Protein AF-A0A7C8MUD5-F1 (afdb_monomer)

Solvent-accessible surface area (backbone atoms only — not comparable to full-atom values): 43392 Å² total; per-residue (Å²): 142,85,82,93,74,92,76,96,71,93,76,78,95,82,76,70,86,67,84,78,60,83,85,83,72,80,82,79,76,90,62,60,80,72,64,61,52,63,46,51,52,50,44,48,52,70,57,72,40,70,80,82,44,85,13,45,77,11,42,64,42,61,82,47,73,51,76,46,82,53,99,92,43,78,41,85,43,76,40,61,77,89,67,45,47,24,46,43,65,54,26,52,49,76,97,84,44,48,39,45,49,58,67,73,56,45,51,51,46,53,53,28,46,40,32,18,48,42,41,34,47,73,73,38,37,30,52,53,61,60,44,46,71,30,32,30,35,10,40,58,85,62,83,89,55,54,74,73,57,60,29,72,80,32,43,79,67,51,74,42,74,52,64,40,98,86,71,47,84,56,60,94,86,48,66,71,51,47,73,50,83,30,69,64,85,65,73,57,78,84,59,49,70,28,66,33,23,41,39,77,63,78,66,40,44,39,48,91,61,48,59,65,56,58,89,44,66,46,62,46,56,52,81,49,37,66,33,42,95,65,46,40,63,43,50,45,37,33,17,48,23,41,40,52,47,21,40,48,35,28,42,59,80,60,74,40,88,85,48,60,70,69,58,48,54,34,38,48,21,36,32,73,14,66,70,60,69,68,54,49,53,44,49,36,69,71,66,76,48,65,88,76,61,64,78,40,99,52,41,82,49,48,50,67,65,55,50,51,54,46,38,50,64,58,42,66,94,50,96,74,46,73,66,58,50,52,39,51,45,55,56,34,53,48,24,67,45,80,54,51,90,72,26,57,53,55,73,51,54,61,39,31,61,80,53,53,24,22,60,56,44,66,36,82,54,30,66,61,51,42,55,52,43,49,52,33,43,76,71,71,51,70,62,51,96,41,46,64,40,46,25,33,34,27,24,38,44,27,50,66,65,95,53,74,46,35,30,24,37,67,88,34,62,73,35,37,58,85,43,48,9,50,38,53,48,38,26,51,67,30,32,30,32,57,48,29,26,12,15,22,10,28,56,65,52,58,37,32,96,42,43,14,51,5,24,15,63,63,28,40,56,25,44,14,49,28,23,42,81,47,71,15,30,27,21,21,14,6,22,24,25,26,36,56,67,64,75,30,65,30,18,32,22,49,26,52,58,31,7,31,44,43,4,10,17,30,35,52,18,22,8,40,40,55,24,45,18,42,25,37,54,40,49,42,72,61,55,28,94,72,25,42,25,52,18,30,31,11,80,37,57,57,56,26,26,49,52,44,52,37,33,51,44,74,36,91,84,26,72,55,11,60,74,38,69,95,61,66,64,94,75,45,45,43,74,35,54,40,47,39,77,67,29,54,76,35,77,47,60,41,31,41,83,73,33,57,68,74,47,54,71,73,55,46,56,54,49,51,52,51,54,48,53,43,41,77,47,39,26,45,80,39,75,81,42,55,47,59,64,37,88,77,69,48,61,92,88,52,95,58,66,44,57,41,33,77,72,72,34,45,44,57,7,60,39,49,36,34,32,25,34,26,39,48,48,38,25,56,58,33,65,59,43,39,76,62,89,61,48,40,55,62,46,53,52,49,51,18,60,75,33,45,93,62,64,16,40,45,60,70,64,24,79,42,27,42,46,22,32,55,42,43,55,56,10,52,70,43,72,42,59,81,44,74,47,34,54,39,8,46,48,40,36,41,51,52,30,57,74,22,57,63,59,40,74,60,25,32,49,39,26,18,47,41,19,20,19,37,36,28,38,58,64,52,61,40,74,88,80,69,40,36,30,38,50,48,60,47,48,43,50,69,72,35,57,51,59,49,41,23,49,51,22,13,50,50,44,43,50,38,71,76,68,45,74,78,88,70,66,64,48,34,62,45,91,49,87,69,64,59,38,65,87,128

Mean predicted aligned error: 14.79 Å

Organism: NCBI:txid323545

Structure (mmCIF, N/CA/C/O backbone):
data_AF-A0A7C8MUD5-F1
#
_entry.id   AF-A0A7C8MUD5-F1
#
loop_
_atom_site.group_PDB
_atom_site.id
_atom_site.type_symbol
_atom_site.label_atom_id
_atom_site.label_alt_id
_atom_site.label_comp_id
_atom_site.label_asym_id
_atom_site.label_entity_id
_atom_site.label_seq_id
_atom_site.pdbx_PDB_ins_code
_atom_site.Cartn_x
_atom_site.Cartn_y
_atom_site.Cartn_z
_atom_site.occupancy
_atom_site.B_iso_or_equiv
_atom_site.auth_seq_id
_atom_site.auth_comp_id
_atom_site.auth_asym_id
_atom_site.auth_atom_id
_atom_site.pdbx_PDB_model_num
ATOM 1 N N . MET A 1 1 ? 11.642 -11.563 -51.244 1.00 20.88 1 MET A N 1
ATOM 2 C CA . MET A 1 1 ? 12.786 -11.761 -52.160 1.00 20.88 1 MET A CA 1
ATOM 3 C C . MET A 1 1 ? 12.360 -11.336 -53.554 1.00 20.88 1 MET A C 1
ATOM 5 O O . MET A 1 1 ? 11.537 -12.038 -54.120 1.00 20.88 1 MET A O 1
ATOM 9 N N . LEU A 1 2 ? 12.843 -10.186 -54.038 1.00 20.56 2 LEU A N 1
ATOM 10 C CA . LEU A 1 2 ? 13.275 -9.896 -55.418 1.00 20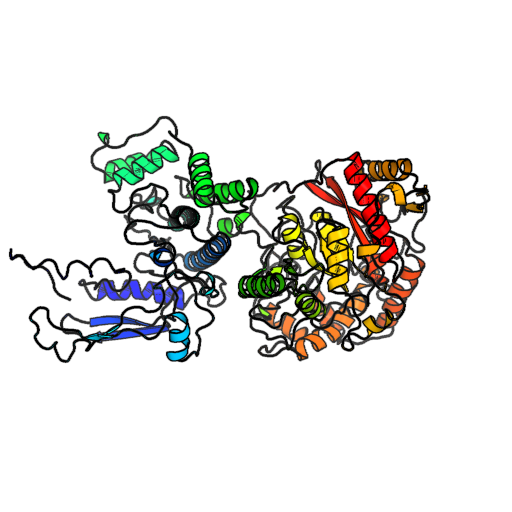.56 2 LEU A CA 1
ATOM 11 C C . LEU A 1 2 ? 13.654 -8.405 -55.508 1.00 20.56 2 LEU A C 1
ATOM 13 O O . LEU A 1 2 ? 12.940 -7.538 -55.017 1.00 20.56 2 LEU A O 1
ATOM 17 N N . SER A 1 3 ? 14.827 -8.156 -56.083 1.00 22.17 3 SER A N 1
ATOM 18 C CA . SER A 1 3 ? 15.474 -6.866 -56.317 1.00 22.17 3 SER A CA 1
ATOM 19 C C . SER A 1 3 ? 14.877 -6.132 -57.521 1.00 22.17 3 SER A C 1
ATOM 21 O O . SER A 1 3 ? 14.619 -6.754 -58.550 1.00 22.17 3 SER A O 1
ATOM 23 N N . ASN A 1 4 ? 14.762 -4.806 -57.428 1.00 22.94 4 ASN A N 1
ATOM 24 C CA . ASN A 1 4 ? 14.448 -3.924 -58.551 1.00 22.94 4 ASN A CA 1
ATOM 25 C C . ASN A 1 4 ? 15.648 -3.829 -59.512 1.00 22.94 4 ASN A C 1
ATOM 27 O O . ASN A 1 4 ? 16.696 -3.299 -59.148 1.00 22.94 4 ASN A O 1
ATOM 31 N N . SER A 1 5 ? 15.474 -4.270 -60.757 1.00 25.70 5 SER A N 1
ATOM 32 C CA . SER A 1 5 ? 16.235 -3.769 -61.906 1.00 25.70 5 SER A CA 1
ATOM 33 C C . SER A 1 5 ? 15.251 -3.092 -62.856 1.00 25.70 5 SER A C 1
ATOM 35 O O . SER A 1 5 ? 14.240 -3.691 -63.214 1.00 25.70 5 SER A O 1
ATOM 37 N N . GLY A 1 6 ? 15.531 -1.835 -63.198 1.00 32.69 6 GLY A N 1
ATOM 38 C CA . GLY A 1 6 ? 14.592 -0.904 -63.818 1.00 32.69 6 GLY A CA 1
ATOM 39 C C . GLY A 1 6 ? 13.929 -1.359 -65.121 1.00 32.69 6 GLY A C 1
ATOM 40 O O . GLY A 1 6 ? 14.519 -2.040 -65.956 1.00 32.69 6 GLY A O 1
ATOM 41 N N . GLY A 1 7 ? 12.698 -0.882 -65.300 1.00 23.03 7 GLY A N 1
ATOM 42 C CA . GLY A 1 7 ? 11.931 -0.958 -66.537 1.00 23.03 7 GLY A CA 1
ATOM 43 C C . GLY A 1 7 ? 10.563 -0.300 -66.361 1.00 23.03 7 GLY A C 1
ATOM 44 O O . GLY A 1 7 ? 9.720 -0.810 -65.632 1.00 23.03 7 GLY A O 1
ATOM 45 N N . ASN A 1 8 ? 10.350 0.841 -67.022 1.00 36.81 8 ASN A N 1
ATOM 46 C CA . ASN A 1 8 ? 9.052 1.509 -67.132 1.00 36.81 8 ASN A CA 1
ATOM 47 C C . ASN A 1 8 ? 7.989 0.543 -67.681 1.00 36.81 8 ASN A C 1
ATOM 49 O O . ASN A 1 8 ? 8.033 0.194 -68.859 1.00 36.81 8 ASN A O 1
ATOM 53 N N . SER A 1 9 ? 6.994 0.181 -66.870 1.00 26.20 9 SER A N 1
ATOM 54 C CA . SER A 1 9 ? 5.684 -0.254 -67.366 1.00 26.20 9 SER A CA 1
ATOM 55 C C . SER A 1 9 ? 4.604 0.028 -66.318 1.00 26.20 9 SER A C 1
ATOM 57 O O . SER A 1 9 ? 4.779 -0.258 -65.138 1.00 26.20 9 SER A O 1
ATOM 59 N N . GLN A 1 10 ? 3.523 0.672 -66.759 1.00 38.22 10 GLN A N 1
ATOM 60 C CA . GLN A 1 10 ? 2.354 1.023 -65.953 1.00 38.22 10 GLN A CA 1
ATOM 61 C C . GLN A 1 10 ? 1.653 -0.246 -65.437 1.00 38.22 10 GLN A C 1
ATOM 63 O O . GLN A 1 10 ? 1.322 -1.121 -66.236 1.00 38.22 10 GLN A O 1
ATOM 68 N N . ILE A 1 11 ? 1.390 -0.321 -64.128 1.00 25.45 11 ILE A N 1
ATOM 69 C CA . ILE A 1 11 ? 0.612 -1.390 -63.473 1.00 25.45 11 ILE A CA 1
ATOM 70 C C . ILE A 1 11 ? -0.725 -0.794 -62.966 1.00 25.45 11 ILE A C 1
ATOM 72 O O . ILE A 1 11 ? -0.733 0.362 -62.541 1.00 25.45 11 ILE A O 1
ATOM 76 N N . PRO A 1 12 ? -1.869 -1.511 -63.032 1.00 25.48 12 PRO A N 1
ATOM 77 C CA . PRO A 1 12 ? -3.192 -0.973 -62.690 1.00 25.48 12 PRO A CA 1
ATOM 78 C C . PRO A 1 12 ? -3.391 -0.737 -61.180 1.00 25.48 12 PRO A C 1
ATOM 80 O O . PRO A 1 12 ? -3.013 -1.574 -60.364 1.00 25.48 12 PRO A O 1
ATOM 83 N N . GLN A 1 13 ? -4.093 0.351 -60.836 1.00 28.02 13 GLN A N 1
ATOM 84 C CA . GLN A 1 13 ? -4.387 0.920 -59.499 1.00 28.02 13 GLN A CA 1
ATOM 85 C C . GLN A 1 13 ? -5.171 0.036 -58.490 1.00 28.02 13 GLN A C 1
ATOM 87 O O . GLN A 1 13 ? -5.934 0.549 -57.679 1.00 28.02 13 GLN A O 1
ATOM 92 N N . THR A 1 14 ? -5.053 -1.293 -58.508 1.00 27.33 14 THR A N 1
ATOM 93 C CA . THR A 1 14 ? -5.816 -2.173 -57.586 1.00 27.33 14 THR A CA 1
ATOM 94 C C . THR A 1 14 ? -4.960 -2.985 -56.611 1.00 27.33 14 THR A C 1
ATOM 96 O O . THR A 1 14 ? -5.513 -3.714 -55.793 1.00 27.33 14 THR A O 1
ATOM 99 N N . ILE A 1 15 ? -3.632 -2.804 -56.620 1.00 26.84 15 ILE A N 1
ATOM 100 C CA . ILE A 1 15 ? -2.684 -3.452 -55.689 1.00 26.84 15 ILE A CA 1
ATOM 101 C C . ILE A 1 15 ? -1.718 -2.413 -55.071 1.00 26.84 15 ILE A C 1
ATOM 103 O O . ILE A 1 15 ? -0.552 -2.699 -54.854 1.00 26.84 15 ILE A O 1
ATOM 107 N N . GLU A 1 16 ? -2.174 -1.186 -54.796 1.00 25.55 16 GLU A N 1
ATOM 108 C CA . GLU A 1 16 ? -1.405 -0.216 -53.977 1.00 25.55 16 GLU A CA 1
ATOM 109 C C . GLU A 1 16 ? -1.779 -0.286 -52.480 1.00 25.55 16 GLU A C 1
ATOM 111 O O . GLU A 1 16 ? -1.033 0.171 -51.623 1.00 25.55 16 GLU A O 1
ATOM 116 N N . ASN A 1 17 ? -2.882 -0.952 -52.118 1.00 25.80 17 ASN A N 1
ATOM 117 C CA . ASN A 1 17 ? -3.415 -0.933 -50.744 1.00 25.80 17 ASN A CA 1
ATOM 118 C C . ASN A 1 17 ? -2.876 -2.037 -49.808 1.00 25.80 17 ASN A C 1
ATOM 120 O O . ASN A 1 17 ? -3.477 -2.304 -48.768 1.00 25.80 17 ASN A O 1
ATOM 124 N N . LEU A 1 18 ? -1.763 -2.694 -50.151 1.00 27.45 18 LEU A N 1
ATOM 125 C CA . LEU A 1 18 ? -1.088 -3.657 -49.261 1.00 27.45 18 LEU A CA 1
ATOM 126 C C . LEU A 1 18 ? 0.299 -3.195 -48.785 1.00 27.45 18 LEU A C 1
ATOM 128 O O . LEU A 1 18 ? 0.830 -3.802 -47.860 1.00 27.45 18 LEU A O 1
ATOM 132 N N . ASP A 1 19 ? 0.825 -2.078 -49.298 1.00 25.03 19 ASP A N 1
ATOM 133 C CA . ASP A 1 19 ? 2.089 -1.475 -48.833 1.00 25.03 19 ASP A CA 1
ATOM 134 C C . ASP A 1 19 ? 1.935 -0.644 -47.536 1.00 25.03 19 ASP A C 1
ATOM 136 O O . ASP A 1 19 ? 2.887 -0.026 -47.055 1.00 25.03 19 ASP A O 1
ATOM 140 N N . HIS A 1 20 ? 0.741 -0.628 -46.929 1.00 25.81 20 HIS A N 1
ATOM 141 C CA . HIS A 1 20 ? 0.421 0.161 -45.727 1.00 25.81 20 HIS A CA 1
ATOM 142 C C . HIS A 1 20 ? 0.039 -0.657 -44.482 1.00 25.81 20 HIS A C 1
ATOM 144 O O . HIS A 1 20 ? -0.336 -0.084 -43.452 1.00 25.81 20 HIS A O 1
ATOM 150 N N . TYR A 1 21 ? 0.196 -1.982 -44.527 1.00 26.25 21 TYR A N 1
ATOM 151 C CA . TYR A 1 21 ? 0.181 -2.814 -43.323 1.00 26.25 21 TYR A CA 1
ATOM 152 C C . TYR A 1 21 ? 1.607 -2.969 -42.783 1.00 26.25 21 TYR A C 1
ATOM 154 O O . TYR A 1 21 ? 2.501 -3.367 -43.520 1.00 26.25 21 TYR A O 1
ATOM 162 N N . ASP A 1 22 ? 1.789 -2.610 -41.507 1.00 29.16 22 ASP A N 1
ATOM 163 C CA . ASP A 1 22 ? 3.021 -2.672 -40.709 1.00 29.16 22 ASP A CA 1
ATOM 164 C C . ASP A 1 22 ? 4.038 -3.721 -41.194 1.00 29.16 22 ASP A C 1
ATOM 166 O O . ASP A 1 22 ? 3.991 -4.892 -40.817 1.00 29.16 22 ASP A O 1
ATOM 170 N N . ASN A 1 23 ? 5.029 -3.271 -41.966 1.00 25.30 23 ASN A N 1
ATOM 171 C CA . ASN A 1 23 ? 6.267 -4.005 -42.237 1.00 25.30 23 ASN A CA 1
ATOM 172 C C . ASN A 1 23 ? 7.222 -3.912 -41.030 1.00 25.30 23 ASN A C 1
ATOM 174 O O . ASN A 1 23 ? 8.397 -3.572 -41.160 1.00 25.30 23 ASN A O 1
ATOM 178 N N . GLY A 1 24 ? 6.700 -4.215 -39.843 1.00 27.41 24 GLY A N 1
ATOM 179 C CA . GLY A 1 24 ? 7.441 -4.356 -38.594 1.00 27.41 24 GLY A CA 1
ATOM 180 C C . GLY A 1 24 ? 7.727 -5.820 -38.272 1.00 27.41 24 GLY A C 1
ATOM 181 O O . GLY A 1 24 ? 7.440 -6.261 -37.170 1.00 27.41 24 GLY A O 1
ATOM 182 N N . ALA A 1 25 ? 8.189 -6.606 -39.247 1.00 29.12 25 ALA A N 1
ATOM 183 C CA . ALA A 1 25 ? 8.899 -7.867 -39.028 1.00 29.12 25 ALA A CA 1
ATOM 184 C C . ALA A 1 25 ? 9.435 -8.388 -40.369 1.00 29.12 25 ALA A C 1
ATOM 186 O O . ALA A 1 25 ? 8.689 -8.567 -41.326 1.00 29.12 25 ALA A O 1
ATOM 187 N N . ILE A 1 26 ? 10.727 -8.724 -40.389 1.00 28.02 26 ILE A N 1
ATOM 188 C CA . ILE A 1 26 ? 11.474 -9.339 -41.499 1.00 28.02 26 ILE A CA 1
ATOM 189 C C . ILE A 1 26 ? 11.900 -8.351 -42.603 1.00 28.02 26 ILE A C 1
ATOM 191 O O . ILE A 1 26 ? 11.494 -8.439 -43.763 1.00 28.02 26 ILE A O 1
ATOM 195 N N . ARG A 1 27 ? 12.872 -7.482 -42.284 1.00 27.58 27 ARG A N 1
ATOM 196 C CA . ARG A 1 27 ? 13.824 -7.028 -43.310 1.00 27.58 27 ARG A CA 1
ATOM 197 C C . ARG A 1 27 ? 14.641 -8.244 -43.749 1.00 27.58 27 ARG A C 1
ATOM 199 O O . ARG A 1 27 ? 15.377 -8.821 -42.951 1.00 27.58 27 ARG A O 1
ATOM 206 N N . SER A 1 28 ? 14.531 -8.656 -45.012 1.00 30.03 28 SER A N 1
ATOM 207 C CA . SER A 1 28 ? 15.497 -9.605 -45.564 1.00 30.03 28 SER A CA 1
ATOM 208 C C . SER A 1 28 ? 16.847 -8.896 -45.668 1.00 30.03 28 SER A C 1
ATOM 210 O O . SER A 1 28 ? 17.067 -8.142 -46.613 1.00 30.03 28 SER A O 1
ATOM 212 N N . ALA A 1 29 ? 17.733 -9.119 -44.697 1.00 32.34 29 ALA A N 1
ATOM 213 C CA . ALA A 1 29 ? 19.137 -8.748 -44.802 1.00 32.34 29 ALA A CA 1
ATOM 214 C C . ALA A 1 29 ? 19.746 -9.521 -45.983 1.00 32.34 29 ALA A C 1
ATOM 216 O O . ALA A 1 29 ? 19.993 -10.730 -45.900 1.00 32.34 29 ALA A O 1
ATOM 217 N N . SER A 1 30 ? 19.897 -8.837 -47.116 1.00 31.97 30 SER A N 1
ATOM 218 C CA . SER A 1 30 ? 20.526 -9.366 -48.327 1.00 31.97 30 SER A CA 1
ATOM 219 C C . SER A 1 30 ? 22.053 -9.349 -48.270 1.00 31.97 30 SER A C 1
ATOM 221 O O . SER A 1 30 ? 22.675 -9.774 -49.237 1.00 31.97 30 SER A O 1
ATOM 223 N N . ASP A 1 31 ? 22.655 -8.956 -47.148 1.00 32.25 31 ASP A N 1
ATOM 224 C CA . ASP A 1 31 ? 24.107 -8.888 -47.004 1.00 32.25 31 ASP A CA 1
ATOM 225 C C . ASP A 1 31 ? 24.656 -9.976 -46.066 1.00 32.25 31 ASP A C 1
ATOM 227 O O . ASP A 1 31 ? 23.933 -10.553 -45.254 1.00 32.25 31 ASP A O 1
ATOM 231 N N . SER A 1 32 ? 25.922 -10.318 -46.320 1.00 36.44 32 SER A N 1
ATOM 232 C CA . SER A 1 32 ? 26.731 -11.482 -45.912 1.00 36.44 32 SER A CA 1
ATOM 233 C C . SER A 1 32 ? 26.357 -12.255 -44.628 1.00 36.44 32 SER A C 1
ATOM 235 O O . SER A 1 32 ? 25.856 -11.734 -43.636 1.00 36.44 32 SER A O 1
ATOM 237 N N . ALA A 1 33 ? 26.696 -13.551 -44.613 1.00 39.12 33 ALA A N 1
ATOM 238 C CA . ALA A 1 33 ? 26.525 -14.444 -43.460 1.00 39.12 33 ALA A CA 1
ATOM 239 C C . ALA A 1 33 ? 27.161 -13.923 -42.147 1.00 39.12 33 ALA A C 1
ATOM 241 O O . ALA A 1 33 ? 26.714 -14.309 -41.072 1.00 39.12 33 ALA A O 1
ATOM 242 N N . GLU A 1 34 ? 28.145 -13.020 -42.220 1.00 37.84 34 GLU A N 1
ATOM 243 C CA . GLU A 1 34 ? 28.785 -12.385 -41.056 1.00 37.84 34 GLU A CA 1
ATOM 244 C C . GLU A 1 34 ? 27.875 -11.366 -40.343 1.00 37.84 34 GLU A C 1
ATOM 246 O O . GLU A 1 34 ? 27.871 -11.318 -39.115 1.00 37.84 34 GLU A O 1
ATOM 251 N N . VAL A 1 35 ? 27.032 -10.617 -41.068 1.00 47.69 35 VAL A N 1
ATOM 252 C CA . VAL A 1 35 ? 26.067 -9.666 -40.469 1.00 47.69 35 VAL A CA 1
ATOM 253 C C . VAL A 1 35 ? 24.913 -10.410 -39.776 1.00 47.69 35 VAL A C 1
ATOM 255 O O . VAL A 1 35 ? 24.379 -9.949 -38.770 1.00 47.69 35 VAL A O 1
ATOM 258 N N . LYS A 1 36 ? 24.562 -11.607 -40.268 1.00 50.28 36 LYS A N 1
ATOM 259 C CA . LYS A 1 36 ? 23.452 -12.430 -39.748 1.00 50.28 36 LYS A CA 1
ATOM 260 C C . LYS A 1 36 ? 23.711 -13.017 -38.355 1.00 50.28 36 LYS A C 1
ATOM 262 O O . LYS A 1 36 ? 22.757 -13.185 -37.599 1.00 50.28 36 LYS A O 1
ATOM 267 N N . HIS A 1 37 ? 24.966 -13.304 -38.002 1.00 52.09 37 HIS A N 1
ATOM 268 C CA . HIS A 1 37 ? 25.311 -13.854 -36.684 1.00 52.09 37 HIS A CA 1
ATOM 269 C C . HIS A 1 37 ? 25.461 -12.775 -35.599 1.00 52.09 37 HIS A C 1
ATOM 271 O O . HIS A 1 37 ? 25.063 -13.014 -34.463 1.00 52.09 37 HIS A O 1
ATOM 277 N N . GLY A 1 38 ? 25.907 -11.561 -35.948 1.00 63.38 38 GLY A N 1
ATOM 278 C CA . GLY A 1 38 ? 26.098 -10.481 -34.969 1.00 63.38 38 GLY A CA 1
ATOM 279 C C . GLY A 1 38 ? 24.807 -9.969 -34.312 1.00 63.38 38 GLY A C 1
ATOM 280 O O . GLY A 1 38 ? 24.834 -9.555 -33.156 1.00 63.38 38 GLY A O 1
ATOM 281 N N . VAL A 1 39 ? 23.664 -10.029 -35.009 1.00 69.81 39 VAL A N 1
ATOM 282 C CA . VAL A 1 39 ? 22.357 -9.631 -34.444 1.00 69.81 39 VAL A CA 1
ATOM 283 C C . VAL A 1 39 ? 21.778 -10.724 -33.537 1.00 69.81 39 VAL A C 1
ATOM 285 O O . VAL A 1 39 ? 21.231 -10.428 -32.476 1.00 69.81 39 VAL A O 1
ATOM 288 N N . LEU A 1 40 ? 21.942 -12.000 -33.913 1.00 80.06 40 LEU A N 1
ATOM 289 C CA . LEU A 1 40 ? 21.550 -13.135 -33.071 1.00 80.06 40 LEU A CA 1
ATOM 290 C C . LEU A 1 40 ? 22.280 -13.101 -31.722 1.00 80.06 40 LEU A C 1
ATOM 292 O O . LEU A 1 40 ? 21.658 -13.349 -30.691 1.00 80.06 40 LEU A O 1
ATOM 296 N N . ASP A 1 41 ? 23.560 -12.724 -31.715 1.00 84.69 41 ASP A N 1
ATOM 297 C CA . ASP A 1 41 ? 24.362 -12.621 -30.494 1.00 84.69 41 ASP A CA 1
ATOM 298 C C . ASP A 1 41 ? 23.756 -11.669 -29.454 1.00 84.69 41 ASP A C 1
ATOM 300 O O . ASP A 1 41 ? 23.876 -11.917 -28.254 1.00 84.69 41 ASP A O 1
ATOM 304 N N . TRP A 1 42 ? 23.085 -10.592 -29.877 1.00 88.00 42 TRP A N 1
ATOM 305 C CA . TRP A 1 42 ? 22.399 -9.689 -28.952 1.00 88.00 42 TRP A CA 1
ATOM 306 C C . TRP A 1 42 ? 21.201 -10.349 -28.285 1.00 88.00 42 TRP A C 1
ATOM 308 O O . TRP A 1 42 ? 21.088 -10.320 -27.059 1.00 88.00 42 TRP A O 1
ATOM 318 N N . TRP A 1 43 ? 20.348 -11.009 -29.069 1.00 88.56 43 TRP A N 1
ATOM 319 C CA . TRP A 1 43 ? 19.220 -11.765 -28.530 1.00 88.56 43 TRP A CA 1
ATOM 320 C C . TRP A 1 43 ? 19.667 -12.893 -27.604 1.00 88.56 43 TRP A C 1
ATOM 322 O O . TRP A 1 43 ? 19.044 -13.096 -26.566 1.00 88.56 43 TRP A O 1
ATOM 332 N N . LEU A 1 44 ? 20.748 -13.601 -27.940 1.00 88.69 44 LEU A N 1
ATOM 333 C CA . LEU A 1 44 ? 21.297 -14.650 -27.082 1.00 88.69 44 LEU A CA 1
ATOM 334 C C . LEU A 1 44 ? 21.860 -14.070 -25.779 1.00 88.69 44 LEU A C 1
ATOM 336 O O . LEU A 1 44 ? 21.554 -14.595 -24.717 1.00 88.69 44 LEU A O 1
ATOM 340 N N . LYS A 1 45 ? 22.578 -12.939 -25.816 1.00 91.25 45 LYS A N 1
ATOM 341 C CA . LYS A 1 45 ? 23.037 -12.249 -24.594 1.00 91.25 45 LYS A CA 1
ATOM 342 C C . LYS A 1 45 ? 21.883 -11.807 -23.696 1.00 91.25 45 LYS A C 1
ATOM 344 O O . LYS A 1 45 ? 21.974 -11.960 -22.485 1.00 91.25 45 LYS A O 1
ATOM 349 N N . LEU A 1 46 ? 20.808 -11.270 -24.275 1.00 91.69 46 LEU A N 1
ATOM 350 C CA . LEU A 1 46 ? 19.600 -10.899 -23.530 1.00 91.69 46 LEU A CA 1
ATOM 351 C C . LEU A 1 46 ? 18.848 -12.130 -23.010 1.00 91.69 46 LEU A C 1
ATOM 353 O O . LEU A 1 46 ? 18.182 -12.062 -21.985 1.00 91.69 46 LEU A O 1
ATOM 357 N N . ARG A 1 47 ? 18.911 -13.263 -23.711 1.00 89.06 47 ARG A N 1
ATOM 358 C CA . ARG A 1 47 ? 18.262 -14.502 -23.273 1.00 89.06 47 ARG A CA 1
ATOM 359 C C . ARG A 1 47 ? 19.015 -15.150 -22.116 1.00 89.06 47 ARG A C 1
ATOM 361 O O . ARG A 1 47 ? 18.363 -15.581 -21.166 1.00 89.06 47 ARG A O 1
ATOM 368 N N . ASP A 1 48 ? 20.340 -15.199 -22.242 1.00 91.06 48 ASP A N 1
ATOM 369 C CA . ASP A 1 48 ? 21.281 -15.933 -21.390 1.00 91.06 48 ASP A CA 1
ATOM 370 C C . ASP A 1 48 ? 21.855 -15.066 -20.248 1.00 91.06 48 ASP A C 1
ATOM 372 O O . ASP A 1 48 ? 22.653 -15.550 -19.444 1.00 91.06 48 ASP A O 1
ATOM 376 N N . GLY A 1 49 ? 21.486 -13.781 -20.174 1.00 85.19 49 GLY A N 1
ATOM 377 C CA . GLY A 1 49 ? 21.786 -12.928 -19.025 1.00 85.19 49 GLY A CA 1
ATOM 378 C C . GLY A 1 49 ? 21.020 -13.365 -17.773 1.00 85.19 49 GLY A C 1
ATOM 379 O O . GLY A 1 49 ? 20.301 -14.359 -17.791 1.00 85.19 49 GLY A O 1
ATOM 380 N N . ASP A 1 50 ? 21.138 -12.598 -16.688 1.00 77.50 50 ASP A N 1
ATOM 381 C CA . ASP A 1 50 ? 20.555 -12.958 -15.387 1.00 77.50 50 ASP A CA 1
ATOM 382 C C . ASP A 1 50 ? 19.037 -13.240 -15.486 1.00 77.50 50 ASP A C 1
ATOM 384 O O . ASP A 1 50 ? 18.270 -12.308 -15.763 1.00 77.50 50 ASP A O 1
ATOM 388 N N . PRO A 1 51 ? 18.591 -14.501 -15.306 1.00 68.00 51 PRO A N 1
ATOM 389 C CA . PRO A 1 51 ? 17.180 -14.855 -15.403 1.00 68.00 51 PRO A CA 1
ATOM 390 C C . PRO A 1 51 ? 16.356 -14.294 -14.237 1.00 68.00 51 PRO A C 1
ATOM 392 O O . PRO A 1 51 ? 15.150 -14.114 -14.396 1.00 68.00 51 PRO A O 1
ATOM 395 N N . GLU A 1 52 ? 17.002 -13.967 -13.113 1.00 56.19 52 GLU A N 1
ATOM 396 C CA . GLU A 1 52 ? 16.361 -13.460 -11.895 1.00 56.19 52 GLU A CA 1
ATOM 397 C C . GLU A 1 52 ? 16.223 -11.932 -11.892 1.00 56.19 52 GLU A C 1
ATOM 399 O O . GLU A 1 52 ? 15.550 -11.354 -11.034 1.00 56.19 52 GLU A O 1
ATOM 404 N N . HIS A 1 53 ? 16.828 -11.239 -12.861 1.00 68.44 53 HIS A N 1
ATOM 405 C CA . HIS A 1 53 ? 16.685 -9.795 -12.964 1.00 68.44 53 HIS A CA 1
ATOM 406 C C . HIS A 1 53 ? 15.222 -9.439 -13.313 1.00 68.44 53 HIS A C 1
ATOM 408 O O . HIS A 1 53 ? 14.717 -9.874 -14.350 1.00 68.44 53 HIS A O 1
ATOM 414 N N . PRO A 1 54 ? 14.534 -8.562 -12.552 1.00 53.03 54 PRO A N 1
ATOM 415 C CA . PRO A 1 54 ? 13.087 -8.325 -12.695 1.00 53.03 54 PRO A CA 1
ATOM 416 C C . PRO A 1 54 ? 12.684 -7.771 -14.072 1.00 53.03 54 PRO A C 1
ATOM 418 O O . PRO A 1 54 ? 11.572 -7.973 -14.548 1.00 53.03 54 PRO A O 1
ATOM 421 N N . GLY A 1 55 ? 13.609 -7.095 -14.753 1.00 62.88 55 GLY A N 1
ATOM 422 C CA . GLY A 1 55 ? 13.441 -6.636 -16.132 1.00 62.88 55 GLY A CA 1
ATOM 423 C C . GLY A 1 55 ? 13.490 -7.706 -17.223 1.00 62.88 55 GLY A C 1
ATOM 424 O O . GLY A 1 55 ? 13.089 -7.429 -18.351 1.00 62.88 55 GLY A O 1
ATOM 425 N N . ARG A 1 56 ? 13.944 -8.928 -16.921 1.00 80.75 56 ARG A N 1
ATOM 426 C CA . ARG A 1 56 ? 14.142 -9.998 -17.909 1.00 80.75 56 ARG A CA 1
ATOM 427 C C . ARG A 1 56 ? 12.857 -10.382 -18.638 1.00 80.75 56 ARG A C 1
ATOM 429 O O . ARG A 1 56 ? 12.887 -10.662 -19.837 1.00 80.75 56 ARG A O 1
ATOM 436 N N . ILE A 1 57 ? 11.735 -10.393 -17.921 1.00 75.62 57 ILE A N 1
ATOM 437 C CA . ILE A 1 57 ? 10.412 -10.729 -18.472 1.00 75.62 57 ILE A CA 1
ATOM 438 C C . ILE A 1 57 ? 9.871 -9.645 -19.414 1.00 75.62 57 ILE A C 1
ATOM 440 O O . ILE A 1 57 ? 8.937 -9.894 -20.172 1.00 75.62 57 ILE A O 1
ATOM 444 N N . HIS A 1 58 ? 10.459 -8.448 -19.364 1.00 85.38 58 HIS A N 1
ATOM 445 C CA . HIS A 1 58 ? 10.078 -7.286 -20.159 1.00 85.38 58 HIS A CA 1
ATOM 446 C C . HIS A 1 58 ? 10.971 -7.091 -21.386 1.00 85.38 58 HIS A C 1
ATOM 448 O O . HIS A 1 58 ? 10.858 -6.078 -22.070 1.00 85.38 58 HIS A O 1
ATOM 454 N N . VAL A 1 59 ? 11.835 -8.058 -21.692 1.00 90.19 59 VAL A N 1
ATOM 455 C CA . VAL A 1 59 ? 12.643 -8.090 -22.910 1.00 90.19 59 VAL A CA 1
ATOM 456 C C . VAL A 1 59 ? 12.245 -9.303 -23.742 1.0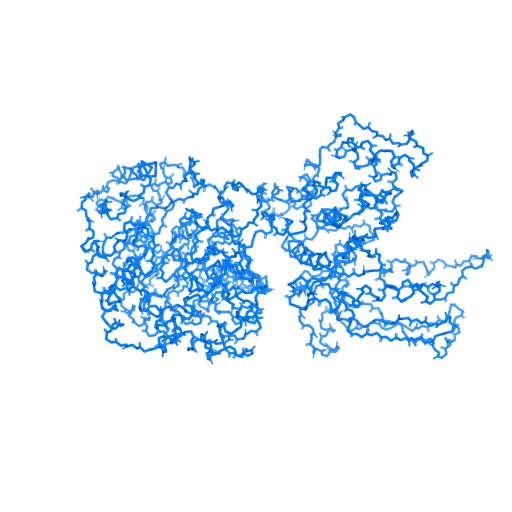0 90.19 59 VAL A C 1
ATOM 458 O O . VAL A 1 59 ? 12.310 -10.443 -23.279 1.00 90.19 59 VAL A O 1
ATOM 461 N N . LEU A 1 60 ? 11.824 -9.060 -24.985 1.00 90.44 60 LEU A N 1
ATOM 462 C CA . LEU A 1 60 ? 11.460 -10.121 -25.912 1.00 90.44 60 LEU A CA 1
ATOM 463 C C . LEU A 1 60 ? 12.719 -10.813 -26.441 1.00 90.44 60 LEU A C 1
ATOM 465 O O . LEU A 1 60 ? 13.520 -10.220 -27.165 1.00 90.44 60 LEU A O 1
ATOM 469 N N . VAL A 1 61 ? 12.851 -12.098 -26.127 1.00 88.62 61 VAL A N 1
ATOM 470 C CA . VAL A 1 61 ? 13.953 -12.947 -26.587 1.00 88.62 61 VAL A CA 1
ATOM 471 C C . VAL A 1 61 ? 13.418 -14.210 -27.261 1.00 88.62 61 VAL A C 1
ATOM 473 O O . VAL A 1 61 ? 12.323 -14.661 -26.911 1.00 88.62 61 VAL A O 1
ATOM 476 N N . PRO A 1 62 ? 14.157 -14.787 -28.223 1.00 85.81 62 PRO A N 1
ATOM 477 C CA . PRO A 1 62 ? 13.725 -15.998 -28.899 1.00 85.81 62 PRO A CA 1
ATOM 478 C C . PRO A 1 62 ? 13.833 -17.220 -27.975 1.00 85.81 62 PRO A C 1
ATOM 480 O O . PRO A 1 62 ? 14.844 -17.416 -27.298 1.00 85.81 62 PRO A O 1
ATOM 483 N N . GLU A 1 63 ? 12.803 -18.064 -27.985 1.00 81.75 63 GLU A N 1
ATOM 484 C CA . GLU A 1 63 ? 12.798 -19.385 -27.345 1.00 81.75 63 GLU A CA 1
ATOM 485 C C . GLU A 1 63 ? 13.647 -20.371 -28.157 1.00 81.75 63 GLU A C 1
ATOM 487 O O . GLU A 1 63 ? 14.468 -21.103 -27.606 1.00 81.75 63 GLU A O 1
ATOM 492 N N . GLU A 1 64 ? 13.515 -20.323 -29.485 1.00 80.06 64 GLU A N 1
ATOM 493 C CA . GLU A 1 64 ? 14.250 -21.166 -30.426 1.00 80.06 64 GLU A CA 1
ATOM 494 C C . GLU A 1 64 ? 14.721 -20.357 -31.641 1.00 80.06 64 GLU A C 1
ATOM 496 O O . GLU A 1 64 ? 14.189 -19.290 -31.960 1.00 80.06 64 GLU A O 1
ATOM 501 N N . HIS A 1 65 ? 15.722 -20.875 -32.348 1.00 83.38 65 HIS A N 1
ATOM 502 C CA . HIS A 1 65 ? 16.133 -20.357 -33.647 1.00 83.38 65 HIS A CA 1
ATOM 503 C C . HIS A 1 65 ? 16.596 -21.493 -34.558 1.00 83.38 65 HIS A C 1
ATOM 505 O O . HIS A 1 65 ? 17.111 -22.508 -34.090 1.00 83.38 65 HIS A O 1
ATOM 511 N N . PHE A 1 66 ? 16.416 -21.325 -35.865 1.00 81.19 66 PHE A N 1
ATOM 512 C CA . PHE A 1 66 ? 16.866 -22.281 -36.874 1.00 81.19 66 PHE A CA 1
ATOM 513 C C . PHE A 1 66 ? 17.033 -21.609 -38.237 1.00 81.19 66 PHE A C 1
ATOM 515 O O . PHE A 1 66 ? 16.474 -20.547 -38.496 1.00 81.19 66 PHE A O 1
ATOM 522 N N . ASP A 1 67 ? 17.776 -22.251 -39.133 1.00 79.38 67 ASP A N 1
ATOM 523 C CA . ASP A 1 67 ? 18.003 -21.751 -40.486 1.00 79.38 67 ASP A CA 1
ATOM 524 C C . ASP A 1 67 ? 17.083 -22.426 -41.506 1.00 79.38 67 ASP A C 1
ATOM 526 O O . ASP A 1 67 ? 16.995 -23.655 -41.578 1.00 79.38 67 ASP A O 1
ATOM 530 N N . ILE A 1 68 ? 16.467 -21.626 -42.378 1.00 72.69 68 ILE A N 1
ATOM 531 C CA . ILE A 1 68 ? 15.769 -22.115 -43.572 1.00 72.69 68 ILE A CA 1
ATOM 532 C C . ILE A 1 68 ? 16.609 -21.808 -44.810 1.00 72.69 68 ILE A C 1
ATOM 534 O O . ILE A 1 68 ? 16.989 -20.664 -45.064 1.00 72.69 68 ILE A O 1
ATOM 538 N N . LYS A 1 69 ? 16.856 -22.831 -45.634 1.00 71.56 69 LYS A N 1
ATOM 539 C CA . LYS A 1 69 ? 17.489 -22.671 -46.950 1.00 71.56 69 LYS A CA 1
ATOM 540 C C . LYS A 1 69 ? 16.432 -22.465 -48.027 1.00 71.56 69 LYS A C 1
ATOM 542 O O . LYS A 1 69 ? 15.639 -23.361 -48.312 1.00 71.56 69 LYS A O 1
ATOM 547 N N . GLY A 1 70 ? 16.456 -21.287 -48.640 1.00 66.75 70 GLY A N 1
ATOM 548 C CA . GLY A 1 70 ? 15.572 -20.894 -49.727 1.00 66.75 70 GLY A CA 1
ATOM 549 C C . GLY A 1 70 ? 16.323 -20.583 -51.025 1.00 66.75 70 GLY A C 1
ATOM 550 O O . GLY A 1 70 ? 17.555 -20.589 -51.068 1.00 66.75 70 GLY A O 1
ATOM 551 N N . PRO A 1 71 ? 15.587 -20.284 -52.108 1.00 59.59 71 PRO A N 1
ATOM 552 C CA . PRO A 1 71 ? 16.171 -19.959 -53.407 1.00 59.59 71 PRO A CA 1
ATOM 553 C C . PRO A 1 71 ? 17.024 -18.679 -53.425 1.00 59.59 71 PRO A C 1
ATOM 555 O O . PRO A 1 71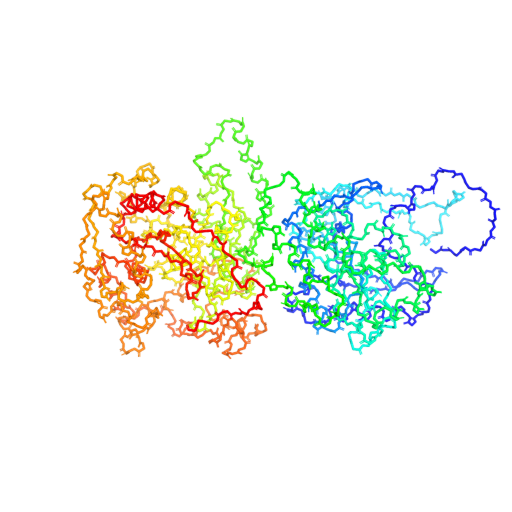 ? 17.815 -18.538 -54.348 1.00 59.59 71 PRO A O 1
ATOM 558 N N . ASN A 1 72 ? 16.929 -17.788 -52.423 1.00 61.22 72 ASN A N 1
ATOM 559 C CA . ASN A 1 72 ? 17.848 -16.644 -52.295 1.00 61.22 72 ASN A CA 1
ATOM 560 C C . ASN A 1 72 ? 18.705 -16.690 -51.016 1.00 61.22 72 ASN A C 1
ATOM 562 O O . ASN A 1 72 ? 19.066 -15.659 -50.454 1.00 61.22 72 ASN A O 1
ATOM 566 N N . GLY A 1 73 ? 19.067 -17.902 -50.582 1.00 71.62 73 GLY A N 1
ATOM 567 C CA . GLY A 1 73 ? 20.080 -18.133 -49.553 1.00 71.62 73 GLY A CA 1
ATOM 568 C C . GLY A 1 73 ? 19.536 -18.717 -48.251 1.00 71.62 73 GLY A C 1
ATOM 569 O O . GLY A 1 73 ? 18.441 -19.277 -48.196 1.00 71.62 73 GLY A O 1
ATOM 570 N N . THR A 1 74 ? 20.353 -18.630 -47.203 1.00 72.31 74 THR A N 1
ATOM 571 C CA . THR A 1 74 ? 19.998 -19.066 -45.847 1.00 72.31 74 THR A CA 1
ATOM 572 C C . THR A 1 74 ? 19.368 -17.910 -45.074 1.00 72.31 74 THR A C 1
ATOM 574 O O . THR A 1 74 ? 19.918 -16.801 -45.051 1.00 72.31 74 THR A O 1
ATOM 577 N N . HIS A 1 75 ? 18.233 -18.174 -44.435 1.00 73.75 75 HIS A N 1
ATOM 578 C CA . HIS A 1 75 ? 17.480 -17.219 -43.628 1.00 73.75 75 HIS A CA 1
ATOM 579 C C . HIS A 1 75 ? 17.391 -17.707 -42.181 1.00 73.75 75 HIS A C 1
ATOM 581 O O . HIS A 1 75 ? 16.852 -18.787 -41.936 1.00 73.75 75 HIS A O 1
ATOM 587 N N . LEU A 1 76 ? 17.880 -16.888 -41.249 1.00 76.44 76 LEU A N 1
ATOM 588 C CA . LEU A 1 76 ? 17.709 -17.104 -39.816 1.00 76.44 76 LEU A CA 1
ATOM 589 C C . LEU A 1 76 ? 16.234 -16.911 -39.451 1.00 76.44 76 LEU A C 1
ATOM 591 O O . LEU A 1 76 ? 15.645 -15.874 -39.759 1.00 76.44 76 LEU A O 1
ATOM 595 N N . CYS A 1 77 ? 15.652 -17.908 -38.799 1.00 78.12 77 CYS A N 1
ATOM 596 C CA . CYS A 1 77 ? 14.291 -17.890 -38.284 1.00 78.12 77 CYS A CA 1
ATOM 597 C C . CYS A 1 77 ? 14.337 -17.911 -36.757 1.00 78.12 77 CYS A C 1
ATOM 599 O O . CYS A 1 77 ? 15.024 -18.743 -36.168 1.00 78.12 77 CYS A O 1
ATOM 601 N N . LEU A 1 78 ? 13.597 -16.997 -36.131 1.00 79.25 78 LEU A N 1
ATOM 602 C CA . LEU A 1 78 ? 13.505 -16.851 -34.681 1.00 79.25 78 LEU A CA 1
ATOM 603 C C . LEU A 1 78 ? 12.086 -17.189 -34.227 1.00 79.25 78 LEU A C 1
ATOM 605 O O . LEU A 1 78 ? 11.114 -16.763 -34.854 1.00 79.25 78 LEU A O 1
ATOM 609 N N . VAL A 1 79 ? 11.976 -17.939 -33.137 1.00 80.56 79 VAL A N 1
ATOM 610 C CA . VAL A 1 79 ? 10.703 -18.309 -32.515 1.00 80.56 79 VAL A CA 1
ATOM 611 C C . VAL A 1 79 ? 10.572 -17.530 -31.218 1.00 80.56 79 VAL A C 1
ATOM 613 O O . VAL A 1 79 ? 11.419 -17.653 -30.341 1.00 80.56 79 VAL A O 1
ATOM 616 N N . PHE A 1 80 ? 9.520 -16.727 -31.101 1.00 81.50 80 PHE A N 1
ATOM 617 C CA . PHE A 1 80 ? 9.254 -15.882 -29.938 1.00 81.50 80 PHE A CA 1
ATOM 618 C C . PHE A 1 80 ? 7.975 -16.323 -29.220 1.00 81.50 80 PHE A C 1
ATOM 620 O O . PHE A 1 80 ? 7.069 -16.858 -29.871 1.00 81.50 80 PHE A O 1
ATOM 627 N N . PRO A 1 81 ? 7.851 -16.037 -27.910 1.00 73.44 81 PRO A N 1
ATOM 628 C CA . PRO A 1 81 ? 6.584 -16.203 -27.215 1.00 73.44 81 PRO A CA 1
ATOM 629 C C . PRO A 1 81 ? 5.515 -15.306 -27.848 1.00 73.44 81 PRO A C 1
ATOM 631 O O . PRO A 1 81 ? 5.803 -14.204 -28.322 1.00 73.44 81 PRO A O 1
ATOM 634 N N . VAL A 1 82 ? 4.262 -15.765 -27.838 1.00 73.81 82 VAL A N 1
ATOM 635 C CA . VAL A 1 82 ? 3.134 -14.999 -28.389 1.00 73.81 82 VAL A CA 1
ATOM 636 C C . VAL A 1 82 ? 2.968 -13.691 -27.612 1.00 73.81 82 VAL A C 1
ATOM 638 O O . VAL A 1 82 ? 2.772 -13.708 -26.398 1.00 73.81 82 VAL A O 1
ATOM 641 N N . GLN A 1 83 ? 2.997 -12.570 -28.332 1.00 74.12 83 GLN A N 1
ATOM 642 C CA . GLN A 1 83 ? 2.750 -11.229 -27.801 1.00 74.12 83 GLN A CA 1
ATOM 643 C C . GLN A 1 83 ? 1.486 -10.616 -28.412 1.00 74.12 83 GLN A C 1
ATOM 645 O O . GLN A 1 83 ? 0.962 -11.102 -29.417 1.00 74.12 83 GLN A O 1
ATOM 650 N N . GLY A 1 84 ? 0.974 -9.565 -27.774 1.00 74.06 84 GLY A N 1
ATOM 651 C CA . GLY A 1 84 ? -0.135 -8.773 -28.294 1.00 74.06 84 GLY A CA 1
ATOM 652 C C . GLY A 1 84 ? 0.317 -7.712 -29.298 1.00 74.06 84 GLY A C 1
ATOM 653 O O . GLY A 1 84 ? 1.379 -7.813 -29.910 1.00 74.06 84 GLY A O 1
ATOM 654 N N . GLN A 1 85 ? -0.519 -6.690 -29.490 1.00 79.62 85 GLN A N 1
ATOM 655 C CA . GLN A 1 85 ? -0.236 -5.588 -30.411 1.00 79.62 85 GLN A CA 1
ATOM 656 C C . GLN A 1 85 ? 0.939 -4.731 -29.935 1.00 79.62 85 GLN A C 1
ATOM 658 O O . GLN A 1 85 ? 1.161 -4.591 -28.733 1.00 79.62 85 GLN A O 1
ATOM 663 N N . SER A 1 86 ? 1.627 -4.080 -30.873 1.00 86.75 86 SER A N 1
ATOM 664 C CA . SER A 1 86 ? 2.533 -2.990 -30.523 1.00 86.75 86 SER A CA 1
ATOM 665 C C . SER A 1 86 ? 1.763 -1.769 -30.006 1.00 86.75 86 SER A C 1
ATOM 667 O O . SER A 1 86 ? 0.586 -1.580 -30.330 1.00 86.75 86 SER A O 1
ATOM 669 N N . VAL A 1 87 ? 2.424 -0.903 -29.238 1.00 86.75 87 VAL A N 1
ATOM 670 C CA . VAL A 1 87 ? 1.851 0.383 -28.812 1.00 86.75 87 VAL A CA 1
ATOM 671 C C . VAL A 1 87 ? 1.470 1.237 -30.026 1.00 86.75 87 VAL A C 1
ATOM 673 O O . VAL A 1 87 ? 0.405 1.845 -30.015 1.00 86.75 87 VAL A O 1
ATOM 676 N N . SER A 1 88 ? 2.265 1.210 -31.101 1.00 85.56 88 SER A N 1
ATOM 677 C CA . SER A 1 88 ? 1.943 1.879 -32.376 1.00 85.56 88 SER A CA 1
ATOM 678 C C . SER A 1 88 ? 0.601 1.410 -32.951 1.00 85.56 88 SER A C 1
ATOM 680 O O . SER A 1 88 ? -0.251 2.215 -33.326 1.00 85.56 88 SER A O 1
ATOM 682 N N . ALA A 1 89 ? 0.369 0.094 -32.979 1.00 80.19 89 ALA A N 1
ATOM 683 C CA . ALA A 1 89 ? -0.891 -0.465 -33.457 1.00 80.19 89 ALA A CA 1
ATOM 684 C C . ALA A 1 89 ? -2.063 -0.154 -32.506 1.00 80.19 89 ALA A C 1
ATOM 686 O O . ALA A 1 89 ? -3.189 0.045 -32.958 1.00 80.19 89 ALA A O 1
ATOM 687 N N . ALA A 1 90 ? -1.802 -0.075 -31.198 1.00 77.44 90 ALA A N 1
ATOM 688 C CA . ALA A 1 90 ? -2.797 0.250 -30.178 1.00 77.44 90 ALA A CA 1
ATOM 689 C C . ALA A 1 90 ? -3.301 1.704 -30.251 1.00 77.44 90 ALA A C 1
ATOM 691 O O . ALA A 1 90 ? -4.487 1.979 -30.024 1.00 77.44 90 ALA A O 1
ATOM 692 N N . THR A 1 91 ? -2.410 2.638 -30.579 1.00 76.50 91 THR A N 1
ATOM 693 C CA . THR A 1 91 ? -2.721 4.069 -30.672 1.00 76.50 91 THR A CA 1
ATOM 694 C C . THR A 1 91 ? -3.254 4.478 -32.044 1.00 76.50 91 THR A C 1
ATOM 696 O O . THR A 1 91 ? -3.811 5.563 -32.164 1.00 76.50 91 THR A O 1
ATOM 699 N N . LYS A 1 92 ? -3.178 3.628 -33.074 1.00 75.38 92 LYS A N 1
ATOM 700 C CA . LYS A 1 92 ? -3.641 3.952 -34.434 1.00 75.38 92 LYS A CA 1
ATOM 701 C C . LYS A 1 92 ? -5.172 4.105 -34.526 1.00 75.38 92 LYS A C 1
ATOM 703 O O . LYS A 1 92 ? -5.930 3.247 -34.072 1.00 75.38 92 LYS A O 1
ATOM 708 N N . ARG A 1 93 ? -5.642 5.180 -35.170 1.00 61.22 93 ARG A N 1
ATOM 709 C CA . ARG A 1 93 ? -7.053 5.476 -35.483 1.00 61.22 93 ARG A CA 1
ATOM 710 C C . ARG A 1 93 ? -7.191 5.805 -36.980 1.00 61.22 93 ARG A C 1
ATOM 712 O O . ARG A 1 93 ? -7.165 6.955 -37.396 1.00 61.22 93 ARG A O 1
ATOM 719 N N . GLY A 1 94 ? -7.351 4.780 -37.815 1.00 57.22 94 GLY A N 1
ATOM 720 C CA . GLY A 1 94 ? -7.377 4.951 -39.277 1.00 57.22 94 GLY A CA 1
ATOM 721 C C . GLY A 1 94 ? -5.983 5.178 -39.880 1.00 57.22 94 GLY A C 1
ATOM 722 O O . GLY A 1 94 ? -4.976 4.803 -39.281 1.00 57.22 94 GLY A O 1
ATOM 723 N N . GLU A 1 95 ? -5.911 5.736 -41.092 1.00 50.66 95 GLU A N 1
ATOM 724 C CA . GLU A 1 95 ? -4.639 5.902 -41.823 1.00 50.66 95 GLU A CA 1
ATOM 725 C C . GLU A 1 95 ? -3.800 7.104 -41.350 1.00 50.66 95 GLU A C 1
ATOM 727 O O . GLU A 1 95 ? -2.580 7.073 -41.490 1.00 50.66 95 GLU A O 1
ATOM 732 N N . LEU A 1 96 ? -4.427 8.135 -40.763 1.00 50.97 96 LEU A N 1
ATOM 733 C CA . LEU A 1 96 ? -3.790 9.435 -40.490 1.00 50.97 96 LEU A CA 1
ATOM 734 C C . LEU A 1 96 ? -3.929 9.952 -39.045 1.00 50.97 96 LEU A C 1
ATOM 736 O O . LEU A 1 96 ? -3.255 10.920 -38.703 1.00 50.97 96 LEU A O 1
ATOM 740 N N . GLU A 1 97 ? -4.759 9.344 -38.190 1.00 58.31 97 GLU A N 1
ATOM 741 C CA . GLU A 1 97 ? -4.948 9.796 -36.802 1.00 58.31 97 GLU A CA 1
ATOM 742 C C . GLU A 1 97 ? -4.408 8.770 -35.798 1.00 58.31 97 GLU A C 1
ATOM 744 O O . GLU A 1 97 ? -4.541 7.561 -35.983 1.00 58.31 97 GLU A O 1
ATOM 749 N N . SER A 1 98 ? -3.828 9.258 -34.703 1.00 71.44 98 SER A N 1
ATOM 750 C CA . SER A 1 98 ? -3.437 8.466 -33.535 1.00 71.44 98 SER A CA 1
ATOM 751 C C . SER A 1 98 ? -4.180 8.987 -32.300 1.00 71.44 98 SER A C 1
ATOM 753 O O . SER A 1 98 ? -4.520 10.168 -32.215 1.00 71.44 98 SER A O 1
ATOM 755 N N . ARG A 1 99 ? -4.470 8.102 -31.345 1.00 81.31 99 ARG A N 1
ATOM 756 C CA . ARG A 1 99 ? -5.122 8.408 -30.066 1.00 81.31 99 ARG A CA 1
ATOM 757 C C . ARG A 1 99 ? -4.172 8.169 -28.892 1.00 81.31 99 ARG A C 1
ATOM 759 O O . ARG A 1 99 ? -3.323 7.282 -28.986 1.00 81.31 99 ARG A O 1
ATOM 766 N N . PRO A 1 100 ? -4.342 8.886 -27.773 1.00 85.81 100 PRO A N 1
ATOM 767 C CA . PRO A 1 100 ? -3.586 8.599 -26.566 1.00 85.81 100 PRO A CA 1
ATOM 768 C C . PRO A 1 100 ? -3.986 7.245 -25.963 1.00 85.81 100 PRO A C 1
ATOM 770 O O . PRO A 1 100 ? -5.141 6.811 -26.056 1.00 85.81 100 PRO A O 1
ATOM 773 N N . LEU A 1 101 ? -3.029 6.587 -25.313 1.00 81.19 101 LEU A N 1
ATOM 774 C CA . LEU A 1 101 ? -3.289 5.449 -24.444 1.00 81.19 101 LEU A CA 1
ATOM 775 C C . LEU A 1 101 ? -3.949 5.912 -23.134 1.00 81.19 101 LEU A C 1
ATOM 777 O O . LEU A 1 101 ? -3.662 7.006 -22.640 1.00 81.19 101 LEU A O 1
ATOM 781 N N . PRO A 1 102 ? -4.796 5.071 -22.513 1.00 74.50 102 PRO A N 1
ATOM 782 C CA . PRO A 1 102 ? -5.277 5.326 -21.161 1.00 74.50 102 PRO A CA 1
ATOM 783 C C . PRO A 1 102 ? -4.117 5.474 -20.166 1.00 74.50 102 PRO A C 1
ATOM 785 O O . PRO A 1 102 ? -3.206 4.646 -20.156 1.00 74.50 102 PRO A O 1
ATOM 788 N N . LEU A 1 103 ? -4.188 6.462 -19.265 1.00 70.50 103 LEU A N 1
ATOM 789 C CA . LEU A 1 103 ? -3.104 6.787 -18.325 1.00 70.50 103 LEU A CA 1
ATOM 790 C C . LEU A 1 103 ? -2.601 5.581 -17.511 1.00 70.50 103 LEU A C 1
ATOM 792 O O . LEU A 1 103 ? -1.399 5.442 -17.288 1.00 70.50 103 LEU A O 1
ATOM 796 N N . HIS A 1 104 ? -3.503 4.698 -17.071 1.00 63.25 104 HIS A N 1
ATOM 797 C CA . HIS A 1 104 ? -3.129 3.495 -16.320 1.00 63.25 104 HIS A CA 1
ATOM 798 C C . HIS A 1 104 ? -2.262 2.538 -17.158 1.00 63.25 104 HIS A C 1
ATOM 800 O O . HIS A 1 104 ? -1.293 1.974 -16.649 1.00 63.25 104 HIS A O 1
ATOM 806 N N . LEU A 1 105 ? -2.571 2.392 -18.450 1.00 68.06 105 LEU A N 1
ATOM 807 C CA . LEU A 1 105 ? -1.806 1.560 -19.371 1.00 68.06 105 LEU A CA 1
ATOM 808 C C . LEU A 1 105 ? -0.480 2.235 -19.723 1.00 68.06 105 LEU A C 1
ATOM 810 O O . LEU A 1 105 ? 0.545 1.565 -19.750 1.00 68.06 105 LEU A O 1
ATOM 814 N N . THR A 1 106 ? -0.474 3.558 -19.885 1.00 78.62 106 THR A N 1
ATOM 815 C CA . THR A 1 106 ? 0.751 4.340 -20.076 1.00 78.62 106 THR A CA 1
ATOM 816 C C . THR A 1 106 ? 1.723 4.176 -18.909 1.00 78.62 106 THR A C 1
ATOM 818 O O . THR A 1 106 ? 2.896 3.897 -19.134 1.00 78.62 106 THR A O 1
ATOM 821 N N . LYS A 1 107 ? 1.245 4.257 -17.657 1.00 71.12 107 LYS A N 1
ATOM 822 C CA . LYS A 1 107 ? 2.061 3.990 -16.457 1.00 71.12 107 LYS A CA 1
ATOM 823 C C . LYS A 1 107 ? 2.628 2.570 -16.453 1.00 71.12 107 LYS A C 1
ATOM 825 O O . LYS A 1 107 ? 3.810 2.382 -16.180 1.00 71.12 107 LYS A O 1
ATOM 830 N N . LYS A 1 108 ? 1.805 1.574 -16.796 1.00 69.75 108 LYS A N 1
ATOM 831 C CA . LYS A 1 108 ? 2.234 0.171 -16.898 1.00 69.75 108 LYS A CA 1
ATOM 832 C C . LYS A 1 108 ? 3.319 -0.016 -17.961 1.00 69.75 108 LYS A C 1
ATOM 834 O O . LYS A 1 108 ? 4.334 -0.649 -17.683 1.00 69.75 108 LYS A O 1
ATOM 839 N N . VAL A 1 109 ? 3.119 0.537 -19.160 1.00 81.88 109 VAL A N 1
ATOM 840 C CA . VAL A 1 109 ? 4.107 0.486 -20.245 1.00 81.88 109 VAL A CA 1
ATOM 841 C C . VAL A 1 109 ? 5.396 1.178 -19.811 1.00 81.88 109 VAL A C 1
ATOM 843 O O . VAL A 1 109 ? 6.452 0.569 -19.917 1.00 81.88 109 VAL A O 1
ATOM 846 N N . ALA A 1 110 ? 5.318 2.381 -19.237 1.00 82.81 110 ALA A N 1
ATOM 847 C CA . ALA A 1 110 ? 6.477 3.109 -18.722 1.00 82.81 110 ALA A CA 1
ATOM 848 C C . ALA A 1 110 ? 7.287 2.271 -17.721 1.00 82.81 110 ALA A C 1
ATOM 850 O O . ALA A 1 110 ? 8.502 2.146 -17.852 1.00 82.81 110 ALA A O 1
ATOM 851 N N . HIS A 1 111 ? 6.604 1.654 -16.753 1.00 71.19 111 HIS A N 1
ATOM 852 C CA . HIS A 1 111 ? 7.223 0.814 -15.730 1.00 71.19 111 HIS A CA 1
ATOM 853 C C . HIS A 1 111 ? 7.904 -0.423 -16.318 1.00 71.19 111 HIS A C 1
ATOM 855 O O . HIS A 1 111 ? 9.071 -0.688 -16.035 1.00 71.19 111 HIS A O 1
ATOM 861 N N . HIS A 1 112 ? 7.205 -1.158 -17.180 1.00 81.75 112 HIS A N 1
ATOM 862 C CA . HIS A 1 112 ? 7.731 -2.372 -17.798 1.00 81.75 112 HIS A CA 1
ATOM 863 C C . HIS A 1 112 ? 8.871 -2.091 -18.783 1.00 81.75 112 HIS A C 1
ATOM 865 O O . HIS A 1 112 ? 9.865 -2.811 -18.782 1.00 81.75 112 HIS A O 1
ATOM 871 N N . VAL A 1 113 ? 8.773 -1.026 -19.583 1.00 90.62 113 VAL A N 1
ATOM 872 C CA . VAL A 1 113 ? 9.860 -0.599 -20.474 1.00 90.62 113 VAL A CA 1
ATOM 873 C C . VAL A 1 113 ? 11.074 -0.177 -19.654 1.00 90.62 113 VAL A C 1
ATOM 875 O O . VAL A 1 113 ? 12.181 -0.610 -19.957 1.00 90.62 113 VAL A O 1
ATOM 878 N N . ALA A 1 114 ? 10.884 0.584 -18.571 1.00 83.44 114 ALA A N 1
ATOM 879 C CA . ALA A 1 114 ? 11.987 0.969 -17.697 1.00 83.44 114 ALA A CA 1
ATOM 880 C C . ALA A 1 114 ? 12.669 -0.245 -17.041 1.00 83.44 114 ALA A C 1
ATOM 882 O O . ALA A 1 114 ? 13.897 -0.305 -16.986 1.00 83.44 114 ALA A O 1
ATOM 883 N N . LEU A 1 115 ? 11.893 -1.246 -16.615 1.00 74.62 115 LEU A N 1
ATOM 884 C CA . LEU A 1 115 ? 12.417 -2.524 -16.132 1.00 74.62 115 LEU A CA 1
ATOM 885 C C . LEU A 1 115 ? 13.213 -3.266 -17.220 1.00 74.62 115 LEU A C 1
ATOM 887 O O . LEU A 1 115 ? 14.333 -3.705 -16.957 1.00 74.62 115 LEU A O 1
ATOM 891 N N . GLY A 1 116 ? 12.675 -3.373 -18.438 1.00 80.31 116 GLY A N 1
ATOM 892 C CA . GLY A 1 116 ? 13.347 -4.016 -19.572 1.00 80.31 116 GLY A CA 1
ATOM 893 C C . GLY A 1 116 ? 14.665 -3.333 -19.950 1.00 80.31 116 GLY A C 1
ATOM 894 O O . GLY A 1 116 ? 15.684 -4.002 -20.116 1.00 80.31 116 GLY A O 1
ATOM 895 N N . LEU A 1 117 ? 14.679 -1.999 -19.986 1.00 91.94 117 LEU A N 1
ATOM 896 C CA . LEU A 1 117 ? 15.893 -1.209 -20.201 1.00 91.94 117 LEU A CA 1
ATOM 897 C C . LEU A 1 117 ? 16.884 -1.353 -19.040 1.00 91.94 117 LEU A C 1
ATOM 899 O O . LEU A 1 117 ? 18.082 -1.466 -19.272 1.00 91.94 117 LEU A O 1
ATOM 903 N N . SER A 1 118 ? 16.416 -1.426 -17.789 1.00 84.56 118 SER A N 1
ATOM 904 C CA . SER A 1 118 ? 17.290 -1.714 -16.643 1.00 84.56 118 SER A CA 1
ATOM 905 C C . SER A 1 118 ? 18.012 -3.047 -16.814 1.00 84.56 118 SER A C 1
ATOM 907 O O . SER A 1 118 ? 19.207 -3.140 -16.530 1.00 84.56 118 SER A O 1
ATOM 909 N N . TYR A 1 119 ? 17.311 -4.063 -17.320 1.00 84.00 119 TYR A N 1
ATOM 910 C CA . TYR A 1 119 ? 17.914 -5.355 -17.619 1.00 84.00 119 TYR A CA 1
ATOM 911 C C . TYR A 1 119 ? 18.950 -5.261 -18.740 1.00 84.00 119 TYR A C 1
ATOM 913 O O . TYR A 1 119 ? 20.097 -5.667 -18.543 1.00 84.00 119 TYR A O 1
ATOM 921 N N . SER A 1 120 ? 18.600 -4.680 -19.890 1.00 93.69 120 SER A N 1
ATOM 922 C CA . SER A 1 120 ? 19.538 -4.575 -21.013 1.00 93.69 120 SER A CA 1
ATOM 923 C C . SER A 1 120 ? 20.761 -3.719 -20.659 1.00 93.69 120 SER A C 1
ATOM 925 O O . SER A 1 120 ? 21.894 -4.104 -20.954 1.00 93.69 120 SER A O 1
ATOM 927 N N . HIS A 1 121 ? 20.575 -2.614 -19.928 1.00 92.94 121 HIS A N 1
ATOM 928 C CA . HIS A 1 121 ? 21.662 -1.749 -19.454 1.00 92.94 121 HIS A CA 1
ATOM 929 C C . HIS A 1 121 ? 22.577 -2.468 -18.457 1.00 92.94 121 HIS A C 1
ATOM 931 O O . HIS A 1 121 ? 23.790 -2.249 -18.491 1.00 92.94 121 HIS A O 1
ATOM 937 N N . SER A 1 122 ? 22.050 -3.377 -17.624 1.00 85.81 122 SER A N 1
ATOM 938 C CA . SER A 1 122 ? 22.875 -4.223 -16.741 1.00 85.81 122 SER A CA 1
ATOM 939 C C . SER A 1 122 ? 23.855 -5.101 -17.536 1.00 85.81 122 SER A C 1
ATOM 941 O O . SER A 1 122 ? 25.001 -5.300 -17.124 1.00 85.81 122 SER A O 1
ATOM 943 N N . LEU A 1 123 ? 23.445 -5.517 -18.738 1.00 92.50 123 LEU A N 1
ATOM 944 C CA . LEU A 1 123 ? 24.250 -6.262 -19.708 1.00 92.50 123 LEU A CA 1
ATOM 945 C C . LEU A 1 123 ? 25.080 -5.353 -20.630 1.00 92.50 123 LEU A C 1
ATOM 947 O O . LEU A 1 123 ? 25.788 -5.847 -21.508 1.00 92.50 123 LEU A O 1
ATOM 951 N N . ARG A 1 124 ? 25.034 -4.029 -20.418 1.00 92.69 124 ARG A N 1
ATOM 952 C CA . ARG A 1 124 ? 25.670 -2.994 -21.255 1.00 92.69 124 ARG A CA 1
ATOM 953 C C . ARG A 1 124 ? 25.135 -2.939 -22.686 1.00 92.69 124 ARG A C 1
ATOM 955 O O . ARG A 1 124 ? 25.869 -2.547 -23.592 1.00 92.69 124 ARG A O 1
ATOM 962 N N . ILE A 1 125 ? 23.874 -3.317 -22.874 1.00 94.50 125 ILE A N 1
ATOM 963 C CA . ILE A 1 125 ? 23.162 -3.294 -24.152 1.00 94.50 125 ILE A CA 1
ATOM 964 C C . ILE A 1 125 ? 22.220 -2.090 -24.162 1.00 94.50 125 ILE A C 1
ATOM 966 O O . ILE A 1 125 ? 21.291 -2.020 -23.356 1.00 94.50 125 ILE A O 1
ATOM 970 N N . VAL A 1 126 ? 22.464 -1.160 -25.081 1.00 94.19 126 VAL A N 1
ATOM 971 C CA . VAL A 1 126 ? 21.603 -0.002 -25.364 1.00 94.19 126 VAL A CA 1
ATOM 972 C C . VAL A 1 126 ? 20.676 -0.378 -26.510 1.00 94.19 126 VAL A C 1
ATOM 974 O O . VAL A 1 126 ? 21.157 -0.896 -27.518 1.00 94.19 126 VAL A O 1
ATOM 977 N N . HIS A 1 127 ? 19.373 -0.144 -26.370 1.00 93.94 127 HIS A N 1
ATOM 978 C CA . HIS A 1 127 ? 18.402 -0.499 -27.404 1.00 93.94 127 HIS A CA 1
ATOM 979 C C . HIS A 1 127 ? 18.584 0.350 -28.666 1.00 93.94 127 HIS A C 1
ATOM 981 O O . HIS A 1 127 ? 18.590 -0.191 -29.769 1.00 93.94 127 HIS A O 1
ATOM 987 N N . GLY A 1 128 ? 18.728 1.670 -28.516 1.00 89.44 128 GLY A N 1
ATOM 988 C CA . GLY A 1 128 ? 19.089 2.598 -29.593 1.00 89.44 128 GLY A CA 1
ATOM 989 C C . GLY A 1 128 ? 18.010 2.874 -30.645 1.00 89.44 128 GLY A C 1
ATOM 990 O O . GLY A 1 128 ? 18.268 3.616 -31.591 1.00 89.44 128 GLY A O 1
ATOM 991 N N . ASP A 1 129 ? 16.820 2.290 -30.491 1.00 89.31 129 ASP A N 1
ATOM 992 C CA . ASP A 1 129 ? 15.700 2.387 -31.439 1.00 89.31 129 ASP A CA 1
ATOM 993 C C . ASP A 1 129 ? 14.356 2.167 -30.724 1.00 89.31 129 ASP A C 1
ATOM 995 O O . ASP A 1 129 ? 13.519 1.351 -31.105 1.00 89.31 129 ASP A O 1
ATOM 999 N N . LEU A 1 130 ? 14.186 2.821 -29.577 1.00 90.56 130 LEU A N 1
ATOM 1000 C CA . LEU A 1 130 ? 13.008 2.652 -28.737 1.00 90.56 130 LEU A CA 1
ATOM 1001 C C . LEU A 1 130 ? 11.873 3.556 -29.238 1.00 90.56 130 LEU A C 1
ATOM 1003 O O . LEU A 1 130 ? 11.934 4.777 -29.120 1.00 90.56 130 LEU A O 1
ATOM 1007 N N . HIS A 1 131 ? 10.813 2.954 -29.771 1.00 89.88 131 HIS A N 1
ATOM 1008 C CA . HIS A 1 131 ? 9.628 3.666 -30.254 1.00 89.88 131 HIS A CA 1
ATOM 1009 C C . HIS A 1 131 ? 8.376 2.766 -30.166 1.00 89.88 131 HIS A C 1
ATOM 1011 O O . HIS A 1 131 ? 8.503 1.556 -29.963 1.00 89.88 131 HIS A O 1
ATOM 1017 N N . PRO A 1 132 ? 7.148 3.296 -30.332 1.00 89.19 132 PRO A N 1
ATOM 1018 C CA . PRO A 1 132 ? 5.898 2.569 -30.096 1.00 89.19 132 PRO A CA 1
ATOM 1019 C C . PRO A 1 132 ? 5.735 1.234 -30.830 1.00 89.19 132 PRO A C 1
ATOM 1021 O O . PRO A 1 132 ? 4.995 0.370 -30.361 1.00 89.19 132 PRO A O 1
ATOM 1024 N N . ALA A 1 133 ? 6.376 1.037 -31.985 1.00 87.00 133 ALA A N 1
ATOM 1025 C CA . ALA A 1 133 ? 6.265 -0.226 -32.720 1.00 87.00 133 ALA A CA 1
ATOM 1026 C C . ALA A 1 133 ? 7.083 -1.355 -32.067 1.00 87.00 133 ALA A C 1
ATOM 1028 O O . ALA A 1 133 ? 6.713 -2.519 -32.195 1.00 87.00 133 ALA A O 1
ATOM 1029 N N . ASN A 1 134 ? 8.117 -0.994 -31.304 1.00 91.75 134 ASN A N 1
ATOM 1030 C CA . ASN A 1 134 ? 9.026 -1.914 -30.621 1.00 91.75 134 ASN A CA 1
ATOM 1031 C C . ASN A 1 134 ? 8.562 -2.250 -29.195 1.00 91.75 134 ASN A C 1
ATOM 1033 O O . ASN A 1 134 ? 9.224 -2.991 -28.475 1.00 91.75 134 ASN A O 1
ATOM 1037 N N . ILE A 1 135 ? 7.403 -1.737 -28.772 1.00 93.69 135 ILE A N 1
ATOM 1038 C CA . ILE A 1 135 ? 6.811 -2.026 -27.464 1.00 93.69 135 ILE A CA 1
ATOM 1039 C C . ILE A 1 135 ? 5.578 -2.897 -27.657 1.00 93.69 135 ILE A C 1
ATOM 1041 O O . ILE A 1 135 ? 4.562 -2.419 -28.157 1.00 93.69 135 ILE A O 1
ATOM 1045 N N . LEU A 1 136 ? 5.646 -4.162 -27.248 1.00 89.00 136 LEU A N 1
ATOM 1046 C CA . LEU A 1 136 ? 4.562 -5.127 -27.419 1.00 89.00 136 LEU A CA 1
ATOM 1047 C C . LEU A 1 136 ? 3.739 -5.268 -26.138 1.00 89.00 136 LEU A C 1
ATOM 1049 O O . LEU A 1 136 ? 4.265 -5.546 -25.058 1.00 89.00 136 LEU A O 1
ATOM 1053 N N . LEU A 1 137 ? 2.426 -5.092 -26.259 1.00 82.12 137 LEU A N 1
ATOM 1054 C CA . LEU A 1 137 ? 1.479 -5.231 -25.161 1.00 82.12 137 LEU A CA 1
ATOM 1055 C C . LEU A 1 137 ? 1.238 -6.712 -24.844 1.00 82.12 137 LEU A C 1
ATOM 1057 O O . LEU A 1 137 ? 0.854 -7.494 -25.713 1.00 82.12 137 LEU A O 1
ATOM 1061 N N . GLY A 1 138 ? 1.432 -7.102 -23.584 1.00 72.38 138 GLY A N 1
ATOM 1062 C CA . GLY A 1 138 ? 1.299 -8.494 -23.158 1.00 72.38 138 GLY A CA 1
ATOM 1063 C C . GLY A 1 138 ? -0.135 -9.002 -23.153 1.00 72.38 138 GLY A C 1
ATOM 1064 O O . GLY A 1 138 ? -1.028 -8.370 -22.586 1.00 72.38 138 GLY A O 1
ATOM 1065 N N . LEU A 1 139 ? -0.342 -10.197 -23.700 1.00 67.44 139 LEU A N 1
ATOM 1066 C CA . LEU A 1 139 ? -1.591 -10.945 -23.550 1.00 67.44 139 LEU A CA 1
ATOM 1067 C C . LEU A 1 139 ? -1.640 -11.651 -22.180 1.00 67.44 139 LEU A C 1
ATOM 1069 O O . LEU A 1 139 ? -0.589 -11.927 -21.595 1.00 67.44 139 LEU A O 1
ATOM 1073 N N . PRO A 1 140 ? -2.832 -11.981 -21.649 1.00 57.88 140 PRO A N 1
ATOM 1074 C CA . PRO A 1 140 ? -2.947 -12.759 -20.420 1.00 57.88 140 PRO A CA 1
ATOM 1075 C C . PRO A 1 140 ? -2.250 -14.107 -20.633 1.00 57.88 140 PRO A C 1
ATOM 1077 O O . PRO A 1 140 ? -2.536 -14.758 -21.637 1.00 57.88 140 PRO A O 1
ATOM 1080 N N . MET A 1 141 ? -1.340 -14.489 -19.724 1.00 52.69 141 MET A N 1
ATOM 1081 C CA . MET A 1 141 ? -0.570 -15.751 -19.693 1.00 52.69 141 MET A CA 1
ATOM 1082 C C . MET A 1 141 ? -1.014 -16.786 -20.750 1.00 52.69 141 MET A C 1
ATOM 1084 O O . MET A 1 141 ? -1.961 -17.551 -20.545 1.00 52.69 141 MET A O 1
ATOM 1088 N N . CYS A 1 142 ? -0.343 -16.783 -21.907 1.00 46.34 142 CYS A N 1
ATOM 1089 C CA . CYS A 1 142 ? -0.618 -17.701 -23.022 1.00 46.34 142 CYS A CA 1
ATOM 1090 C C . CYS A 1 142 ? 0.224 -18.987 -22.965 1.00 46.34 142 CYS A C 1
ATOM 1092 O O . CYS A 1 142 ? 0.096 -19.847 -23.838 1.00 46.34 142 CYS A O 1
ATOM 1094 N N . THR A 1 143 ? 1.067 -19.153 -21.944 1.00 41.78 143 THR A N 1
ATOM 1095 C CA . THR A 1 143 ? 1.899 -20.345 -21.756 1.00 41.78 143 THR A CA 1
ATOM 1096 C C . THR A 1 143 ? 1.021 -21.593 -21.615 1.00 41.78 143 THR A C 1
ATOM 1098 O O . THR A 1 143 ? 0.209 -21.715 -20.701 1.00 41.78 143 THR A O 1
ATOM 1101 N N . GLY A 1 144 ? 1.141 -22.518 -22.575 1.00 44.00 144 GLY A N 1
ATOM 1102 C CA . GLY A 1 144 ? 0.385 -23.777 -22.607 1.00 44.00 144 GLY A CA 1
ATOM 1103 C C . GLY A 1 144 ? -1.035 -23.701 -23.189 1.00 44.00 144 GLY A C 1
ATOM 1104 O O . GLY A 1 144 ? -1.741 -24.712 -23.189 1.00 44.00 144 GLY A O 1
ATOM 1105 N N . GLN A 1 145 ? -1.484 -22.553 -23.713 1.00 46.84 145 GLN A N 1
ATOM 1106 C CA . GLN A 1 145 ? -2.781 -22.477 -24.394 1.00 46.84 145 GLN A CA 1
ATOM 1107 C C . GLN A 1 145 ? -2.714 -23.059 -25.814 1.00 46.84 145 GLN A C 1
ATOM 1109 O O . GLN A 1 145 ? -1.791 -22.799 -26.580 1.00 46.84 145 GLN A O 1
ATOM 1114 N N . SER A 1 146 ? -3.739 -23.822 -26.208 1.00 55.72 146 SER A N 1
ATOM 1115 C CA . SER A 1 146 ? -3.893 -24.251 -27.608 1.00 55.72 146 SER A CA 1
ATOM 1116 C C . SER A 1 146 ? -4.062 -23.044 -28.546 1.00 55.72 146 SER A C 1
ATOM 1118 O O . SER A 1 146 ? -4.624 -22.029 -28.137 1.00 55.72 146 SER A O 1
ATOM 1120 N N . LEU A 1 147 ? -3.707 -23.176 -29.832 1.00 57.66 147 LEU A N 1
ATOM 1121 C CA . LEU A 1 147 ? -3.982 -22.166 -30.877 1.00 57.66 147 LEU A CA 1
ATOM 1122 C C . LEU A 1 147 ? -5.446 -21.676 -30.873 1.00 57.66 147 LEU A C 1
ATOM 1124 O O . LEU A 1 147 ? -5.717 -20.498 -31.080 1.00 57.66 147 LEU A O 1
ATOM 1128 N N . ARG A 1 148 ? -6.404 -22.560 -30.549 1.00 60.03 148 ARG A N 1
ATOM 1129 C CA . ARG A 1 148 ? -7.825 -22.199 -30.379 1.00 60.03 148 ARG A CA 1
ATOM 1130 C C . ARG A 1 148 ? -8.086 -21.255 -29.199 1.00 60.03 148 ARG A C 1
ATOM 1132 O O . ARG A 1 148 ? -9.058 -20.513 -29.244 1.00 60.03 148 ARG A O 1
ATOM 1139 N N . GLY A 1 149 ? -7.270 -21.311 -28.149 1.00 59.66 149 GLY A N 1
ATOM 1140 C CA . GLY A 1 149 ? -7.310 -20.396 -27.005 1.00 59.66 149 GLY A CA 1
ATOM 1141 C C . GLY A 1 149 ? -6.877 -18.986 -27.395 1.00 59.66 149 GLY A C 1
ATOM 1142 O O . GLY A 1 149 ? -7.598 -18.039 -27.105 1.00 59.66 149 GLY A O 1
ATOM 1143 N N . VAL A 1 150 ? -5.795 -18.867 -28.170 1.00 58.59 150 VAL A N 1
ATOM 1144 C CA . VAL A 1 150 ? -5.308 -17.586 -28.714 1.00 58.59 150 VAL A CA 1
ATOM 1145 C C . VAL A 1 150 ? -6.347 -16.946 -29.649 1.00 58.59 150 VAL A C 1
ATOM 1147 O O . VAL A 1 150 ? -6.623 -15.750 -29.559 1.00 58.59 150 VAL A O 1
ATOM 1150 N N . PHE A 1 151 ? -7.025 -17.748 -30.480 1.00 63.78 151 PHE A N 1
ATOM 1151 C CA . PHE A 1 151 ? -8.097 -17.266 -31.365 1.00 63.78 151 PHE A CA 1
ATOM 1152 C C . PHE A 1 151 ? -9.356 -16.771 -30.637 1.00 63.78 151 PHE A C 1
ATOM 1154 O O . PHE A 1 151 ? -10.194 -16.135 -31.271 1.00 63.78 151 PHE A O 1
ATOM 1161 N N . LYS A 1 152 ? -9.512 -16.995 -29.323 1.00 61.19 152 LYS A N 1
ATOM 1162 C CA . LYS A 1 152 ? -10.612 -16.374 -28.562 1.00 61.19 152 LYS A CA 1
ATOM 1163 C C . LYS A 1 152 ? -10.453 -14.858 -28.426 1.00 61.19 152 LYS A C 1
ATOM 1165 O O . LYS A 1 152 ? -11.459 -14.185 -28.235 1.00 61.19 152 LYS A O 1
ATOM 1170 N N . PHE A 1 153 ? -9.227 -14.339 -28.521 1.00 57.75 153 PHE A N 1
ATOM 1171 C CA . PHE A 1 153 ? -8.931 -12.913 -28.345 1.00 57.75 153 PHE A CA 1
ATOM 1172 C C . PHE A 1 153 ? -8.939 -12.131 -29.665 1.00 57.75 153 PHE A C 1
ATOM 1174 O O . PHE A 1 153 ? -9.278 -10.954 -29.664 1.00 57.75 153 PHE A O 1
ATOM 1181 N N . GLY A 1 154 ? -8.588 -12.780 -30.782 1.00 56.84 154 GLY A N 1
ATOM 1182 C CA . GLY A 1 154 ? -8.509 -12.142 -32.104 1.00 56.84 154 GLY A CA 1
ATOM 1183 C C . GLY A 1 154 ? -9.491 -12.667 -33.157 1.00 56.84 154 GLY A C 1
ATOM 1184 O O . GLY A 1 154 ? -9.643 -12.048 -34.198 1.00 56.84 154 GLY A O 1
ATOM 1185 N N . GLY A 1 155 ? -10.169 -13.796 -32.926 1.00 61.03 155 GLY A N 1
ATOM 1186 C CA . GLY A 1 155 ? -10.919 -14.522 -33.959 1.00 61.03 155 GLY A CA 1
ATOM 1187 C C . GLY A 1 155 ? -10.061 -15.544 -34.720 1.00 61.03 155 GLY A C 1
ATOM 1188 O O . GLY A 1 155 ? -8.868 -15.707 -34.460 1.00 61.03 155 GLY A O 1
ATOM 1189 N N . ALA A 1 156 ? -10.674 -16.279 -35.656 1.00 61.25 156 ALA A N 1
ATOM 1190 C CA . ALA A 1 156 ? -9.960 -17.248 -36.489 1.00 61.25 156 ALA A CA 1
ATOM 1191 C C . ALA A 1 156 ? -9.155 -16.541 -37.598 1.00 61.25 156 ALA A C 1
ATOM 1193 O O . ALA A 1 156 ? -9.680 -15.621 -38.229 1.00 61.25 156 ALA A O 1
ATOM 1194 N N . PRO A 1 157 ? -7.915 -16.976 -37.883 1.00 66.81 157 PRO A N 1
ATOM 1195 C CA . PRO A 1 157 ? -7.082 -16.355 -38.900 1.00 66.81 157 PRO A CA 1
ATOM 1196 C C . PRO A 1 157 ? -7.710 -16.466 -40.281 1.00 66.81 157 PRO A C 1
ATOM 1198 O O . PRO A 1 157 ? -8.146 -17.540 -40.703 1.00 66.81 157 PRO A O 1
ATOM 1201 N N . ARG A 1 158 ? -7.711 -15.351 -41.013 1.00 69.31 158 ARG A N 1
ATOM 1202 C CA . ARG A 1 158 ? -8.076 -15.349 -42.426 1.00 69.31 158 ARG A CA 1
ATOM 1203 C C . ARG A 1 158 ? -6.857 -15.752 -43.242 1.00 69.31 158 ARG A C 1
ATOM 1205 O O . ARG A 1 158 ? -5.825 -15.086 -43.198 1.00 69.31 158 ARG A O 1
ATOM 1212 N N . MET A 1 159 ? -7.003 -16.832 -43.994 1.00 74.31 159 MET A N 1
ATOM 1213 C CA . MET A 1 159 ? -5.971 -17.325 -44.900 1.00 74.31 159 MET A CA 1
ATOM 1214 C C . MET A 1 159 ? -6.223 -16.740 -46.288 1.00 74.31 159 MET A C 1
ATOM 1216 O O . MET A 1 159 ? -7.366 -16.708 -46.749 1.00 74.31 159 MET A O 1
ATOM 1220 N N . VAL A 1 160 ? -5.171 -16.248 -46.929 1.00 77.44 160 VAL A N 1
ATOM 1221 C CA . VAL A 1 160 ? -5.202 -15.713 -48.293 1.00 77.44 160 VAL A CA 1
ATOM 1222 C C . VAL A 1 160 ? -4.221 -16.527 -49.118 1.00 77.44 160 VAL A C 1
ATOM 1224 O O . VAL A 1 160 ? -3.062 -16.651 -48.731 1.00 77.44 160 VAL A O 1
ATOM 1227 N N . ASP A 1 161 ? -4.677 -17.105 -50.225 1.00 78.19 161 ASP A N 1
ATOM 1228 C CA . ASP A 1 161 ? -3.806 -17.897 -51.091 1.00 78.19 161 ASP A CA 1
ATOM 1229 C C . ASP A 1 161 ? -2.699 -17.021 -51.684 1.00 78.19 161 ASP A C 1
ATOM 1231 O O . ASP A 1 161 ? -2.941 -15.900 -52.139 1.00 78.19 161 ASP A O 1
ATOM 1235 N N . VAL A 1 162 ? -1.473 -17.543 -51.681 1.00 72.25 162 VAL A N 1
ATOM 1236 C CA . VAL A 1 162 ? -0.363 -16.903 -52.390 1.00 72.25 162 VAL A CA 1
ATOM 1237 C C . VAL A 1 162 ? -0.504 -17.249 -53.865 1.00 72.25 162 VAL A C 1
ATOM 1239 O O . VAL A 1 162 ? -0.562 -18.423 -54.229 1.00 72.25 162 VAL A O 1
ATOM 1242 N N . ILE A 1 163 ? -0.543 -16.228 -54.713 1.00 76.62 163 ILE A N 1
ATOM 1243 C CA . ILE A 1 163 ? -0.545 -16.359 -56.171 1.00 76.62 163 ILE A CA 1
ATOM 1244 C C . ILE A 1 163 ? 0.597 -15.524 -56.741 1.00 76.62 163 ILE A C 1
ATOM 1246 O O . ILE A 1 163 ? 0.946 -14.482 -56.181 1.00 76.62 163 ILE A O 1
ATOM 1250 N N . ASN A 1 164 ? 1.192 -15.967 -57.847 1.00 68.69 164 ASN A N 1
ATOM 1251 C CA . ASN A 1 164 ? 2.108 -15.103 -58.581 1.00 68.69 164 ASN A CA 1
ATOM 1252 C C . ASN A 1 164 ? 1.312 -13.938 -59.196 1.00 68.69 164 ASN A C 1
ATOM 1254 O O . ASN A 1 164 ? 0.132 -14.087 -59.517 1.00 68.69 164 ASN A O 1
ATOM 1258 N N . VAL A 1 165 ? 1.953 -12.780 -59.381 1.00 71.44 165 VAL A N 1
ATOM 1259 C CA . VAL A 1 165 ? 1.312 -11.567 -59.937 1.00 71.44 165 VAL A CA 1
ATOM 1260 C C . VAL A 1 165 ? 0.722 -11.815 -61.336 1.00 71.44 165 VAL A C 1
ATOM 1262 O O . VAL A 1 165 ? -0.261 -11.189 -61.719 1.00 71.44 165 VAL A O 1
ATOM 1265 N N . ASP A 1 166 ? 1.279 -12.772 -62.079 1.00 75.31 166 ASP A N 1
ATOM 1266 C CA . ASP A 1 166 ? 0.809 -13.210 -63.398 1.00 75.31 166 ASP A CA 1
ATOM 1267 C C . ASP A 1 166 ? -0.313 -14.273 -63.353 1.00 75.31 166 ASP A C 1
ATOM 1269 O O . ASP A 1 166 ? -0.748 -14.761 -64.396 1.00 75.31 166 ASP A O 1
ATOM 1273 N N . GLY A 1 167 ? -0.782 -14.652 -62.158 1.00 71.44 167 GLY A N 1
ATOM 1274 C CA . GLY A 1 167 ? -1.823 -15.660 -61.939 1.00 71.44 167 GLY A CA 1
ATOM 1275 C C . GLY A 1 167 ? -1.348 -17.114 -62.037 1.00 71.44 167 GLY A C 1
ATOM 1276 O O . GLY A 1 167 ? -2.164 -18.029 -61.910 1.00 71.44 167 GLY A O 1
ATOM 1277 N N . SER A 1 168 ? -0.052 -17.360 -62.253 1.00 76.62 168 SER A N 1
ATOM 1278 C CA . SER A 1 168 ? 0.507 -18.713 -62.264 1.00 76.62 168 SER A CA 1
ATOM 1279 C C . SER A 1 168 ? 0.641 -19.300 -60.850 1.00 76.62 168 SER A C 1
ATOM 1281 O O . SER A 1 168 ? 0.654 -18.589 -59.840 1.00 76.62 168 SER A O 1
ATOM 1283 N N . ALA A 1 169 ? 0.725 -20.633 -60.766 1.00 65.25 169 ALA A N 1
ATOM 1284 C CA . ALA A 1 169 ? 0.911 -21.320 -59.491 1.00 65.25 169 ALA A CA 1
ATOM 1285 C C . ALA A 1 169 ? 2.296 -20.988 -58.889 1.00 65.25 169 ALA A C 1
ATOM 1287 O O . ALA A 1 169 ? 3.295 -21.068 -59.613 1.00 65.25 169 ALA A O 1
ATOM 1288 N N . PRO A 1 170 ? 2.389 -20.669 -57.582 1.00 69.50 170 PRO A N 1
ATOM 1289 C CA . PRO A 1 170 ? 3.670 -20.436 -56.918 1.00 69.50 170 PRO A CA 1
ATOM 1290 C C . PRO A 1 170 ? 4.607 -21.652 -57.006 1.00 69.50 170 PRO A C 1
ATOM 1292 O O . PRO A 1 170 ? 4.150 -22.794 -57.120 1.00 69.50 170 PRO A O 1
ATOM 1295 N N . ASP A 1 171 ? 5.925 -21.428 -56.897 1.00 71.56 171 ASP A N 1
ATOM 1296 C CA . ASP A 1 171 ? 6.908 -22.513 -56.704 1.00 71.56 171 ASP A CA 1
ATOM 1297 C C . ASP A 1 171 ? 6.447 -23.417 -55.541 1.00 71.56 171 ASP A C 1
ATOM 1299 O O . ASP A 1 171 ? 5.910 -22.935 -54.546 1.00 71.56 171 ASP A O 1
ATOM 1303 N N . LYS A 1 172 ? 6.684 -24.734 -55.625 1.00 68.25 172 LYS A N 1
ATOM 1304 C CA . LYS A 1 172 ? 6.345 -25.701 -54.560 1.00 68.25 172 LYS A CA 1
ATOM 1305 C C . LYS A 1 172 ? 6.936 -25.349 -53.186 1.00 68.25 172 LYS A C 1
ATOM 1307 O O . LYS A 1 172 ? 6.483 -25.893 -52.184 1.00 68.25 172 LYS A O 1
ATOM 1312 N N . ARG A 1 173 ? 7.969 -24.504 -53.144 1.00 58.62 173 ARG A N 1
ATOM 1313 C CA . ARG A 1 173 ? 8.623 -24.000 -51.927 1.00 58.62 173 ARG A CA 1
ATOM 1314 C C . ARG A 1 173 ? 8.027 -22.690 -51.406 1.00 58.62 173 ARG A C 1
ATOM 1316 O O . ARG A 1 173 ? 8.402 -22.268 -50.316 1.00 58.62 173 ARG A O 1
ATOM 1323 N N . ALA A 1 174 ? 7.149 -22.035 -52.162 1.00 58.41 174 ALA A N 1
ATOM 1324 C CA . ALA A 1 174 ? 6.444 -20.850 -51.697 1.00 58.41 174 ALA A CA 1
ATOM 1325 C C . ALA A 1 174 ? 5.342 -21.245 -50.692 1.00 58.41 174 ALA A C 1
ATOM 1327 O O . ALA A 1 174 ? 4.731 -22.311 -50.838 1.00 58.41 174 ALA A O 1
ATOM 1328 N N . PRO A 1 175 ? 5.065 -20.412 -49.670 1.00 61.94 175 PRO A N 1
ATOM 1329 C CA . PRO A 1 175 ? 3.936 -20.629 -48.774 1.00 61.94 175 PRO A CA 1
ATOM 1330 C C . PRO A 1 175 ? 2.641 -20.734 -49.578 1.00 61.94 175 PRO A C 1
ATOM 1332 O O . PRO A 1 175 ? 2.406 -19.937 -50.479 1.00 61.94 175 PRO A O 1
ATOM 1335 N N . ARG A 1 176 ? 1.789 -21.710 -49.256 1.00 67.19 176 ARG A N 1
ATOM 1336 C CA . ARG A 1 176 ? 0.517 -21.913 -49.969 1.00 67.19 176 ARG A CA 1
ATOM 1337 C C . ARG A 1 176 ? -0.493 -20.798 -49.682 1.00 67.19 176 ARG A C 1
ATOM 1339 O O . ARG A 1 176 ? -1.330 -20.493 -50.521 1.00 67.19 176 ARG A O 1
ATOM 1346 N N . TYR A 1 177 ? -0.398 -20.206 -48.500 1.00 69.94 177 TYR A N 1
ATOM 1347 C CA . TYR A 1 177 ? -1.257 -19.137 -48.018 1.00 69.94 177 TYR A CA 1
ATOM 1348 C C . TYR A 1 177 ? -0.459 -18.211 -47.098 1.00 69.94 177 TYR A C 1
ATOM 1350 O O . TYR A 1 177 ? 0.485 -18.644 -46.432 1.00 69.94 177 TYR A O 1
ATOM 1358 N N . VAL A 1 178 ? -0.868 -16.949 -47.035 1.00 67.12 178 VAL A N 1
ATOM 1359 C CA . VAL A 1 178 ? -0.506 -16.015 -45.968 1.00 67.12 178 VAL A CA 1
ATOM 1360 C C . VAL A 1 178 ? -1.659 -15.907 -44.980 1.00 67.12 178 VAL A C 1
ATOM 1362 O O . VAL A 1 178 ? -2.825 -16.092 -45.330 1.00 67.12 178 VAL A O 1
ATOM 1365 N N . VAL A 1 179 ? -1.329 -15.628 -43.725 1.00 60.66 179 VAL A N 1
ATOM 1366 C CA . VAL A 1 179 ? -2.306 -15.443 -42.655 1.00 60.66 179 VAL A CA 1
ATOM 1367 C C . VAL A 1 179 ? -2.373 -13.961 -42.320 1.00 60.66 179 VAL A C 1
ATOM 1369 O O . VAL A 1 179 ? -1.361 -13.371 -41.954 1.00 60.66 179 VAL A O 1
ATOM 1372 N N . ALA A 1 180 ? -3.559 -13.363 -42.429 1.00 61.25 180 ALA A N 1
ATOM 1373 C CA . ALA A 1 180 ? -3.785 -12.013 -41.927 1.00 61.25 180 ALA A CA 1
ATOM 1374 C C . ALA A 1 180 ? -3.839 -12.033 -40.392 1.00 61.25 180 ALA A C 1
ATOM 1376 O O . ALA A 1 180 ? -4.481 -12.915 -39.809 1.00 61.25 180 ALA A O 1
ATOM 1377 N N . SER A 1 181 ? -3.190 -11.060 -39.740 1.00 58.94 181 SER A N 1
ATOM 1378 C CA . SER A 1 181 ? -3.235 -10.944 -38.280 1.00 58.94 181 SER A CA 1
ATOM 1379 C C . SER A 1 181 ? -4.677 -10.758 -37.797 1.00 58.94 181 SER A C 1
ATOM 1381 O O . SER A 1 181 ? -5.430 -9.929 -38.313 1.00 58.94 181 SER A O 1
ATOM 1383 N N . VAL A 1 182 ? -5.055 -11.558 -36.802 1.00 58.12 182 VAL A N 1
ATOM 1384 C CA . VAL A 1 182 ? -6.360 -11.497 -36.122 1.00 58.12 182 VAL A CA 1
ATOM 1385 C C . VAL A 1 182 ? -6.254 -10.801 -34.769 1.00 58.12 182 VAL A C 1
ATOM 1387 O O . VAL A 1 182 ? -7.224 -10.235 -34.277 1.00 58.12 182 VAL A O 1
ATOM 1390 N N . LEU A 1 183 ? -5.062 -10.799 -34.170 1.00 55.38 183 LEU A N 1
ATOM 1391 C CA . LEU A 1 183 ? -4.791 -10.046 -32.954 1.00 55.38 183 LEU A CA 1
ATOM 1392 C C . LEU A 1 183 ? -4.656 -8.571 -33.338 1.00 55.38 183 LEU A C 1
ATOM 1394 O O . LEU A 1 183 ? -3.666 -8.182 -33.956 1.00 55.38 183 LEU A O 1
ATOM 1398 N N . GLY A 1 184 ? -5.660 -7.763 -32.980 1.00 53.59 184 GLY A N 1
ATOM 1399 C CA . GLY A 1 184 ? -5.539 -6.313 -33.071 1.00 53.59 184 GLY A CA 1
ATOM 1400 C C . GLY A 1 184 ? -6.181 -5.606 -34.264 1.00 53.59 184 GLY A C 1
ATOM 1401 O O . GLY A 1 184 ? -5.616 -4.640 -34.770 1.00 53.59 184 GLY A O 1
ATOM 1402 N N . GLN A 1 185 ? -7.351 -6.055 -34.722 1.00 56.03 185 GLN A N 1
ATOM 1403 C CA . GLN A 1 185 ? -8.135 -5.275 -35.695 1.00 56.03 185 GLN A CA 1
ATOM 1404 C C . GLN A 1 185 ? -8.839 -4.066 -35.050 1.00 56.03 185 GLN A C 1
ATOM 1406 O O . GLN A 1 185 ? -9.001 -3.039 -35.702 1.00 56.03 185 GLN A O 1
ATOM 1411 N N . GLU A 1 186 ? -9.168 -4.152 -33.757 1.00 60.59 186 GLU A N 1
ATOM 1412 C CA . GLU A 1 186 ? -9.577 -3.022 -32.917 1.00 60.59 186 GLU A CA 1
ATOM 1413 C C . GLU A 1 186 ? -8.805 -3.074 -31.593 1.00 60.59 186 GLU A C 1
ATOM 1415 O O . GLU A 1 186 ? -8.719 -4.130 -30.960 1.00 60.59 186 GLU A O 1
ATOM 1420 N N . PHE A 1 187 ? -8.229 -1.946 -31.166 1.00 66.75 187 PHE A N 1
ATOM 1421 C CA . PHE A 1 187 ? -7.558 -1.887 -29.866 1.00 66.75 187 PHE A CA 1
ATOM 1422 C C . PHE A 1 187 ? -8.583 -1.922 -28.735 1.00 66.75 187 PHE A C 1
ATOM 1424 O O . PHE A 1 187 ? -9.408 -1.011 -28.599 1.00 66.75 187 PHE A O 1
ATOM 1431 N N . ASN A 1 188 ? -8.460 -2.963 -27.914 1.00 66.56 188 ASN A N 1
ATOM 1432 C CA . ASN A 1 188 ? -9.187 -3.146 -26.673 1.00 66.56 188 ASN A CA 1
ATOM 1433 C C . ASN A 1 188 ? -8.182 -3.191 -25.502 1.00 66.56 188 ASN A C 1
ATOM 1435 O O . ASN A 1 188 ? -7.477 -4.194 -25.357 1.00 66.56 188 ASN A O 1
ATOM 1439 N N . PRO A 1 189 ? -8.097 -2.136 -24.669 1.00 62.00 189 PRO A N 1
ATOM 1440 C CA . PRO A 1 189 ? -7.146 -2.080 -23.559 1.00 62.00 189 PRO A CA 1
ATOM 1441 C C . PRO A 1 189 ? -7.364 -3.197 -22.526 1.00 62.00 189 PRO A C 1
ATOM 1443 O O . PRO A 1 189 ? -6.396 -3.644 -21.913 1.00 62.00 189 PRO A O 1
ATOM 1446 N N . ASP A 1 190 ? -8.591 -3.713 -22.395 1.00 59.12 190 ASP A N 1
ATOM 1447 C CA . ASP A 1 190 ? -8.957 -4.737 -21.405 1.00 59.12 190 ASP A CA 1
ATOM 1448 C C . ASP A 1 190 ? -8.368 -6.123 -21.728 1.00 59.12 190 ASP A C 1
ATOM 1450 O O . ASP A 1 190 ? -8.371 -7.028 -20.894 1.00 59.12 190 ASP A O 1
ATOM 1454 N N . VAL A 1 191 ? -7.847 -6.311 -22.946 1.00 62.38 191 VAL A N 1
ATOM 1455 C CA . VAL A 1 191 ? -7.229 -7.571 -23.387 1.00 62.38 191 VAL A CA 1
ATOM 1456 C C . VAL A 1 191 ? -5.750 -7.643 -22.993 1.00 62.38 191 VAL A C 1
ATOM 1458 O O . VAL A 1 191 ? -5.209 -8.736 -22.836 1.00 62.38 191 VAL A O 1
ATOM 1461 N N . PHE A 1 192 ? -5.081 -6.508 -22.784 1.00 64.50 192 PHE A N 1
ATOM 1462 C CA . PHE A 1 192 ? -3.626 -6.445 -22.605 1.00 64.50 192 PHE A CA 1
ATOM 1463 C C . PHE A 1 192 ? -3.199 -6.440 -21.129 1.00 64.50 192 PHE A C 1
ATOM 1465 O O . PHE A 1 192 ? -2.541 -5.524 -20.618 1.00 64.50 192 PHE A O 1
ATOM 1472 N N . THR A 1 193 ? -3.582 -7.494 -20.409 1.00 60.31 193 THR A N 1
ATOM 1473 C CA . THR A 1 193 ? -3.321 -7.610 -18.966 1.00 60.31 193 THR A CA 1
ATOM 1474 C C . THR A 1 193 ? -1.949 -8.208 -18.639 1.00 60.31 193 THR A C 1
ATOM 1476 O O . THR A 1 193 ? -1.501 -8.071 -17.505 1.00 60.31 193 THR A O 1
ATOM 1479 N N . GLY A 1 194 ? -1.238 -8.798 -19.606 1.00 58.84 194 GLY A N 1
ATOM 1480 C CA . GLY A 1 194 ? 0.068 -9.437 -19.396 1.00 58.84 194 GLY A CA 1
ATOM 1481 C C . GLY A 1 194 ? 1.264 -8.472 -19.294 1.00 58.84 194 GLY A C 1
ATOM 1482 O O . GLY A 1 194 ? 1.085 -7.249 -19.376 1.00 58.84 194 GLY A O 1
ATOM 1483 N N . PRO A 1 195 ? 2.490 -9.002 -19.108 1.00 64.69 195 PRO A N 1
ATOM 1484 C CA . PRO A 1 195 ? 3.732 -8.223 -19.112 1.00 64.69 195 PRO A CA 1
ATOM 1485 C C . PRO A 1 195 ? 3.983 -7.554 -20.469 1.00 64.69 195 PRO A C 1
ATOM 1487 O O . PRO A 1 195 ? 3.810 -8.176 -21.508 1.00 64.69 195 PRO A O 1
ATOM 1490 N N . VAL A 1 196 ? 4.407 -6.290 -20.466 1.00 83.06 196 VAL A N 1
ATOM 1491 C CA . VAL A 1 196 ? 4.789 -5.569 -21.697 1.00 83.06 196 VAL A CA 1
ATOM 1492 C C . VAL A 1 196 ? 6.231 -5.937 -22.024 1.00 83.06 196 VAL A C 1
ATOM 1494 O O . VAL A 1 196 ? 7.044 -6.011 -21.101 1.00 83.06 196 VAL A O 1
ATOM 1497 N N . ALA A 1 197 ? 6.535 -6.164 -23.300 1.00 86.19 197 ALA A N 1
ATOM 1498 C CA . ALA A 1 197 ? 7.862 -6.563 -23.751 1.00 86.19 197 ALA A CA 1
ATOM 1499 C C . ALA A 1 197 ? 8.470 -5.525 -24.701 1.00 86.19 197 ALA A C 1
ATOM 1501 O O . ALA A 1 197 ? 7.823 -5.075 -25.646 1.00 86.19 197 ALA A O 1
ATOM 1502 N N . VAL A 1 198 ? 9.734 -5.189 -24.462 1.00 93.56 198 VAL A N 1
ATOM 1503 C CA . VAL A 1 198 ? 10.592 -4.435 -25.376 1.00 93.56 198 VAL A CA 1
ATOM 1504 C C . VAL A 1 198 ? 11.139 -5.405 -26.426 1.00 93.56 198 VAL A C 1
ATOM 1506 O O . VAL A 1 198 ? 11.749 -6.427 -26.090 1.00 93.56 198 VAL A O 1
ATOM 1509 N N . ALA A 1 199 ? 10.872 -5.115 -27.692 1.00 90.56 199 ALA A N 1
ATOM 1510 C CA . ALA A 1 199 ? 11.135 -5.966 -28.843 1.00 90.56 199 ALA A CA 1
ATOM 1511 C C . ALA A 1 199 ? 12.018 -5.255 -29.878 1.00 90.56 199 ALA A C 1
ATOM 1513 O O . ALA A 1 199 ? 12.317 -4.084 -29.734 1.00 90.56 199 ALA A O 1
ATOM 1514 N N . ASP A 1 200 ? 12.409 -5.988 -30.921 1.00 87.25 200 ASP A N 1
ATOM 1515 C CA . ASP A 1 200 ? 13.309 -5.530 -31.988 1.00 87.25 200 ASP A CA 1
ATOM 1516 C C . ASP A 1 200 ? 14.659 -4.974 -31.498 1.00 87.25 200 ASP A C 1
ATOM 1518 O O . ASP A 1 200 ? 14.931 -3.779 -31.455 1.00 87.25 200 ASP A O 1
ATOM 1522 N N . TRP A 1 201 ? 15.560 -5.902 -31.187 1.00 87.56 201 TRP A N 1
ATOM 1523 C CA . TRP A 1 201 ? 16.926 -5.598 -30.766 1.00 87.56 201 TRP A CA 1
ATOM 1524 C C . TRP A 1 201 ? 17.899 -5.514 -31.956 1.00 87.56 201 TRP A C 1
ATOM 1526 O O . TRP A 1 201 ? 19.112 -5.610 -31.773 1.00 87.56 201 TRP A O 1
ATOM 1536 N N . GLY A 1 202 ? 17.393 -5.352 -33.186 1.00 80.44 202 GLY A N 1
ATOM 1537 C CA . GLY A 1 202 ? 18.203 -5.346 -34.408 1.00 80.44 202 GLY A CA 1
ATOM 1538 C C . GLY A 1 202 ? 19.204 -4.190 -34.496 1.00 80.44 202 GLY A C 1
ATOM 1539 O O . GLY A 1 202 ? 20.288 -4.357 -35.055 1.00 80.44 202 GLY A O 1
ATOM 1540 N N . SER A 1 203 ? 18.852 -3.046 -33.906 1.00 82.94 203 SER A N 1
ATOM 1541 C CA . SER A 1 203 ? 19.642 -1.805 -33.916 1.00 82.94 203 SER A CA 1
ATOM 1542 C C . SER A 1 203 ? 20.426 -1.569 -32.617 1.00 82.94 203 SER A C 1
ATOM 1544 O O . SER A 1 203 ? 21.041 -0.515 -32.449 1.00 82.94 203 SER A O 1
ATOM 1546 N N . CYS A 1 204 ? 20.406 -2.530 -31.687 1.00 89.81 204 CYS A N 1
ATOM 1547 C CA . CYS A 1 204 ? 21.036 -2.362 -30.383 1.00 89.81 204 CYS A CA 1
ATOM 1548 C C . CYS A 1 204 ? 22.571 -2.393 -30.465 1.00 89.81 204 CYS A C 1
ATOM 1550 O O . CYS A 1 204 ? 23.172 -2.932 -31.400 1.00 89.81 204 CYS A O 1
ATOM 1552 N N . PHE A 1 205 ? 23.227 -1.806 -29.466 1.00 91.19 205 PHE A N 1
ATOM 1553 C CA . PHE A 1 205 ? 24.684 -1.701 -29.430 1.00 91.19 205 PHE A CA 1
ATOM 1554 C C . PHE A 1 205 ? 25.250 -1.780 -28.010 1.00 91.19 205 PHE A C 1
ATOM 1556 O O . PHE A 1 205 ? 24.549 -1.633 -27.009 1.00 91.19 205 PHE A O 1
ATOM 1563 N N . SER A 1 206 ? 26.563 -2.013 -27.918 1.00 91.06 206 SER A N 1
ATOM 1564 C CA . SER A 1 206 ? 27.277 -2.006 -26.639 1.00 91.06 206 SER A CA 1
ATOM 1565 C C . SER A 1 206 ? 27.521 -0.579 -26.172 1.00 91.06 206 SER A C 1
ATOM 1567 O O . SER A 1 206 ? 28.169 0.189 -26.882 1.00 91.06 206 SER A O 1
ATOM 1569 N N . ALA A 1 207 ? 27.171 -0.267 -24.926 1.00 87.56 207 ALA A N 1
ATOM 1570 C CA . ALA A 1 207 ? 27.547 1.005 -24.305 1.00 87.56 207 ALA A CA 1
ATOM 1571 C C . ALA A 1 207 ? 29.078 1.218 -24.238 1.00 87.56 207 ALA A C 1
ATOM 1573 O O . ALA A 1 207 ? 29.546 2.345 -24.123 1.00 87.56 207 ALA A O 1
ATOM 1574 N N . ARG A 1 208 ? 29.886 0.145 -24.315 1.00 87.62 208 ARG A N 1
ATOM 1575 C CA . ARG A 1 208 ? 31.362 0.236 -24.326 1.00 87.62 208 ARG A CA 1
ATOM 1576 C C . ARG A 1 208 ? 31.953 0.547 -25.699 1.00 87.62 208 ARG A C 1
ATOM 1578 O O . ARG A 1 208 ? 33.122 0.908 -25.775 1.00 87.62 208 ARG A O 1
ATOM 1585 N N . ASN A 1 209 ? 31.192 0.313 -26.762 1.00 88.31 209 ASN A N 1
ATOM 1586 C CA . ASN A 1 209 ? 31.639 0.508 -28.134 1.00 88.31 209 ASN A CA 1
ATOM 1587 C C . ASN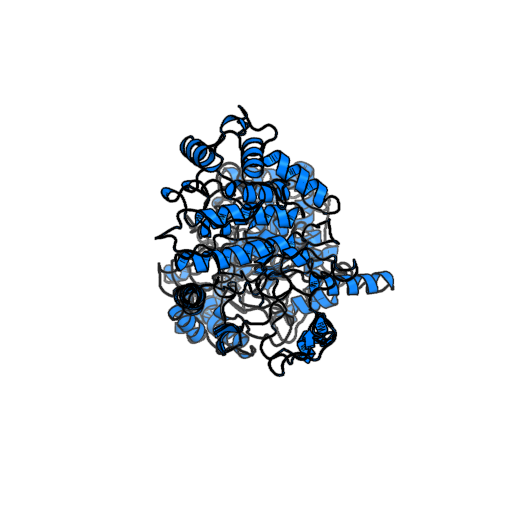 A 1 209 ? 30.463 1.038 -28.965 1.00 88.31 209 ASN A C 1
ATOM 1589 O O . ASN A 1 209 ? 29.870 0.270 -29.731 1.00 88.31 209 ASN A O 1
ATOM 1593 N N . PRO A 1 210 ? 30.073 2.308 -28.747 1.00 89.12 210 PRO A N 1
ATOM 1594 C CA . PRO A 1 210 ? 28.937 2.897 -29.435 1.00 89.12 210 PRO A CA 1
ATOM 1595 C C . PRO A 1 210 ? 29.216 3.057 -30.939 1.00 89.12 210 PRO A C 1
ATOM 1597 O O . PRO A 1 210 ? 30.376 3.224 -31.341 1.00 89.12 210 PRO A O 1
ATOM 1600 N N . PRO A 1 211 ? 28.173 3.014 -31.787 1.00 87.81 211 PRO A N 1
ATOM 1601 C CA . PRO A 1 211 ? 28.314 3.246 -33.220 1.00 87.81 211 PRO A CA 1
ATOM 1602 C C . PRO A 1 211 ? 28.725 4.697 -33.506 1.00 87.81 211 PRO A C 1
ATOM 1604 O O . PRO A 1 211 ? 28.545 5.581 -32.673 1.00 87.81 211 PRO A O 1
ATOM 1607 N N . GLN A 1 212 ? 29.258 4.955 -34.704 1.00 83.75 212 GLN A N 1
ATOM 1608 C CA . GLN A 1 212 ? 29.572 6.326 -35.134 1.00 83.75 212 GLN A CA 1
ATOM 1609 C C . GLN A 1 212 ? 28.316 7.187 -35.300 1.00 83.75 212 GLN A C 1
ATOM 1611 O O . GLN A 1 212 ? 28.347 8.376 -35.004 1.00 83.75 212 GLN A O 1
ATOM 1616 N N . GLN A 1 213 ? 27.226 6.571 -35.759 1.00 82.31 213 GLN A N 1
ATOM 1617 C CA . GLN A 1 213 ? 25.920 7.195 -35.929 1.00 82.31 213 GLN A CA 1
ATOM 1618 C C . GLN A 1 213 ? 24.835 6.234 -35.458 1.00 82.31 213 GLN A C 1
ATOM 1620 O O . GLN A 1 213 ? 24.940 5.023 -35.674 1.00 82.31 213 GLN A O 1
ATOM 1625 N N . ILE A 1 214 ? 23.787 6.768 -34.836 1.00 80.94 214 ILE A N 1
ATOM 1626 C CA . ILE A 1 214 ? 22.616 5.974 -34.457 1.00 80.94 214 ILE A CA 1
ATOM 1627 C C . ILE A 1 214 ? 21.613 5.983 -35.609 1.00 80.94 214 ILE A C 1
ATOM 1629 O O . ILE A 1 214 ? 21.263 7.037 -36.135 1.00 80.94 214 ILE A O 1
ATOM 1633 N N . ALA A 1 215 ? 21.116 4.805 -35.979 1.00 67.44 215 ALA A N 1
ATOM 1634 C CA . ALA A 1 215 ? 20.116 4.622 -37.028 1.00 67.44 215 ALA A CA 1
ATOM 1635 C C . ALA A 1 215 ? 18.684 4.967 -36.556 1.00 67.44 215 ALA A C 1
ATOM 1637 O O . ALA A 1 215 ? 17.743 4.239 -36.854 1.00 67.44 215 ALA A O 1
ATOM 1638 N N . THR A 1 216 ? 18.509 6.042 -35.784 1.00 64.44 216 THR A N 1
ATOM 1639 C CA . THR A 1 216 ? 17.206 6.410 -35.216 1.00 64.44 216 THR A CA 1
ATOM 1640 C C . THR A 1 216 ? 16.322 7.109 -36.246 1.00 64.44 216 THR A C 1
ATOM 1642 O O . THR A 1 216 ? 16.758 8.024 -36.946 1.00 64.44 216 THR A O 1
ATOM 1645 N N . LEU A 1 217 ? 15.055 6.701 -36.317 1.00 63.28 217 LEU A N 1
ATOM 1646 C CA . LEU A 1 217 ? 14.090 7.191 -37.298 1.00 63.28 217 LEU A CA 1
ATOM 1647 C C . LEU A 1 217 ? 13.217 8.336 -36.747 1.00 63.28 217 LEU A C 1
ATOM 1649 O O . LEU A 1 217 ? 12.607 8.231 -35.684 1.00 63.28 217 LEU A O 1
ATOM 1653 N N . GLY A 1 218 ? 13.082 9.406 -37.535 1.00 73.62 218 GLY A N 1
ATOM 1654 C CA . GLY A 1 218 ? 12.007 10.397 -37.407 1.00 73.62 218 GLY A CA 1
ATOM 1655 C C . GLY A 1 218 ? 11.963 11.140 -36.059 1.00 73.62 218 GLY A C 1
ATOM 1656 O O . GLY A 1 218 ? 12.972 11.711 -35.651 1.00 73.62 218 GLY A O 1
ATOM 1657 N N . PRO A 1 219 ? 10.817 11.186 -35.355 1.00 80.31 219 PRO A N 1
ATOM 1658 C CA . PRO A 1 219 ? 10.647 12.046 -34.180 1.00 80.31 219 PRO A CA 1
ATOM 1659 C C . PRO A 1 219 ? 11.356 11.542 -32.910 1.00 80.31 219 PRO A C 1
ATOM 1661 O O . PRO A 1 219 ? 11.293 12.196 -31.875 1.00 80.31 219 PRO A O 1
ATOM 1664 N N . TYR A 1 220 ? 12.034 10.395 -32.972 1.00 88.00 220 TYR A N 1
ATOM 1665 C CA . TYR A 1 220 ? 12.767 9.808 -31.846 1.00 88.00 220 TYR A CA 1
ATOM 1666 C C . TYR A 1 220 ? 14.266 10.106 -31.881 1.00 88.00 220 TYR A C 1
ATOM 1668 O O . TYR A 1 220 ? 14.987 9.660 -30.988 1.00 88.00 220 TYR A O 1
ATOM 1676 N N . ILE A 1 221 ? 14.738 10.841 -32.901 1.00 87.81 221 ILE A N 1
ATOM 1677 C CA . ILE A 1 221 ? 16.143 11.246 -33.032 1.00 87.81 221 ILE A CA 1
ATOM 1678 C C . ILE A 1 221 ? 16.629 11.823 -31.700 1.00 87.81 221 ILE A C 1
ATOM 1680 O O . ILE A 1 221 ? 15.961 12.656 -31.087 1.00 87.81 221 ILE A O 1
ATOM 1684 N N . VAL A 1 222 ? 17.791 11.349 -31.251 1.00 91.62 222 VAL A N 1
ATOM 1685 C CA . VAL A 1 222 ? 18.462 11.846 -30.045 1.00 91.62 222 VAL A CA 1
ATOM 1686 C C . VAL A 1 222 ? 19.413 12.989 -30.405 1.00 91.62 222 VAL A C 1
ATOM 1688 O O . VAL A 1 222 ? 19.956 12.976 -31.508 1.00 91.62 222 VAL A O 1
ATOM 1691 N N . PRO A 1 223 ? 19.675 13.957 -29.513 1.00 92.75 223 PRO A N 1
ATOM 1692 C CA . PRO A 1 223 ? 20.578 15.073 -29.796 1.00 92.75 223 PRO A CA 1
ATOM 1693 C C . PRO A 1 223 ? 21.973 14.637 -30.257 1.00 92.75 223 PRO A C 1
ATOM 1695 O O . PRO A 1 223 ? 22.524 15.190 -31.203 1.00 92.75 223 PRO A O 1
ATOM 1698 N N . GLU A 1 224 ? 22.522 13.601 -29.630 1.00 92.12 224 GLU A N 1
ATOM 1699 C CA . GLU A 1 224 ? 23.868 13.078 -29.859 1.00 92.12 224 GLU A CA 1
ATOM 1700 C C . GLU A 1 224 ? 23.975 12.073 -31.028 1.00 92.12 224 GLU A C 1
ATOM 1702 O O . GLU A 1 224 ? 24.952 11.330 -31.109 1.00 92.12 224 GLU A O 1
ATOM 1707 N N . PHE A 1 225 ? 22.999 12.027 -31.949 1.00 88.38 225 PHE A N 1
ATOM 1708 C CA . PHE A 1 225 ? 22.895 10.989 -32.994 1.00 88.38 225 PHE A CA 1
ATOM 1709 C C . PHE A 1 225 ? 24.128 10.853 -33.909 1.00 88.38 225 PHE A C 1
ATOM 1711 O O . PHE A 1 225 ? 24.345 9.778 -34.469 1.00 88.38 225 PHE A O 1
ATOM 1718 N N . ASN A 1 226 ? 24.923 11.920 -34.054 1.00 86.00 226 ASN A N 1
ATOM 1719 C CA . ASN A 1 226 ? 26.145 11.980 -34.868 1.00 86.00 226 ASN A CA 1
ATOM 1720 C C . ASN A 1 226 ? 27.417 12.214 -34.025 1.00 86.00 226 ASN A C 1
ATOM 1722 O O . ASN A 1 226 ? 28.440 12.645 -34.548 1.00 86.00 226 ASN A O 1
ATOM 1726 N N . SER A 1 227 ? 27.359 11.961 -32.713 1.00 85.44 227 SER A N 1
ATOM 1727 C CA . SER A 1 227 ? 28.435 12.285 -31.771 1.00 85.44 227 SER A CA 1
ATOM 1728 C C . SER A 1 227 ? 28.903 11.042 -31.012 1.00 85.44 227 SER A C 1
ATOM 1730 O O . SER A 1 227 ? 28.514 10.805 -29.868 1.00 85.44 227 SER A O 1
ATOM 1732 N N . GLN A 1 228 ? 29.755 10.220 -31.645 1.00 83.06 228 GLN A N 1
ATOM 1733 C CA . GLN A 1 228 ? 30.193 8.919 -31.095 1.00 83.06 228 GLN A CA 1
ATOM 1734 C C . GLN A 1 228 ? 30.694 9.003 -29.646 1.00 83.06 228 GLN A C 1
ATOM 1736 O O . GLN A 1 228 ? 30.441 8.100 -28.852 1.00 83.06 228 GLN A O 1
ATOM 1741 N N . ALA A 1 229 ? 31.390 10.085 -29.290 1.00 83.88 229 ALA A N 1
ATOM 1742 C CA . ALA A 1 229 ? 31.940 10.284 -27.950 1.00 83.88 229 ALA A CA 1
ATOM 1743 C C . ALA A 1 229 ? 30.865 10.457 -26.857 1.00 83.88 229 ALA A C 1
ATOM 1745 O O . ALA A 1 229 ? 31.159 10.247 -25.681 1.00 83.88 229 ALA A O 1
ATOM 1746 N N . HIS A 1 230 ? 29.637 10.816 -27.236 1.00 88.62 230 HIS A N 1
ATOM 1747 C CA . HIS A 1 230 ? 28.538 11.117 -26.320 1.00 88.62 230 HIS A CA 1
ATOM 1748 C C . HIS A 1 230 ? 27.420 10.057 -26.340 1.00 88.62 230 HIS A C 1
ATOM 1750 O O . HIS A 1 230 ? 26.578 10.048 -25.442 1.00 88.62 230 HIS A O 1
ATOM 1756 N N . ILE A 1 231 ? 27.445 9.109 -27.285 1.00 91.12 231 ILE A N 1
ATOM 1757 C CA . ILE A 1 231 ? 26.477 8.005 -27.380 1.00 91.12 231 ILE A CA 1
ATOM 1758 C C . ILE A 1 231 ? 26.691 6.992 -26.240 1.00 91.12 231 ILE A C 1
ATOM 1760 O O . ILE A 1 231 ? 27.743 6.363 -26.129 1.00 91.12 231 ILE A O 1
ATOM 1764 N N . ASN A 1 232 ? 25.671 6.808 -25.396 1.00 92.00 232 ASN A N 1
ATOM 1765 C CA . ASN A 1 232 ? 25.656 5.847 -24.283 1.00 92.00 232 ASN A CA 1
ATOM 1766 C C . ASN A 1 232 ? 24.213 5.427 -23.917 1.00 92.00 232 ASN A C 1
ATOM 1768 O O . ASN A 1 232 ? 23.282 5.693 -24.674 1.00 92.00 232 ASN A O 1
ATOM 1772 N N . GLU A 1 233 ? 24.000 4.792 -22.756 1.00 94.00 233 GLU A N 1
ATOM 1773 C CA . GLU A 1 233 ? 22.671 4.363 -22.283 1.00 94.00 233 GLU A CA 1
ATOM 1774 C C . GLU A 1 233 ? 21.625 5.503 -22.212 1.00 94.00 233 GLU A C 1
ATOM 1776 O O . GLU A 1 233 ? 20.423 5.244 -22.257 1.00 94.00 233 GLU A O 1
ATOM 1781 N N . ALA A 1 234 ? 22.057 6.768 -22.128 1.00 94.19 234 ALA A N 1
ATOM 1782 C CA . ALA A 1 234 ? 21.199 7.958 -22.124 1.00 94.19 234 ALA A CA 1
ATOM 1783 C C . ALA A 1 234 ? 20.376 8.151 -23.414 1.00 94.19 234 ALA A C 1
ATOM 1785 O O . ALA A 1 234 ? 19.401 8.908 -23.407 1.00 94.19 234 ALA A O 1
ATOM 1786 N N . VAL A 1 235 ? 20.741 7.460 -24.497 1.00 94.50 235 VAL A N 1
ATOM 1787 C CA . VAL A 1 235 ? 19.975 7.404 -25.750 1.00 94.50 235 VAL A CA 1
ATOM 1788 C C . VAL A 1 235 ? 18.589 6.809 -25.501 1.00 94.50 235 VAL A C 1
ATOM 1790 O O . VAL A 1 235 ? 17.583 7.425 -25.847 1.00 94.50 235 VAL A O 1
ATOM 1793 N N . ASP A 1 236 ? 18.524 5.667 -24.811 1.00 95.50 236 ASP A N 1
ATOM 1794 C CA . ASP A 1 236 ? 17.253 5.001 -24.501 1.00 95.50 236 ASP A CA 1
ATOM 1795 C C . ASP A 1 236 ? 16.380 5.855 -23.570 1.00 95.50 236 ASP A C 1
ATOM 1797 O O . ASP A 1 236 ? 15.155 5.797 -23.635 1.00 95.50 236 ASP A O 1
ATOM 1801 N N . ILE A 1 237 ? 17.005 6.678 -22.720 1.00 95.38 237 ILE A N 1
ATOM 1802 C CA . ILE A 1 237 ? 16.309 7.582 -21.796 1.00 95.38 237 ILE A CA 1
ATOM 1803 C C . ILE A 1 237 ? 15.599 8.702 -22.559 1.00 95.38 237 ILE A C 1
ATOM 1805 O O . ILE A 1 237 ? 14.425 8.957 -22.306 1.00 95.38 237 ILE A O 1
ATOM 1809 N N . TRP A 1 238 ? 16.271 9.331 -23.527 1.00 95.38 238 TRP A N 1
ATOM 1810 C CA . TRP A 1 238 ? 15.638 10.335 -24.389 1.00 95.38 238 TRP A CA 1
ATOM 1811 C C . TRP A 1 238 ? 14.459 9.743 -25.158 1.00 95.38 238 TRP A C 1
ATOM 1813 O O . TRP A 1 238 ? 13.354 10.287 -25.141 1.00 95.38 238 TRP A O 1
ATOM 1823 N N . MET A 1 239 ? 14.682 8.586 -25.784 1.00 94.19 239 MET A N 1
ATOM 1824 C CA . MET A 1 239 ? 13.648 7.894 -26.546 1.00 94.19 239 MET A CA 1
ATOM 1825 C C . MET A 1 239 ? 12.459 7.492 -25.670 1.00 94.19 239 MET A C 1
ATOM 1827 O O . MET A 1 239 ? 11.318 7.599 -26.114 1.00 94.19 239 MET A O 1
ATOM 1831 N N . LEU A 1 240 ? 12.695 7.098 -24.412 1.00 94.06 240 LEU A N 1
ATOM 1832 C CA . LEU A 1 240 ? 11.633 6.846 -23.439 1.00 94.06 240 LEU A CA 1
ATOM 1833 C C . LEU A 1 240 ? 10.821 8.118 -23.146 1.00 94.06 240 LEU A C 1
ATOM 1835 O O . LEU A 1 240 ? 9.599 8.038 -23.056 1.00 94.06 240 LEU A O 1
ATOM 1839 N N . GLY A 1 241 ? 11.457 9.289 -23.062 1.00 93.88 241 GLY A N 1
ATOM 1840 C CA . GLY A 1 241 ? 10.770 10.579 -22.934 1.00 93.88 241 GLY A CA 1
ATOM 1841 C C . GLY A 1 241 ? 9.852 10.887 -24.122 1.00 93.88 241 GLY A C 1
ATOM 1842 O O . GLY A 1 241 ? 8.676 11.206 -23.928 1.00 93.88 241 GLY A O 1
ATOM 1843 N N . CYS A 1 242 ? 10.352 10.714 -25.350 1.00 93.44 242 CYS A N 1
ATOM 1844 C CA . CYS A 1 242 ? 9.555 10.858 -26.575 1.00 93.44 242 CYS A CA 1
ATOM 1845 C C . CYS A 1 242 ? 8.393 9.851 -26.621 1.00 93.44 242 CYS A C 1
ATOM 1847 O O . CYS A 1 242 ? 7.254 10.226 -26.900 1.00 93.44 242 CYS A O 1
ATOM 1849 N N . LEU A 1 243 ? 8.666 8.589 -26.278 1.00 92.38 243 LEU A N 1
ATOM 1850 C CA . LEU A 1 243 ? 7.680 7.510 -26.222 1.00 92.38 243 LEU A CA 1
ATOM 1851 C C . LEU A 1 243 ? 6.575 7.826 -25.206 1.00 92.38 243 LEU A C 1
ATOM 1853 O O . LEU A 1 243 ? 5.396 7.645 -25.502 1.00 92.38 243 LEU A O 1
ATOM 1857 N N . MET A 1 244 ? 6.935 8.330 -24.023 1.00 91.94 244 MET A N 1
ATOM 1858 C CA . MET A 1 244 ? 5.978 8.738 -22.993 1.00 91.94 244 MET A CA 1
ATOM 1859 C C . MET A 1 244 ? 5.044 9.839 -23.487 1.00 91.94 244 MET A C 1
ATOM 1861 O O . MET A 1 244 ? 3.829 9.731 -23.309 1.00 91.94 244 MET A O 1
ATOM 1865 N N . PHE A 1 245 ? 5.594 10.869 -24.130 1.00 92.19 245 PHE A N 1
ATOM 1866 C CA . PHE A 1 245 ? 4.793 11.939 -24.711 1.00 92.19 245 PHE A CA 1
ATOM 1867 C C . PHE A 1 245 ? 3.818 11.405 -25.770 1.00 92.19 245 PHE A C 1
ATOM 1869 O O . PHE A 1 245 ? 2.625 11.718 -25.717 1.00 92.19 245 PHE A O 1
ATOM 1876 N N . GLU A 1 246 ? 4.286 10.555 -26.689 1.00 90.75 246 GLU A N 1
ATOM 1877 C CA . GLU A 1 246 ? 3.432 10.002 -27.745 1.00 90.75 246 GLU A CA 1
ATOM 1878 C C . GLU A 1 246 ? 2.332 9.099 -27.183 1.00 90.75 246 GLU A C 1
ATOM 1880 O O . GLU A 1 246 ? 1.179 9.202 -27.597 1.00 90.75 246 GLU A O 1
ATOM 1885 N N . MET A 1 247 ? 2.630 8.278 -26.174 1.00 90.25 247 MET A N 1
ATOM 1886 C CA . MET A 1 247 ? 1.609 7.464 -25.511 1.00 90.25 247 MET A CA 1
ATOM 1887 C C . MET A 1 247 ? 0.528 8.311 -24.828 1.00 90.25 247 MET A C 1
ATOM 1889 O O . MET A 1 247 ? -0.635 7.921 -24.840 1.00 90.25 247 MET A O 1
ATOM 1893 N N . LEU A 1 248 ? 0.881 9.454 -24.236 1.00 88.25 248 LEU A N 1
ATOM 1894 C CA . LEU A 1 248 ? -0.063 10.316 -23.508 1.00 88.25 248 LEU A CA 1
ATOM 1895 C C . LEU A 1 248 ? -0.892 11.227 -24.410 1.00 88.25 248 LEU A C 1
ATOM 1897 O O . LEU A 1 248 ? -1.951 11.696 -24.004 1.00 88.25 248 LEU A O 1
ATOM 1901 N N . THR A 1 249 ? -0.414 11.503 -25.619 1.00 87.62 249 THR A N 1
ATOM 1902 C CA . THR A 1 249 ? -1.032 12.502 -26.503 1.00 87.62 249 THR A CA 1
ATOM 1903 C C . THR A 1 249 ? -1.548 11.907 -27.809 1.00 87.62 249 THR A C 1
ATOM 1905 O O . THR A 1 249 ? -2.390 12.504 -28.477 1.00 87.62 249 THR A O 1
ATOM 1908 N N . GLY A 1 250 ? -1.059 10.725 -28.190 1.00 85.06 250 GLY A N 1
ATOM 1909 C CA . GLY A 1 250 ? -1.237 10.171 -29.528 1.00 85.06 250 GLY A CA 1
ATOM 1910 C C . GLY A 1 250 ? -0.492 10.963 -30.605 1.00 85.06 250 GLY A C 1
ATOM 1911 O O . GLY A 1 250 ? -0.785 10.787 -31.782 1.00 85.06 250 GLY A O 1
ATOM 1912 N N . ARG A 1 251 ? 0.420 11.869 -30.238 1.00 84.31 251 ARG A N 1
ATOM 1913 C CA . ARG A 1 251 ? 1.171 12.725 -31.162 1.00 84.31 251 ARG A CA 1
ATOM 1914 C C . ARG A 1 251 ? 2.650 12.611 -30.858 1.00 84.31 251 ARG A C 1
ATOM 1916 O O . ARG A 1 251 ? 3.035 12.560 -29.696 1.00 84.31 251 ARG A O 1
ATOM 1923 N N . ASP A 1 252 ? 3.483 12.611 -31.884 1.00 85.75 252 ASP A N 1
ATOM 1924 C CA . ASP A 1 252 ? 4.914 12.708 -31.653 1.00 85.75 252 ASP A CA 1
ATOM 1925 C C . ASP A 1 252 ? 5.286 14.125 -31.181 1.00 85.75 252 ASP A C 1
ATOM 1927 O O . ASP A 1 252 ? 4.623 15.107 -31.525 1.00 85.75 252 ASP A O 1
ATOM 1931 N N . LEU A 1 253 ? 6.323 14.225 -30.343 1.00 86.75 253 LEU A N 1
ATOM 1932 C CA . LEU A 1 253 ? 6.685 15.470 -29.655 1.00 86.75 253 LEU A CA 1
ATOM 1933 C C . LEU A 1 253 ? 7.083 16.595 -30.614 1.00 86.75 253 LEU A C 1
ATOM 1935 O O . LEU A 1 253 ? 6.809 17.762 -30.342 1.00 86.75 253 LEU A O 1
ATOM 1939 N N . PHE A 1 254 ? 7.729 16.243 -31.724 1.00 84.25 254 PHE A N 1
ATOM 1940 C CA . PHE A 1 254 ? 8.278 17.218 -32.660 1.00 84.25 254 PHE A CA 1
ATOM 1941 C C . PHE A 1 254 ? 7.350 17.498 -33.854 1.00 84.25 254 PHE A C 1
ATOM 1943 O O . PHE A 1 254 ? 7.583 18.477 -34.553 1.00 84.25 254 PHE A O 1
ATOM 1950 N N . GLY A 1 255 ? 6.282 16.713 -34.049 1.00 64.81 255 GLY A N 1
ATOM 1951 C CA . GLY A 1 255 ? 5.219 16.886 -35.048 1.00 64.81 255 GLY A CA 1
ATOM 1952 C C . GLY A 1 255 ? 5.536 16.378 -36.462 1.00 64.81 255 GLY A C 1
ATOM 1953 O O . GLY A 1 255 ? 4.957 16.883 -37.422 1.00 64.81 255 GLY A O 1
ATOM 1954 N N . MET A 1 256 ? 6.479 15.444 -36.619 1.00 65.56 256 MET A N 1
ATOM 1955 C CA . MET A 1 256 ? 7.264 15.267 -37.851 1.00 65.56 256 MET A CA 1
ATOM 1956 C C . MET A 1 256 ? 7.456 13.785 -38.224 1.00 65.56 256 MET A C 1
ATOM 1958 O O . MET A 1 256 ? 8.564 13.239 -38.221 1.00 65.56 256 MET A O 1
ATOM 1962 N N . LYS A 1 257 ? 6.361 13.099 -38.571 1.00 56.34 257 LYS A N 1
ATOM 1963 C CA . LYS A 1 257 ? 6.386 11.703 -39.042 1.00 56.34 257 LYS A CA 1
ATOM 1964 C C . LYS A 1 257 ? 6.896 11.645 -40.494 1.00 56.34 257 LYS A C 1
ATOM 1966 O O . LYS A 1 257 ? 6.190 12.058 -41.407 1.00 56.34 257 LYS A O 1
ATOM 1971 N N . ASN A 1 258 ? 8.098 11.093 -40.699 1.00 56.28 258 ASN A N 1
ATOM 1972 C CA . ASN A 1 258 ? 8.821 10.961 -41.987 1.00 56.28 258 ASN A CA 1
ATOM 1973 C C . ASN A 1 258 ? 9.554 12.214 -42.504 1.00 56.28 258 ASN A C 1
ATOM 1975 O O . ASN A 1 258 ? 9.838 12.310 -43.699 1.00 56.28 258 ASN A O 1
ATOM 1979 N N . ASP A 1 259 ? 9.885 13.163 -41.634 1.00 62.72 259 ASP A N 1
ATOM 1980 C CA . ASP A 1 259 ? 10.585 14.383 -42.038 1.00 62.72 259 ASP A CA 1
ATOM 1981 C C . ASP A 1 259 ? 12.122 14.297 -41.900 1.00 62.72 259 ASP A C 1
ATOM 1983 O O . ASP A 1 259 ? 12.627 13.562 -41.049 1.00 62.72 259 ASP A O 1
ATOM 1987 N N . PRO A 1 260 ? 12.887 15.055 -42.715 1.00 71.69 260 PRO A N 1
ATOM 1988 C CA . PRO A 1 260 ? 14.346 15.141 -42.625 1.00 71.69 260 PRO A CA 1
ATOM 1989 C C . PRO A 1 260 ? 14.855 15.513 -41.225 1.00 71.69 260 PRO A C 1
ATOM 1991 O O . PRO A 1 260 ? 14.293 16.400 -40.583 1.00 71.69 260 PRO A O 1
ATOM 1994 N N . THR A 1 261 ? 15.985 14.932 -40.804 1.00 77.88 261 THR A N 1
ATOM 1995 C CA . THR A 1 261 ? 16.686 15.197 -39.527 1.00 77.88 261 THR A CA 1
ATOM 1996 C C . THR A 1 261 ? 16.750 16.682 -39.154 1.00 77.88 261 THR A C 1
ATOM 1998 O O . THR A 1 261 ? 16.471 17.048 -38.015 1.00 77.88 261 THR A O 1
ATOM 2001 N N . LEU A 1 262 ? 17.026 17.554 -40.131 1.00 81.88 262 LEU A N 1
ATOM 2002 C CA . LEU A 1 262 ? 17.055 19.013 -39.981 1.00 81.88 262 LEU A CA 1
ATOM 2003 C C . LEU A 1 262 ? 15.792 19.590 -39.315 1.00 81.88 262 LEU A C 1
ATOM 2005 O O . LEU A 1 262 ? 15.870 20.496 -38.488 1.00 81.88 262 LEU A O 1
ATOM 2009 N N . LYS A 1 263 ? 14.612 19.095 -39.689 1.00 81.38 263 LYS A N 1
ATOM 2010 C CA . LYS A 1 263 ? 13.340 19.597 -39.164 1.00 81.38 263 LYS A CA 1
ATOM 2011 C C . LYS A 1 263 ? 13.143 19.217 -37.699 1.00 81.38 263 LYS A C 1
ATOM 2013 O O . LYS A 1 263 ? 12.696 20.055 -36.923 1.00 81.38 263 LYS A O 1
ATOM 2018 N N . VAL A 1 264 ? 13.523 17.996 -37.325 1.00 84.56 264 VAL A N 1
ATOM 2019 C CA . VAL A 1 264 ? 13.457 17.529 -35.933 1.00 84.56 264 VAL A CA 1
ATOM 2020 C C . VAL A 1 264 ? 14.435 18.322 -35.067 1.00 84.56 264 VAL A C 1
ATOM 2022 O O . VAL A 1 264 ? 14.054 18.806 -34.009 1.00 84.56 264 VAL A O 1
ATOM 2025 N N . VAL A 1 265 ? 15.659 18.551 -35.550 1.00 86.69 265 VAL A N 1
ATOM 2026 C CA . VAL A 1 265 ? 16.671 19.366 -34.856 1.00 86.69 265 VAL A CA 1
ATOM 2027 C C . VAL A 1 265 ? 16.200 20.813 -34.650 1.00 86.69 265 VAL A C 1
ATOM 2029 O O . VAL A 1 265 ? 16.336 21.358 -33.556 1.00 86.69 265 VAL A O 1
ATOM 2032 N N . ASN A 1 266 ? 15.578 21.431 -35.658 1.00 86.88 266 ASN A N 1
ATOM 2033 C CA . ASN A 1 266 ? 14.977 22.758 -35.502 1.00 86.88 266 ASN A CA 1
ATOM 2034 C C . ASN A 1 266 ? 13.843 22.758 -34.459 1.00 86.88 266 ASN A C 1
ATOM 2036 O O . ASN A 1 266 ? 13.801 23.649 -33.614 1.00 86.88 266 ASN A O 1
ATOM 2040 N N . ALA A 1 267 ? 12.976 21.741 -34.456 1.00 86.62 267 ALA A N 1
ATOM 2041 C CA . ALA A 1 267 ? 11.918 21.605 -33.453 1.00 86.62 267 ALA A CA 1
ATOM 2042 C C . ALA A 1 267 ? 12.475 21.396 -32.029 1.00 86.62 267 ALA A C 1
ATOM 2044 O O . ALA A 1 267 ? 11.943 21.962 -31.072 1.00 86.62 267 ALA A O 1
ATOM 2045 N N . MET A 1 268 ? 13.578 20.649 -31.872 1.00 89.38 268 MET A N 1
ATOM 2046 C CA . MET A 1 268 ? 14.283 20.537 -30.588 1.00 89.38 268 MET A CA 1
ATOM 2047 C C . MET A 1 268 ? 14.736 21.911 -30.090 1.00 89.38 268 MET A C 1
ATOM 2049 O O . MET A 1 268 ? 14.490 22.245 -28.934 1.00 89.38 268 MET A O 1
ATOM 2053 N N . MET A 1 269 ? 15.339 22.731 -30.958 1.00 88.94 269 MET A N 1
ATOM 2054 C CA . MET A 1 269 ? 15.791 24.076 -30.587 1.00 88.94 269 MET A CA 1
ATOM 2055 C C . MET A 1 269 ? 14.639 25.024 -30.248 1.00 88.94 269 MET A C 1
ATOM 2057 O O . MET A 1 269 ? 14.771 25.852 -29.348 1.00 88.94 269 MET A O 1
ATOM 2061 N N . GLU A 1 270 ? 13.495 24.898 -30.920 1.00 87.31 270 GLU A N 1
ATOM 2062 C CA . GLU A 1 270 ? 12.299 25.683 -30.602 1.00 87.31 270 GLU A CA 1
ATOM 2063 C C . GLU A 1 270 ? 11.741 25.369 -29.201 1.00 87.31 270 GLU A C 1
ATOM 2065 O O . GLU A 1 270 ? 11.306 26.297 -28.509 1.00 87.31 270 GLU A O 1
ATOM 2070 N N . LEU A 1 271 ? 11.798 24.097 -28.776 1.00 87.56 271 LEU A N 1
ATOM 2071 C CA . LEU A 1 271 ? 11.281 23.607 -27.488 1.00 87.56 271 LEU A CA 1
ATOM 2072 C C . LEU A 1 271 ? 12.272 23.751 -26.322 1.00 87.56 271 LEU A C 1
ATOM 2074 O O . LEU A 1 271 ? 11.888 24.142 -25.219 1.00 87.56 271 LEU A O 1
ATOM 2078 N N . LEU A 1 272 ? 13.542 23.411 -26.554 1.00 88.31 272 LEU A N 1
ATOM 2079 C CA . LEU A 1 272 ? 14.590 23.329 -25.528 1.00 88.31 272 LEU A CA 1
ATOM 2080 C C . LEU A 1 272 ? 15.517 24.549 -25.520 1.00 88.31 272 LEU A C 1
ATOM 2082 O O . LEU A 1 272 ? 16.269 24.749 -24.567 1.00 88.31 272 LEU A O 1
ATOM 2086 N N . GLY A 1 273 ? 15.465 25.380 -26.563 1.00 88.00 273 GLY A N 1
ATOM 2087 C CA . GLY A 1 273 ? 16.402 26.479 -26.764 1.00 88.00 273 GLY A CA 1
ATOM 2088 C C . GLY A 1 273 ? 17.714 26.027 -27.422 1.00 88.00 273 GLY A C 1
ATOM 2089 O O . GLY A 1 273 ? 17.801 24.916 -27.960 1.00 88.00 273 GLY A O 1
ATOM 2090 N N . PRO A 1 274 ? 18.744 26.893 -27.418 1.00 88.94 274 PRO A N 1
ATOM 2091 C CA . PRO A 1 274 ? 19.997 26.628 -28.116 1.00 88.94 274 PRO A CA 1
ATOM 2092 C C . PRO A 1 274 ? 20.752 25.432 -27.502 1.00 88.94 274 PRO A C 1
ATOM 2094 O O . PRO A 1 274 ? 20.839 25.328 -26.274 1.00 88.94 274 PRO A O 1
ATOM 2097 N N . PRO A 1 275 ? 21.325 24.536 -28.326 1.00 90.69 275 PRO A N 1
ATOM 2098 C CA . PRO A 1 275 ? 22.070 23.381 -27.842 1.00 90.69 275 PRO A CA 1
ATOM 2099 C C . PRO A 1 275 ? 23.471 23.777 -27.333 1.00 90.69 275 PRO A C 1
ATOM 2101 O O . PRO A 1 275 ? 23.995 24.844 -27.672 1.00 90.69 275 PRO A O 1
ATOM 2104 N N . PRO A 1 276 ? 24.137 22.898 -26.562 1.00 90.94 276 PRO A N 1
ATOM 2105 C CA . PRO A 1 276 ? 25.575 22.961 -26.328 1.00 90.94 276 PRO A CA 1
ATOM 2106 C C . PRO A 1 276 ? 26.384 23.098 -27.625 1.00 90.94 276 PRO A C 1
ATOM 2108 O O . PRO A 1 276 ? 26.036 22.537 -28.662 1.00 90.94 276 PRO A O 1
ATOM 2111 N N . ARG A 1 277 ? 27.524 23.794 -27.544 1.00 89.69 277 ARG A N 1
ATOM 2112 C CA . ARG A 1 277 ? 28.367 24.103 -28.710 1.00 89.69 277 ARG A CA 1
ATOM 2113 C C . ARG A 1 277 ? 28.801 22.865 -29.504 1.00 89.69 277 ARG A C 1
ATOM 2115 O O . ARG A 1 277 ? 28.771 22.916 -30.725 1.00 89.69 277 ARG A O 1
ATOM 2122 N N . TYR A 1 278 ? 29.184 21.779 -28.832 1.00 90.06 278 TYR A N 1
ATOM 2123 C CA . TYR A 1 278 ? 29.630 20.564 -29.522 1.00 90.06 278 TYR A CA 1
ATOM 2124 C C . TYR A 1 278 ? 28.496 19.924 -30.336 1.00 90.06 278 TYR A C 1
ATOM 2126 O O . TYR A 1 278 ? 28.709 19.569 -31.486 1.00 90.06 278 TYR A O 1
ATOM 2134 N N . LEU A 1 279 ? 27.273 19.876 -29.787 1.00 90.62 279 LEU A N 1
ATOM 2135 C CA . LEU A 1 279 ? 26.104 19.378 -30.514 1.00 90.62 279 LEU A CA 1
ATOM 2136 C C . LEU A 1 279 ? 25.792 20.253 -31.725 1.00 90.62 279 LEU A C 1
ATOM 2138 O O . LEU A 1 279 ? 25.486 19.726 -32.787 1.00 90.62 279 LEU A O 1
ATOM 2142 N N . MET A 1 280 ? 25.920 21.578 -31.593 1.00 89.19 280 MET A N 1
ATOM 2143 C CA . MET A 1 280 ? 25.755 22.485 -32.731 1.00 89.19 280 MET A CA 1
ATOM 2144 C C . MET A 1 280 ? 26.772 22.188 -33.844 1.00 89.19 280 MET A C 1
ATOM 2146 O O . MET A 1 280 ? 26.396 22.089 -35.008 1.00 89.19 280 MET A O 1
ATOM 2150 N N . GLU A 1 281 ? 28.050 22.021 -33.493 1.00 88.06 281 GLU A N 1
ATOM 2151 C CA . GLU A 1 281 ? 29.117 21.689 -34.448 1.00 88.06 281 GLU A CA 1
ATOM 2152 C C . GLU A 1 281 ? 28.865 20.319 -35.119 1.00 88.06 281 GLU A C 1
ATOM 2154 O O . GLU A 1 281 ? 28.979 20.204 -36.343 1.00 88.06 281 GLU A O 1
ATOM 2159 N N . ASP A 1 282 ? 28.430 19.314 -34.350 1.00 86.88 282 ASP A N 1
ATOM 2160 C CA . ASP A 1 282 ? 28.088 17.975 -34.852 1.00 86.88 282 ASP A CA 1
ATOM 2161 C C . ASP A 1 282 ? 26.876 17.997 -35.802 1.00 86.88 282 ASP A C 1
ATOM 2163 O O . ASP A 1 282 ? 26.861 17.287 -36.814 1.00 86.88 282 ASP A O 1
ATOM 2167 N N . TRP A 1 283 ? 25.864 18.821 -35.507 1.00 88.38 283 TRP A N 1
ATOM 2168 C CA . TRP A 1 283 ? 24.677 18.989 -36.350 1.00 88.38 283 TRP A CA 1
ATOM 2169 C C . TRP A 1 283 ? 24.990 19.725 -37.651 1.00 88.38 283 TRP A C 1
ATOM 2171 O O . TRP A 1 283 ? 24.535 19.291 -38.707 1.00 88.38 283 TRP A O 1
ATOM 2181 N N . ILE A 1 284 ? 25.794 20.793 -37.605 1.00 86.38 284 ILE A N 1
ATOM 2182 C CA . ILE A 1 284 ? 26.247 21.518 -38.805 1.00 86.38 284 ILE A CA 1
ATOM 2183 C C . ILE A 1 284 ? 27.033 20.581 -39.725 1.00 86.38 284 ILE A C 1
ATOM 2185 O O . ILE A 1 284 ? 26.784 20.547 -40.930 1.00 86.38 284 ILE A O 1
ATOM 2189 N N . SER A 1 285 ? 27.939 19.785 -39.148 1.00 84.69 285 SER A N 1
ATOM 2190 C CA . SER A 1 285 ? 28.733 18.791 -39.877 1.00 84.69 285 SER A CA 1
ATOM 2191 C C . SER A 1 285 ? 27.858 17.765 -40.609 1.00 84.69 285 SER A C 1
ATOM 2193 O O . SER A 1 285 ? 28.172 17.379 -41.731 1.00 84.69 285 SER A O 1
ATOM 2195 N N . TYR A 1 286 ? 26.738 17.354 -40.006 1.00 83.12 286 TYR A N 1
ATOM 2196 C CA . TYR A 1 286 ? 25.813 16.388 -40.606 1.00 83.12 286 TYR A CA 1
ATOM 2197 C C . TYR A 1 286 ? 24.863 16.996 -41.650 1.00 83.12 286 TYR A C 1
ATOM 2199 O O . TYR A 1 286 ? 24.521 16.344 -42.632 1.00 83.12 286 TYR A O 1
ATOM 2207 N N . ILE A 1 287 ? 24.378 18.218 -41.415 1.00 81.31 287 ILE A N 1
ATOM 2208 C CA . ILE A 1 287 ? 23.347 18.865 -42.246 1.00 81.31 287 ILE A CA 1
ATOM 2209 C C . ILE A 1 287 ? 23.943 19.482 -43.520 1.00 81.31 287 ILE A C 1
ATOM 2211 O O . ILE A 1 287 ? 23.216 19.675 -44.491 1.00 81.31 287 ILE A O 1
ATOM 2215 N N . GLU A 1 288 ? 25.248 19.772 -43.524 1.00 72.81 288 GLU A N 1
ATOM 2216 C CA . GLU A 1 288 ? 25.994 20.360 -44.650 1.00 72.81 288 GLU A CA 1
ATOM 2217 C C . GLU A 1 288 ? 25.497 21.759 -45.098 1.00 72.81 288 GLU A C 1
ATOM 2219 O O . GLU A 1 288 ? 25.910 22.256 -46.145 1.00 72.81 288 GLU A O 1
ATOM 2224 N N . ASP A 1 289 ? 24.658 22.433 -44.296 1.00 72.31 289 ASP A N 1
ATOM 2225 C CA . ASP A 1 289 ? 24.225 23.827 -44.502 1.00 72.31 289 ASP A CA 1
ATOM 2226 C C . ASP A 1 289 ? 23.777 24.492 -43.180 1.00 72.31 289 ASP A C 1
ATOM 2228 O O . ASP A 1 289 ? 22.641 24.339 -42.720 1.00 72.31 289 ASP A O 1
ATOM 2232 N N . GLU A 1 290 ? 24.678 25.261 -42.560 1.00 69.00 290 GLU A N 1
ATOM 2233 C CA . GLU A 1 290 ? 24.434 25.987 -41.301 1.00 69.00 290 GLU A CA 1
ATOM 2234 C C . GLU A 1 290 ? 23.288 27.007 -41.415 1.00 69.00 290 GLU A C 1
ATOM 2236 O O . GLU A 1 290 ? 22.564 27.234 -40.445 1.00 69.00 290 GLU A O 1
ATOM 2241 N N . ALA A 1 291 ? 23.052 27.582 -42.603 1.00 70.69 291 ALA A N 1
ATOM 2242 C CA . ALA A 1 291 ? 22.015 28.595 -42.802 1.00 70.69 291 ALA A CA 1
ATOM 2243 C C . ALA A 1 291 ? 20.587 28.034 -42.651 1.00 70.69 291 ALA A C 1
ATOM 2245 O O . ALA A 1 291 ? 19.626 28.802 -42.546 1.00 70.69 291 ALA A O 1
ATOM 2246 N N . MET A 1 292 ? 20.435 26.706 -42.631 1.00 73.69 292 MET A N 1
ATOM 2247 C CA . MET A 1 292 ? 19.153 26.032 -42.427 1.00 73.69 292 MET A CA 1
ATOM 2248 C C . MET A 1 292 ? 18.796 25.799 -40.948 1.00 73.69 292 MET A C 1
ATOM 2250 O O . MET A 1 292 ? 17.634 25.489 -40.647 1.00 73.69 292 MET A O 1
ATOM 2254 N N . LEU A 1 293 ? 19.752 25.956 -40.026 1.00 78.19 293 LEU A N 1
ATOM 2255 C CA . LEU A 1 293 ? 19.524 25.834 -38.587 1.00 78.19 293 LEU A CA 1
ATOM 2256 C C . LEU A 1 293 ? 18.966 27.146 -38.025 1.00 78.19 293 LEU A C 1
ATOM 2258 O O . LEU A 1 293 ? 19.609 28.194 -38.044 1.00 78.19 293 LEU A O 1
ATOM 2262 N N . LYS A 1 294 ? 17.740 27.094 -37.504 1.00 76.12 294 LYS A N 1
ATOM 2263 C CA . LYS A 1 294 ? 17.055 28.251 -36.918 1.00 76.12 294 LYS A CA 1
ATOM 2264 C C . LYS A 1 294 ? 17.306 28.282 -35.418 1.00 76.12 294 LYS A C 1
ATOM 2266 O O . LYS A 1 294 ? 16.489 27.784 -34.656 1.00 76.12 294 LYS A O 1
ATOM 2271 N N . VAL A 1 295 ? 18.435 28.847 -35.000 1.00 76.31 295 VAL A N 1
ATOM 2272 C CA . VAL A 1 295 ? 18.816 28.910 -33.580 1.00 76.31 295 VAL A CA 1
ATOM 2273 C C . VAL A 1 295 ? 18.086 30.073 -32.895 1.00 76.31 295 VAL A C 1
ATOM 2275 O O . VAL A 1 295 ? 18.361 31.227 -33.228 1.00 76.31 295 VAL A O 1
ATOM 2278 N N . PRO A 1 296 ? 17.151 29.825 -31.961 1.00 77.06 296 PRO A N 1
ATOM 2279 C CA . PRO A 1 296 ? 16.464 30.899 -31.262 1.00 77.06 296 PRO A CA 1
ATOM 2280 C C . PRO A 1 296 ? 17.255 31.339 -30.015 1.00 77.06 296 PRO A C 1
ATOM 2282 O O . PRO A 1 296 ? 17.877 30.517 -29.344 1.00 77.06 296 PRO A O 1
ATOM 2285 N N . ASP A 1 297 ? 17.182 32.624 -29.649 1.00 73.50 297 ASP A N 1
ATOM 2286 C CA . ASP A 1 297 ? 17.826 33.148 -28.423 1.00 73.50 297 ASP A CA 1
ATOM 2287 C C . ASP A 1 297 ? 17.245 32.533 -27.134 1.00 73.50 297 ASP A C 1
ATOM 2289 O O . ASP A 1 297 ? 17.903 32.462 -26.097 1.00 73.50 297 ASP A O 1
ATOM 2293 N N . ARG A 1 298 ? 15.977 32.115 -27.188 1.00 74.19 298 ARG A N 1
ATOM 2294 C CA . ARG A 1 298 ? 15.230 31.441 -26.119 1.00 74.19 298 ARG A CA 1
ATOM 2295 C C . ARG A 1 298 ? 14.154 30.543 -26.738 1.00 74.19 298 ARG A C 1
ATOM 2297 O O . ARG A 1 298 ? 13.743 30.838 -27.862 1.00 74.19 298 ARG A O 1
ATOM 2304 N N . PRO A 1 299 ? 13.644 29.525 -26.024 1.00 77.50 299 PRO A N 1
ATOM 2305 C CA . PRO A 1 299 ? 12.539 28.710 -26.519 1.00 77.50 299 PRO A CA 1
ATOM 2306 C C . PRO A 1 299 ? 11.370 29.594 -26.963 1.00 77.50 299 PRO A C 1
ATOM 2308 O O . PRO A 1 299 ? 10.954 30.496 -26.228 1.00 77.50 299 PRO A O 1
ATOM 2311 N N . ALA A 1 300 ? 10.848 29.354 -28.168 1.00 71.12 300 ALA A N 1
ATOM 2312 C CA . ALA A 1 300 ? 9.666 30.067 -28.659 1.00 71.12 300 ALA A CA 1
ATOM 2313 C C . ALA A 1 300 ? 8.438 29.697 -27.818 1.00 71.12 300 ALA A C 1
ATOM 2315 O O . ALA A 1 300 ? 7.569 30.532 -27.559 1.00 71.12 300 ALA A O 1
ATOM 2316 N N . ARG A 1 301 ? 8.421 28.443 -27.360 1.00 74.06 301 ARG A N 1
ATOM 2317 C CA . ARG A 1 301 ? 7.458 27.893 -26.424 1.00 74.06 301 ARG A CA 1
ATOM 2318 C C . ARG A 1 301 ? 8.172 26.865 -25.534 1.00 74.06 301 ARG A C 1
ATOM 2320 O O . ARG A 1 301 ? 8.681 25.887 -26.076 1.00 74.06 301 ARG A O 1
ATOM 2327 N N . PRO A 1 302 ? 8.250 27.072 -24.208 1.00 82.19 302 PRO A N 1
ATOM 2328 C CA . PRO A 1 302 ? 8.925 26.138 -23.313 1.00 82.19 302 PRO A CA 1
ATOM 2329 C C . PRO A 1 302 ? 8.373 24.711 -23.416 1.00 82.19 302 PRO A C 1
ATOM 2331 O O . PRO A 1 302 ? 7.179 24.507 -23.671 1.00 82.19 302 PRO A O 1
ATOM 2334 N N . LEU A 1 303 ? 9.245 23.723 -23.194 1.00 85.00 303 LEU A N 1
ATOM 2335 C CA . LEU A 1 303 ? 8.879 22.306 -23.167 1.00 85.00 303 LEU A CA 1
ATOM 2336 C C . LEU A 1 303 ? 7.716 22.042 -22.194 1.00 85.00 303 LEU A C 1
ATOM 2338 O O . LEU A 1 303 ? 6.724 21.441 -22.606 1.00 85.00 303 LEU A O 1
ATOM 2342 N N . HIS A 1 304 ? 7.796 22.570 -20.966 1.00 87.56 304 HIS A N 1
ATOM 2343 C CA . HIS A 1 304 ? 6.756 22.468 -19.933 1.00 87.56 304 HIS A CA 1
ATOM 2344 C C . HIS A 1 304 ? 5.364 22.836 -20.463 1.00 87.56 304 HIS A C 1
ATOM 2346 O O . HIS A 1 304 ? 4.469 21.991 -20.504 1.00 87.56 304 HIS A O 1
ATOM 2352 N N . ASP A 1 305 ? 5.212 24.060 -20.980 1.00 87.19 305 ASP A N 1
ATOM 2353 C CA . ASP A 1 305 ? 3.945 24.595 -21.498 1.00 87.19 305 ASP A CA 1
ATOM 2354 C C . ASP A 1 305 ? 3.425 23.804 -22.712 1.00 87.19 305 ASP A C 1
ATOM 2356 O O . ASP A 1 305 ? 2.217 23.694 -22.958 1.00 87.19 305 ASP A O 1
ATOM 2360 N N . SER A 1 306 ? 4.341 23.265 -23.519 1.00 85.88 306 SER A N 1
ATOM 2361 C CA . SER A 1 306 ? 4.009 22.449 -24.691 1.00 85.88 306 SER A CA 1
ATOM 2362 C C . SER A 1 306 ? 3.457 21.083 -24.283 1.00 85.88 306 SER A C 1
ATOM 2364 O O . SER A 1 306 ? 2.433 20.646 -24.817 1.00 85.88 306 SER A O 1
ATOM 2366 N N . ILE A 1 307 ? 4.083 20.431 -23.298 1.00 88.75 307 ILE A N 1
ATOM 2367 C CA . ILE A 1 307 ? 3.608 19.160 -22.745 1.00 88.75 307 ILE A CA 1
ATOM 2368 C C . ILE A 1 307 ? 2.284 19.366 -22.006 1.00 88.75 307 ILE A C 1
ATOM 2370 O O . ILE 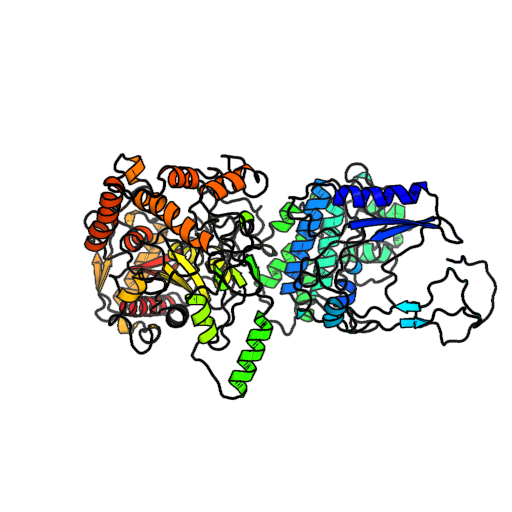A 1 307 ? 1.329 18.622 -22.250 1.00 88.75 307 ILE A O 1
ATOM 2374 N N . TRP A 1 308 ? 2.196 20.404 -21.170 1.00 88.31 308 TRP A N 1
ATOM 2375 C CA . TRP A 1 308 ? 1.008 20.732 -20.385 1.00 88.31 308 TRP A CA 1
ATOM 2376 C C . TRP A 1 308 ? -0.249 20.831 -21.249 1.00 88.31 308 TRP A C 1
ATOM 2378 O O . TRP A 1 308 ? -1.210 20.085 -21.048 1.00 88.31 308 TRP A O 1
ATOM 2388 N N . GLU A 1 309 ? -0.253 21.723 -22.241 1.00 87.75 309 GLU A N 1
ATOM 2389 C CA . GLU A 1 309 ? -1.436 21.948 -23.075 1.00 87.75 309 GLU A CA 1
ATOM 2390 C C . GLU A 1 309 ? -1.785 20.728 -23.936 1.00 87.75 309 GLU A C 1
ATOM 2392 O O . GLU A 1 309 ? -2.966 20.414 -24.134 1.00 87.75 309 GLU A O 1
ATOM 2397 N N . THR A 1 310 ? -0.776 20.013 -24.440 1.00 88.00 310 THR A N 1
ATOM 2398 C CA . THR A 1 310 ? -1.012 18.868 -25.326 1.00 88.00 310 THR A CA 1
ATOM 2399 C C . THR A 1 310 ? -1.619 17.697 -24.562 1.00 88.00 310 THR A C 1
ATOM 2401 O O . THR A 1 310 ? -2.606 17.117 -25.019 1.00 88.00 310 THR A O 1
ATOM 2404 N N . ILE A 1 311 ? -1.111 17.377 -23.369 1.00 85.75 311 ILE A N 1
ATOM 2405 C CA . ILE A 1 311 ? -1.715 16.338 -22.526 1.00 85.75 311 ILE A CA 1
ATOM 2406 C C . ILE A 1 311 ? -3.110 16.779 -22.080 1.00 85.75 311 ILE A C 1
ATOM 2408 O O . ILE A 1 311 ? -4.061 16.007 -22.199 1.00 85.75 311 ILE A O 1
ATOM 2412 N N . ARG A 1 312 ? -3.276 18.033 -21.634 1.00 83.81 312 ARG A N 1
ATOM 2413 C CA . ARG A 1 312 ? -4.574 18.543 -21.164 1.00 83.81 312 ARG A CA 1
ATOM 2414 C C . ARG A 1 312 ? -5.656 18.477 -22.243 1.00 83.81 312 ARG A C 1
ATOM 2416 O O . ARG A 1 312 ? -6.790 18.121 -21.940 1.00 83.81 312 ARG A O 1
ATOM 2423 N N . SER A 1 313 ? -5.312 18.790 -23.491 1.00 85.06 313 SER A N 1
ATOM 2424 C CA . SER A 1 313 ? -6.244 18.691 -24.622 1.00 85.06 313 SER A CA 1
ATOM 2425 C C . SER A 1 313 ? -6.545 17.241 -25.012 1.00 85.06 313 SER A C 1
ATOM 2427 O O . SER A 1 313 ? -7.708 16.900 -25.237 1.00 85.06 313 SER A O 1
ATOM 2429 N N . SER A 1 314 ? -5.528 16.374 -25.016 1.00 81.31 314 SER A N 1
ATOM 2430 C CA . SER A 1 314 ? -5.651 14.942 -25.349 1.00 81.31 314 SER A CA 1
ATOM 2431 C C . SER A 1 314 ? -6.430 14.138 -24.298 1.00 81.31 314 SER A C 1
ATOM 2433 O O . SER A 1 314 ? -6.933 13.051 -24.580 1.00 81.31 314 SER A O 1
ATOM 2435 N N . HIS A 1 315 ? -6.558 14.684 -23.090 1.00 74.31 315 HIS A N 1
ATOM 2436 C CA . HIS A 1 315 ? -7.221 14.074 -21.941 1.00 74.31 315 HIS A CA 1
ATOM 2437 C C . HIS A 1 315 ? -8.329 14.966 -21.350 1.00 74.31 315 HIS A C 1
ATOM 2439 O O . HIS A 1 315 ? -8.610 14.908 -20.152 1.00 74.31 315 HIS A O 1
ATOM 2445 N N . SER A 1 316 ? -8.973 15.780 -22.191 1.00 64.50 316 SER A N 1
ATOM 2446 C CA . SER A 1 316 ? -9.995 16.762 -21.790 1.00 64.50 316 SER A CA 1
ATOM 2447 C C . SER A 1 316 ? -11.224 16.165 -21.086 1.00 64.50 316 SER A C 1
ATOM 2449 O O . SER A 1 316 ? -11.825 16.850 -20.262 1.00 64.50 316 SER A O 1
ATOM 2451 N N . ASP A 1 317 ? -11.537 14.891 -21.336 1.00 54.44 317 ASP A N 1
ATOM 2452 C CA . ASP A 1 317 ? -12.640 14.150 -20.702 1.00 54.44 317 ASP A CA 1
ATOM 2453 C C . ASP A 1 317 ? -12.214 13.333 -19.458 1.00 54.44 317 ASP A C 1
ATOM 2455 O O . ASP A 1 317 ? -12.989 12.521 -18.954 1.00 54.44 317 ASP A O 1
ATOM 2459 N N . SER A 1 318 ? -10.976 13.489 -18.972 1.00 56.94 318 SER A N 1
ATOM 2460 C CA . SER A 1 318 ? -10.441 12.713 -17.840 1.00 56.94 318 SER A CA 1
ATOM 2461 C C . SER A 1 318 ? -10.295 13.536 -16.552 1.00 56.94 318 SER A C 1
ATOM 2463 O O . SER A 1 318 ? -9.984 14.726 -16.596 1.00 56.94 318 SER A O 1
ATOM 2465 N N . ASP A 1 319 ? -10.420 12.877 -15.394 1.00 51.19 319 ASP A N 1
ATOM 2466 C CA . ASP A 1 319 ? -10.211 13.456 -14.053 1.00 51.19 319 ASP A CA 1
ATOM 2467 C C . ASP A 1 319 ? -8.715 13.662 -13.710 1.00 51.19 319 ASP A C 1
ATOM 2469 O O . ASP A 1 319 ? -8.264 13.398 -12.595 1.00 51.19 319 ASP A O 1
ATOM 2473 N N . LEU A 1 320 ? -7.898 14.097 -14.673 1.00 59.88 320 LEU A N 1
ATOM 2474 C CA . LEU A 1 320 ? -6.467 14.325 -14.459 1.00 59.88 320 LEU A CA 1
ATOM 2475 C C . LEU A 1 320 ? -6.280 15.628 -13.669 1.00 59.88 320 LEU A C 1
ATOM 2477 O O . LEU A 1 320 ? -6.642 16.707 -14.148 1.00 59.88 320 LEU A O 1
ATOM 2481 N N . SER A 1 321 ? -5.751 15.560 -12.445 1.00 62.53 321 SER A N 1
ATOM 2482 C CA . SER A 1 321 ? -5.531 16.764 -11.636 1.00 62.53 321 SER A CA 1
ATOM 2483 C C . SER A 1 321 ? -4.324 17.567 -12.142 1.00 62.53 321 SER A C 1
ATOM 2485 O O . SER A 1 321 ? -3.439 17.030 -12.808 1.00 62.53 321 SER A O 1
ATOM 2487 N N . ASN A 1 322 ? -4.248 18.857 -11.797 1.00 67.31 322 ASN A N 1
ATOM 2488 C CA . ASN A 1 322 ? -3.074 19.682 -12.122 1.00 67.31 322 ASN A CA 1
ATOM 2489 C C . ASN A 1 322 ? -1.783 19.107 -11.512 1.00 67.31 322 ASN A C 1
ATOM 2491 O O . ASN A 1 322 ? -0.731 19.179 -12.133 1.00 67.31 322 ASN A O 1
ATOM 2495 N N . ASN A 1 323 ? -1.867 18.489 -10.330 1.00 52.22 323 ASN A N 1
ATOM 2496 C CA . ASN A 1 323 ? -0.712 17.867 -9.682 1.00 52.22 323 ASN A CA 1
ATOM 2497 C C . ASN A 1 323 ? -0.247 16.609 -10.426 1.00 52.22 323 ASN A C 1
ATOM 2499 O O . ASN A 1 323 ? 0.953 16.403 -10.578 1.00 52.22 323 ASN A O 1
ATOM 2503 N N . ASP A 1 324 ? -1.176 15.779 -10.914 1.00 60.06 324 ASP A N 1
ATOM 2504 C CA . ASP A 1 324 ? -0.824 14.612 -11.733 1.00 60.06 324 ASP A CA 1
ATOM 2505 C C . ASP A 1 324 ? -0.138 15.039 -13.031 1.00 60.06 324 ASP A C 1
ATOM 2507 O O . ASP A 1 324 ? 0.818 14.400 -13.467 1.00 60.06 324 ASP A O 1
ATOM 2511 N N . LEU A 1 325 ? -0.612 16.137 -13.626 1.00 73.69 325 LEU A N 1
ATOM 2512 C CA . LEU A 1 325 ? -0.037 16.701 -14.837 1.00 73.69 325 LEU A CA 1
ATOM 2513 C C . LEU A 1 325 ? 1.384 17.228 -14.596 1.00 73.69 325 LEU A C 1
ATOM 2515 O O . LEU A 1 325 ? 2.276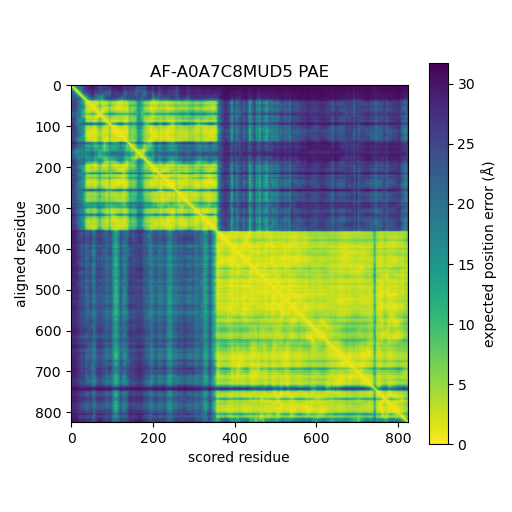 16.877 -15.362 1.00 73.69 325 LEU A O 1
ATOM 2519 N N . GLU A 1 326 ? 1.626 17.958 -13.503 1.00 76.50 326 GLU A N 1
ATOM 2520 C CA . GLU A 1 326 ? 2.984 18.384 -13.122 1.00 76.50 326 GLU A CA 1
ATOM 2521 C C . GLU A 1 326 ? 3.934 17.195 -12.919 1.00 76.50 326 GLU A C 1
ATOM 2523 O O . GLU A 1 326 ? 5.070 17.221 -13.383 1.00 76.50 326 GLU A O 1
ATOM 2528 N N . LEU A 1 327 ? 3.475 16.114 -12.276 1.00 64.06 327 LEU A N 1
ATOM 2529 C CA . LEU A 1 327 ? 4.289 14.908 -12.078 1.00 64.06 327 LEU A CA 1
ATOM 2530 C C . LEU A 1 327 ? 4.612 14.189 -13.393 1.00 64.06 327 LEU A C 1
ATOM 2532 O O . LEU A 1 327 ? 5.682 13.600 -13.537 1.00 64.06 327 LEU A O 1
ATOM 2536 N N . ILE A 1 328 ? 3.683 14.192 -14.346 1.00 75.38 328 ILE A N 1
ATOM 2537 C CA . ILE A 1 328 ? 3.909 13.630 -15.680 1.00 75.38 328 ILE A CA 1
ATOM 2538 C C . ILE A 1 328 ? 4.903 14.493 -16.458 1.00 75.38 328 ILE A C 1
ATOM 2540 O O . ILE A 1 328 ? 5.810 13.959 -17.094 1.00 75.38 328 ILE A O 1
ATOM 2544 N N . ILE A 1 329 ? 4.751 15.815 -16.398 1.00 83.38 329 ILE A N 1
ATOM 2545 C CA . ILE A 1 329 ? 5.636 16.748 -17.093 1.00 83.38 329 ILE A CA 1
ATOM 2546 C C . ILE A 1 329 ? 7.044 16.642 -16.527 1.00 83.38 329 ILE A C 1
ATOM 2548 O O . ILE A 1 329 ? 7.965 16.389 -17.295 1.00 83.38 329 ILE A O 1
ATOM 2552 N N . SER A 1 330 ? 7.213 16.692 -15.202 1.00 81.12 330 SER A N 1
ATOM 2553 C CA . SER A 1 330 ? 8.534 16.560 -14.581 1.00 81.12 330 SER A CA 1
ATOM 2554 C C . SER A 1 330 ? 9.216 15.238 -14.951 1.00 81.12 330 SER A C 1
ATOM 2556 O O . SER A 1 330 ? 10.433 15.194 -15.129 1.00 81.12 330 SER A O 1
ATOM 2558 N N . PHE A 1 331 ? 8.434 14.162 -15.113 1.00 80.00 331 PHE A N 1
ATOM 2559 C CA . PHE A 1 331 ? 8.944 12.870 -15.562 1.00 80.00 331 PHE A CA 1
ATOM 2560 C C . PHE A 1 331 ? 9.506 12.949 -16.982 1.00 80.00 331 PHE A C 1
ATOM 2562 O O . PHE A 1 331 ? 10.647 12.549 -17.210 1.00 80.00 331 PHE A O 1
ATOM 2569 N N . ILE A 1 332 ? 8.729 13.492 -17.923 1.00 90.31 332 ILE A N 1
ATOM 2570 C CA . ILE A 1 332 ? 9.123 13.625 -19.331 1.00 90.31 332 ILE A CA 1
ATOM 2571 C C . ILE A 1 332 ? 10.297 14.600 -19.478 1.00 90.31 332 ILE A C 1
ATOM 2573 O O . ILE A 1 332 ? 11.291 14.269 -20.121 1.00 90.31 332 ILE A O 1
ATOM 2577 N N . GLU A 1 333 ? 10.232 15.766 -18.838 1.00 89.50 333 GLU A N 1
ATOM 2578 C CA . GLU A 1 333 ? 11.277 16.792 -18.900 1.00 89.50 333 GLU A CA 1
ATOM 2579 C C . GLU A 1 333 ? 12.618 16.295 -18.367 1.00 89.50 333 GLU A C 1
ATOM 2581 O O . GLU A 1 333 ? 13.656 16.614 -18.942 1.00 89.50 333 GLU A O 1
ATOM 2586 N N . SER A 1 334 ? 12.613 15.454 -17.325 1.00 85.44 334 SER A N 1
ATOM 2587 C CA . SER A 1 334 ? 13.852 14.870 -16.800 1.00 85.44 334 SER A CA 1
ATOM 2588 C C . SER A 1 334 ? 14.617 14.051 -17.849 1.00 85.44 334 SER A C 1
ATOM 2590 O O . SER A 1 334 ? 15.840 13.957 -17.783 1.00 85.44 334 SER A O 1
ATOM 2592 N N . MET A 1 335 ? 13.914 13.482 -18.835 1.00 94.44 335 MET A N 1
ATOM 2593 C CA . MET A 1 335 ? 14.489 12.669 -19.909 1.00 94.44 335 MET A CA 1
ATOM 2594 C C . MET A 1 335 ? 14.903 13.493 -21.134 1.00 94.44 335 MET A C 1
ATOM 2596 O O . MET A 1 335 ? 15.820 13.100 -21.856 1.00 94.44 335 MET A O 1
ATOM 2600 N N . LEU A 1 336 ? 14.255 14.635 -21.365 1.00 94.38 336 LEU A N 1
ATOM 2601 C CA . LEU A 1 336 ? 14.414 15.463 -22.562 1.00 94.38 336 LEU A CA 1
ATOM 2602 C C . LEU A 1 336 ? 15.410 16.608 -22.341 1.00 94.38 336 LEU A C 1
ATOM 2604 O O . LEU A 1 336 ? 15.095 17.786 -22.493 1.00 94.38 336 LEU A O 1
ATOM 2608 N N . VAL A 1 337 ? 16.641 16.241 -21.986 1.00 91.69 337 VAL A N 1
ATOM 2609 C CA . VAL A 1 337 ? 17.754 17.175 -21.754 1.00 91.69 337 VAL A CA 1
ATOM 2610 C C . VAL A 1 337 ? 18.838 16.956 -22.807 1.00 91.69 337 VAL A C 1
ATOM 2612 O O . VAL A 1 337 ? 19.185 15.811 -23.094 1.00 91.69 337 VAL A O 1
ATOM 2615 N N . TYR A 1 338 ? 19.395 18.028 -23.385 1.00 93.12 338 TYR A N 1
ATOM 2616 C CA . TYR A 1 338 ? 20.429 17.901 -24.423 1.00 93.12 338 TYR A CA 1
ATOM 2617 C C . TYR A 1 338 ? 21.632 17.087 -23.956 1.00 93.12 338 TYR A C 1
ATOM 2619 O O . TYR A 1 338 ? 22.023 16.146 -24.637 1.00 93.12 338 TYR A O 1
ATOM 2627 N N . GLU A 1 339 ? 22.189 17.429 -22.795 1.00 92.06 339 GLU A N 1
ATOM 2628 C CA . GLU A 1 339 ? 23.412 16.816 -22.293 1.00 92.06 339 GLU A CA 1
ATOM 2629 C C . GLU A 1 339 ? 23.146 15.389 -21.771 1.00 92.06 339 GLU A C 1
ATOM 2631 O O . GLU A 1 339 ? 22.451 15.234 -20.759 1.00 92.06 339 GLU A O 1
ATOM 2636 N N . PRO A 1 340 ? 23.723 14.334 -22.382 1.00 91.75 340 PRO A N 1
ATOM 2637 C CA . PRO A 1 340 ? 23.449 12.952 -21.983 1.00 91.75 340 PRO A CA 1
ATOM 2638 C C . PRO A 1 340 ? 23.814 12.655 -20.524 1.00 91.75 340 PRO A C 1
ATOM 2640 O O . PRO A 1 340 ? 23.164 11.836 -19.877 1.00 91.75 340 PRO A O 1
ATOM 2643 N N . SER A 1 341 ? 24.824 13.338 -19.969 1.00 86.75 341 SER A N 1
ATOM 2644 C CA . SER A 1 341 ? 25.222 13.173 -18.564 1.00 86.75 341 SER A CA 1
ATOM 2645 C C . SER A 1 341 ? 24.242 13.789 -17.560 1.00 86.75 341 SER A C 1
ATOM 2647 O O . SER A 1 341 ? 24.367 13.524 -16.367 1.00 86.75 341 SER A O 1
ATOM 2649 N N . GLN A 1 342 ? 23.322 14.646 -18.013 1.00 85.69 342 GLN A N 1
ATOM 2650 C CA . GLN A 1 342 ? 22.288 15.264 -17.178 1.00 85.69 342 GLN A CA 1
ATOM 2651 C C . GLN A 1 342 ? 20.972 14.482 -17.200 1.00 85.69 342 GLN A C 1
ATOM 2653 O O . GLN A 1 342 ? 20.124 14.708 -16.338 1.00 85.69 342 GLN A O 1
ATOM 2658 N N . ARG A 1 343 ? 20.803 13.550 -18.147 1.00 90.56 343 ARG A N 1
ATOM 2659 C CA . ARG A 1 343 ? 19.654 12.642 -18.155 1.00 90.56 343 ARG A CA 1
ATOM 2660 C C . ARG A 1 343 ? 19.792 11.620 -17.017 1.00 90.56 343 ARG A C 1
ATOM 2662 O O . ARG A 1 343 ? 20.896 11.119 -16.773 1.00 90.56 343 ARG A O 1
ATOM 2669 N N . PRO A 1 344 ? 18.692 11.271 -16.336 1.00 77.50 344 PRO A N 1
ATOM 2670 C CA . PRO A 1 344 ? 18.700 10.263 -15.288 1.00 77.50 344 PRO A CA 1
ATOM 2671 C C . PRO A 1 344 ? 19.091 8.901 -15.857 1.00 77.50 344 PRO A C 1
ATOM 2673 O O . PRO A 1 344 ? 18.736 8.537 -16.979 1.00 77.50 344 PRO A O 1
ATOM 2676 N N . LYS A 1 345 ? 19.787 8.095 -15.059 1.00 81.56 345 LYS A N 1
ATOM 2677 C CA . LYS A 1 345 ? 19.968 6.675 -15.371 1.00 81.56 345 LYS A CA 1
ATOM 2678 C C . LYS A 1 345 ? 18.633 5.946 -15.254 1.00 81.56 345 LYS A C 1
ATOM 2680 O O . LYS A 1 345 ? 17.725 6.375 -14.546 1.00 81.56 345 LYS A O 1
ATOM 2685 N N . ILE A 1 346 ? 18.511 4.788 -15.896 1.00 81.25 346 ILE A N 1
ATOM 2686 C CA . ILE A 1 346 ? 17.237 4.057 -15.924 1.00 81.25 346 ILE A CA 1
ATOM 2687 C C . ILE A 1 346 ? 16.706 3.708 -14.522 1.00 81.25 346 ILE A C 1
ATOM 2689 O O . ILE A 1 346 ? 15.512 3.816 -14.253 1.00 81.25 346 ILE A O 1
ATOM 2693 N N . HIS A 1 347 ? 17.596 3.416 -13.569 1.00 61.50 347 HIS A N 1
ATOM 2694 C CA . HIS A 1 347 ? 17.204 3.190 -12.179 1.00 61.50 347 HIS A CA 1
ATOM 2695 C C . HIS A 1 347 ? 16.718 4.466 -11.469 1.00 61.50 347 HIS A C 1
ATOM 2697 O O . HIS A 1 347 ? 16.030 4.357 -10.465 1.00 61.50 347 HIS A O 1
ATOM 2703 N N . GLU A 1 348 ? 17.102 5.666 -11.913 1.00 60.78 348 GLU A N 1
ATOM 2704 C CA . GLU A 1 348 ? 16.577 6.953 -11.421 1.00 60.78 348 GLU A CA 1
ATOM 2705 C C . GLU A 1 348 ? 15.209 7.262 -12.029 1.00 60.78 348 GLU A C 1
ATOM 2707 O O . GLU A 1 348 ? 14.333 7.748 -11.320 1.00 60.78 348 GLU A O 1
ATOM 2712 N N . ILE A 1 349 ? 14.985 6.881 -13.288 1.00 69.31 349 ILE A N 1
ATOM 2713 C CA . ILE A 1 349 ? 13.662 6.925 -13.922 1.00 69.31 349 ILE A CA 1
ATOM 2714 C C . ILE A 1 349 ? 12.660 6.062 -13.164 1.00 69.31 349 ILE A C 1
ATOM 2716 O O . ILE A 1 349 ? 11.605 6.556 -12.783 1.00 69.31 349 ILE A O 1
ATOM 2720 N N . MET A 1 350 ? 13.012 4.815 -12.840 1.00 61.22 350 MET A N 1
ATOM 2721 C CA . MET A 1 350 ? 12.160 3.919 -12.040 1.00 61.22 350 MET A CA 1
ATOM 2722 C C . MET A 1 350 ? 11.842 4.450 -10.634 1.00 61.22 350 MET A C 1
ATOM 2724 O O . MET A 1 350 ? 10.926 3.977 -9.972 1.00 61.22 350 MET A O 1
ATOM 2728 N N . ARG A 1 351 ? 12.616 5.427 -10.168 1.00 54.91 351 ARG A N 1
ATOM 2729 C CA . ARG A 1 351 ? 12.477 6.076 -8.867 1.00 54.91 351 ARG A CA 1
ATOM 2730 C C . ARG A 1 351 ? 11.677 7.373 -8.948 1.00 54.91 351 ARG A C 1
ATOM 2732 O O . ARG A 1 351 ? 11.400 7.971 -7.917 1.00 54.91 351 ARG A O 1
ATOM 2739 N N . HIS A 1 352 ? 11.314 7.840 -10.136 1.00 63.59 352 HIS A N 1
ATOM 2740 C CA . HIS A 1 352 ? 10.551 9.070 -10.264 1.00 63.59 352 HIS A CA 1
ATOM 2741 C C . HIS A 1 352 ? 9.177 8.932 -9.565 1.00 63.59 352 HIS A C 1
ATOM 2743 O O . HIS A 1 352 ? 8.571 7.870 -9.634 1.00 63.59 352 HIS A O 1
ATOM 2749 N N . PRO A 1 353 ? 8.628 9.972 -8.916 1.00 57.16 353 PRO A N 1
ATOM 2750 C CA . PRO A 1 353 ? 7.312 9.954 -8.262 1.00 57.16 353 PRO A CA 1
ATOM 2751 C C . PRO A 1 353 ? 6.151 9.450 -9.114 1.00 57.16 353 PRO A C 1
ATOM 2753 O O . PRO A 1 353 ? 5.248 8.793 -8.604 1.00 57.16 353 PRO A O 1
ATOM 2756 N N . PHE A 1 354 ? 6.198 9.726 -10.418 1.00 61.84 354 PHE A N 1
ATOM 2757 C CA . PHE A 1 354 ? 5.265 9.171 -11.402 1.00 61.84 354 PHE A CA 1
ATOM 2758 C C . PHE A 1 354 ? 5.248 7.626 -11.399 1.00 61.84 354 PHE A C 1
ATOM 2760 O O . PHE A 1 354 ? 4.227 7.021 -11.723 1.00 61.84 354 PHE A O 1
ATOM 2767 N N . MET A 1 355 ? 6.354 7.013 -10.968 1.00 60.34 355 MET A N 1
ATOM 2768 C CA . MET A 1 355 ? 6.603 5.577 -10.811 1.00 60.34 355 MET A CA 1
ATOM 2769 C C . MET A 1 355 ? 6.445 5.088 -9.352 1.00 60.34 355 MET A C 1
ATOM 2771 O O . MET A 1 355 ? 6.647 3.905 -9.090 1.00 60.34 355 MET A O 1
ATOM 2775 N N . SER A 1 356 ? 6.103 5.960 -8.387 1.00 54.91 356 SER A N 1
ATOM 2776 C CA . SER A 1 356 ? 5.952 5.600 -6.963 1.00 54.91 356 SER A CA 1
ATOM 2777 C C . SER A 1 356 ? 4.823 4.579 -6.760 1.00 54.91 356 SER A C 1
ATOM 2779 O O . SER A 1 356 ? 3.654 4.852 -7.045 1.00 54.91 356 SER A O 1
ATOM 2781 N N . CYS A 1 357 ? 5.182 3.392 -6.263 1.00 60.53 357 CYS A N 1
ATOM 2782 C CA . CYS A 1 357 ? 4.342 2.192 -6.228 1.00 60.53 357 CYS A CA 1
ATOM 2783 C C . CYS A 1 357 ? 3.463 2.111 -4.967 1.00 60.53 357 CYS A C 1
ATOM 2785 O O . CYS A 1 357 ? 3.664 1.254 -4.116 1.00 60.53 357 CYS A O 1
ATOM 2787 N N . SER A 1 358 ? 2.459 2.982 -4.813 1.00 74.38 358 SER A N 1
ATOM 2788 C CA . SER A 1 358 ? 1.415 2.776 -3.785 1.00 74.38 358 SER A CA 1
ATOM 2789 C C . SER A 1 358 ? 0.518 1.568 -4.099 1.00 74.38 358 SER A C 1
ATOM 2791 O O . SER A 1 358 ? 0.030 0.897 -3.186 1.00 74.38 358 SER A O 1
ATOM 2793 N N . VAL A 1 359 ? 0.328 1.269 -5.388 1.00 81.06 359 VAL A N 1
ATOM 2794 C CA . VAL A 1 359 ? -0.402 0.099 -5.894 1.00 81.06 359 VAL A CA 1
ATOM 2795 C C . VAL A 1 359 ? 0.605 -0.922 -6.410 1.00 81.06 359 VAL A C 1
ATOM 2797 O O . VAL A 1 359 ? 1.345 -0.648 -7.348 1.00 81.06 359 VAL A O 1
ATOM 2800 N N . GLN A 1 360 ? 0.611 -2.093 -5.784 1.00 81.81 360 GLN A N 1
ATOM 2801 C CA . GLN A 1 360 ? 1.460 -3.237 -6.103 1.00 81.81 360 GLN A CA 1
ATOM 2802 C C . GLN A 1 360 ? 1.014 -3.933 -7.393 1.00 81.81 360 GLN A C 1
ATOM 2804 O O . GLN A 1 360 ? 1.826 -4.343 -8.216 1.00 81.81 360 GLN A O 1
ATOM 2809 N N . GLU A 1 361 ? -0.296 -4.108 -7.536 1.00 78.06 361 GLU A N 1
ATOM 2810 C CA . GLU A 1 361 ? -0.917 -4.847 -8.628 1.00 78.06 361 GLU A CA 1
ATOM 2811 C C . GLU A 1 361 ? -2.332 -4.316 -8.847 1.00 78.06 361 GLU A C 1
ATOM 2813 O O . GLU A 1 361 ? -3.018 -3.952 -7.894 1.00 78.06 361 GLU A O 1
ATOM 2818 N N . 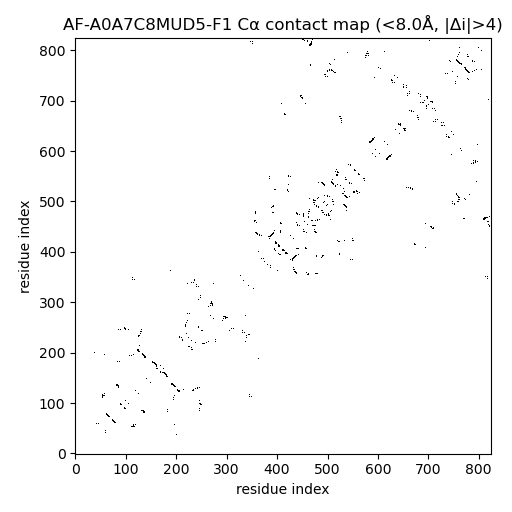THR A 1 362 ? -2.786 -4.259 -10.096 1.00 77.75 362 THR A N 1
ATOM 2819 C CA . THR A 1 362 ? -4.145 -3.811 -10.435 1.00 77.75 362 THR A CA 1
ATOM 2820 C C . THR A 1 362 ? -5.029 -5.008 -10.752 1.00 77.75 362 THR A C 1
ATOM 2822 O O . THR A 1 362 ? -4.564 -5.990 -11.326 1.00 77.75 362 THR A O 1
ATOM 2825 N N . ASN A 1 363 ? -6.309 -4.929 -10.391 1.00 76.81 363 ASN A N 1
ATOM 2826 C CA . ASN A 1 363 ? -7.283 -5.961 -10.710 1.00 76.81 363 ASN A CA 1
ATOM 2827 C C . ASN A 1 363 ? -7.662 -5.866 -12.196 1.00 76.81 363 ASN A C 1
ATOM 2829 O O . ASN A 1 363 ? -8.342 -4.907 -12.577 1.00 76.81 363 ASN A O 1
ATOM 2833 N N . PRO A 1 364 ? -7.305 -6.856 -13.032 1.00 66.56 364 PRO A N 1
ATOM 2834 C CA . PRO A 1 364 ? -7.647 -6.827 -14.452 1.00 66.56 364 PRO A CA 1
ATOM 2835 C C . PRO A 1 364 ? -9.160 -6.890 -14.715 1.00 66.56 364 PRO A C 1
ATOM 2837 O O . PRO A 1 364 ? -9.599 -6.508 -15.794 1.00 66.56 364 PRO A O 1
ATOM 2840 N N . ASP A 1 365 ? -9.963 -7.348 -13.749 1.00 72.56 365 ASP A N 1
ATOM 2841 C CA . ASP A 1 365 ? -11.416 -7.482 -13.894 1.00 72.56 365 ASP A CA 1
ATOM 2842 C C . ASP A 1 365 ? -12.198 -6.289 -13.303 1.00 72.56 365 ASP A C 1
ATOM 2844 O O . ASP A 1 365 ? -13.428 -6.274 -13.366 1.00 72.56 365 ASP A O 1
ATOM 2848 N N . ALA A 1 366 ? -11.526 -5.255 -12.773 1.00 68.00 366 ALA A N 1
ATOM 2849 C CA . ALA A 1 366 ? -12.183 -4.134 -12.086 1.00 68.00 366 ALA A CA 1
ATOM 2850 C C . ALA A 1 366 ? -13.232 -3.407 -12.949 1.00 68.00 366 ALA A C 1
ATOM 2852 O O . ALA A 1 366 ? -14.321 -3.090 -12.466 1.00 68.00 366 ALA A O 1
ATOM 2853 N N . LEU A 1 367 ? -12.935 -3.164 -14.232 1.00 63.38 367 LEU A N 1
ATOM 2854 C CA . LEU A 1 367 ? -13.871 -2.511 -15.158 1.00 63.38 367 LEU A CA 1
ATOM 2855 C C . LEU A 1 367 ? -15.063 -3.411 -15.508 1.00 63.38 367 LEU A C 1
ATOM 2857 O O . LEU A 1 367 ? -16.194 -2.932 -15.591 1.00 63.38 367 LEU A O 1
ATOM 2861 N N . LEU A 1 368 ? -14.837 -4.720 -15.654 1.00 70.75 368 LEU A N 1
ATOM 2862 C CA . LEU A 1 368 ? -15.910 -5.693 -15.881 1.00 70.75 368 LEU A CA 1
ATOM 2863 C C . LEU A 1 368 ? -16.836 -5.784 -14.661 1.00 70.75 368 LEU A C 1
ATOM 2865 O O . LEU A 1 368 ? -18.061 -5.836 -14.804 1.00 70.75 368 LEU A O 1
ATOM 2869 N N . ASP A 1 369 ? -16.267 -5.752 -13.456 1.00 76.12 369 ASP A N 1
ATOM 2870 C CA . ASP A 1 369 ? -17.027 -5.688 -12.211 1.00 76.12 369 ASP A CA 1
ATOM 2871 C C . ASP A 1 369 ? -17.851 -4.402 -12.107 1.00 76.12 369 ASP A C 1
ATOM 2873 O O . ASP A 1 369 ? -19.032 -4.467 -11.754 1.00 76.12 369 ASP A O 1
ATOM 2877 N N . ALA A 1 370 ? -17.277 -3.256 -12.484 1.00 71.69 370 ALA A N 1
ATOM 2878 C CA . ALA A 1 370 ? -17.985 -1.979 -12.535 1.00 71.69 370 ALA A CA 1
ATOM 2879 C C . ALA A 1 370 ? -19.191 -2.033 -13.487 1.00 71.69 370 ALA A C 1
ATOM 2881 O O . ALA A 1 370 ? -20.320 -1.778 -13.068 1.00 71.69 370 ALA A O 1
ATOM 2882 N N . GLN A 1 371 ? -18.987 -2.483 -14.731 1.00 74.25 371 GLN A N 1
ATOM 2883 C CA . GLN A 1 371 ? -20.058 -2.626 -15.727 1.00 74.25 371 GLN A CA 1
ATOM 2884 C C . GLN A 1 371 ? -21.177 -3.560 -15.246 1.00 74.25 371 GLN A C 1
ATOM 2886 O O . GLN A 1 371 ? -22.367 -3.297 -15.452 1.00 74.25 371 GLN A O 1
ATOM 2891 N N . ARG A 1 372 ? -20.817 -4.661 -14.575 1.00 91.44 372 ARG A N 1
ATOM 2892 C CA . ARG A 1 372 ? -21.789 -5.581 -13.974 1.00 91.44 372 ARG A CA 1
ATOM 2893 C C . ARG A 1 372 ? -22.615 -4.884 -12.893 1.00 91.44 372 ARG A C 1
ATOM 2895 O O . ARG A 1 372 ? -23.834 -5.049 -12.873 1.00 91.44 372 ARG A O 1
ATOM 2902 N N . LEU A 1 373 ? -21.981 -4.112 -12.015 1.00 89.44 373 LEU A N 1
ATOM 2903 C CA . LEU A 1 373 ? -22.657 -3.369 -10.951 1.00 89.44 373 LEU A CA 1
ATOM 2904 C C . LEU A 1 373 ? -23.519 -2.224 -11.502 1.00 89.44 373 LEU A C 1
ATOM 2906 O O . LEU A 1 373 ? -24.605 -1.987 -10.971 1.00 89.44 373 LEU A O 1
ATOM 2910 N N . ASP A 1 374 ? -23.123 -1.572 -12.593 1.00 88.19 374 ASP A N 1
ATOM 2911 C CA . ASP A 1 374 ? -23.952 -0.575 -13.281 1.00 88.19 374 ASP A CA 1
ATOM 2912 C C . ASP A 1 374 ? -25.194 -1.203 -13.920 1.00 88.19 374 ASP A C 1
ATOM 2914 O O . ASP A 1 374 ? -26.302 -0.660 -13.836 1.00 88.19 374 ASP A O 1
ATOM 2918 N N . LYS A 1 375 ? -25.055 -2.404 -14.494 1.00 96.56 375 LYS A N 1
ATOM 2919 C CA . LYS A 1 375 ? -26.201 -3.183 -14.978 1.00 96.56 375 LYS A CA 1
ATOM 2920 C C . LYS A 1 375 ? -27.150 -3.562 -13.840 1.00 96.56 375 LYS A C 1
ATOM 2922 O O . LYS A 1 375 ? -28.365 -3.457 -13.990 1.00 96.56 375 LYS A O 1
ATOM 2927 N N . GLU A 1 376 ? -26.620 -3.965 -12.687 1.00 98.06 376 GLU A N 1
ATOM 2928 C CA . GLU A 1 376 ? -27.448 -4.200 -11.502 1.00 98.06 376 GLU A CA 1
ATOM 2929 C C . GLU A 1 376 ? -28.176 -2.919 -11.071 1.00 98.06 376 GLU A C 1
ATOM 2931 O O . GLU A 1 376 ? -29.403 -2.937 -10.938 1.00 98.06 376 GLU A O 1
ATOM 2936 N N . ARG A 1 377 ? -27.465 -1.788 -10.967 1.00 97.00 377 ARG A N 1
ATOM 2937 C CA . ARG A 1 377 ? -28.038 -0.490 -10.581 1.00 97.00 377 ARG A CA 1
ATOM 2938 C C . ARG A 1 377 ? -29.152 -0.048 -11.532 1.00 97.00 377 ARG A C 1
ATOM 2940 O O . ARG A 1 377 ? -30.230 0.313 -11.068 1.00 97.00 377 ARG A O 1
ATOM 2947 N N . SER A 1 378 ? -28.920 -0.111 -12.843 1.00 96.81 378 SER A N 1
ATOM 2948 C CA . SER A 1 378 ? -29.916 0.249 -13.867 1.00 96.81 378 SER A CA 1
ATOM 2949 C C . SER A 1 378 ? -31.137 -0.677 -13.871 1.00 96.81 378 SER A C 1
ATOM 2951 O O . SER A 1 378 ? -32.233 -0.240 -14.207 1.00 96.81 378 SER A O 1
ATOM 2953 N N . SER A 1 379 ? -30.983 -1.925 -13.419 1.00 97.25 379 SER A N 1
ATOM 2954 C CA . SER A 1 379 ? -32.097 -2.857 -13.188 1.00 97.25 379 SER A CA 1
ATOM 2955 C C . SER A 1 379 ? -32.800 -2.687 -11.830 1.00 97.25 379 SER A C 1
ATOM 2957 O O . SER A 1 379 ? -33.660 -3.492 -11.480 1.00 97.25 379 SER A O 1
ATOM 2959 N N . GLY A 1 380 ? -32.440 -1.666 -11.042 1.00 96.75 380 GLY A N 1
ATOM 2960 C CA . GLY A 1 380 ? -33.003 -1.415 -9.711 1.00 96.75 380 GLY A CA 1
ATOM 2961 C C . GLY A 1 380 ? -32.423 -2.290 -8.593 1.00 96.75 380 GLY A C 1
ATOM 2962 O O . GLY A 1 380 ? -32.924 -2.262 -7.470 1.00 96.75 380 GLY A O 1
ATOM 2963 N N . LYS A 1 381 ? -31.360 -3.059 -8.862 1.00 97.88 381 LYS A N 1
ATOM 2964 C CA . LYS A 1 381 ? -30.673 -3.910 -7.884 1.00 97.88 381 LYS A CA 1
ATOM 2965 C C . LYS A 1 381 ? -29.447 -3.181 -7.325 1.00 97.88 381 LYS A C 1
ATOM 2967 O O . LYS A 1 381 ? -28.363 -3.243 -7.894 1.00 97.88 381 LYS A O 1
ATOM 2972 N N . VAL A 1 382 ? -29.618 -2.505 -6.191 1.00 97.88 382 VAL A N 1
ATOM 2973 C CA . VAL A 1 382 ? -28.527 -1.856 -5.441 1.00 97.88 382 VAL A CA 1
ATOM 2974 C C . VAL A 1 382 ? -28.237 -2.665 -4.180 1.00 97.88 382 VAL A C 1
ATOM 2976 O O . VAL A 1 382 ? -29.149 -2.945 -3.405 1.00 97.88 382 VAL A O 1
ATOM 2979 N N . ARG A 1 383 ? -26.974 -3.053 -3.974 1.00 97.50 383 ARG A N 1
ATOM 2980 C CA . ARG A 1 383 ? -26.561 -3.949 -2.877 1.00 97.50 383 ARG A CA 1
ATOM 2981 C C . ARG A 1 383 ? -26.353 -3.256 -1.530 1.00 97.50 383 ARG A C 1
ATOM 2983 O O . ARG A 1 383 ? -26.270 -3.926 -0.508 1.00 97.50 383 ARG A O 1
ATOM 2990 N N . GLY A 1 384 ? -26.290 -1.929 -1.522 1.00 96.25 384 GLY A N 1
ATOM 2991 C CA . GLY A 1 384 ? -26.114 -1.125 -0.317 1.00 96.25 384 GLY A CA 1
ATOM 2992 C C . GLY A 1 384 ? -25.262 0.119 -0.572 1.00 96.25 384 GLY A C 1
ATOM 2993 O O . GLY A 1 384 ? -25.033 0.476 -1.731 1.00 96.25 384 GLY A O 1
ATOM 2994 N N . PRO A 1 385 ? -24.772 0.776 0.496 1.00 96.31 385 PRO A N 1
ATOM 2995 C CA . PRO A 1 385 ? -23.975 2.001 0.394 1.00 96.31 385 PRO A CA 1
ATOM 2996 C C . PRO A 1 385 ? -22.657 1.851 -0.377 1.00 96.31 385 PRO A C 1
ATOM 2998 O O . PRO A 1 385 ? -22.172 2.831 -0.930 1.00 96.31 385 PRO A O 1
ATOM 3001 N N . LEU A 1 386 ? -22.088 0.641 -0.431 1.00 98.00 386 LEU A N 1
ATOM 3002 C CA . LEU A 1 386 ? -20.812 0.363 -1.102 1.00 98.00 386 LEU A CA 1
ATOM 3003 C C . LEU A 1 386 ? -20.964 -0.106 -2.559 1.00 98.00 386 LEU A C 1
ATOM 3005 O O . LEU A 1 386 ? -19.966 -0.405 -3.210 1.00 98.00 386 LEU A O 1
ATOM 3009 N N . HIS A 1 387 ? -22.188 -0.147 -3.098 1.00 98.56 387 HIS A N 1
ATOM 3010 C CA . HIS A 1 387 ? -22.431 -0.576 -4.477 1.00 98.56 387 HIS A CA 1
ATOM 3011 C C . HIS A 1 387 ? -21.718 0.342 -5.478 1.00 98.56 387 HIS A C 1
ATOM 3013 O O . HIS A 1 387 ? -22.065 1.518 -5.600 1.00 98.56 387 HIS A O 1
ATOM 3019 N N . GLY A 1 388 ? -20.774 -0.209 -6.237 1.00 92.25 388 GLY A N 1
ATOM 3020 C CA . GLY A 1 388 ? -19.963 0.502 -7.223 1.00 92.25 388 GLY A CA 1
ATOM 3021 C C . GLY A 1 388 ? -18.836 1.351 -6.629 1.00 92.25 388 GLY A C 1
ATOM 3022 O O . GLY A 1 388 ? -18.253 2.148 -7.355 1.00 92.25 388 GLY A O 1
ATOM 3023 N N . ILE A 1 389 ? -18.532 1.229 -5.332 1.00 94.94 389 ILE A N 1
ATOM 3024 C CA . ILE A 1 389 ? -17.486 2.040 -4.693 1.00 94.94 389 ILE A CA 1
ATOM 3025 C C . ILE A 1 389 ? -16.115 1.360 -4.852 1.00 94.94 389 ILE A C 1
ATOM 3027 O O . ILE A 1 389 ? -15.973 0.209 -4.427 1.00 94.94 389 ILE A O 1
ATOM 3031 N N . PRO A 1 390 ? -15.104 2.034 -5.438 1.00 84.00 390 PRO A N 1
ATOM 3032 C CA . PRO A 1 390 ? -13.792 1.443 -5.662 1.00 84.00 390 PRO A CA 1
ATOM 3033 C C . PRO A 1 390 ? -12.893 1.470 -4.418 1.00 84.00 390 PRO A C 1
ATOM 3035 O O . PRO A 1 390 ? -12.769 2.499 -3.744 1.00 84.00 390 PRO A O 1
ATOM 3038 N N . TYR A 1 391 ? -12.216 0.351 -4.160 1.00 97.75 391 TYR A N 1
ATOM 3039 C CA . TYR A 1 391 ? -11.314 0.165 -3.022 1.00 97.75 391 TYR A CA 1
ATOM 3040 C C . TYR A 1 391 ? -10.065 -0.644 -3.384 1.00 97.75 391 TYR A C 1
ATOM 3042 O O . TYR A 1 391 ? -10.029 -1.340 -4.398 1.00 97.75 391 TYR A O 1
ATOM 3050 N N . ILE A 1 392 ? -9.040 -0.563 -2.538 1.00 97.62 392 ILE A N 1
ATOM 3051 C CA . ILE A 1 392 ? -7.799 -1.348 -2.642 1.00 97.62 392 ILE A CA 1
ATOM 3052 C C . ILE A 1 392 ? -7.577 -2.114 -1.335 1.00 97.62 392 ILE A C 1
ATOM 3054 O O . ILE A 1 392 ? -7.940 -1.635 -0.260 1.00 97.62 392 ILE A O 1
ATOM 3058 N N . VAL A 1 393 ? -6.971 -3.299 -1.401 1.00 98.69 393 VAL A N 1
ATOM 3059 C CA . VAL A 1 393 ? -6.568 -4.065 -0.207 1.00 98.69 393 VAL A CA 1
ATOM 3060 C C . VAL A 1 393 ? -5.062 -4.219 -0.144 1.00 98.69 393 VAL A C 1
ATOM 3062 O O . VAL A 1 393 ? -4.415 -4.330 -1.178 1.00 98.69 393 VAL A O 1
ATOM 3065 N N . LYS A 1 394 ? -4.491 -4.250 1.057 1.00 98.75 394 LYS A N 1
ATOM 3066 C CA . LYS A 1 394 ? -3.077 -4.583 1.268 1.00 98.75 394 LYS A CA 1
ATOM 3067 C C . LYS A 1 394 ? -2.741 -5.956 0.667 1.00 98.75 394 LYS A C 1
ATOM 3069 O O . LYS A 1 394 ? -3.540 -6.887 0.764 1.00 98.75 394 LYS A O 1
ATOM 3074 N N . ASP A 1 395 ? -1.558 -6.100 0.068 1.00 98.56 395 ASP A N 1
ATOM 3075 C CA . ASP A 1 395 ? -1.130 -7.321 -0.647 1.00 98.56 395 ASP A CA 1
ATOM 3076 C C . ASP A 1 395 ? -0.919 -8.568 0.248 1.00 98.56 395 ASP A C 1
ATOM 3078 O O . ASP A 1 395 ? -0.590 -9.650 -0.232 1.00 98.56 395 ASP A O 1
ATOM 3082 N N . ASN A 1 396 ? -1.181 -8.465 1.552 1.00 98.62 396 ASN A N 1
ATOM 3083 C CA . ASN A 1 396 ? -1.263 -9.610 2.459 1.00 98.62 396 ASN A CA 1
ATOM 3084 C C . ASN A 1 396 ? -2.685 -10.194 2.607 1.00 98.62 396 ASN A C 1
ATOM 3086 O O . ASN A 1 396 ? -2.871 -11.133 3.376 1.00 98.62 396 ASN A O 1
ATOM 3090 N N . MET A 1 397 ? -3.689 -9.666 1.897 1.00 98.81 397 MET A N 1
ATOM 3091 C CA . MET A 1 397 ? -5.067 -10.174 1.916 1.00 98.81 397 MET A CA 1
ATOM 3092 C C . MET A 1 397 ? -5.374 -11.000 0.665 1.00 98.81 397 MET A C 1
ATOM 3094 O O . MET A 1 397 ? -5.290 -10.487 -0.455 1.00 98.81 397 MET A O 1
ATOM 3098 N N . ALA A 1 398 ? -5.789 -12.253 0.853 1.00 98.75 398 ALA A N 1
ATOM 3099 C CA . ALA A 1 398 ? -6.127 -13.174 -0.225 1.00 98.75 398 ALA A CA 1
ATOM 3100 C C . ALA A 1 398 ? -7.260 -12.641 -1.108 1.00 98.75 398 ALA A C 1
ATOM 3102 O O . ALA A 1 398 ? -8.317 -12.230 -0.619 1.00 98.75 398 ALA A O 1
ATOM 3103 N N . THR A 1 399 ? -7.054 -12.710 -2.422 1.00 97.69 399 THR A N 1
ATOM 3104 C CA . THR A 1 399 ? -8.108 -12.523 -3.425 1.00 97.69 399 THR A CA 1
ATOM 3105 C C . THR A 1 399 ? -8.088 -13.721 -4.363 1.00 97.69 399 THR A C 1
ATOM 3107 O O . THR A 1 399 ? -7.053 -14.093 -4.906 1.00 97.69 399 THR A O 1
ATOM 3110 N N . TYR A 1 400 ? -9.228 -14.377 -4.518 1.00 96.31 400 TYR A N 1
ATOM 3111 C CA . TYR A 1 400 ? -9.412 -15.511 -5.408 1.00 96.31 400 TYR A CA 1
ATOM 3112 C C . TYR A 1 400 ? -9.859 -15.016 -6.775 1.00 96.31 400 TYR A C 1
ATOM 3114 O O . TYR A 1 400 ? -11.013 -15.150 -7.187 1.00 96.31 400 TYR A O 1
ATOM 3122 N N . ASP A 1 401 ? -8.923 -14.358 -7.439 1.00 87.56 401 ASP A N 1
ATOM 3123 C CA . ASP A 1 401 ? -9.059 -13.791 -8.769 1.00 87.56 401 ASP A CA 1
ATOM 3124 C C . ASP A 1 401 ? -7.719 -13.896 -9.512 1.00 87.56 401 ASP A C 1
ATOM 3126 O O . ASP A 1 401 ? -6.934 -14.818 -9.282 1.00 87.56 401 ASP A O 1
ATOM 3130 N N . LYS A 1 402 ? -7.491 -13.009 -10.480 1.00 81.00 402 LYS A N 1
ATOM 3131 C CA . LYS A 1 402 ? -6.289 -13.006 -11.314 1.00 81.00 402 LYS A CA 1
ATOM 3132 C C . LYS A 1 402 ? -5.101 -12.286 -10.669 1.00 81.00 402 LYS A C 1
ATOM 3134 O O . LYS A 1 402 ? -4.049 -12.274 -11.296 1.00 81.00 402 LYS A O 1
ATOM 3139 N N . MET A 1 403 ? -5.274 -11.679 -9.494 1.00 88.19 403 MET A N 1
ATOM 3140 C CA . MET A 1 403 ? -4.190 -11.007 -8.778 1.00 88.19 403 MET A CA 1
ATOM 3141 C C . MET A 1 403 ? -3.457 -11.962 -7.840 1.00 88.19 403 MET A C 1
ATOM 3143 O O . MET A 1 403 ? -3.982 -13.005 -7.443 1.00 88.19 403 MET A O 1
ATOM 3147 N N . GLU A 1 404 ? -2.251 -11.576 -7.444 1.00 88.75 404 GLU A N 1
ATOM 3148 C CA . GLU A 1 404 ? -1.434 -12.326 -6.500 1.00 88.75 404 GLU A CA 1
ATOM 3149 C C . GLU A 1 404 ? -1.675 -11.859 -5.044 1.00 88.75 404 GLU A C 1
ATOM 3151 O O . GLU A 1 404 ? -2.354 -10.866 -4.765 1.00 88.75 404 GLU A O 1
ATOM 3156 N N . THR A 1 405 ? -1.196 -12.635 -4.068 1.00 95.75 405 THR A N 1
ATOM 3157 C CA . THR A 1 405 ? -1.215 -12.272 -2.636 1.00 95.75 405 THR A CA 1
ATOM 3158 C C . THR A 1 405 ? 0.123 -12.659 -2.038 1.00 95.75 405 THR A C 1
ATOM 3160 O O . THR A 1 405 ? 0.341 -13.829 -1.721 1.00 95.75 405 THR A O 1
ATOM 3163 N N . THR A 1 406 ? 1.033 -11.691 -1.949 1.00 93.38 406 THR A N 1
ATOM 3164 C CA . THR A 1 406 ? 2.461 -11.997 -1.808 1.00 93.38 406 THR A CA 1
ATOM 3165 C C . THR A 1 406 ? 3.109 -11.470 -0.538 1.00 93.38 406 THR A C 1
ATOM 3167 O O . THR A 1 406 ? 4.267 -11.785 -0.277 1.00 93.38 406 THR A O 1
ATOM 3170 N N . ALA A 1 407 ? 2.389 -10.663 0.250 1.00 97.62 407 ALA A N 1
ATOM 3171 C CA . ALA A 1 407 ? 2.972 -9.885 1.348 1.00 97.62 407 ALA A CA 1
ATOM 3172 C C . ALA A 1 407 ? 4.226 -9.088 0.919 1.00 97.62 407 ALA A C 1
ATOM 3174 O O . ALA A 1 407 ? 5.116 -8.843 1.732 1.00 97.62 407 ALA A O 1
ATOM 3175 N N . GLY A 1 408 ? 4.278 -8.668 -0.353 1.00 88.00 408 GLY A N 1
ATOM 3176 C CA . GLY A 1 408 ? 5.393 -7.921 -0.935 1.00 88.00 408 GLY A CA 1
ATOM 3177 C C . GLY A 1 408 ? 6.607 -8.756 -1.370 1.00 88.00 408 GLY A C 1
ATOM 3178 O O . GLY A 1 408 ? 7.544 -8.181 -1.915 1.00 88.00 408 GLY A O 1
ATOM 3179 N N . SER A 1 409 ? 6.598 -10.079 -1.190 1.00 86.75 409 SER A N 1
ATOM 3180 C CA . SER A 1 409 ? 7.739 -10.952 -1.501 1.00 86.75 409 SER A CA 1
ATOM 3181 C C . SER A 1 409 ? 7.565 -11.677 -2.843 1.00 86.75 409 SER A C 1
ATOM 3183 O O . SER A 1 409 ? 6.503 -12.220 -3.146 1.00 86.75 409 SER A O 1
ATOM 3185 N N . TRP A 1 410 ? 8.624 -11.747 -3.651 1.00 77.31 410 TRP A N 1
ATOM 3186 C CA . TRP A 1 410 ? 8.670 -12.552 -4.878 1.00 77.31 410 TRP A CA 1
ATOM 3187 C C . TRP A 1 410 ? 8.423 -14.037 -4.611 1.00 77.31 410 TRP A C 1
ATOM 3189 O O . TRP A 1 410 ? 7.874 -14.727 -5.466 1.00 77.31 410 TRP A O 1
ATOM 3199 N N . MET A 1 411 ? 8.752 -14.512 -3.411 1.00 84.06 411 MET A N 1
ATOM 3200 C CA . MET A 1 411 ? 8.600 -15.905 -2.985 1.00 84.06 411 MET A CA 1
ATOM 3201 C C . MET A 1 411 ? 7.193 -16.486 -3.180 1.00 84.06 411 MET A C 1
ATOM 3203 O O . MET A 1 411 ? 7.031 -17.680 -3.439 1.00 84.06 411 MET A O 1
ATOM 3207 N N . LEU A 1 412 ? 6.159 -15.660 -3.016 1.00 81.56 412 LEU A N 1
ATOM 3208 C CA . LEU A 1 412 ? 4.765 -16.089 -3.128 1.00 81.56 412 LEU A CA 1
ATOM 3209 C C . LEU A 1 412 ? 4.155 -15.807 -4.507 1.00 81.56 412 LEU A C 1
ATOM 3211 O O . LEU A 1 412 ? 2.966 -16.059 -4.709 1.00 81.56 412 LEU A O 1
ATOM 3215 N N . MET A 1 413 ? 4.934 -15.315 -5.471 1.00 81.31 413 MET A N 1
ATOM 3216 C CA . MET A 1 413 ? 4.444 -15.102 -6.831 1.00 81.31 413 MET A CA 1
ATOM 3217 C C . MET A 1 413 ? 3.972 -16.413 -7.462 1.00 81.31 413 MET A C 1
ATOM 3219 O O . MET A 1 413 ? 4.691 -17.409 -7.494 1.00 81.31 413 MET A O 1
ATOM 3223 N N . GLY A 1 414 ? 2.743 -16.409 -7.981 1.00 73.12 414 GLY A N 1
ATOM 3224 C CA . GLY A 1 414 ? 2.124 -17.580 -8.598 1.00 73.12 414 GLY A CA 1
ATOM 3225 C C . GLY A 1 414 ? 1.476 -18.545 -7.602 1.00 73.12 414 GLY A C 1
ATOM 3226 O O . GLY A 1 414 ? 0.758 -19.453 -8.037 1.00 73.12 414 GLY A O 1
ATOM 3227 N N . ALA A 1 415 ? 1.654 -18.341 -6.290 1.00 75.12 415 ALA A N 1
ATOM 3228 C CA . ALA A 1 415 ? 0.935 -19.095 -5.273 1.00 75.12 415 ALA A CA 1
ATOM 3229 C C . ALA A 1 415 ? -0.573 -18.841 -5.397 1.00 75.12 415 ALA A C 1
ATOM 3231 O O . ALA A 1 415 ? -1.034 -17.717 -5.598 1.00 75.12 415 ALA A O 1
ATOM 3232 N N . LYS A 1 416 ? -1.376 -19.899 -5.262 1.00 87.06 416 LYS A N 1
ATOM 3233 C CA . LYS A 1 416 ? -2.834 -19.805 -5.372 1.00 87.06 416 LYS A CA 1
ATOM 3234 C C . LYS A 1 416 ? -3.494 -19.990 -4.021 1.00 87.06 416 LYS A C 1
ATOM 3236 O O . LYS A 1 416 ? -3.465 -21.073 -3.435 1.00 87.06 416 LYS A O 1
ATOM 3241 N N . VAL A 1 417 ? -4.124 -18.910 -3.566 1.00 96.75 417 VAL A N 1
ATOM 3242 C CA . VAL A 1 417 ? -5.015 -18.905 -2.407 1.00 96.75 417 VAL A CA 1
ATOM 3243 C C . VAL A 1 417 ? -6.256 -19.755 -2.706 1.00 96.75 417 VAL A C 1
ATOM 3245 O O . VAL A 1 417 ? -6.702 -19.814 -3.854 1.00 96.75 417 VAL A O 1
ATOM 3248 N N . PRO A 1 418 ? -6.849 -20.426 -1.709 1.00 97.25 418 PRO A N 1
ATOM 3249 C CA . PRO A 1 418 ? -8.003 -21.290 -1.943 1.00 97.25 418 PRO A CA 1
ATOM 3250 C C . PRO A 1 418 ? -9.330 -20.526 -2.067 1.00 97.25 418 PRO A C 1
ATOM 3252 O O . PRO A 1 418 ? -10.343 -21.151 -2.381 1.00 97.25 418 PRO A O 1
ATOM 3255 N N . ARG A 1 419 ? -9.364 -19.233 -1.708 1.00 97.88 419 ARG A N 1
ATOM 3256 C CA . ARG A 1 419 ? -10.557 -18.364 -1.668 1.00 97.88 419 ARG A CA 1
ATOM 3257 C C . ARG A 1 419 ? -10.189 -16.920 -1.301 1.00 97.88 419 ARG A C 1
ATOM 3259 O O . ARG A 1 419 ? -9.071 -16.667 -0.859 1.00 97.88 419 ARG A O 1
ATOM 3266 N N . ASP A 1 420 ? -11.148 -16.006 -1.459 1.00 98.75 420 ASP A N 1
ATOM 3267 C CA . ASP A 1 420 ? -11.057 -14.634 -0.949 1.00 98.75 420 ASP A CA 1
ATOM 3268 C C . ASP A 1 420 ? -10.867 -14.636 0.578 1.00 98.75 420 ASP A C 1
ATOM 3270 O O . ASP A 1 420 ? -11.454 -15.456 1.302 1.00 98.75 420 ASP A O 1
ATOM 3274 N N . ALA A 1 421 ? -10.106 -13.663 1.082 1.00 98.88 421 ALA A N 1
ATOM 3275 C CA . ALA A 1 421 ? -10.173 -13.283 2.484 1.00 98.88 421 ALA A CA 1
ATOM 3276 C C . ALA A 1 421 ? -11.621 -12.919 2.844 1.00 98.88 421 ALA A C 1
ATOM 3278 O O . ALA A 1 421 ? -12.361 -12.366 2.024 1.00 98.88 421 ALA A O 1
ATOM 3279 N N . PHE A 1 422 ? -12.048 -13.204 4.074 1.00 98.88 422 PHE A N 1
ATOM 3280 C CA . PHE A 1 422 ? -13.448 -12.996 4.469 1.00 98.88 422 PHE A CA 1
ATOM 3281 C C . PHE A 1 422 ? -13.916 -11.553 4.233 1.00 98.88 422 PHE A C 1
ATOM 3283 O O . PHE A 1 422 ? -14.959 -11.316 3.627 1.00 98.88 422 PHE A O 1
ATOM 3290 N N . VAL A 1 423 ? -13.091 -10.586 4.630 1.00 98.88 423 VAL A N 1
ATOM 3291 C CA . VAL A 1 423 ? -13.341 -9.152 4.433 1.00 98.88 423 VAL A CA 1
ATOM 3292 C C . VAL A 1 423 ? -13.482 -8.771 2.953 1.00 98.88 423 VAL A C 1
ATOM 3294 O O . VAL A 1 423 ? -14.343 -7.966 2.607 1.00 98.88 423 VAL A O 1
ATOM 3297 N N . VAL A 1 424 ? -12.706 -9.397 2.060 1.00 98.81 424 VAL A N 1
ATOM 3298 C CA . VAL A 1 424 ? -12.800 -9.190 0.605 1.00 98.81 424 VAL A CA 1
ATOM 3299 C C . VAL A 1 424 ? -14.114 -9.758 0.077 1.00 98.81 424 VAL A C 1
ATOM 3301 O O . VAL A 1 424 ? -14.818 -9.071 -0.664 1.00 98.81 424 VAL A O 1
ATOM 3304 N N . SER A 1 425 ? -14.476 -10.978 0.489 1.00 98.75 425 SER A N 1
ATOM 3305 C CA . SER A 1 425 ? -15.730 -11.611 0.063 1.00 98.75 425 SER A CA 1
ATOM 3306 C C . SER A 1 425 ? -16.948 -10.771 0.458 1.00 98.75 425 SER A C 1
ATOM 3308 O O . SER A 1 425 ? -17.808 -10.503 -0.381 1.00 98.75 425 SER A O 1
ATOM 3310 N N . LYS A 1 426 ? -16.962 -10.226 1.681 1.00 98.75 426 LYS A N 1
ATOM 3311 C CA . LYS A 1 426 ? -18.023 -9.329 2.140 1.00 98.75 426 LYS A CA 1
ATOM 3312 C C . LYS A 1 426 ? -18.106 -8.029 1.340 1.00 98.75 426 LYS A C 1
ATOM 3314 O O . LYS A 1 426 ? -19.206 -7.587 1.015 1.00 98.75 426 LYS A O 1
ATOM 3319 N N . LEU A 1 427 ? -16.974 -7.416 0.992 1.00 98.81 427 LEU A N 1
ATOM 3320 C CA . LEU A 1 427 ? -16.974 -6.203 0.168 1.00 98.81 427 LEU A CA 1
ATOM 3321 C C . LEU A 1 427 ? -17.500 -6.472 -1.245 1.00 98.81 427 LEU A C 1
ATOM 3323 O O . LEU A 1 427 ? -18.302 -5.691 -1.760 1.00 98.81 427 LEU A O 1
ATOM 3327 N N . ARG A 1 428 ? -17.139 -7.612 -1.844 1.00 98.38 428 ARG A N 1
ATOM 3328 C CA . ARG A 1 428 ? -17.707 -8.058 -3.127 1.00 98.38 428 ARG A CA 1
ATOM 3329 C C . ARG A 1 428 ? -19.211 -8.312 -3.035 1.00 98.38 428 ARG A C 1
ATOM 3331 O O . ARG A 1 428 ? -19.961 -7.940 -3.941 1.00 98.38 428 ARG A O 1
ATOM 3338 N N . GLU A 1 429 ? -19.677 -8.910 -1.941 1.00 98.38 429 GLU A N 1
ATOM 3339 C CA . GLU A 1 429 ? -21.105 -9.094 -1.659 1.00 98.38 429 GLU A CA 1
ATOM 3340 C C . GLU A 1 429 ? -21.832 -7.752 -1.513 1.00 98.38 429 GLU A C 1
ATOM 3342 O O . GLU A 1 429 ? -22.885 -7.571 -2.124 1.00 98.38 429 GLU A O 1
ATOM 3347 N N . ALA A 1 430 ? -21.232 -6.782 -0.817 1.00 98.44 430 ALA A N 1
ATOM 3348 C CA . ALA A 1 430 ? -21.738 -5.414 -0.678 1.00 98.44 430 ALA A CA 1
ATOM 3349 C C . ALA A 1 430 ? -21.704 -4.604 -1.992 1.00 98.44 430 ALA A C 1
ATOM 3351 O O . ALA A 1 430 ? -22.266 -3.509 -2.063 1.00 98.44 430 ALA A O 1
ATOM 3352 N N . GLY A 1 431 ? -21.084 -5.151 -3.044 1.00 98.38 431 GLY A N 1
ATOM 3353 C CA . GLY A 1 431 ? -20.990 -4.542 -4.366 1.00 98.38 431 GLY A CA 1
ATOM 3354 C C . GLY A 1 431 ? -19.857 -3.530 -4.508 1.00 98.38 431 GLY A C 1
ATOM 3355 O O . GLY A 1 431 ? -19.931 -2.706 -5.411 1.00 98.38 431 GLY A O 1
ATOM 3356 N N . ALA A 1 432 ? -18.838 -3.562 -3.650 1.00 98.19 432 ALA A N 1
ATOM 3357 C CA . ALA A 1 432 ? -17.642 -2.739 -3.812 1.00 98.19 432 ALA A CA 1
ATOM 3358 C C . ALA A 1 432 ? -16.746 -3.282 -4.943 1.00 98.19 432 ALA A C 1
ATOM 3360 O O . ALA A 1 432 ? -16.713 -4.488 -5.200 1.00 98.19 432 ALA A O 1
ATOM 3361 N N . ILE A 1 433 ? -16.004 -2.394 -5.610 1.00 93.75 433 ILE A N 1
ATOM 3362 C CA . ILE A 1 433 ? -15.122 -2.726 -6.739 1.00 93.75 433 ILE A CA 1
ATOM 3363 C C . ILE A 1 433 ? -13.680 -2.783 -6.249 1.00 93.75 433 ILE A C 1
ATOM 3365 O O . ILE A 1 433 ? -13.099 -1.764 -5.882 1.00 93.75 433 ILE A O 1
ATOM 3369 N N . LEU A 1 434 ? -13.080 -3.969 -6.271 1.00 96.38 434 LEU A N 1
ATOM 3370 C CA . LEU A 1 434 ? -11.672 -4.128 -5.932 1.00 96.38 434 LEU A CA 1
ATOM 3371 C C . LEU A 1 434 ? -10.800 -3.650 -7.100 1.00 96.38 434 LEU A C 1
ATOM 3373 O O . LEU A 1 434 ? -10.805 -4.278 -8.155 1.00 96.38 434 LEU A O 1
ATOM 3377 N N . LEU A 1 435 ? -10.049 -2.565 -6.915 1.00 81.44 435 LEU A N 1
ATOM 3378 C CA . LEU A 1 435 ? -9.161 -1.998 -7.936 1.00 81.44 435 LEU A CA 1
ATOM 3379 C C . LEU A 1 435 ? -7.794 -2.680 -8.004 1.00 81.44 435 LEU A C 1
ATOM 3381 O O . LEU A 1 435 ? -7.139 -2.611 -9.041 1.00 81.44 435 LEU A O 1
ATOM 3385 N N . GLY A 1 436 ? -7.332 -3.297 -6.918 1.00 88.12 436 GLY A N 1
ATOM 3386 C CA . GLY A 1 436 ? -5.980 -3.837 -6.867 1.00 88.12 436 GLY A CA 1
ATOM 3387 C C . GLY A 1 436 ? -5.474 -4.175 -5.471 1.00 88.12 436 GLY A C 1
ATOM 3388 O O . GLY A 1 436 ? -6.214 -4.128 -4.482 1.00 88.12 436 GLY A O 1
ATOM 3389 N N . LYS A 1 437 ? -4.177 -4.472 -5.424 1.00 95.00 437 LYS A N 1
ATOM 3390 C CA . LYS A 1 437 ? -3.368 -4.724 -4.235 1.00 95.00 437 LYS A CA 1
ATOM 3391 C C . LYS A 1 437 ? -2.497 -3.511 -3.934 1.00 95.00 437 LYS A C 1
ATOM 3393 O O . LYS A 1 437 ? -1.821 -2.992 -4.818 1.00 95.00 437 LYS A O 1
ATOM 3398 N N . ALA A 1 438 ? -2.492 -3.057 -2.691 1.00 96.44 438 ALA A N 1
ATOM 3399 C CA . ALA A 1 438 ? -1.579 -2.036 -2.205 1.00 96.44 438 ALA A CA 1
ATOM 3400 C C . ALA A 1 438 ? -0.237 -2.660 -1.815 1.00 96.44 438 ALA A C 1
ATOM 3402 O O . ALA A 1 438 ? -0.206 -3.716 -1.178 1.00 96.44 438 ALA A O 1
ATOM 3403 N N . ALA A 1 439 ? 0.852 -1.963 -2.140 1.00 93.69 439 ALA A N 1
ATOM 3404 C CA . ALA A 1 439 ? 2.180 -2.321 -1.657 1.00 93.69 439 ALA A CA 1
ATOM 3405 C C . ALA A 1 439 ? 2.270 -2.147 -0.129 1.00 93.69 439 ALA A C 1
ATOM 3407 O O . ALA A 1 439 ? 1.481 -1.422 0.490 1.00 93.69 439 ALA A O 1
ATOM 3408 N N . LEU A 1 440 ? 3.227 -2.824 0.494 1.00 97.19 440 LEU A N 1
ATOM 3409 C CA . LEU A 1 440 ? 3.416 -2.841 1.942 1.00 97.19 440 LEU A CA 1
ATOM 3410 C C . LEU A 1 440 ? 4.893 -2.951 2.303 1.00 97.19 440 LEU A C 1
ATOM 3412 O O . LEU A 1 440 ? 5.716 -3.306 1.460 1.00 97.19 440 LEU A O 1
ATOM 3416 N N . THR A 1 441 ? 5.193 -2.720 3.579 1.00 96.62 441 THR A N 1
ATOM 3417 C CA . THR A 1 441 ? 6.408 -3.262 4.190 1.00 96.62 441 THR A CA 1
ATOM 3418 C C . THR A 1 441 ? 6.339 -4.779 4.156 1.00 96.62 441 THR A C 1
ATOM 3420 O O . THR A 1 441 ? 5.346 -5.361 4.605 1.00 96.62 441 THR A O 1
ATOM 3423 N N . GLU A 1 442 ? 7.369 -5.409 3.607 1.00 96.25 442 GLU A N 1
ATOM 3424 C CA . GLU A 1 442 ? 7.372 -6.847 3.367 1.00 96.25 442 GLU A CA 1
ATOM 3425 C C . GLU A 1 442 ? 7.082 -7.663 4.631 1.00 96.25 442 GLU A C 1
ATOM 3427 O O . GLU A 1 442 ? 7.547 -7.329 5.726 1.00 96.25 442 GLU A O 1
ATOM 3432 N N . TRP A 1 443 ? 6.279 -8.721 4.482 1.00 98.00 443 TRP A N 1
ATOM 3433 C CA . TRP A 1 443 ? 5.836 -9.572 5.595 1.00 98.00 443 TRP A CA 1
ATOM 3434 C C . TRP A 1 443 ? 5.213 -8.787 6.749 1.00 98.00 443 TRP A C 1
ATOM 3436 O O . TRP A 1 443 ? 5.356 -9.149 7.910 1.00 98.00 443 TRP A O 1
ATOM 3446 N N . ALA A 1 444 ? 4.539 -7.684 6.417 1.00 97.12 444 ALA A N 1
ATOM 3447 C CA . ALA A 1 444 ? 3.897 -6.793 7.369 1.00 97.12 444 ALA A CA 1
ATOM 3448 C C . ALA A 1 444 ? 4.831 -6.213 8.452 1.00 97.12 444 ALA A C 1
ATOM 3450 O O . ALA A 1 444 ? 4.313 -5.727 9.447 1.00 97.12 444 ALA A O 1
ATOM 3451 N N . HIS A 1 445 ? 6.149 -6.133 8.190 1.00 94.94 445 HIS A N 1
ATOM 3452 C CA . HIS A 1 445 ? 7.218 -5.723 9.125 1.00 94.94 445 HIS A CA 1
ATOM 3453 C C . HIS A 1 445 ? 7.785 -6.866 10.010 1.00 94.94 445 HIS A C 1
ATOM 3455 O O . HIS A 1 445 ? 8.747 -6.662 10.759 1.00 94.94 445 HIS A O 1
ATOM 3461 N N . MET A 1 446 ? 7.317 -8.111 9.854 1.00 96.06 446 MET A N 1
ATOM 3462 C CA . MET A 1 446 ? 7.820 -9.269 10.615 1.00 96.06 446 MET A CA 1
ATOM 3463 C C . MET A 1 446 ? 9.261 -9.668 10.275 1.00 96.06 446 MET A C 1
ATOM 3465 O O . MET A 1 446 ? 9.888 -10.427 11.002 1.00 96.06 446 MET A O 1
ATOM 3469 N N . ARG A 1 447 ? 9.818 -9.174 9.169 1.00 94.44 447 ARG A N 1
ATOM 3470 C CA . ARG A 1 447 ? 11.099 -9.641 8.629 1.00 94.44 447 ARG A CA 1
ATOM 3471 C C . ARG A 1 447 ? 12.324 -9.264 9.468 1.00 94.44 447 ARG A C 1
ATOM 3473 O O . ARG A 1 447 ? 13.183 -10.105 9.727 1.00 94.44 447 ARG A O 1
ATOM 3480 N N . SER A 1 448 ? 12.441 -7.994 9.843 1.00 92.19 448 SER A N 1
ATOM 3481 C CA . SER A 1 448 ? 13.624 -7.436 10.504 1.00 92.19 448 SER A CA 1
ATOM 3482 C C . SER A 1 448 ? 13.247 -6.200 11.321 1.00 92.19 448 SER A C 1
ATOM 3484 O O . SER A 1 448 ? 12.292 -5.499 11.009 1.00 92.19 448 SER A O 1
ATOM 3486 N N . SER A 1 449 ? 13.998 -5.940 12.382 1.00 87.62 449 SER A N 1
ATOM 3487 C CA . SER A 1 449 ? 13.967 -4.722 13.192 1.00 87.62 449 SER A CA 1
ATOM 3488 C C . SER A 1 449 ? 14.710 -3.553 12.546 1.00 87.62 449 SER A C 1
ATOM 3490 O O . SER A 1 449 ? 14.499 -2.413 12.945 1.00 87.62 449 SER A O 1
ATOM 3492 N N . ASN A 1 450 ? 15.561 -3.826 11.553 1.00 88.50 450 ASN A N 1
ATOM 3493 C CA . ASN A 1 450 ? 16.306 -2.819 10.807 1.00 88.50 450 ASN A CA 1
ATOM 3494 C C . ASN A 1 450 ? 16.020 -2.964 9.308 1.00 88.50 450 ASN A C 1
ATOM 3496 O O . ASN A 1 450 ? 16.799 -3.542 8.546 1.00 88.50 450 ASN A O 1
ATOM 3500 N N . LEU A 1 451 ? 14.862 -2.462 8.897 1.00 88.38 451 LEU A N 1
ATOM 3501 C CA . LEU A 1 451 ? 14.412 -2.448 7.512 1.00 88.38 451 LEU A CA 1
ATOM 3502 C C . LEU A 1 451 ? 13.870 -1.071 7.141 1.00 88.38 451 LEU A C 1
ATOM 3504 O O . LEU A 1 451 ? 13.672 -0.210 7.995 1.00 88.38 451 LEU A O 1
ATOM 3508 N N . SER A 1 452 ? 13.626 -0.872 5.853 1.00 89.25 452 SER A N 1
ATOM 3509 C CA . SER A 1 452 ? 12.961 0.324 5.371 1.00 89.25 452 SER A CA 1
ATOM 3510 C C . SER A 1 452 ? 11.446 0.149 5.353 1.00 89.25 452 SER A C 1
ATOM 3512 O O . SER A 1 452 ? 10.904 -0.670 4.609 1.00 89.25 452 SER A O 1
ATOM 3514 N N . GLU A 1 453 ? 10.745 0.939 6.160 1.00 90.31 453 GLU A N 1
ATOM 3515 C CA . GLU A 1 453 ? 9.286 0.917 6.200 1.00 90.31 453 GLU A CA 1
ATOM 3516 C C . GLU A 1 453 ? 8.689 1.314 4.836 1.00 90.31 453 GLU A C 1
ATOM 3518 O O . GLU A 1 453 ? 9.100 2.289 4.199 1.00 90.31 453 GLU A O 1
ATOM 3523 N N . GLY A 1 454 ? 7.697 0.556 4.376 1.00 91.44 454 GLY A N 1
ATOM 3524 C CA . GLY A 1 454 ? 7.078 0.686 3.063 1.00 91.44 454 GLY A CA 1
ATOM 3525 C C . GLY A 1 454 ? 7.878 0.062 1.923 1.00 91.44 454 GLY A C 1
ATOM 3526 O O . GLY A 1 454 ? 7.449 0.191 0.777 1.00 91.44 454 GLY A O 1
ATOM 3527 N N . TYR A 1 455 ? 9.009 -0.593 2.203 1.00 90.44 455 TYR A N 1
ATOM 3528 C CA . TYR A 1 455 ? 9.757 -1.356 1.210 1.00 90.44 455 TYR A CA 1
ATOM 3529 C C . TYR A 1 455 ? 9.350 -2.833 1.190 1.00 90.44 455 TYR A C 1
ATOM 3531 O O . TYR A 1 455 ? 9.199 -3.477 2.231 1.00 90.44 455 TYR A O 1
ATOM 3539 N N . SER A 1 456 ? 9.251 -3.388 -0.014 1.00 87.50 456 SER A N 1
ATOM 3540 C CA . SER A 1 456 ? 9.256 -4.832 -0.242 1.00 87.50 456 SER A CA 1
ATOM 3541 C C . SER A 1 456 ? 9.998 -5.186 -1.524 1.00 87.50 456 SER A C 1
ATOM 3543 O O . SER A 1 456 ? 10.114 -4.345 -2.422 1.00 87.50 456 SER A O 1
ATOM 3545 N N . ALA A 1 457 ? 10.507 -6.416 -1.630 1.00 74.06 457 ALA A N 1
ATOM 3546 C CA . ALA A 1 457 ? 11.290 -6.826 -2.791 1.00 74.06 457 ALA A CA 1
ATOM 3547 C C . ALA A 1 457 ? 10.467 -6.744 -4.088 1.00 74.06 457 ALA A C 1
ATOM 3549 O O . ALA A 1 457 ? 10.982 -6.330 -5.130 1.00 74.06 457 ALA A O 1
ATOM 3550 N N . ARG A 1 458 ? 9.174 -7.088 -4.025 1.00 76.56 458 ARG A N 1
ATOM 3551 C CA . ARG A 1 458 ? 8.244 -7.024 -5.160 1.00 76.56 458 ARG A CA 1
ATOM 3552 C C . ARG A 1 458 ? 7.694 -5.621 -5.394 1.00 76.56 458 ARG A C 1
ATOM 3554 O O . ARG A 1 458 ? 7.473 -5.232 -6.537 1.00 76.56 458 ARG A O 1
ATOM 3561 N N . GLY A 1 459 ? 7.381 -4.886 -4.328 1.00 70.69 459 GLY A N 1
ATOM 3562 C CA . GLY A 1 459 ? 6.698 -3.587 -4.401 1.00 70.69 459 GLY A CA 1
ATOM 3563 C C . GLY A 1 459 ? 7.600 -2.379 -4.548 1.00 70.69 459 GLY A C 1
ATOM 3564 O O . GLY A 1 459 ? 7.118 -1.285 -4.842 1.00 70.69 459 GLY A O 1
ATOM 3565 N N . GLY A 1 460 ? 8.901 -2.554 -4.325 1.00 76.88 460 GLY A N 1
ATOM 3566 C CA . GLY A 1 460 ? 9.806 -1.432 -4.159 1.00 76.88 460 GLY A CA 1
ATOM 3567 C C . GLY A 1 460 ? 9.431 -0.598 -2.933 1.00 76.88 460 GLY A C 1
ATOM 3568 O O . GLY A 1 460 ? 8.837 -1.093 -1.979 1.00 76.88 460 GLY A O 1
ATOM 3569 N N . GLN A 1 461 ? 9.812 0.678 -2.951 1.00 84.00 461 GLN A N 1
ATOM 3570 C CA . GLN A 1 461 ? 9.602 1.603 -1.841 1.00 84.00 461 GLN A CA 1
ATOM 3571 C C . GLN A 1 461 ? 8.330 2.433 -2.043 1.00 84.00 461 GLN A C 1
ATOM 3573 O O . GLN A 1 461 ? 8.288 3.313 -2.905 1.00 84.00 461 GLN A O 1
ATOM 3578 N N . VAL A 1 462 ? 7.339 2.247 -1.174 1.00 87.12 462 VAL A N 1
ATOM 3579 C CA . VAL A 1 462 ? 6.194 3.158 -1.057 1.00 87.12 462 VAL A CA 1
ATOM 3580 C C . VAL A 1 462 ? 6.654 4.500 -0.493 1.00 87.12 462 VAL A C 1
ATOM 3582 O O . VAL A 1 462 ? 7.444 4.542 0.450 1.00 87.12 462 VAL A O 1
ATOM 3585 N N . ARG A 1 463 ? 6.127 5.608 -1.024 1.00 83.44 463 ARG A N 1
ATOM 3586 C CA . ARG A 1 463 ? 6.346 6.966 -0.504 1.00 83.44 463 ARG A CA 1
ATOM 3587 C C . ARG A 1 463 ? 5.024 7.621 -0.100 1.00 83.44 463 ARG A C 1
ATOM 3589 O O . ARG A 1 463 ? 4.003 7.405 -0.750 1.00 83.44 463 ARG A O 1
ATOM 3596 N N . SER A 1 464 ? 5.054 8.440 0.953 1.00 86.88 464 SER A N 1
ATOM 3597 C CA . SER A 1 464 ? 3.913 9.290 1.314 1.00 86.88 464 SER A CA 1
ATOM 3598 C C . SER A 1 464 ? 3.813 10.442 0.311 1.00 86.88 464 SER A C 1
ATOM 3600 O O . SER A 1 464 ? 4.833 11.071 0.011 1.00 86.88 464 SER A O 1
ATOM 3602 N N . PRO A 1 465 ? 2.613 10.789 -0.187 1.00 79.62 465 PRO A N 1
ATOM 3603 C CA . PRO A 1 465 ? 2.453 11.903 -1.109 1.00 79.62 465 PRO A CA 1
ATOM 3604 C C . PRO A 1 465 ? 2.665 13.268 -0.415 1.00 79.62 465 PRO A C 1
ATOM 3606 O O . PRO A 1 465 ? 2.652 14.305 -1.073 1.00 79.62 465 PRO A O 1
ATOM 3609 N N . TYR A 1 466 ? 2.897 13.304 0.905 1.00 81.56 466 TYR A N 1
ATOM 3610 C CA . TYR A 1 466 ? 3.255 14.523 1.639 1.00 81.56 466 TYR A CA 1
ATOM 3611 C C . TYR A 1 466 ? 4.751 14.820 1.604 1.00 81.56 466 TYR A C 1
ATOM 3613 O O . TYR A 1 466 ? 5.139 15.954 1.320 1.00 81.56 466 TYR A O 1
ATOM 3621 N N . ASN A 1 467 ? 5.584 13.810 1.845 1.00 82.44 467 ASN A N 1
ATOM 3622 C CA . ASN A 1 467 ? 7.026 13.909 1.689 1.00 82.44 467 ASN A CA 1
ATOM 3623 C C . ASN A 1 467 ? 7.588 12.570 1.218 1.00 82.44 467 ASN A C 1
ATOM 3625 O O . ASN A 1 467 ? 7.411 11.533 1.858 1.00 82.44 467 ASN A O 1
ATOM 3629 N N . PHE A 1 468 ? 8.300 12.627 0.098 1.00 74.62 468 PHE A N 1
ATOM 3630 C CA . PHE A 1 468 ? 8.858 11.457 -0.535 1.00 74.62 468 PHE A CA 1
ATOM 3631 C C . PHE A 1 468 ? 10.061 10.922 0.227 1.00 74.62 468 PHE A C 1
ATOM 3633 O O . PHE A 1 468 ? 10.268 9.728 0.194 1.00 74.62 468 PHE A O 1
ATOM 3640 N N . THR A 1 469 ? 10.871 11.713 0.921 1.00 74.12 469 THR A N 1
ATOM 3641 C CA . THR A 1 469 ? 12.165 11.236 1.449 1.00 74.12 469 THR A CA 1
ATOM 3642 C C . THR A 1 469 ? 12.154 10.794 2.902 1.00 74.12 469 THR A C 1
ATOM 3644 O O . THR A 1 469 ? 13.215 10.571 3.474 1.00 74.12 469 THR A O 1
ATOM 3647 N N . VAL A 1 470 ? 10.982 10.676 3.512 1.00 83.00 470 VAL A N 1
ATOM 3648 C CA . VAL A 1 470 ? 10.827 10.261 4.911 1.00 83.00 470 VAL A CA 1
ATOM 3649 C C . VAL A 1 470 ? 9.869 9.080 5.009 1.00 83.00 470 VAL A C 1
ATOM 3651 O O . VAL A 1 470 ? 9.045 8.873 4.118 1.00 83.00 470 VAL A O 1
ATOM 3654 N N . ASN A 1 471 ? 9.990 8.306 6.089 1.00 86.56 471 ASN A N 1
ATOM 3655 C CA . ASN A 1 471 ? 9.243 7.068 6.294 1.00 86.56 471 ASN A CA 1
ATOM 3656 C C . ASN A 1 471 ? 7.731 7.295 6.006 1.00 86.56 471 ASN A C 1
ATOM 3658 O O . ASN A 1 471 ? 7.159 8.271 6.506 1.00 86.56 471 ASN A O 1
ATOM 3662 N N . PRO A 1 472 ? 7.064 6.481 5.168 1.00 88.44 472 PRO A N 1
ATOM 3663 C CA . PRO A 1 472 ? 5.645 6.659 4.833 1.00 88.44 472 PRO A CA 1
ATOM 3664 C C . PRO A 1 472 ? 4.687 6.192 5.945 1.00 88.44 472 PRO A C 1
ATOM 3666 O O . PRO A 1 472 ? 3.472 6.340 5.809 1.00 88.44 472 PRO A O 1
ATOM 3669 N N . GLY A 1 473 ? 5.223 5.634 7.031 1.00 91.12 473 GLY A N 1
ATOM 3670 C CA . GLY A 1 473 ? 4.525 4.761 7.963 1.00 91.12 473 GLY A CA 1
ATOM 3671 C C . GLY A 1 473 ? 4.322 3.380 7.357 1.00 91.12 473 GLY A C 1
ATOM 3672 O O . GLY A 1 473 ? 4.470 3.179 6.152 1.00 91.12 473 GLY A O 1
ATOM 3673 N N . GLY A 1 474 ? 3.925 2.421 8.173 1.00 92.62 474 GLY A N 1
ATOM 3674 C CA . GLY A 1 474 ? 3.661 1.076 7.698 1.00 92.62 474 GLY A CA 1
ATOM 3675 C C . GLY A 1 474 ? 3.214 0.172 8.835 1.00 92.62 474 GLY A C 1
ATOM 3676 O O . GLY A 1 474 ? 3.026 0.654 9.946 1.00 92.62 474 GLY A O 1
ATOM 3677 N N . SER A 1 475 ? 2.930 -1.097 8.556 1.00 96.81 475 SER A N 1
ATOM 3678 C CA . SER A 1 475 ? 3.222 -1.767 7.283 1.00 96.81 475 SER A CA 1
ATOM 3679 C C . SER A 1 475 ? 2.188 -1.565 6.167 1.00 96.81 475 SER A C 1
ATOM 3681 O O . SER A 1 475 ? 2.450 -1.921 5.022 1.00 96.81 475 SER A O 1
ATOM 3683 N N . SER A 1 476 ? 1.014 -0.969 6.425 1.00 98.50 476 SER A N 1
ATOM 3684 C CA . SER A 1 476 ? -0.008 -0.695 5.384 1.00 98.50 476 SER A CA 1
ATOM 3685 C C . SER A 1 476 ? 0.287 0.567 4.552 1.00 98.50 476 SER A C 1
ATOM 3687 O O . SER A 1 476 ? -0.601 1.386 4.300 1.00 98.50 476 SER A O 1
ATOM 3689 N N . SER A 1 477 ? 1.541 0.743 4.135 1.00 96.75 477 SER A N 1
ATOM 3690 C CA . SER A 1 477 ? 2.050 1.965 3.505 1.00 96.75 477 SER A CA 1
ATOM 3691 C C . SER A 1 477 ? 1.329 2.297 2.196 1.00 96.75 477 SER A C 1
ATOM 3693 O O . SER A 1 477 ? 0.852 3.418 2.025 1.00 96.75 477 SER A O 1
ATOM 3695 N N . GLY A 1 478 ? 1.193 1.332 1.278 1.00 95.94 478 GLY A N 1
ATOM 3696 C CA . GLY A 1 478 ? 0.522 1.541 -0.009 1.00 95.94 478 GLY A CA 1
ATOM 3697 C C . GLY A 1 478 ? -0.982 1.770 0.140 1.00 95.94 478 GLY A C 1
ATOM 3698 O O . GLY A 1 478 ? -1.563 2.577 -0.589 1.00 95.94 478 GLY A O 1
ATOM 3699 N N . SER A 1 479 ? -1.615 1.145 1.141 1.00 98.44 479 SER A N 1
ATOM 3700 C CA . SER A 1 479 ? -3.030 1.366 1.460 1.00 98.44 479 SER A CA 1
ATOM 3701 C C . SER A 1 479 ? -3.269 2.823 1.863 1.00 98.44 479 SER A C 1
ATOM 3703 O O . SER A 1 479 ? -4.221 3.442 1.388 1.00 98.44 479 SER A O 1
ATOM 3705 N N . ALA A 1 480 ? -2.383 3.404 2.675 1.00 97.62 480 ALA A N 1
ATOM 3706 C CA . ALA A 1 480 ? -2.474 4.811 3.050 1.00 97.62 480 ALA A CA 1
ATOM 3707 C C . ALA A 1 480 ? -2.117 5.745 1.884 1.00 97.62 480 ALA A C 1
ATOM 3709 O O . ALA A 1 480 ? -2.885 6.648 1.551 1.00 97.62 480 ALA A O 1
ATOM 3710 N N . ALA A 1 481 ? -0.992 5.503 1.208 1.00 93.31 481 ALA A N 1
ATOM 3711 C CA . ALA A 1 481 ? -0.538 6.349 0.109 1.00 93.31 481 ALA A CA 1
ATOM 3712 C C . ALA A 1 481 ? -1.552 6.401 -1.050 1.00 93.31 481 ALA A C 1
ATOM 3714 O O . ALA A 1 481 ? -1.776 7.469 -1.621 1.00 93.31 481 ALA A O 1
ATOM 3715 N N . SER A 1 482 ? -2.218 5.285 -1.371 1.00 86.00 482 SER A N 1
ATOM 3716 C CA . SER A 1 482 ? -3.241 5.226 -2.429 1.00 86.00 482 SER A CA 1
ATOM 3717 C C . SER A 1 482 ? -4.497 6.037 -2.096 1.00 86.00 482 SER A C 1
ATOM 3719 O O . SER A 1 482 ? -5.021 6.740 -2.959 1.00 86.00 482 SER A O 1
ATOM 3721 N N . VAL A 1 483 ? -4.968 6.020 -0.847 1.00 87.38 483 VAL A N 1
ATOM 3722 C CA . VAL A 1 483 ? -6.120 6.839 -0.428 1.00 87.38 483 VAL A CA 1
ATOM 3723 C C . VAL A 1 483 ? -5.748 8.325 -0.374 1.00 87.38 483 VAL A C 1
ATOM 3725 O O . VAL A 1 483 ? -6.532 9.168 -0.821 1.00 87.38 483 VAL A O 1
ATOM 3728 N N . ALA A 1 484 ? -4.552 8.654 0.126 1.00 86.56 484 ALA A N 1
ATOM 3729 C CA . ALA A 1 484 ? -4.064 10.031 0.232 1.00 86.56 484 ALA A CA 1
ATOM 3730 C C . ALA A 1 484 ? -3.784 10.681 -1.131 1.00 86.56 484 ALA A C 1
ATOM 3732 O O . ALA A 1 484 ? -3.987 11.881 -1.293 1.00 86.56 484 ALA A O 1
ATOM 3733 N N . SER A 1 485 ? -3.383 9.888 -2.127 1.00 75.25 485 SER A N 1
ATOM 3734 C CA . SER A 1 485 ? -3.216 10.321 -3.522 1.00 75.25 485 SER A CA 1
ATOM 3735 C C . SER A 1 485 ? -4.488 10.181 -4.372 1.00 75.25 485 SER A C 1
ATOM 3737 O O . SER A 1 485 ? -4.422 10.313 -5.588 1.00 75.25 485 SER A O 1
ATOM 3739 N N . ASN A 1 486 ? -5.651 9.936 -3.752 1.00 71.62 486 ASN A N 1
ATOM 3740 C CA . ASN A 1 486 ? -6.954 9.793 -4.420 1.00 71.62 486 ASN A CA 1
ATOM 3741 C C . ASN A 1 486 ? -7.032 8.682 -5.487 1.00 71.62 486 ASN A C 1
ATOM 3743 O O . ASN A 1 486 ? -7.872 8.736 -6.379 1.00 71.62 486 ASN A O 1
ATOM 3747 N N . GLN A 1 487 ? -6.219 7.632 -5.374 1.00 73.12 487 GLN A N 1
ATOM 3748 C CA . GLN A 1 487 ? -6.278 6.474 -6.275 1.00 73.12 487 GLN A CA 1
ATOM 3749 C C . GLN A 1 487 ? -7.459 5.541 -5.966 1.00 73.12 487 GLN A C 1
ATOM 3751 O O . GLN A 1 487 ? -7.884 4.767 -6.820 1.00 73.12 487 GLN A O 1
ATOM 3756 N N . CYS A 1 488 ? -7.994 5.594 -4.744 1.00 80.25 488 CYS A N 1
ATOM 3757 C CA . CYS A 1 488 ? -9.213 4.893 -4.342 1.00 80.25 488 CYS A CA 1
ATOM 3758 C C . CYS A 1 488 ? -10.008 5.705 -3.301 1.00 80.25 488 CYS A C 1
ATOM 3760 O O . CYS A 1 488 ? -9.530 6.720 -2.777 1.00 80.25 488 CYS A O 1
ATOM 3762 N N . ILE A 1 489 ? -11.249 5.293 -3.016 1.00 81.88 489 ILE A N 1
ATOM 3763 C CA . ILE A 1 489 ? -12.105 5.968 -2.022 1.00 81.88 489 ILE A CA 1
ATOM 3764 C C . ILE A 1 489 ? -11.687 5.596 -0.599 1.00 81.88 489 ILE A C 1
ATOM 3766 O O . ILE A 1 489 ? -11.523 6.469 0.253 1.00 81.88 489 ILE A O 1
ATOM 3770 N N . PHE A 1 490 ? -11.485 4.303 -0.369 1.00 98.00 490 PHE A N 1
ATOM 3771 C CA . PHE A 1 490 ? -10.967 3.746 0.870 1.00 98.00 490 PHE A CA 1
ATOM 3772 C C . PHE A 1 490 ? -10.074 2.551 0.549 1.00 98.00 490 PHE A C 1
ATOM 3774 O O . PHE A 1 490 ? -10.139 1.978 -0.544 1.00 98.00 490 PHE A O 1
ATOM 3781 N N . SER A 1 491 ? -9.267 2.149 1.518 1.00 98.75 491 SER A N 1
ATOM 3782 C CA . SER A 1 491 ? -8.472 0.934 1.423 1.00 98.75 491 SER A CA 1
ATOM 3783 C C . SER A 1 491 ? -8.544 0.127 2.711 1.00 98.75 491 SER A C 1
ATOM 3785 O O . SER A 1 491 ? -8.921 0.633 3.773 1.00 98.75 491 SER A O 1
ATOM 3787 N N . LEU A 1 492 ? -8.203 -1.155 2.605 1.00 98.88 492 LEU A N 1
ATOM 3788 C CA . LEU A 1 492 ? -8.006 -2.015 3.764 1.00 98.88 492 LEU A CA 1
ATOM 3789 C C . LEU A 1 492 ? -6.516 -2.147 4.077 1.00 98.88 492 LEU A C 1
ATOM 3791 O O . LEU A 1 492 ? -5.679 -2.294 3.179 1.00 98.88 492 LEU A O 1
ATOM 3795 N N . GLY A 1 493 ? -6.204 -2.130 5.367 1.00 98.69 493 GLY A N 1
ATOM 3796 C CA . GLY A 1 493 ? -4.889 -2.441 5.914 1.00 98.69 493 GLY A CA 1
ATOM 3797 C C . GLY A 1 493 ? -4.993 -3.511 6.994 1.00 98.69 493 GLY A C 1
ATOM 3798 O O . GLY A 1 493 ? -6.090 -3.903 7.395 1.00 98.69 493 GLY A O 1
ATOM 3799 N N . THR A 1 494 ? -3.849 -3.977 7.477 1.00 98.75 494 THR A N 1
ATOM 3800 C CA . THR A 1 494 ? -3.778 -4.874 8.638 1.00 98.75 494 THR A CA 1
ATOM 3801 C C . THR A 1 494 ? -2.950 -4.221 9.719 1.00 98.75 494 THR A C 1
ATOM 3803 O O . THR A 1 494 ? -1.963 -3.545 9.409 1.00 98.75 494 THR A O 1
ATOM 3806 N N . GLU A 1 495 ? -3.357 -4.412 10.968 1.00 98.50 495 GLU A N 1
ATOM 3807 C CA . GLU A 1 495 ? -2.601 -3.946 12.118 1.00 98.50 495 GLU A CA 1
ATOM 3808 C C . GLU A 1 495 ? -2.335 -5.071 13.102 1.00 98.50 495 GLU A C 1
ATOM 3810 O O . GLU A 1 495 ? -3.273 -5.716 13.567 1.00 98.50 495 GLU A O 1
ATOM 3815 N N . THR A 1 496 ? -1.050 -5.225 13.402 1.00 97.19 496 THR A N 1
ATOM 3816 C CA . THR A 1 496 ? -0.504 -6.032 14.491 1.00 97.19 496 THR A CA 1
ATOM 3817 C C . THR A 1 496 ? -0.125 -5.105 15.632 1.00 97.19 496 THR A C 1
ATOM 3819 O O . THR A 1 496 ? -0.660 -5.229 16.726 1.00 97.19 496 THR A O 1
ATOM 3822 N N . ASP A 1 497 ? 0.703 -4.105 15.320 1.00 93.12 497 ASP A N 1
ATOM 3823 C CA . ASP A 1 497 ? 0.993 -2.931 16.134 1.00 93.12 497 ASP A CA 1
ATOM 3824 C C . ASP A 1 497 ? 1.226 -1.731 15.194 1.00 93.12 497 ASP A C 1
ATOM 3826 O O . ASP A 1 497 ? 2.106 -1.758 14.333 1.00 93.12 497 ASP A O 1
ATOM 3830 N N . GLY A 1 498 ? 0.350 -0.724 15.247 1.00 91.94 498 GLY A N 1
ATOM 3831 C CA . GLY A 1 498 ? 0.462 0.534 14.496 1.00 91.94 498 GLY A CA 1
ATOM 3832 C C . GLY A 1 498 ? 0.292 0.467 12.975 1.00 91.94 498 GLY A C 1
ATOM 3833 O O . GLY A 1 498 ? 0.165 1.508 12.331 1.00 91.94 498 GLY A O 1
ATOM 3834 N N . SER A 1 499 ? 0.229 -0.725 12.384 1.00 96.81 499 SER A N 1
ATOM 3835 C CA . SER A 1 499 ? 0.294 -0.929 10.935 1.00 96.81 499 SER A CA 1
ATOM 3836 C C . SER A 1 499 ? -0.894 -0.434 10.094 1.00 96.81 499 SER A C 1
ATOM 3838 O O . SER A 1 499 ? -0.804 -0.458 8.867 1.00 96.81 499 SER A O 1
ATOM 3840 N N . VAL A 1 500 ? -1.970 0.076 10.692 1.00 98.44 500 VAL A N 1
ATOM 3841 C CA . VAL A 1 500 ? -3.049 0.858 10.051 1.00 98.44 500 VAL A CA 1
ATOM 3842 C C . VAL A 1 500 ? -2.979 2.316 10.500 1.00 98.44 500 VAL A C 1
ATOM 3844 O O . VAL A 1 500 ? -3.102 3.228 9.682 1.00 98.44 500 VAL A O 1
ATOM 3847 N N . ILE A 1 501 ? -2.769 2.538 11.793 1.00 96.25 501 ILE A N 1
ATOM 3848 C CA . ILE A 1 501 ? -2.867 3.846 12.433 1.00 96.25 501 ILE A CA 1
ATOM 3849 C C . ILE A 1 501 ? -1.678 4.743 12.072 1.00 96.25 501 ILE A C 1
ATOM 3851 O O . ILE A 1 501 ? -1.890 5.862 11.610 1.00 96.25 501 ILE A O 1
ATOM 3855 N N . ILE A 1 502 ? -0.443 4.253 12.179 1.00 93.69 502 ILE A N 1
ATOM 3856 C CA . ILE A 1 502 ? 0.776 5.000 11.834 1.00 93.69 502 ILE A CA 1
ATOM 3857 C C . ILE A 1 502 ? 0.794 5.418 10.352 1.00 93.69 502 ILE A C 1
ATOM 3859 O O . ILE A 1 502 ? 1.005 6.605 10.079 1.00 93.69 502 ILE A O 1
ATOM 3863 N N . PRO A 1 503 ? 0.556 4.527 9.363 1.00 96.19 503 PRO A N 1
ATOM 3864 C CA . PRO A 1 503 ? 0.507 4.961 7.972 1.00 96.19 503 PRO A CA 1
ATOM 3865 C C . PRO A 1 503 ? -0.681 5.895 7.701 1.00 96.19 503 PRO A C 1
ATOM 3867 O O . PRO A 1 503 ? -0.528 6.818 6.904 1.00 96.19 503 PRO A O 1
ATOM 3870 N N . ALA A 1 504 ? -1.830 5.753 8.375 1.00 96.94 504 ALA A N 1
ATOM 3871 C CA . ALA A 1 504 ? -2.915 6.729 8.249 1.00 96.94 504 ALA A CA 1
ATOM 3872 C C . ALA A 1 504 ? -2.488 8.127 8.733 1.00 96.94 504 ALA A C 1
ATOM 3874 O O . ALA A 1 504 ? -2.685 9.107 8.011 1.00 96.94 504 ALA A O 1
ATOM 3875 N N . GLU A 1 505 ? -1.829 8.228 9.891 1.00 92.31 505 GLU A N 1
ATOM 3876 C CA . GLU A 1 505 ? -1.309 9.501 10.405 1.00 92.31 505 GLU A CA 1
ATOM 3877 C C . GLU A 1 505 ? -0.317 10.144 9.448 1.00 92.31 505 GLU A C 1
ATOM 3879 O O . GLU A 1 505 ? -0.473 11.307 9.089 1.00 92.31 505 GLU A O 1
ATOM 3884 N N . ARG A 1 506 ? 0.656 9.369 8.968 1.00 92.25 506 ARG A N 1
ATOM 3885 C CA . ARG A 1 506 ? 1.725 9.838 8.073 1.00 92.25 506 ARG A CA 1
ATOM 3886 C C . ARG A 1 506 ? 1.246 10.158 6.651 1.00 92.25 506 ARG A C 1
ATOM 3888 O O . ARG A 1 506 ? 2.020 10.643 5.824 1.00 92.25 506 ARG A O 1
ATOM 3895 N N . ASN A 1 507 ? -0.033 9.936 6.365 1.00 93.00 507 ASN A N 1
ATOM 3896 C CA . ASN A 1 507 ? -0.671 10.265 5.094 1.00 93.00 507 ASN A CA 1
ATOM 3897 C C . ASN A 1 507 ? -1.922 11.150 5.273 1.00 93.00 507 ASN A C 1
ATOM 3899 O O . ASN A 1 507 ? -2.702 11.287 4.335 1.00 93.00 507 ASN A O 1
ATOM 3903 N N . ALA A 1 508 ? -2.107 11.768 6.450 1.00 93.25 508 ALA A N 1
ATOM 3904 C CA . ALA A 1 508 ? -3.251 12.630 6.777 1.00 93.25 508 ALA A CA 1
ATOM 3905 C C . ALA A 1 508 ? -4.620 11.978 6.499 1.00 93.25 508 ALA A C 1
ATOM 3907 O O . ALA A 1 508 ? -5.548 12.608 5.977 1.00 93.25 508 ALA A O 1
ATOM 3908 N N . LEU A 1 509 ? -4.763 10.711 6.877 1.00 96.19 509 LEU A N 1
ATOM 3909 C CA . LEU A 1 509 ? -5.990 9.940 6.726 1.00 96.19 509 LEU A CA 1
ATOM 3910 C C . LEU A 1 509 ? -6.658 9.647 8.063 1.00 96.19 509 LEU A C 1
ATOM 3912 O O . LEU A 1 509 ? -6.064 9.767 9.132 1.00 96.19 509 LEU A O 1
ATOM 3916 N N . VAL A 1 510 ? -7.917 9.228 7.973 1.00 98.12 510 VAL A N 1
ATOM 3917 C CA . VAL A 1 510 ? -8.569 8.510 9.061 1.00 98.12 510 VAL A CA 1
ATOM 3918 C C . VAL A 1 510 ? -8.151 7.049 8.976 1.00 98.12 510 VAL A C 1
ATOM 3920 O O . VAL A 1 510 ? -8.302 6.424 7.925 1.00 98.12 510 VAL A O 1
ATOM 3923 N N . GLY A 1 511 ? -7.652 6.509 10.083 1.00 98.38 511 GLY A N 1
ATOM 3924 C CA . GLY A 1 511 ? -7.387 5.082 10.250 1.00 98.38 511 GLY A CA 1
ATOM 3925 C C . GLY A 1 511 ? -8.275 4.523 11.351 1.00 98.38 511 GLY A C 1
ATOM 3926 O O . GLY A 1 511 ? -8.328 5.108 12.430 1.00 98.38 511 GLY A O 1
ATOM 3927 N N . ILE A 1 512 ? -8.968 3.414 11.091 1.00 98.62 512 ILE A N 1
ATOM 3928 C CA . ILE A 1 512 ? -9.740 2.674 12.096 1.00 98.62 512 ILE A CA 1
ATOM 3929 C C . ILE A 1 512 ? -9.108 1.295 12.262 1.00 98.62 512 ILE A C 1
ATOM 3931 O O . ILE A 1 512 ? -9.223 0.445 11.376 1.00 98.62 512 ILE A O 1
ATOM 3935 N N . LYS A 1 513 ? -8.487 1.069 13.420 1.00 98.31 513 LYS A N 1
ATOM 3936 C CA . LYS A 1 513 ? -8.108 -0.257 13.904 1.00 98.31 513 LYS A CA 1
ATOM 3937 C C . LYS A 1 513 ? -9.225 -0.760 14.820 1.00 98.31 513 LYS A C 1
ATOM 3939 O O . LYS A 1 513 ? -9.418 -0.181 15.889 1.00 98.31 513 LYS A O 1
ATOM 3944 N N . PRO A 1 514 ? -9.976 -1.806 14.456 1.00 98.25 514 PRO A N 1
ATOM 3945 C CA . PRO A 1 514 ? -11.052 -2.281 15.311 1.00 98.25 514 PRO A CA 1
ATOM 3946 C C . PRO A 1 514 ? -10.541 -3.164 16.463 1.00 98.25 514 PRO A C 1
ATOM 3948 O O . PRO A 1 514 ? -9.354 -3.502 16.550 1.00 98.25 514 PRO A O 1
ATOM 3951 N N . THR A 1 515 ? -11.460 -3.547 17.352 1.00 98.06 515 THR A N 1
ATOM 3952 C CA . THR A 1 515 ? -11.248 -4.606 18.345 1.00 98.06 515 THR A CA 1
ATOM 3953 C C . THR A 1 515 ? -10.829 -5.886 17.627 1.00 98.06 515 THR A C 1
ATOM 3955 O O . THR A 1 515 ? -11.389 -6.238 16.583 1.00 98.06 515 THR A O 1
ATOM 3958 N N . VAL A 1 516 ? -9.857 -6.603 18.185 1.00 97.81 516 VAL A N 1
ATOM 3959 C CA . VAL A 1 516 ? -9.461 -7.917 17.671 1.00 97.81 516 VAL A CA 1
ATOM 3960 C C . VAL A 1 516 ? -10.658 -8.865 17.776 1.00 97.81 516 VAL A C 1
ATOM 3962 O O . VAL A 1 516 ? -11.224 -9.059 18.851 1.00 97.81 516 VAL A O 1
ATOM 3965 N N . GLY A 1 517 ? -11.076 -9.414 16.634 1.00 97.56 517 GLY A N 1
ATOM 3966 C CA . GLY A 1 517 ? -12.299 -10.208 16.510 1.00 97.56 517 GLY A CA 1
ATOM 3967 C C . GLY A 1 517 ? -13.534 -9.439 16.022 1.00 97.56 517 GLY A C 1
ATOM 3968 O O . GLY A 1 517 ? -14.590 -10.044 15.890 1.00 97.56 517 GLY A O 1
ATOM 3969 N N . LEU A 1 518 ? -13.467 -8.139 15.715 1.00 98.62 518 LEU A N 1
ATOM 3970 C CA . LEU A 1 518 ? -14.572 -7.480 14.994 1.00 98.62 518 LEU A CA 1
ATOM 3971 C C . LEU A 1 518 ? -14.540 -7.796 13.487 1.00 98.62 518 LEU A C 1
ATOM 3973 O O . LEU A 1 518 ? -15.576 -7.997 12.851 1.00 98.62 518 LEU A O 1
ATOM 3977 N N . THR A 1 519 ? -13.342 -7.835 12.904 1.00 98.62 519 THR A N 1
ATOM 3978 C CA . THR A 1 519 ? -13.106 -8.190 11.501 1.00 98.62 519 THR A CA 1
ATOM 3979 C C . THR A 1 519 ? -12.348 -9.515 11.440 1.00 98.62 519 THR A C 1
ATOM 3981 O O . THR A 1 519 ? -11.422 -9.746 12.216 1.00 98.62 519 THR A O 1
ATOM 3984 N N . SER A 1 520 ? -12.776 -10.417 10.550 1.00 98.69 520 SER A N 1
ATOM 3985 C CA . SER A 1 520 ? -12.124 -11.725 10.380 1.00 98.69 520 SER A CA 1
ATOM 3986 C C . SER A 1 520 ? -10.733 -11.564 9.770 1.00 98.69 520 SER A C 1
ATOM 3988 O O . SER A 1 520 ? -10.564 -10.822 8.798 1.00 98.69 520 SER A O 1
ATOM 3990 N N . ARG A 1 521 ? -9.761 -12.314 10.297 1.00 98.56 521 ARG A N 1
ATOM 3991 C CA . ARG A 1 521 ? -8.406 -12.447 9.741 1.00 98.56 521 ARG A CA 1
ATOM 3992 C C . ARG A 1 521 ? -8.263 -13.637 8.783 1.00 98.56 521 ARG A C 1
ATOM 3994 O O . ARG A 1 521 ? -7.182 -13.881 8.257 1.00 98.56 521 ARG A O 1
ATOM 4001 N N . SER A 1 522 ? -9.324 -14.406 8.521 1.00 98.50 522 SER A N 1
ATOM 4002 C CA . SER A 1 522 ? -9.227 -15.562 7.623 1.00 98.50 522 SER A CA 1
ATOM 4003 C C . SER A 1 522 ? -8.881 -15.154 6.188 1.00 98.50 522 SER A C 1
ATOM 4005 O O . SER A 1 522 ? -9.577 -14.340 5.572 1.00 98.50 522 SER A O 1
ATOM 4007 N N . GLY A 1 523 ? -7.845 -15.790 5.634 1.00 98.38 523 GLY A N 1
ATOM 4008 C CA . GLY A 1 523 ? -7.292 -15.471 4.315 1.00 98.38 523 GLY A CA 1
ATOM 4009 C C . GLY A 1 523 ? -6.360 -14.255 4.312 1.00 98.38 523 GLY A C 1
ATOM 4010 O O . GLY A 1 523 ? -6.116 -13.691 3.254 1.00 98.38 523 GLY A O 1
ATOM 4011 N N . VAL A 1 524 ? -5.852 -13.833 5.469 1.00 98.81 524 VAL A N 1
ATOM 4012 C CA . VAL A 1 524 ? -4.822 -12.795 5.593 1.00 98.81 524 VAL A CA 1
ATOM 4013 C C . VAL A 1 524 ? -3.516 -13.459 6.036 1.00 98.81 524 VAL A C 1
ATOM 4015 O O . VAL A 1 524 ? -3.548 -14.305 6.927 1.00 98.81 524 VAL A O 1
ATOM 4018 N N . ILE A 1 525 ? -2.387 -13.107 5.412 1.00 98.81 525 ILE A N 1
ATOM 4019 C CA . ILE A 1 525 ? -1.056 -13.563 5.851 1.00 98.81 525 ILE A CA 1
ATOM 4020 C C . ILE A 1 525 ? -0.798 -12.979 7.254 1.00 98.81 525 ILE A C 1
ATOM 4022 O O . ILE A 1 525 ? -0.808 -11.748 7.371 1.00 98.81 525 ILE A O 1
ATOM 4026 N N . PRO A 1 526 ? -0.607 -13.818 8.291 1.00 98.25 526 PRO A N 1
ATOM 4027 C CA . PRO A 1 526 ? -0.634 -13.375 9.686 1.00 98.25 526 PRO A CA 1
ATOM 4028 C C . PRO A 1 526 ? 0.737 -12.946 10.227 1.00 98.25 526 PRO A C 1
ATOM 4030 O O . PRO A 1 526 ? 1.773 -13.386 9.725 1.00 98.25 526 PRO A O 1
ATOM 4033 N N . GLU A 1 527 ? 0.720 -12.167 11.309 1.00 97.31 527 GLU A N 1
ATOM 4034 C CA . GLU A 1 527 ? 1.833 -12.003 12.255 1.00 97.31 527 GLU A CA 1
ATOM 4035 C C . GLU A 1 527 ? 1.507 -12.664 13.601 1.00 97.31 527 GLU A C 1
ATOM 4037 O O . GLU A 1 527 ? 2.245 -13.541 14.048 1.00 97.31 527 GLU A O 1
ATOM 4042 N N . THR A 1 528 ? 0.381 -12.302 14.227 1.00 97.31 528 THR A N 1
ATOM 4043 C CA . THR A 1 528 ? -0.102 -12.939 15.463 1.00 97.31 528 THR A CA 1
ATOM 4044 C C . THR A 1 528 ? -1.623 -12.984 15.548 1.00 97.31 528 THR A C 1
ATOM 4046 O O . THR A 1 528 ? -2.338 -11.979 15.511 1.00 97.31 528 THR A O 1
ATOM 4049 N N . ARG A 1 529 ? -2.158 -14.168 15.836 1.00 95.50 529 ARG A N 1
ATOM 4050 C CA . ARG A 1 529 ? -3.576 -14.355 16.165 1.00 95.50 529 ARG A CA 1
ATOM 4051 C C . ARG A 1 529 ? -4.090 -13.528 17.350 1.00 95.50 529 ARG A C 1
ATOM 4053 O O . ARG A 1 529 ? -5.310 -13.412 17.467 1.00 95.50 529 ARG A O 1
ATOM 4060 N N . HIS A 1 530 ? -3.250 -12.983 18.230 1.00 95.44 530 HIS A N 1
ATOM 4061 C CA . HIS A 1 530 ? -3.710 -12.240 19.414 1.00 95.44 530 HIS A CA 1
ATOM 4062 C C . HIS A 1 530 ? -3.890 -10.741 19.171 1.00 95.44 530 HIS A C 1
ATOM 4064 O O . HIS A 1 530 ? -4.650 -10.114 19.910 1.00 95.44 530 HIS A O 1
ATOM 4070 N N . GLN A 1 531 ? -3.250 -10.181 18.140 1.00 96.50 531 GLN A N 1
ATOM 4071 C CA . GLN A 1 531 ? -3.271 -8.736 17.868 1.00 96.50 531 GLN A CA 1
ATOM 4072 C C . GLN A 1 531 ? -3.740 -8.384 16.456 1.00 96.50 531 GLN A C 1
ATOM 4074 O O . GLN A 1 531 ? -4.348 -7.325 16.280 1.00 96.50 531 GLN A O 1
ATOM 4079 N N . ASP A 1 532 ? -3.534 -9.275 15.479 1.00 98.50 532 ASP A N 1
ATOM 4080 C CA . ASP A 1 532 ? -3.881 -9.017 14.086 1.00 98.50 532 ASP A CA 1
ATOM 4081 C C . ASP A 1 532 ? -5.358 -8.660 13.932 1.00 98.50 532 ASP A C 1
ATOM 4083 O O . ASP A 1 532 ? -6.262 -9.348 14.428 1.00 98.50 532 ASP A O 1
ATOM 4087 N N . THR A 1 533 ? -5.606 -7.601 13.169 1.00 98.69 533 THR A N 1
ATOM 4088 C CA . THR A 1 533 ? -6.944 -7.199 12.750 1.00 98.69 533 THR A CA 1
ATOM 4089 C C . THR A 1 533 ? -6.923 -6.496 11.395 1.00 98.69 533 THR A C 1
ATOM 4091 O O . THR A 1 533 ? -5.938 -5.852 11.023 1.00 98.69 533 THR A O 1
ATOM 4094 N N . VAL A 1 534 ? -8.022 -6.601 10.644 1.00 98.88 534 VAL A N 1
ATOM 4095 C CA . VAL A 1 534 ? -8.203 -5.845 9.398 1.00 98.88 534 VAL A CA 1
ATOM 4096 C C . VAL A 1 534 ? -8.828 -4.498 9.732 1.00 98.88 534 VAL A C 1
ATOM 4098 O O . VAL A 1 534 ? -9.953 -4.437 10.236 1.00 98.88 534 VAL A O 1
ATOM 4101 N N . GLY A 1 535 ? -8.096 -3.430 9.431 1.00 98.75 535 GLY A N 1
ATOM 4102 C CA . GLY A 1 535 ? -8.525 -2.051 9.619 1.00 98.75 535 GLY A CA 1
ATOM 4103 C C . GLY A 1 535 ? -8.843 -1.341 8.308 1.00 98.75 535 GLY A C 1
ATOM 4104 O O . GLY A 1 535 ? -8.611 -1.851 7.209 1.00 98.75 535 GLY A O 1
ATOM 4105 N N . VAL A 1 536 ? -9.375 -0.130 8.441 1.00 98.88 536 VAL A N 1
ATOM 4106 C CA . VAL A 1 536 ? -9.824 0.698 7.318 1.00 98.88 536 VAL A CA 1
ATOM 4107 C C . VAL A 1 536 ? -9.044 2.002 7.288 1.00 98.88 536 VAL A C 1
ATOM 4109 O O . VAL A 1 536 ? -8.863 2.638 8.327 1.00 98.88 536 VAL A O 1
ATOM 4112 N N . LEU A 1 537 ? -8.640 2.423 6.091 1.00 98.81 537 LEU A N 1
ATOM 4113 C CA . LEU A 1 537 ? -8.073 3.740 5.836 1.00 98.81 537 LEU A CA 1
ATOM 4114 C C . LEU A 1 537 ? -8.999 4.515 4.896 1.00 98.81 537 LEU A C 1
ATOM 4116 O O . LEU A 1 537 ? -9.374 4.027 3.829 1.00 98.81 537 LEU A O 1
ATOM 4120 N N . GLY A 1 538 ? -9.375 5.729 5.291 1.00 96.06 538 GLY A N 1
ATOM 4121 C CA . GLY A 1 538 ? -10.301 6.574 4.540 1.00 96.06 538 GLY A CA 1
ATOM 4122 C C . GLY A 1 538 ? -9.992 8.059 4.687 1.00 96.06 538 GLY A C 1
ATOM 4123 O O . GLY A 1 538 ? -9.315 8.493 5.619 1.00 96.06 538 GLY A O 1
ATOM 4124 N N . ARG A 1 539 ? -10.510 8.873 3.762 1.00 91.69 539 ARG A N 1
ATOM 4125 C CA . ARG A 1 539 ? -10.388 10.338 3.841 1.00 91.69 539 ARG A CA 1
ATOM 4126 C C . ARG A 1 539 ? -11.404 10.981 4.769 1.00 91.69 539 ARG A C 1
ATOM 4128 O O . ARG A 1 539 ? -11.248 12.152 5.056 1.00 91.69 539 ARG A O 1
ATOM 4135 N N . THR A 1 540 ? -12.424 10.282 5.244 1.00 95.25 540 THR A N 1
ATOM 4136 C CA . THR A 1 540 ? -13.325 10.815 6.272 1.00 95.25 540 THR A CA 1
ATOM 4137 C C . THR A 1 540 ? -13.691 9.731 7.268 1.00 95.25 540 THR A C 1
ATOM 4139 O O . THR A 1 540 ? -13.621 8.540 6.945 1.00 95.25 540 THR A O 1
ATOM 4142 N N . VAL A 1 541 ? -14.108 10.123 8.474 1.00 98.12 541 VAL A N 1
ATOM 4143 C CA . VAL A 1 541 ? -14.582 9.150 9.473 1.00 98.12 541 VAL A CA 1
ATOM 4144 C C . VAL A 1 541 ? -15.815 8.416 8.954 1.00 98.12 541 VAL A C 1
ATOM 4146 O O . VAL A 1 541 ? -15.963 7.217 9.180 1.00 98.12 541 VAL A O 1
ATOM 4149 N N . LYS A 1 542 ? -16.671 9.108 8.197 1.00 97.38 542 LYS A N 1
ATOM 4150 C CA . LYS A 1 542 ? -17.857 8.512 7.581 1.00 97.38 542 LYS A CA 1
ATOM 4151 C C . LYS A 1 542 ? -17.509 7.451 6.539 1.00 97.38 542 LYS A C 1
ATOM 4153 O O . LYS A 1 542 ? -18.091 6.370 6.583 1.00 97.38 542 LYS A O 1
ATOM 4158 N N . ASP A 1 543 ? -16.569 7.731 5.640 1.00 96.31 543 ASP A N 1
ATOM 4159 C CA . ASP A 1 543 ? -16.160 6.765 4.613 1.00 96.31 543 ASP A CA 1
ATOM 4160 C C . ASP A 1 543 ? -15.505 5.539 5.253 1.00 96.31 543 ASP A C 1
ATOM 4162 O O . ASP A 1 543 ? -15.835 4.405 4.906 1.00 96.31 543 ASP A O 1
ATOM 4166 N N . ALA A 1 544 ? -14.641 5.757 6.250 1.00 98.50 544 ALA A N 1
ATOM 4167 C CA . ALA A 1 544 ? -14.004 4.669 6.982 1.00 98.50 544 ALA A CA 1
ATOM 4168 C C . ALA A 1 544 ? -15.027 3.814 7.758 1.00 98.50 544 ALA A C 1
ATOM 4170 O O . ALA A 1 544 ? -14.928 2.588 7.767 1.00 98.50 544 ALA A O 1
ATOM 4171 N N . ALA A 1 545 ? -16.051 4.430 8.358 1.00 98.75 545 ALA A N 1
ATOM 4172 C CA . ALA A 1 545 ? -17.119 3.709 9.050 1.00 98.75 545 ALA A CA 1
ATOM 4173 C C . ALA A 1 545 ? -18.024 2.914 8.088 1.00 98.75 545 ALA A C 1
ATOM 4175 O O . ALA A 1 545 ? -18.399 1.786 8.399 1.00 98.75 545 ALA A O 1
ATOM 4176 N N . LEU A 1 546 ? -18.336 3.457 6.904 1.00 98.56 546 LEU A N 1
ATOM 4177 C CA . LEU A 1 546 ? -19.081 2.734 5.862 1.00 98.56 546 LEU A CA 1
ATOM 4178 C C . LEU A 1 546 ? -18.300 1.527 5.333 1.00 98.56 546 LEU A C 1
ATOM 4180 O O . LEU A 1 546 ? -18.878 0.469 5.094 1.00 98.56 546 LEU A O 1
ATOM 4184 N N . ALA A 1 547 ? -16.986 1.666 5.170 1.00 98.69 547 ALA A N 1
ATOM 4185 C CA . ALA A 1 547 ? -16.125 0.553 4.797 1.00 98.69 547 ALA A CA 1
ATOM 4186 C C . ALA A 1 547 ? -16.003 -0.489 5.924 1.00 98.69 547 ALA A C 1
ATOM 4188 O O . ALA A 1 547 ? -16.054 -1.684 5.632 1.00 98.69 547 ALA A O 1
ATOM 4189 N N . LEU A 1 548 ? -15.943 -0.070 7.198 1.00 98.81 548 LEU A N 1
ATOM 4190 C CA . LEU A 1 548 ? -15.990 -0.983 8.349 1.00 98.81 548 LEU A CA 1
ATOM 4191 C C . LEU A 1 548 ? -17.279 -1.820 8.343 1.00 98.81 548 LEU A C 1
ATOM 4193 O O . LEU A 1 548 ? -17.227 -3.034 8.550 1.00 98.81 548 LEU A O 1
ATOM 4197 N N . ASP A 1 549 ? -18.416 -1.194 8.022 1.00 98.56 549 ASP A N 1
ATOM 4198 C CA . ASP A 1 549 ? -19.710 -1.870 7.857 1.00 98.56 549 ASP A CA 1
ATOM 4199 C C . ASP A 1 549 ? -19.711 -2.927 6.755 1.00 98.56 549 ASP A C 1
ATOM 4201 O O . ASP A 1 549 ? -20.406 -3.940 6.857 1.00 98.56 549 ASP A O 1
ATOM 4205 N N . GLY A 1 550 ? -18.887 -2.721 5.730 1.00 98.25 550 GLY A N 1
ATOM 4206 C CA . GLY A 1 550 ? -18.663 -3.684 4.664 1.00 98.25 550 GLY A CA 1
ATOM 4207 C C . GLY A 1 550 ? -17.858 -4.915 5.082 1.00 98.25 550 GLY A C 1
ATOM 4208 O O . GLY A 1 550 ? -17.963 -5.928 4.400 1.00 98.25 550 GLY A O 1
ATOM 4209 N N . ILE A 1 551 ? -17.083 -4.877 6.176 1.00 98.50 551 ILE A N 1
ATOM 4210 C CA . ILE A 1 551 ? -16.103 -5.935 6.499 1.00 98.50 551 ILE A CA 1
ATOM 4211 C C . ILE A 1 551 ? -16.301 -6.640 7.846 1.00 98.50 551 ILE A C 1
ATOM 4213 O O . ILE A 1 551 ? -15.837 -7.773 7.982 1.00 98.50 551 ILE A O 1
ATOM 4217 N N . TYR A 1 552 ? -16.990 -6.051 8.833 1.00 97.62 552 TYR A N 1
ATOM 4218 C CA . TYR A 1 552 ? -17.189 -6.730 10.126 1.00 97.62 552 TYR A CA 1
ATOM 4219 C C . TYR A 1 552 ? -18.157 -7.919 10.007 1.00 97.62 552 TYR A C 1
ATOM 4221 O O . TYR A 1 552 ? -19.102 -7.913 9.209 1.00 97.62 552 TYR A O 1
ATOM 4229 N N . GLY A 1 553 ? -17.961 -8.976 10.793 1.00 96.81 553 GLY A N 1
ATOM 4230 C CA . GLY A 1 553 ? -18.793 -10.175 10.671 1.00 96.81 553 GLY A CA 1
ATOM 4231 C C . GLY A 1 553 ? -18.219 -11.404 11.363 1.00 96.81 553 GLY A C 1
ATOM 4232 O O . GLY A 1 553 ? -17.010 -11.518 11.518 1.00 96.81 553 GLY A O 1
ATOM 4233 N N . ILE A 1 554 ? -19.110 -12.320 11.764 1.00 98.06 554 ILE A N 1
ATOM 4234 C CA . ILE A 1 554 ? -18.706 -13.600 12.352 1.00 98.06 554 ILE A CA 1
ATOM 4235 C C . ILE A 1 554 ? -18.253 -14.497 11.206 1.00 98.06 554 ILE A C 1
ATOM 4237 O O . ILE A 1 554 ? -19.040 -14.772 10.299 1.00 98.06 554 ILE A O 1
ATOM 4241 N N . ASP A 1 555 ? -17.014 -14.963 11.275 1.00 98.31 555 ASP A N 1
ATOM 4242 C CA . ASP A 1 555 ? -16.443 -15.966 10.387 1.00 98.31 555 ASP A CA 1
ATOM 4243 C C . ASP A 1 555 ? -16.113 -17.223 11.203 1.00 98.31 555 ASP A C 1
ATOM 4245 O O . ASP A 1 555 ? -15.245 -17.179 12.073 1.00 98.31 555 ASP A O 1
ATOM 4249 N N . PRO A 1 556 ? -16.751 -18.371 10.929 1.00 97.00 556 PRO A N 1
ATOM 4250 C CA . PRO A 1 556 ? -16.429 -19.628 11.602 1.00 97.00 556 PRO A CA 1
ATOM 4251 C C . PRO A 1 556 ? -14.966 -20.082 11.460 1.00 97.00 556 PRO A C 1
ATOM 4253 O O . PRO A 1 556 ? -14.519 -20.908 12.251 1.00 97.00 556 PRO A O 1
ATOM 4256 N N . ARG A 1 557 ? -14.227 -19.577 10.461 1.00 96.69 557 ARG A N 1
ATOM 4257 C CA . ARG A 1 557 ? -12.795 -19.868 10.263 1.00 96.69 557 ARG A CA 1
ATOM 4258 C C . ARG A 1 557 ? -11.880 -18.995 11.121 1.00 96.69 557 ARG A C 1
ATOM 4260 O O . ARG A 1 557 ? -10.695 -19.292 11.227 1.00 96.69 557 ARG A O 1
ATOM 4267 N N . ASP A 1 558 ? -12.424 -17.952 11.739 1.00 98.00 558 ASP A N 1
ATOM 4268 C CA . ASP A 1 558 ? -11.727 -17.112 12.703 1.00 98.00 558 ASP A CA 1
ATOM 4269 C C . ASP A 1 558 ? -12.503 -17.094 14.028 1.00 98.00 558 ASP A C 1
ATOM 4271 O O . ASP A 1 558 ? -13.404 -16.265 14.225 1.00 98.00 558 ASP A O 1
ATOM 4275 N N . PRO A 1 559 ? -12.167 -17.999 14.967 1.00 96.00 559 PRO A N 1
ATOM 4276 C CA . PRO A 1 559 ? -12.885 -18.145 16.230 1.00 96.00 559 PRO A CA 1
ATOM 4277 C C . PRO A 1 559 ? -12.974 -16.859 17.057 1.00 96.00 559 PRO A C 1
ATOM 4279 O O . PRO A 1 559 ? -13.926 -16.703 17.830 1.00 96.00 559 PRO A O 1
ATOM 4282 N N . MET A 1 560 ? -12.039 -15.914 16.889 1.00 95.88 560 MET A N 1
ATOM 4283 C CA . MET A 1 560 ? -12.087 -14.635 17.601 1.00 95.88 560 MET A CA 1
ATOM 4284 C C . MET A 1 560 ? -13.321 -13.811 17.239 1.00 95.88 560 MET A C 1
ATOM 4286 O O . MET A 1 560 ? -13.842 -13.085 18.088 1.00 95.88 560 MET A O 1
ATOM 4290 N N . THR A 1 561 ? -13.861 -13.990 16.033 1.00 98.25 561 THR A N 1
ATOM 4291 C CA . THR A 1 561 ? -15.044 -13.252 15.582 1.00 98.25 561 THR A CA 1
ATOM 4292 C C . THR A 1 561 ? -16.332 -13.632 16.301 1.00 98.25 561 THR A C 1
ATOM 4294 O O . THR A 1 561 ? -17.280 -12.851 16.331 1.00 98.25 561 THR A O 1
ATOM 4297 N N . SER A 1 562 ? -16.376 -14.787 16.970 1.00 97.31 562 SER A N 1
ATOM 4298 C CA . SER A 1 562 ? -17.522 -15.174 17.804 1.00 97.31 562 SER A CA 1
ATOM 4299 C C . SER A 1 562 ? -17.761 -14.204 18.972 1.00 97.31 562 SER A C 1
ATOM 4301 O O . SER A 1 562 ? -18.900 -14.013 19.403 1.00 97.31 562 SER A O 1
ATOM 4303 N N . GLN A 1 563 ? -16.711 -13.520 19.444 1.00 95.62 563 GLN A N 1
ATOM 4304 C CA . GLN A 1 563 ? -16.777 -12.608 20.588 1.00 95.62 563 GLN A CA 1
ATOM 4305 C C . GLN A 1 563 ? -17.614 -11.350 20.334 1.00 95.62 563 GLN A C 1
ATOM 4307 O O . GLN A 1 563 ? -17.985 -10.667 21.298 1.00 95.62 563 GLN A O 1
ATOM 4312 N N . GLN A 1 564 ? -17.923 -11.051 19.069 1.00 95.56 564 GLN A N 1
ATOM 4313 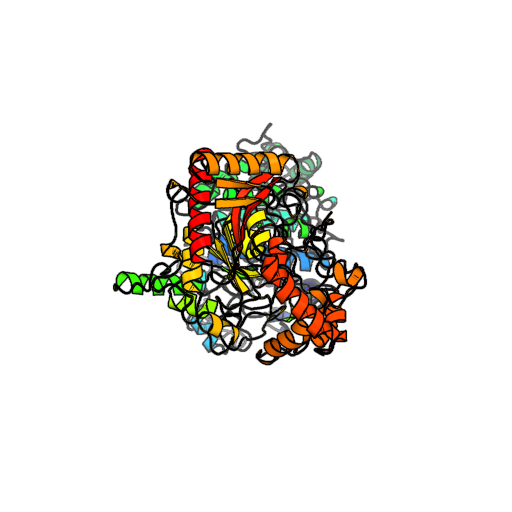C CA . GLN A 1 564 ? -18.740 -9.905 18.683 1.00 95.56 564 GLN A CA 1
ATOM 4314 C C . GLN A 1 564 ? -20.248 -10.143 18.900 1.00 95.56 564 GLN A C 1
ATOM 4316 O O . GLN A 1 564 ? -21.049 -9.212 18.777 1.00 95.56 564 GLN A O 1
ATOM 4321 N N . GLN A 1 565 ? -20.671 -11.383 19.189 1.00 94.56 565 GLN A N 1
ATOM 4322 C CA . GLN A 1 565 ? -22.082 -11.727 19.357 1.00 94.56 565 GLN A CA 1
ATOM 4323 C C . GLN A 1 565 ? -22.739 -10.862 20.444 1.00 94.56 565 GLN A C 1
ATOM 4325 O O . GLN A 1 565 ? -22.315 -10.844 21.597 1.00 94.56 565 GLN A O 1
ATOM 4330 N N . GLY A 1 566 ? -23.790 -10.129 20.062 1.00 93.94 566 GLY A N 1
ATOM 4331 C CA . GLY A 1 566 ? -24.507 -9.214 20.957 1.00 93.94 566 GLY A CA 1
ATOM 4332 C C . GLY A 1 566 ? -23.791 -7.888 21.248 1.00 93.94 566 GLY A C 1
ATOM 4333 O O . GLY A 1 566 ? -24.320 -7.095 22.021 1.00 93.94 566 GLY A O 1
ATOM 4334 N N . LYS A 1 567 ? -22.628 -7.631 20.636 1.00 95.38 567 LYS A N 1
ATOM 4335 C CA . LYS A 1 567 ? -21.822 -6.416 20.851 1.00 95.38 567 LYS A CA 1
ATOM 4336 C C . LYS A 1 567 ? -21.747 -5.496 19.631 1.00 95.38 567 LYS A C 1
ATOM 4338 O O . LYS A 1 567 ? -21.282 -4.369 19.753 1.00 95.38 567 LYS A O 1
ATOM 4343 N N . THR A 1 568 ? -22.215 -5.947 18.468 1.00 95.00 568 THR A N 1
ATOM 4344 C CA . THR A 1 568 ? -22.253 -5.143 17.239 1.00 95.00 568 THR A CA 1
ATOM 4345 C C . THR A 1 568 ? -23.615 -4.469 17.030 1.00 95.00 568 THR A C 1
ATOM 4347 O O . THR A 1 568 ? -24.657 -5.004 17.427 1.00 95.00 568 THR A O 1
ATOM 4350 N N . PRO A 1 569 ? -23.644 -3.274 16.416 1.00 94.94 569 PRO A N 1
ATOM 4351 C CA . PRO A 1 569 ? -24.879 -2.541 16.165 1.00 94.94 569 PRO A CA 1
ATOM 4352 C C . PRO A 1 569 ? -25.700 -3.154 15.021 1.00 94.94 569 PRO A C 1
ATOM 4354 O O . PRO A 1 569 ? -25.157 -3.634 14.032 1.00 94.94 569 PRO A O 1
ATOM 4357 N N . LYS A 1 570 ? -27.035 -3.057 15.101 1.00 91.00 570 LYS A N 1
ATOM 4358 C CA . LYS A 1 570 ? -27.943 -3.628 14.081 1.00 91.00 570 LYS A CA 1
ATOM 4359 C C . LYS A 1 570 ? -27.844 -2.971 12.698 1.00 91.00 570 LYS A C 1
ATOM 4361 O O . LYS A 1 570 ? -28.035 -3.656 11.703 1.00 91.00 570 LYS A O 1
ATOM 4366 N N . ASN A 1 571 ? -27.569 -1.666 12.641 1.00 92.94 571 ASN A N 1
ATOM 4367 C CA . ASN A 1 571 ? -27.560 -0.878 11.397 1.00 92.94 571 ASN A CA 1
ATOM 4368 C C . ASN A 1 571 ? -26.147 -0.393 11.024 1.00 92.94 571 ASN A C 1
ATOM 4370 O O . ASN A 1 571 ? -26.002 0.674 10.434 1.00 92.94 571 ASN A O 1
ATOM 4374 N N . GLY A 1 572 ? -25.114 -1.141 11.424 1.00 96.12 572 GLY A N 1
ATOM 4375 C CA . GLY A 1 572 ? -23.722 -0.758 11.188 1.00 96.12 572 GLY A CA 1
ATOM 4376 C C . GLY A 1 572 ? -23.219 0.356 12.108 1.00 96.12 572 GLY A C 1
ATOM 4377 O O . GLY A 1 572 ? -23.929 0.859 12.976 1.00 96.12 572 GLY A O 1
ATOM 4378 N N . PHE A 1 573 ? -21.958 0.710 11.959 1.00 98.25 573 PHE A N 1
ATOM 4379 C CA . PHE A 1 573 ? -21.224 1.705 12.705 1.00 98.25 573 PHE A CA 1
ATOM 4380 C C . PHE A 1 573 ? -21.306 3.095 12.069 1.00 98.25 573 PHE A C 1
ATOM 4382 O O . PHE A 1 573 ? -21.241 4.089 12.793 1.00 98.25 573 PHE A O 1
ATOM 4389 N N . ALA A 1 574 ? -21.523 3.200 10.752 1.00 97.88 574 ALA A N 1
ATOM 4390 C CA . ALA A 1 574 ? -21.656 4.492 10.075 1.00 97.88 574 ALA A CA 1
ATOM 4391 C C . ALA A 1 574 ? -22.820 5.339 10.623 1.00 97.88 574 ALA A C 1
ATOM 4393 O O . ALA A 1 574 ? -22.770 6.565 10.568 1.00 97.88 574 ALA A O 1
ATOM 4394 N N . GLN A 1 575 ? -23.841 4.715 11.222 1.00 97.62 575 GLN A N 1
ATOM 4395 C CA . GLN A 1 575 ? -24.943 5.431 11.876 1.00 97.62 575 GLN A CA 1
ATOM 4396 C C . GLN A 1 575 ? -24.502 6.289 13.076 1.00 97.62 575 GLN A C 1
ATOM 4398 O O . GLN A 1 575 ? -25.242 7.180 13.484 1.00 97.62 575 GLN A O 1
ATOM 4403 N N . PHE A 1 576 ? -23.330 6.018 13.662 1.00 98.19 576 PHE A N 1
ATOM 4404 C CA . PHE A 1 576 ? -22.828 6.754 14.823 1.00 98.19 576 PHE A CA 1
ATOM 4405 C C . PHE A 1 576 ? -22.026 7.998 14.447 1.00 98.19 576 PHE A C 1
ATOM 4407 O O . PHE A 1 576 ? -21.614 8.721 15.351 1.00 98.19 576 PHE A O 1
ATOM 4414 N N . THR A 1 577 ? -21.810 8.282 13.156 1.00 97.88 577 THR A N 1
ATOM 4415 C CA . THR A 1 577 ? -21.158 9.534 12.757 1.00 97.88 577 THR A CA 1
ATOM 4416 C C . THR A 1 577 ? -21.958 10.724 13.268 1.00 97.88 577 THR A C 1
ATOM 4418 O O . THR A 1 577 ? -23.168 10.803 13.050 1.00 97.88 577 THR A O 1
ATOM 4421 N N . ALA A 1 578 ? -21.280 11.652 13.923 1.00 97.31 578 ALA A N 1
ATOM 4422 C CA . ALA A 1 578 ? -21.866 12.803 14.573 1.00 97.31 578 ALA A CA 1
ATOM 4423 C C . ALA A 1 578 ? -21.203 14.099 14.101 1.00 97.31 578 ALA A C 1
ATOM 4425 O O . ALA A 1 578 ? -20.196 14.099 13.392 1.00 97.31 578 ALA A O 1
ATOM 4426 N N . LYS A 1 579 ? -21.820 15.210 14.486 1.00 96.81 579 LYS A N 1
ATOM 4427 C CA . LYS A 1 579 ? -21.329 16.565 14.263 1.00 96.81 579 LYS A CA 1
ATOM 4428 C C . LYS A 1 579 ? -20.811 17.146 15.574 1.00 96.81 579 LYS A C 1
ATOM 4430 O O . LYS A 1 579 ? -20.968 16.537 16.637 1.00 96.81 579 LYS A O 1
ATOM 4435 N N . LYS A 1 580 ? -20.157 18.305 15.500 1.00 95.19 580 LYS A N 1
ATOM 4436 C CA . LYS A 1 580 ? -19.510 18.942 16.658 1.00 95.19 580 LYS A CA 1
ATOM 4437 C C . LYS A 1 580 ? -20.437 19.171 17.859 1.00 95.19 580 LYS A C 1
ATOM 4439 O O . LYS A 1 580 ? -19.980 19.147 18.994 1.00 95.19 580 LYS A O 1
ATOM 4444 N N . ASP A 1 581 ? -21.747 19.297 17.644 1.00 95.56 581 ASP A N 1
ATOM 4445 C CA . ASP A 1 581 ? -22.745 19.442 18.710 1.00 95.56 581 ASP A CA 1
ATOM 4446 C C . ASP A 1 581 ? -22.798 18.239 19.665 1.00 95.56 581 ASP A C 1
ATOM 4448 O O . ASP A 1 581 ? -23.175 18.397 20.830 1.00 95.56 581 ASP A O 1
ATOM 4452 N N . ALA A 1 582 ? -22.366 17.058 19.212 1.00 95.81 582 ALA A N 1
ATOM 4453 C CA . ALA A 1 582 ? -22.250 15.875 20.053 1.00 95.81 582 ALA A CA 1
ATOM 4454 C C . ALA A 1 582 ? -21.192 16.021 21.158 1.00 95.81 582 ALA A C 1
ATOM 4456 O O . ALA A 1 582 ? -21.255 15.277 22.137 1.00 95.81 582 ALA A O 1
ATOM 4457 N N . LEU A 1 583 ? -20.251 16.965 21.032 1.00 93.94 583 LEU A N 1
ATOM 4458 C CA . LEU A 1 583 ? -19.200 17.212 22.022 1.00 93.94 583 LEU A CA 1
ATOM 4459 C C . LEU A 1 583 ? -19.718 17.858 23.309 1.00 93.94 583 LEU A C 1
ATOM 4461 O O . LEU A 1 583 ? -19.014 17.825 24.318 1.00 93.94 583 LEU A O 1
ATOM 4465 N N . LYS A 1 584 ? -20.953 18.373 23.325 1.00 93.88 584 LYS A N 1
ATOM 4466 C CA . LYS A 1 584 ? -21.581 18.904 24.540 1.00 93.88 584 LYS A CA 1
ATOM 4467 C C . LYS A 1 584 ? -21.637 17.819 25.618 1.00 93.88 584 LYS A C 1
ATOM 4469 O O . LYS A 1 584 ? -22.395 16.855 25.501 1.00 93.88 584 LYS A O 1
ATOM 4474 N N . ASN A 1 585 ? -20.877 18.018 26.695 1.00 84.44 585 ASN A N 1
ATOM 4475 C CA . ASN A 1 585 ? -20.684 17.072 27.804 1.00 84.44 585 ASN A CA 1
ATOM 4476 C C . ASN A 1 585 ? -19.837 15.829 27.470 1.00 84.44 585 ASN A C 1
ATOM 4478 O O . ASN A 1 585 ? -19.808 14.883 28.261 1.00 84.44 585 ASN A O 1
ATOM 4482 N N . ALA A 1 586 ? -19.140 15.801 26.330 1.00 92.44 586 ALA A N 1
ATOM 4483 C CA . ALA A 1 586 ? -18.105 14.799 26.096 1.00 92.44 586 ALA A CA 1
ATOM 4484 C C . ALA A 1 586 ? -16.965 14.993 27.107 1.00 92.44 586 ALA A C 1
ATOM 4486 O O . ALA A 1 586 ? -16.694 16.114 27.534 1.00 92.44 586 ALA A O 1
ATOM 4487 N N . ARG A 1 587 ? -16.293 13.909 27.504 1.00 93.62 587 ARG A N 1
ATOM 4488 C CA . ARG A 1 587 ? -15.166 13.964 28.442 1.00 93.62 587 ARG A CA 1
ATOM 4489 C C . ARG A 1 587 ? -13.992 13.174 27.889 1.00 93.62 587 ARG A C 1
ATOM 4491 O O . ARG A 1 587 ? -14.126 11.976 27.656 1.00 93.62 587 ARG A O 1
ATOM 4498 N N . PHE A 1 588 ? -12.854 13.839 27.722 1.00 92.19 588 PHE A N 1
ATOM 4499 C CA . PHE A 1 588 ? -11.627 13.236 27.205 1.00 92.19 588 PHE A CA 1
ATOM 4500 C C . PHE A 1 588 ? -10.503 13.360 28.232 1.00 92.19 588 PHE A C 1
ATOM 4502 O O . PHE A 1 588 ? -10.338 14.407 28.856 1.00 92.19 588 PHE A O 1
ATOM 4509 N N . GLY A 1 589 ? -9.748 12.279 28.415 1.00 90.00 589 GLY A N 1
ATOM 4510 C CA . GLY A 1 589 ? -8.527 12.266 29.215 1.00 90.00 589 GLY A CA 1
ATOM 4511 C C . GLY A 1 589 ? -7.297 12.456 28.334 1.00 90.00 589 GLY A C 1
ATOM 4512 O O . GLY A 1 589 ? -7.221 11.832 27.274 1.00 90.00 589 GLY A O 1
ATOM 4513 N N . ILE A 1 590 ? -6.353 13.291 28.770 1.00 88.62 590 ILE A N 1
ATOM 4514 C CA . ILE A 1 590 ? -5.038 13.473 28.148 1.00 88.62 590 ILE A CA 1
ATOM 4515 C C . ILE A 1 590 ? -3.972 12.790 29.027 1.00 88.62 590 ILE A C 1
ATOM 4517 O O . ILE A 1 590 ? -3.592 13.350 30.059 1.00 88.62 590 ILE A O 1
ATOM 4521 N N . PRO A 1 591 ? -3.495 11.589 28.644 1.00 85.56 591 PRO A N 1
ATOM 4522 C CA . PRO A 1 591 ? -2.276 10.986 29.188 1.00 85.56 591 PRO A CA 1
ATOM 4523 C C . PRO A 1 591 ? -1.041 11.744 28.678 1.00 85.56 591 PRO A C 1
ATOM 4525 O O . PRO A 1 591 ? -0.521 11.486 27.587 1.00 85.56 591 PRO A O 1
ATOM 4528 N N . TRP A 1 592 ? -0.624 12.746 29.445 1.00 87.62 592 TRP A N 1
ATOM 4529 C CA . TRP A 1 592 ? 0.455 13.658 29.111 1.00 87.62 592 TRP A CA 1
ATOM 4530 C C . TRP A 1 592 ? 1.825 12.978 29.131 1.00 87.62 592 TRP A C 1
ATOM 4532 O O . TRP A 1 592 ? 2.504 12.967 28.107 1.00 87.62 592 TRP A O 1
ATOM 4542 N N . ASP A 1 593 ? 2.216 12.389 30.262 1.00 84.69 593 ASP A N 1
ATOM 4543 C CA . ASP A 1 593 ? 3.537 11.777 30.457 1.00 84.69 593 ASP A CA 1
ATOM 4544 C C . ASP A 1 593 ? 3.739 10.575 29.535 1.00 84.69 593 ASP A C 1
ATOM 4546 O O . ASP A 1 593 ? 4.843 10.341 29.047 1.00 84.69 593 ASP A O 1
ATOM 4550 N N . SER A 1 594 ? 2.672 9.814 29.297 1.00 79.94 594 SER A N 1
ATOM 4551 C CA . SER A 1 594 ? 2.737 8.602 28.487 1.00 79.94 594 SER A CA 1
ATOM 4552 C C . SER A 1 594 ? 2.936 8.910 26.996 1.00 79.94 594 SER A C 1
ATOM 4554 O O . SER A 1 594 ? 3.617 8.146 26.319 1.00 79.94 594 SER A O 1
ATOM 4556 N N . PHE A 1 595 ? 2.383 10.017 26.467 1.00 81.06 595 PHE A N 1
ATOM 4557 C CA . PHE A 1 595 ? 2.398 10.265 25.011 1.00 81.06 595 PHE A CA 1
ATOM 4558 C C . PHE A 1 595 ? 2.647 11.708 24.594 1.00 81.06 595 PHE A C 1
ATOM 4560 O O . PHE A 1 595 ? 3.457 11.949 23.703 1.00 81.06 595 PHE A O 1
ATOM 4567 N N . TRP A 1 596 ? 1.978 12.690 25.201 1.00 84.19 596 TRP A N 1
ATOM 4568 C CA . TRP A 1 596 ? 2.121 14.081 24.754 1.00 84.19 596 TRP A CA 1
ATOM 4569 C C . TRP A 1 596 ? 3.508 14.639 25.069 1.00 84.19 596 TRP A C 1
ATOM 4571 O O . TRP A 1 596 ? 4.049 15.409 24.282 1.00 84.19 596 TRP A O 1
ATOM 4581 N N . ALA A 1 597 ? 4.130 14.197 26.160 1.00 84.44 597 ALA A N 1
ATOM 4582 C CA . ALA A 1 597 ? 5.509 14.530 26.495 1.00 84.44 597 ALA A CA 1
ATOM 4583 C C . ALA A 1 597 ? 6.531 13.989 25.473 1.00 84.44 597 ALA A C 1
ATOM 4585 O O . ALA A 1 597 ? 7.642 14.510 25.410 1.00 84.44 597 ALA A O 1
ATOM 4586 N N . LEU A 1 598 ? 6.159 12.986 24.664 1.00 80.00 598 LEU A N 1
ATOM 4587 C CA . LEU A 1 598 ? 7.010 12.404 23.618 1.00 80.00 598 LEU A CA 1
ATOM 4588 C C . LEU A 1 598 ? 6.913 13.156 22.279 1.00 80.00 598 LEU A C 1
ATOM 4590 O O . LEU A 1 598 ? 7.783 13.013 21.420 1.00 80.00 598 LEU A O 1
ATOM 4594 N N . ASN A 1 599 ? 5.872 13.971 22.089 1.00 79.69 599 ASN A N 1
ATOM 4595 C CA . ASN A 1 599 ? 5.715 14.784 20.888 1.00 79.69 599 ASN A CA 1
ATOM 4596 C C . ASN A 1 599 ? 6.717 15.943 20.856 1.00 79.69 599 ASN A C 1
ATOM 4598 O O . ASN A 1 599 ? 7.144 16.477 21.882 1.00 79.69 599 ASN A O 1
ATOM 4602 N N . SER A 1 600 ? 7.008 16.432 19.649 1.00 81.69 600 SER A N 1
ATOM 4603 C CA . SER A 1 600 ? 7.730 17.699 19.512 1.00 81.69 600 SER A CA 1
ATOM 4604 C C . SER A 1 600 ? 6.918 18.878 20.086 1.00 81.69 600 SER A C 1
ATOM 4606 O O . SER A 1 600 ? 5.685 18.877 19.979 1.00 81.69 600 SER A O 1
ATOM 4608 N N . PRO A 1 601 ? 7.574 19.924 20.629 1.00 84.69 601 PRO A N 1
ATOM 4609 C CA . PRO A 1 601 ? 6.880 21.114 21.124 1.00 84.69 601 PRO A CA 1
ATOM 4610 C C . PRO A 1 601 ? 5.943 21.754 20.087 1.00 84.69 601 PRO A C 1
ATOM 4612 O O . PRO A 1 601 ? 4.805 22.084 20.415 1.00 84.69 601 PRO A O 1
ATOM 4615 N N . ASP A 1 602 ? 6.377 21.851 18.826 1.00 83.19 602 ASP A N 1
ATOM 4616 C CA . ASP A 1 602 ? 5.579 22.408 17.722 1.00 83.19 602 ASP A CA 1
ATOM 4617 C C . ASP A 1 602 ? 4.289 21.612 17.473 1.00 83.19 602 ASP A C 1
ATOM 4619 O O . ASP A 1 602 ? 3.218 22.188 17.267 1.00 83.19 602 ASP A O 1
ATOM 4623 N N . GLN A 1 603 ? 4.374 20.281 17.523 1.00 85.62 603 GLN A N 1
ATOM 4624 C CA . GLN A 1 603 ? 3.215 19.403 17.376 1.00 85.62 603 GLN A CA 1
ATOM 4625 C C . GLN A 1 603 ? 2.255 19.560 18.558 1.00 85.62 603 GLN A C 1
ATOM 4627 O O . GLN A 1 603 ? 1.050 19.704 18.350 1.00 85.62 603 GLN A O 1
ATOM 4632 N N . ASN A 1 604 ? 2.775 19.612 19.788 1.00 87.69 604 ASN A N 1
ATOM 4633 C CA . ASN A 1 604 ? 1.956 19.829 20.980 1.00 87.69 604 ASN A CA 1
ATOM 4634 C C . ASN A 1 604 ? 1.206 21.160 20.934 1.00 87.69 604 ASN A C 1
ATOM 4636 O O . ASN A 1 604 ? 0.028 21.188 21.272 1.00 87.69 604 ASN A O 1
ATOM 4640 N N . LEU A 1 605 ? 1.831 22.242 20.460 1.00 88.75 605 LEU A N 1
ATOM 4641 C CA . LEU A 1 605 ? 1.152 23.532 20.299 1.00 88.75 605 LEU A CA 1
ATOM 4642 C C . LEU A 1 605 ? -0.078 23.423 19.385 1.00 88.75 605 LEU A C 1
ATOM 4644 O O . LEU A 1 605 ? -1.141 23.955 19.702 1.00 88.75 605 LEU A O 1
ATOM 4648 N N . LYS A 1 606 ? 0.040 22.700 18.268 1.00 87.69 606 LYS A N 1
ATOM 4649 C CA . LYS A 1 606 ? -1.054 22.519 17.301 1.00 87.69 606 LYS A CA 1
ATOM 4650 C C . LYS A 1 606 ? -2.121 21.529 17.753 1.00 87.69 606 LYS A C 1
ATOM 4652 O O . LYS A 1 606 ? -3.291 21.709 17.417 1.00 87.69 606 LYS A O 1
ATOM 4657 N N . LEU A 1 607 ? -1.741 20.499 18.502 1.00 90.38 607 LEU A N 1
ATOM 4658 C CA . LEU A 1 607 ? -2.693 19.574 19.110 1.00 90.38 607 LEU A CA 1
ATOM 4659 C C . LEU A 1 607 ? -3.464 20.246 20.255 1.00 90.38 607 LEU A C 1
ATOM 4661 O O . LEU A 1 607 ? -4.676 20.076 20.347 1.00 90.38 607 LEU A O 1
ATOM 4665 N N . LEU A 1 608 ? -2.800 21.064 21.078 1.00 92.62 608 LEU A N 1
ATOM 4666 C CA . LEU A 1 608 ? -3.444 21.840 22.143 1.00 92.62 608 LEU A CA 1
ATOM 4667 C C . LEU A 1 608 ? -4.433 22.877 21.601 1.00 92.62 608 LEU A C 1
ATOM 4669 O O . LEU A 1 608 ? -5.460 23.123 22.225 1.00 92.62 608 LEU A O 1
ATOM 4673 N N . GLU A 1 609 ? -4.174 23.437 20.421 1.00 93.81 609 GLU A N 1
ATOM 4674 C CA . GLU A 1 609 ? -5.144 24.277 19.711 1.00 93.81 609 GLU A CA 1
ATOM 4675 C C . GLU A 1 609 ? -6.429 23.497 19.374 1.00 93.81 609 GLU A C 1
ATOM 4677 O O . GLU A 1 609 ? -7.529 23.984 19.618 1.00 93.81 609 GLU A O 1
ATOM 4682 N N . ILE A 1 610 ? -6.312 22.250 18.898 1.00 93.44 610 ILE A N 1
ATOM 4683 C CA . ILE A 1 610 ? -7.486 21.392 18.657 1.00 93.44 610 ILE A CA 1
ATOM 4684 C C . ILE A 1 610 ? -8.201 21.087 19.976 1.00 93.44 610 ILE A C 1
ATOM 4686 O O . ILE A 1 610 ? -9.421 21.184 20.038 1.00 93.44 610 ILE A O 1
ATOM 4690 N N . VAL A 1 611 ? -7.463 20.772 21.044 1.00 94.06 611 VAL A N 1
ATOM 4691 C CA . VAL A 1 611 ? -8.029 20.549 22.388 1.00 94.06 611 VAL A CA 1
ATOM 4692 C C . VAL A 1 611 ? -8.816 21.770 22.877 1.00 94.06 611 VAL A C 1
ATOM 4694 O O . VAL A 1 611 ? -9.884 21.612 23.478 1.00 94.06 611 VAL A O 1
ATOM 4697 N N . GLN A 1 612 ? -8.333 22.980 22.585 1.00 96.38 612 GLN A N 1
ATOM 4698 C CA . GLN A 1 612 ? -9.063 24.207 22.879 1.00 96.38 612 GLN A CA 1
ATOM 4699 C C . GLN A 1 612 ? -10.367 24.281 22.076 1.00 96.38 612 GLN A C 1
ATOM 4701 O O . GLN A 1 612 ? -11.415 24.502 22.674 1.00 96.38 612 GLN A O 1
ATOM 4706 N N . PHE A 1 613 ? -10.348 23.990 20.771 1.00 96.50 613 PHE A N 1
ATOM 4707 C CA . PHE A 1 613 ? -11.572 23.961 19.957 1.00 96.50 613 PHE A CA 1
ATOM 4708 C C . PHE A 1 613 ? -12.600 22.943 20.469 1.00 96.50 613 PHE A C 1
ATOM 4710 O O . PHE A 1 613 ? -13.795 23.224 20.491 1.00 96.50 613 PHE A O 1
ATOM 4717 N N . LEU A 1 614 ? -12.154 21.771 20.936 1.00 96.06 614 LEU A N 1
ATOM 4718 C CA . LEU A 1 614 ? -13.052 20.792 21.559 1.00 96.06 614 LEU A CA 1
ATOM 4719 C C . LEU A 1 614 ? -13.690 21.342 22.841 1.00 96.06 614 LEU A C 1
ATOM 4721 O O . LEU A 1 614 ? -14.875 21.111 23.086 1.00 96.06 614 LEU A O 1
ATOM 4725 N N . SER A 1 615 ? -12.915 22.073 23.645 1.00 95.81 615 SER A N 1
ATOM 4726 C CA . SER A 1 615 ? -13.403 22.710 24.873 1.00 95.81 615 SER A CA 1
ATOM 4727 C C . SER A 1 615 ? -14.422 23.812 24.570 1.00 95.81 615 SER A C 1
ATOM 4729 O O . SER A 1 615 ? -15.459 23.885 25.230 1.00 95.81 615 SER A O 1
ATOM 4731 N N . ASP A 1 616 ? -14.174 24.612 23.530 1.00 96.50 616 ASP A N 1
ATOM 4732 C CA . ASP A 1 616 ? -15.072 25.677 23.069 1.00 96.50 616 ASP A CA 1
ATOM 4733 C C . ASP A 1 616 ? -16.424 25.121 22.579 1.00 96.50 616 ASP A C 1
ATOM 4735 O O . ASP A 1 616 ? -17.467 25.747 22.771 1.00 96.50 616 ASP A O 1
ATOM 4739 N N . GLU A 1 617 ? -16.431 23.909 22.016 1.00 97.06 617 GLU A N 1
ATOM 4740 C CA . GLU A 1 617 ? -17.641 23.182 21.593 1.00 97.06 617 GLU A CA 1
ATOM 4741 C C . GLU A 1 617 ? -18.313 22.391 22.742 1.00 97.06 617 GLU A C 1
ATOM 4743 O O . GLU A 1 617 ? -19.320 21.702 22.546 1.00 97.06 617 GLU A O 1
ATOM 4748 N N . GLY A 1 618 ? -17.807 22.527 23.974 1.00 95.44 618 GLY A N 1
ATOM 4749 C CA . GLY A 1 618 ? -18.438 22.022 25.195 1.00 95.44 618 GLY A CA 1
ATOM 4750 C C . GLY A 1 618 ? -17.927 20.670 25.699 1.00 95.44 618 GLY A C 1
ATOM 4751 O O . GLY A 1 618 ? -18.583 20.069 26.560 1.00 95.44 618 GLY A O 1
ATOM 4752 N N . ALA A 1 619 ? -16.785 20.186 25.199 1.00 95.75 619 ALA A N 1
ATOM 4753 C CA . ALA A 1 619 ? -16.115 19.016 25.762 1.00 95.75 619 ALA A CA 1
ATOM 4754 C C . ALA A 1 619 ? -15.338 19.373 27.042 1.00 95.75 619 ALA A C 1
ATOM 4756 O O . ALA A 1 619 ? -14.723 20.427 27.163 1.00 95.75 619 ALA A O 1
ATOM 4757 N N . THR A 1 620 ? -15.318 18.458 28.007 1.00 95.38 620 THR A N 1
ATOM 4758 C CA . THR A 1 620 ? -14.467 18.538 29.198 1.00 95.38 620 THR A CA 1
ATOM 4759 C C . THR A 1 620 ? -13.167 17.786 28.953 1.00 95.38 620 THR A C 1
ATOM 4761 O O . THR A 1 620 ? -13.174 16.571 28.745 1.00 95.38 620 THR A O 1
ATOM 4764 N N . ILE A 1 621 ? -12.045 18.491 29.041 1.00 92.31 621 ILE A N 1
ATOM 4765 C CA . ILE A 1 621 ? -10.712 17.909 28.891 1.00 92.31 621 ILE A CA 1
ATOM 4766 C C . ILE A 1 621 ? -10.076 17.757 30.269 1.00 92.31 621 ILE A C 1
ATOM 4768 O O . ILE A 1 621 ? -9.985 18.715 31.035 1.00 92.31 621 ILE A O 1
ATOM 4772 N N . VAL A 1 622 ? -9.650 16.542 30.600 1.00 89.69 622 VAL A N 1
ATOM 4773 C CA . VAL A 1 622 ? -9.030 16.215 31.885 1.00 89.69 622 VAL A CA 1
ATOM 4774 C C . VAL A 1 622 ? -7.577 15.844 31.645 1.00 89.69 622 VAL A C 1
ATOM 4776 O O . VAL A 1 622 ? -7.291 14.850 30.987 1.00 89.69 622 VAL A O 1
ATOM 4779 N N . ASN A 1 623 ? -6.662 16.644 32.185 1.00 82.94 623 ASN A N 1
ATOM 4780 C CA . ASN A 1 623 ? -5.240 16.313 32.205 1.00 82.94 623 ASN A CA 1
ATOM 4781 C C . ASN A 1 623 ? -4.911 15.403 33.408 1.00 82.94 623 ASN A C 1
ATOM 4783 O O . ASN A 1 623 ? -5.658 15.379 34.389 1.00 82.94 623 ASN A O 1
ATOM 4787 N N . GLY A 1 624 ? -3.796 14.674 33.342 1.00 75.12 624 GLY A N 1
ATOM 4788 C CA . GLY A 1 624 ? -3.334 13.774 34.402 1.00 75.12 624 GLY A CA 1
ATOM 4789 C C . GLY A 1 624 ? -4.035 12.415 34.406 1.00 75.12 624 GLY A C 1
ATOM 4790 O O . GLY A 1 624 ? -4.119 11.768 35.447 1.00 75.12 624 GLY A O 1
ATOM 4791 N N . THR A 1 625 ? -4.563 11.979 33.260 1.00 83.00 625 THR A N 1
ATOM 4792 C CA . THR A 1 625 ? -5.185 10.657 33.091 1.00 83.00 625 THR A CA 1
ATOM 4793 C C . THR A 1 625 ? -4.172 9.657 32.532 1.00 83.00 625 THR A C 1
ATOM 4795 O O . THR A 1 625 ? -4.379 9.104 31.454 1.00 83.00 625 THR A O 1
ATOM 4798 N N . GLU A 1 626 ? -3.038 9.498 33.217 1.00 84.31 626 GLU A N 1
ATOM 4799 C CA . GLU A 1 626 ? -1.959 8.600 32.785 1.00 84.31 626 GLU A CA 1
ATOM 4800 C C . GLU A 1 626 ? -2.373 7.130 32.805 1.00 84.31 626 GLU A C 1
ATOM 4802 O O . GLU A 1 626 ? -3.226 6.729 33.600 1.00 84.31 626 GLU A O 1
ATOM 4807 N N . LEU A 1 627 ? -1.723 6.323 31.959 1.00 77.94 627 LEU A N 1
ATOM 4808 C CA . LEU A 1 627 ? -1.921 4.879 31.988 1.00 77.94 627 LEU A CA 1
ATOM 4809 C C . LEU A 1 627 ? -1.308 4.288 33.259 1.00 77.94 627 LEU A C 1
ATOM 4811 O O . LEU A 1 627 ? -0.152 4.556 33.605 1.00 77.94 627 LEU A O 1
ATOM 4815 N N . GLU A 1 628 ? -2.075 3.435 33.930 1.00 78.75 628 GLU A N 1
ATOM 4816 C CA . GLU A 1 628 ? -1.541 2.601 34.998 1.00 78.75 628 GLU A CA 1
ATOM 4817 C C . GLU A 1 628 ? -0.488 1.643 34.417 1.00 78.75 628 GLU A C 1
ATOM 4819 O O . GLU A 1 628 ? -0.731 0.976 33.412 1.00 78.75 628 GLU A O 1
ATOM 4824 N N . GLY A 1 629 ? 0.697 1.587 35.029 1.00 80.38 629 GLY A N 1
ATOM 4825 C CA . GLY A 1 629 ? 1.792 0.739 34.554 1.00 80.38 629 GLY A CA 1
ATOM 4826 C C . GLY A 1 629 ? 2.567 1.290 33.352 1.00 80.38 629 GLY A C 1
ATOM 4827 O O . GLY A 1 629 ? 3.263 0.521 32.683 1.00 80.38 629 GLY A O 1
ATOM 4828 N N . ARG A 1 630 ? 2.466 2.594 33.043 1.00 82.50 630 ARG A N 1
ATOM 4829 C CA . ARG A 1 630 ? 3.162 3.218 31.899 1.00 82.50 630 ARG A CA 1
ATOM 4830 C C . ARG A 1 630 ? 4.661 2.913 31.854 1.00 82.50 630 ARG A C 1
ATOM 4832 O O . ARG A 1 630 ? 5.217 2.769 30.781 1.00 82.50 630 ARG A O 1
ATOM 4839 N N . GLU A 1 631 ? 5.310 2.758 33.002 1.00 85.19 631 GLU A N 1
ATOM 4840 C CA . GLU A 1 631 ? 6.743 2.486 33.122 1.00 85.19 631 GLU A CA 1
ATOM 4841 C C . GLU A 1 631 ? 7.177 1.134 32.532 1.00 85.19 631 GLU A C 1
ATOM 4843 O O . GLU A 1 631 ? 8.362 0.928 32.267 1.00 85.19 631 GLU A O 1
ATOM 4848 N N . VAL A 1 632 ? 6.229 0.217 32.316 1.00 86.56 632 VAL A N 1
ATOM 4849 C CA . VAL A 1 632 ? 6.464 -1.085 31.672 1.00 86.56 632 VAL A CA 1
ATOM 4850 C C . VAL A 1 632 ? 5.670 -1.284 30.380 1.00 86.56 632 VAL A C 1
ATOM 4852 O O . VAL A 1 632 ? 5.952 -2.231 29.655 1.00 86.56 632 VAL A O 1
ATOM 4855 N N . LEU A 1 633 ? 4.700 -0.415 30.084 1.00 80.69 633 LEU A N 1
ATOM 4856 C CA . LEU A 1 633 ? 3.889 -0.465 28.860 1.00 80.69 633 LEU A CA 1
ATOM 4857 C C . LEU A 1 633 ? 4.373 0.511 27.789 1.00 80.69 633 LEU A C 1
ATOM 4859 O O . LEU A 1 633 ? 4.160 0.266 26.605 1.00 80.69 633 LEU A O 1
ATOM 4863 N N . VAL A 1 634 ? 5.002 1.612 28.208 1.00 81.94 634 VAL A N 1
ATOM 4864 C CA . VAL A 1 634 ? 5.387 2.715 27.336 1.00 81.94 634 VAL A CA 1
ATOM 4865 C C . VAL A 1 634 ? 6.910 2.832 27.296 1.00 81.94 634 VAL A C 1
ATOM 4867 O O . VAL A 1 634 ? 7.542 3.175 28.295 1.00 81.94 634 VAL A O 1
ATOM 4870 N N . ASN A 1 635 ? 7.518 2.559 26.142 1.00 85.00 635 ASN A N 1
ATOM 4871 C CA . ASN A 1 635 ? 8.952 2.729 25.938 1.00 85.00 635 ASN A CA 1
ATOM 4872 C C . ASN A 1 635 ? 9.288 4.226 25.779 1.00 85.00 635 ASN A C 1
ATOM 4874 O O . ASN A 1 635 ? 8.876 4.842 24.794 1.00 85.00 635 ASN A O 1
ATOM 4878 N N . PRO A 1 636 ? 10.074 4.844 26.676 1.00 78.44 636 PRO A N 1
ATOM 4879 C CA . PRO A 1 636 ? 10.405 6.267 26.570 1.00 78.44 636 PRO A CA 1
ATOM 4880 C C . PRO A 1 636 ? 11.245 6.616 25.329 1.00 78.44 636 PRO A C 1
ATOM 4882 O O . PRO A 1 636 ? 11.315 7.784 24.959 1.00 78.44 636 PRO A O 1
ATOM 4885 N N . ASN A 1 637 ? 11.864 5.624 24.680 1.00 80.44 637 ASN A N 1
ATOM 4886 C CA . ASN A 1 637 ? 12.738 5.818 23.521 1.00 80.44 637 ASN A CA 1
ATOM 4887 C C . ASN A 1 637 ? 12.030 5.612 22.169 1.00 80.44 637 ASN A C 1
ATOM 4889 O O . ASN A 1 637 ? 12.693 5.599 21.136 1.00 80.44 637 ASN A O 1
ATOM 4893 N N . GLY A 1 638 ? 10.703 5.457 22.164 1.00 77.69 638 GLY A N 1
ATOM 4894 C CA . GLY A 1 638 ? 9.918 5.223 20.950 1.00 77.69 638 GLY A CA 1
ATOM 4895 C C . GLY A 1 638 ? 9.554 3.754 20.735 1.00 77.69 638 GLY A C 1
ATOM 4896 O O . GLY A 1 638 ? 9.709 2.921 21.624 1.00 77.69 638 GLY A O 1
ATOM 4897 N N . TRP A 1 639 ? 9.002 3.445 19.565 1.00 81.94 639 TRP A N 1
ATOM 4898 C CA . TRP A 1 639 ? 8.507 2.105 19.252 1.00 81.94 639 TRP A CA 1
ATOM 4899 C C . TRP A 1 639 ? 9.658 1.093 19.105 1.00 81.94 639 TRP A C 1
ATOM 4901 O O . TRP A 1 639 ? 10.598 1.325 18.352 1.00 81.94 639 TRP A O 1
ATOM 4911 N N . ASP A 1 640 ? 9.581 -0.029 19.825 1.00 85.19 640 ASP A N 1
ATOM 4912 C CA . ASP A 1 640 ? 10.470 -1.190 19.679 1.00 85.19 640 ASP A CA 1
ATOM 4913 C C . ASP A 1 640 ? 9.762 -2.422 20.244 1.00 85.19 640 ASP A C 1
ATOM 4915 O O . ASP A 1 640 ? 9.512 -2.498 21.443 1.00 85.19 640 ASP A O 1
ATOM 4919 N N . TRP A 1 641 ? 9.460 -3.394 19.387 1.00 83.62 641 TRP A N 1
ATOM 4920 C CA . TRP A 1 641 ? 8.653 -4.561 19.745 1.00 83.62 641 TRP A CA 1
ATOM 4921 C C . TRP A 1 641 ? 9.223 -5.403 20.896 1.00 83.62 641 TRP A C 1
ATOM 4923 O O . TRP A 1 641 ? 8.474 -6.014 21.659 1.00 83.62 641 TRP A O 1
ATOM 4933 N N . ASP A 1 642 ? 10.554 -5.439 21.024 1.00 90.06 642 ASP A N 1
ATOM 4934 C CA . ASP A 1 642 ? 11.259 -6.293 21.985 1.00 90.06 642 ASP A CA 1
ATOM 4935 C C . ASP A 1 642 ? 11.990 -5.494 23.070 1.00 90.06 642 ASP A C 1
ATOM 4937 O O . ASP A 1 642 ? 12.916 -5.993 23.710 1.00 90.06 642 ASP A O 1
ATOM 4941 N N . TRP A 1 643 ? 11.601 -4.239 23.310 1.00 89.81 643 TRP A N 1
ATOM 4942 C CA . TRP A 1 643 ? 12.314 -3.378 24.259 1.00 89.81 643 TRP A CA 1
ATOM 4943 C C . TRP A 1 643 ? 12.381 -3.978 25.675 1.00 89.81 643 TRP A C 1
ATOM 4945 O O . TRP A 1 643 ? 13.424 -3.921 26.326 1.00 89.81 643 TRP A O 1
ATOM 4955 N N . ARG A 1 644 ? 11.300 -4.622 26.144 1.00 92.25 644 ARG A N 1
ATOM 4956 C CA . ARG A 1 644 ? 11.269 -5.344 27.431 1.00 92.25 644 ARG A CA 1
ATOM 4957 C C . ARG A 1 644 ? 12.170 -6.577 27.410 1.00 92.25 644 ARG A C 1
ATOM 4959 O O . ARG A 1 644 ? 12.903 -6.811 28.372 1.00 92.25 644 ARG A O 1
ATOM 4966 N N . GLY A 1 645 ? 12.155 -7.340 26.316 1.00 92.62 645 GLY A N 1
ATOM 4967 C CA . GLY A 1 645 ? 13.003 -8.520 26.141 1.00 92.62 645 GLY A CA 1
ATOM 4968 C C . GLY A 1 645 ? 14.489 -8.166 26.163 1.00 92.62 645 GLY A C 1
ATOM 4969 O O . GLY A 1 645 ? 15.251 -8.784 26.907 1.00 92.62 645 GLY A O 1
ATOM 4970 N N . LYS A 1 646 ? 14.881 -7.091 25.469 1.00 92.31 646 LYS A N 1
ATOM 4971 C CA . LYS A 1 646 ? 16.245 -6.528 25.473 1.00 92.31 646 LYS A CA 1
ATOM 4972 C C . LYS A 1 646 ? 16.702 -6.051 26.855 1.00 92.31 646 LYS A C 1
ATOM 4974 O O . LYS A 1 646 ? 17.897 -6.062 27.140 1.00 92.31 646 LYS A O 1
ATOM 4979 N N . LEU A 1 647 ? 15.766 -5.675 27.731 1.00 93.62 647 LEU A N 1
ATOM 4980 C CA . LEU A 1 647 ? 16.031 -5.352 29.139 1.00 93.62 647 LEU A CA 1
ATOM 4981 C C . LEU A 1 647 ? 16.089 -6.586 30.059 1.00 93.62 647 LEU A C 1
ATOM 4983 O O . LEU A 1 647 ? 16.288 -6.435 31.263 1.00 93.62 647 LEU A O 1
ATOM 4987 N N . GLY A 1 648 ? 15.934 -7.798 29.520 1.00 95.94 648 GLY A N 1
ATOM 4988 C CA . GLY A 1 648 ? 15.970 -9.046 30.284 1.00 95.94 648 GLY A CA 1
ATOM 4989 C C . GLY A 1 648 ? 14.615 -9.497 30.835 1.00 95.94 648 GLY A C 1
ATOM 4990 O O . GLY A 1 648 ? 14.589 -10.374 31.695 1.00 95.94 648 GLY A O 1
ATOM 4991 N N . PHE A 1 649 ? 13.501 -8.946 30.336 1.00 96.06 649 PHE A N 1
ATOM 4992 C CA . PHE A 1 649 ? 12.134 -9.308 30.739 1.00 96.06 649 PHE A CA 1
ATOM 4993 C C . PHE A 1 649 ? 11.348 -9.960 29.585 1.00 96.06 649 PHE A C 1
ATOM 4995 O O . PHE A 1 649 ? 10.341 -9.414 29.128 1.00 96.06 649 PHE A O 1
ATOM 5002 N N . PRO A 1 650 ? 11.768 -11.134 29.073 1.00 95.31 650 PRO A N 1
ATOM 5003 C CA . PRO A 1 650 ? 11.080 -11.793 27.961 1.00 95.31 650 PRO A CA 1
ATOM 5004 C C . PRO A 1 650 ? 9.656 -12.243 28.321 1.00 95.31 650 PRO A C 1
ATOM 5006 O O . PRO A 1 650 ? 8.816 -12.355 27.435 1.00 95.31 650 PRO A O 1
ATOM 5009 N N . ASN A 1 651 ? 9.368 -12.451 29.609 1.00 95.56 651 ASN A N 1
ATOM 5010 C CA . ASN A 1 651 ? 8.042 -12.748 30.162 1.00 95.56 651 ASN A CA 1
ATOM 5011 C C . ASN A 1 651 ? 7.105 -11.524 30.211 1.00 95.56 651 ASN A C 1
ATOM 5013 O O . ASN A 1 651 ? 5.979 -11.647 30.683 1.00 95.56 651 ASN A O 1
ATOM 5017 N N . GLU A 1 652 ? 7.580 -10.356 29.782 1.00 93.50 652 GLU A N 1
ATOM 5018 C CA . GLU A 1 652 ? 6.833 -9.096 29.688 1.00 93.50 652 GLU A CA 1
ATOM 5019 C C . GLU A 1 652 ? 7.042 -8.446 28.309 1.00 93.50 652 GLU A C 1
ATOM 5021 O O . GLU A 1 652 ? 6.845 -7.246 28.151 1.00 93.50 652 GLU A O 1
ATOM 5026 N N . SER A 1 653 ? 7.494 -9.219 27.314 1.00 93.31 653 SER A N 1
ATOM 5027 C CA . SER A 1 653 ? 7.771 -8.732 25.961 1.00 93.31 653 SER A CA 1
ATOM 5028 C C . SER A 1 653 ? 6.656 -9.132 25.004 1.00 93.31 653 SER A C 1
ATOM 5030 O O . SER A 1 653 ? 6.317 -10.309 24.885 1.00 93.31 653 SER A O 1
ATOM 5032 N N . GLU A 1 654 ? 6.126 -8.147 24.287 1.00 92.94 654 GLU A N 1
ATOM 5033 C CA . GLU A 1 654 ? 5.171 -8.354 23.202 1.00 92.94 654 GLU A CA 1
ATOM 5034 C C . GLU A 1 654 ? 5.772 -9.245 22.109 1.00 92.94 654 GLU A C 1
ATOM 5036 O O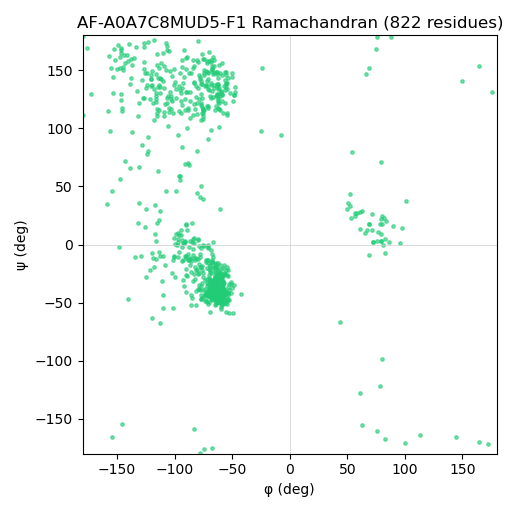 . GLU A 1 654 ? 5.187 -10.258 21.726 1.00 92.94 654 GLU A O 1
ATOM 5041 N N . TYR A 1 655 ? 7.008 -8.963 21.700 1.00 95.62 655 TYR A N 1
ATOM 5042 C CA . TYR A 1 655 ? 7.684 -9.733 20.665 1.00 95.62 655 TYR A CA 1
ATOM 5043 C C . TYR A 1 655 ? 7.927 -11.208 21.034 1.00 95.62 655 TYR A C 1
ATOM 5045 O O . TYR A 1 655 ? 7.968 -12.060 20.144 1.00 95.62 655 TYR A O 1
ATOM 5053 N N . THR A 1 656 ? 8.020 -11.554 22.328 1.00 97.31 656 THR A N 1
ATOM 5054 C CA . THR A 1 656 ? 8.050 -12.965 22.765 1.00 97.31 656 THR A CA 1
ATOM 5055 C C . THR A 1 656 ? 6.810 -13.722 22.298 1.00 97.31 656 THR A C 1
ATOM 5057 O O . THR A 1 656 ? 6.931 -14.875 21.886 1.00 97.31 656 THR A O 1
ATOM 5060 N N . VAL A 1 657 ? 5.639 -13.084 22.347 1.00 97.62 657 VAL A N 1
ATOM 5061 C CA . VAL A 1 657 ? 4.380 -13.677 21.886 1.00 97.62 657 VAL A CA 1
ATOM 5062 C C . VAL A 1 657 ? 4.378 -13.769 20.364 1.00 97.62 657 VAL A C 1
ATOM 5064 O O . VAL A 1 657 ? 4.189 -14.860 19.827 1.00 97.62 657 VAL A O 1
ATOM 5067 N N . ILE A 1 658 ? 4.675 -12.668 19.665 1.00 97.44 658 ILE A N 1
ATOM 5068 C CA . ILE A 1 658 ? 4.620 -12.641 18.197 1.00 97.44 658 ILE A CA 1
ATOM 5069 C C . ILE A 1 658 ? 5.544 -13.657 17.548 1.00 97.44 658 ILE A C 1
ATOM 5071 O O . ILE A 1 658 ? 5.113 -14.366 16.648 1.00 97.44 658 ILE A O 1
ATOM 5075 N N . LYS A 1 659 ? 6.805 -13.778 17.971 1.00 97.75 659 LYS A N 1
ATOM 5076 C CA . LYS A 1 659 ? 7.728 -14.690 17.279 1.00 97.75 659 LYS A CA 1
ATOM 5077 C C . LYS A 1 659 ? 7.316 -16.165 17.408 1.00 97.75 659 LYS A C 1
ATOM 5079 O O . LYS A 1 659 ? 7.609 -16.949 16.504 1.00 97.75 659 LYS A O 1
ATOM 5084 N N . VAL A 1 660 ? 6.626 -16.537 18.493 1.00 98.69 660 VAL A N 1
ATOM 5085 C CA . VAL A 1 660 ? 6.039 -17.878 18.683 1.00 98.69 660 VAL A CA 1
ATOM 5086 C C . VAL A 1 660 ? 4.766 -18.031 17.851 1.00 98.69 660 VAL A C 1
ATOM 5088 O O . VAL A 1 660 ? 4.598 -19.041 17.167 1.00 98.69 660 VAL A O 1
ATOM 5091 N N . ASP A 1 661 ? 3.883 -17.032 17.881 1.00 98.50 661 ASP A N 1
ATOM 5092 C CA . ASP A 1 661 ? 2.638 -17.044 17.111 1.00 98.50 661 ASP A CA 1
ATOM 5093 C C . ASP A 1 661 ? 2.910 -17.096 15.612 1.00 98.50 661 ASP A C 1
ATOM 5095 O O . ASP A 1 661 ? 2.380 -17.979 14.945 1.00 98.50 661 ASP A O 1
ATOM 5099 N N . PHE A 1 662 ? 3.799 -16.241 15.099 1.00 98.69 662 PHE A N 1
ATOM 5100 C CA . PHE A 1 662 ? 4.160 -16.192 13.687 1.00 98.69 662 PHE A CA 1
ATOM 5101 C C . PHE A 1 662 ? 4.603 -17.561 13.182 1.00 98.69 662 PHE A C 1
ATOM 5103 O O . PHE A 1 662 ? 4.124 -17.988 12.139 1.00 98.69 662 PHE A O 1
ATOM 5110 N N . TYR A 1 663 ? 5.429 -18.292 13.944 1.00 98.81 663 TYR A N 1
ATOM 5111 C CA . TYR A 1 663 ? 5.870 -19.645 13.582 1.00 98.81 663 TYR A CA 1
ATOM 5112 C C . TYR A 1 663 ? 4.685 -20.577 13.293 1.00 98.81 663 TYR A C 1
ATOM 5114 O O . TYR A 1 663 ? 4.668 -21.307 12.298 1.00 98.81 663 TYR A O 1
ATOM 5122 N N . ASN A 1 664 ? 3.689 -20.556 14.179 1.00 98.69 664 ASN A N 1
ATOM 5123 C CA . ASN A 1 664 ? 2.515 -21.418 14.107 1.00 98.69 664 ASN A CA 1
ATOM 5124 C C . ASN A 1 664 ? 1.517 -20.931 13.047 1.00 98.69 664 ASN A C 1
ATOM 5126 O O . ASN A 1 664 ? 1.037 -21.718 12.226 1.00 98.69 664 ASN A O 1
ATOM 5130 N N . ASP A 1 665 ? 1.232 -19.634 13.046 1.00 98.50 665 ASP A N 1
ATOM 5131 C CA . ASP A 1 665 ? 0.177 -19.016 12.257 1.00 98.50 665 ASP A CA 1
ATOM 5132 C C . ASP A 1 665 ? 0.585 -18.919 10.775 1.00 98.50 665 ASP A C 1
ATOM 5134 O O . ASP A 1 665 ? -0.224 -19.237 9.896 1.00 98.50 665 ASP A O 1
ATOM 5138 N N . ILE A 1 666 ? 1.852 -18.596 10.462 1.00 98.56 666 ILE A N 1
ATOM 5139 C CA . ILE A 1 666 ? 2.327 -18.563 9.069 1.00 98.56 666 ILE A CA 1
ATOM 5140 C C . ILE A 1 666 ? 2.309 -19.954 8.443 1.00 98.56 666 ILE A C 1
ATOM 5142 O O . ILE A 1 666 ? 1.885 -20.125 7.302 1.00 98.56 666 ILE A O 1
ATOM 5146 N N . LYS A 1 667 ? 2.707 -20.974 9.209 1.00 98.56 667 LYS A N 1
ATOM 5147 C CA . LYS A 1 667 ? 2.680 -22.370 8.774 1.00 98.56 667 LYS A CA 1
ATOM 5148 C C . LYS A 1 667 ? 1.253 -22.822 8.475 1.00 98.56 667 LYS A C 1
ATOM 5150 O O . LYS A 1 667 ? 1.024 -23.492 7.467 1.00 98.56 667 LYS A O 1
ATOM 5155 N N . ALA A 1 668 ? 0.293 -22.441 9.320 1.00 98.31 668 ALA A N 1
ATOM 5156 C CA . ALA A 1 668 ? -1.118 -22.724 9.085 1.00 98.31 668 ALA A CA 1
ATOM 5157 C C . ALA A 1 668 ? -1.607 -22.068 7.782 1.00 98.31 668 ALA A C 1
ATOM 5159 O O . ALA A 1 668 ? -2.152 -22.767 6.928 1.00 98.31 668 ALA A O 1
ATOM 5160 N N . TYR A 1 669 ? -1.330 -20.775 7.576 1.00 98.56 669 TYR A N 1
ATOM 5161 C CA . TYR A 1 669 ? -1.698 -20.066 6.346 1.00 98.56 669 TYR A CA 1
ATOM 5162 C C . TYR A 1 669 ? -1.071 -20.700 5.092 1.00 98.56 669 TYR A C 1
ATOM 5164 O O . TYR A 1 669 ? -1.773 -21.022 4.132 1.00 98.56 669 TYR A O 1
ATOM 5172 N N . LEU A 1 670 ? 0.247 -20.931 5.104 1.00 98.50 670 LEU A N 1
ATOM 5173 C CA . LEU A 1 670 ? 0.984 -21.488 3.965 1.00 98.50 670 LEU A CA 1
ATOM 5174 C C . LEU A 1 670 ? 0.529 -22.909 3.605 1.00 98.50 670 LEU A C 1
ATOM 5176 O O . LEU A 1 670 ? 0.608 -23.299 2.440 1.00 98.50 670 LEU A O 1
ATOM 5180 N N . SER A 1 671 ? 0.026 -23.679 4.577 1.00 98.12 671 SER A N 1
ATOM 5181 C CA . SER A 1 671 ? -0.493 -25.030 4.335 1.00 98.12 671 SER A CA 1
ATOM 5182 C C . SER A 1 671 ? -1.739 -25.062 3.443 1.00 98.12 671 SER A C 1
ATOM 5184 O O . SER A 1 671 ? -2.005 -26.083 2.808 1.00 98.12 671 SER A O 1
ATOM 5186 N N . GLU A 1 672 ? -2.479 -23.952 3.359 1.00 97.69 672 GLU A N 1
ATOM 5187 C CA . GLU A 1 672 ? -3.663 -23.832 2.506 1.00 97.69 672 GLU A CA 1
ATOM 5188 C C . GLU A 1 672 ? -3.336 -23.415 1.063 1.00 97.69 672 GLU A C 1
ATOM 5190 O O . GLU A 1 672 ? -4.196 -23.519 0.179 1.00 97.69 672 GLU A O 1
ATOM 5195 N N . LEU A 1 673 ? -2.117 -22.927 0.808 1.00 96.31 673 LEU A N 1
ATOM 5196 C CA . LEU A 1 673 ? -1.718 -22.448 -0.510 1.00 96.31 673 LEU A CA 1
ATOM 5197 C C . LEU A 1 673 ? -1.414 -23.604 -1.462 1.00 96.31 673 LEU A C 1
ATOM 5199 O O . LEU A 1 673 ? -0.753 -24.586 -1.121 1.00 96.31 673 LEU A O 1
ATOM 5203 N N . ASN A 1 674 ? -1.826 -23.432 -2.715 1.00 89.62 674 ASN A N 1
ATOM 5204 C CA . ASN A 1 674 ? -1.441 -24.309 -3.815 1.00 89.62 674 ASN A CA 1
ATOM 5205 C C . ASN A 1 674 ? -0.389 -23.622 -4.701 1.00 89.62 674 ASN A C 1
ATOM 5207 O O . ASN A 1 674 ? -0.195 -22.412 -4.618 1.00 89.62 674 ASN A O 1
ATOM 5211 N N . HIS A 1 675 ? 0.272 -24.380 -5.584 1.00 87.25 675 HIS A N 1
ATOM 5212 C CA . HIS A 1 675 ? 1.227 -23.846 -6.577 1.00 87.25 675 HIS A CA 1
ATOM 5213 C C . HIS A 1 675 ? 2.459 -23.125 -5.991 1.00 87.25 675 HIS A C 1
ATOM 5215 O O . HIS A 1 675 ? 3.056 -22.275 -6.636 1.00 87.25 675 HIS A O 1
ATOM 5221 N N . THR A 1 676 ? 2.876 -23.492 -4.784 1.00 88.06 676 THR A N 1
ATOM 5222 C CA . THR A 1 676 ? 4.138 -23.046 -4.175 1.00 88.06 676 THR A CA 1
ATOM 5223 C C . THR A 1 676 ? 4.723 -24.179 -3.340 1.00 88.06 676 THR A C 1
ATOM 5225 O O . THR A 1 676 ? 3.960 -25.028 -2.873 1.00 88.06 676 THR A O 1
ATOM 5228 N N . SER A 1 677 ? 6.042 -24.218 -3.157 1.00 87.25 677 SER A N 1
ATOM 5229 C CA . SER A 1 677 ? 6.737 -25.156 -2.262 1.00 87.25 677 SER A CA 1
ATOM 5230 C C . SER A 1 677 ? 6.916 -24.623 -0.839 1.00 87.25 677 SER A C 1
ATOM 5232 O O . SER A 1 677 ? 7.296 -25.389 0.036 1.00 87.25 677 SER A O 1
ATOM 5234 N N . ILE A 1 678 ? 6.627 -23.343 -0.598 1.00 94.81 678 ILE A N 1
ATOM 5235 C CA . ILE A 1 678 ? 6.880 -22.661 0.676 1.00 94.81 678 ILE A CA 1
ATOM 5236 C C . ILE A 1 678 ? 5.822 -23.058 1.705 1.00 94.81 678 ILE A C 1
ATOM 5238 O O . ILE A 1 678 ? 4.623 -22.876 1.469 1.00 94.81 678 ILE A O 1
ATOM 5242 N N . ARG A 1 679 ? 6.238 -23.646 2.829 1.00 97.44 679 ARG A N 1
ATOM 5243 C CA . ARG A 1 679 ? 5.342 -24.226 3.843 1.00 97.44 679 ARG A CA 1
ATOM 5244 C C . ARG A 1 679 ? 5.689 -23.858 5.281 1.00 97.44 679 ARG A C 1
ATOM 5246 O O . ARG A 1 679 ? 4.868 -24.113 6.162 1.00 97.44 679 ARG A O 1
ATOM 5253 N N . SER A 1 680 ? 6.843 -23.259 5.541 1.00 98.06 680 SER A N 1
ATOM 5254 C CA . SER A 1 680 ? 7.229 -22.836 6.888 1.00 98.06 680 SER A CA 1
ATOM 5255 C C . SER A 1 680 ? 8.120 -21.598 6.887 1.00 98.06 680 SER A C 1
ATOM 5257 O O . SER A 1 680 ? 8.594 -21.170 5.839 1.00 98.06 680 SER A O 1
ATOM 5259 N N . VAL A 1 681 ? 8.375 -21.034 8.073 1.00 98.44 681 VAL A N 1
ATOM 5260 C CA . VAL A 1 681 ? 9.334 -19.929 8.238 1.00 98.44 681 VAL A CA 1
ATOM 5261 C C . VAL A 1 681 ? 10.754 -20.337 7.830 1.00 98.44 681 VAL A C 1
ATOM 5263 O O . VAL A 1 681 ? 11.506 -19.512 7.327 1.00 98.44 681 VAL A O 1
ATOM 5266 N N . GLU A 1 682 ? 11.125 -21.609 7.985 1.00 98.44 682 GLU A N 1
ATOM 5267 C CA . GLU A 1 682 ? 12.408 -22.120 7.502 1.00 98.44 682 GLU A CA 1
ATOM 5268 C C . GLU A 1 682 ? 12.506 -22.042 5.975 1.00 98.44 682 GLU A C 1
ATOM 5270 O O . GLU A 1 682 ? 13.527 -21.586 5.467 1.00 98.44 682 GLU A O 1
ATOM 5275 N N . ASP A 1 683 ? 11.443 -22.390 5.242 1.00 97.94 683 ASP A N 1
ATOM 5276 C CA . ASP A 1 683 ? 11.419 -22.230 3.781 1.00 97.94 683 ASP A CA 1
ATOM 5277 C C . ASP A 1 683 ? 11.562 -20.755 3.374 1.00 97.94 683 ASP A C 1
ATOM 5279 O O . ASP A 1 683 ? 12.269 -20.456 2.413 1.00 97.94 683 ASP A O 1
ATOM 5283 N N . ILE A 1 684 ? 10.948 -19.834 4.132 1.00 97.94 684 ILE A N 1
ATOM 5284 C CA . ILE A 1 684 ? 11.105 -18.382 3.935 1.00 97.94 684 ILE A CA 1
ATOM 5285 C C . ILE A 1 684 ? 12.570 -17.970 4.099 1.00 97.94 684 ILE A C 1
ATOM 5287 O O . ILE A 1 684 ? 13.134 -17.295 3.239 1.00 97.94 684 ILE A O 1
ATOM 5291 N N . ILE A 1 685 ? 13.203 -18.411 5.189 1.00 97.62 685 ILE A N 1
ATOM 5292 C CA . ILE A 1 685 ? 14.612 -18.125 5.474 1.00 97.62 685 ILE A CA 1
ATOM 5293 C C . ILE A 1 685 ? 15.505 -18.620 4.336 1.00 97.62 685 ILE A C 1
ATOM 5295 O O . ILE A 1 685 ? 16.385 -17.881 3.891 1.00 97.62 685 ILE A O 1
ATOM 5299 N N . TYR A 1 686 ? 15.294 -19.857 3.877 1.00 93.56 686 TYR A N 1
ATOM 5300 C CA . TYR A 1 686 ? 16.097 -20.452 2.812 1.00 93.56 686 TYR A CA 1
ATOM 5301 C C . TYR A 1 686 ? 15.890 -19.743 1.476 1.00 93.56 686 TYR A C 1
ATOM 5303 O O . TYR A 1 686 ? 16.876 -19.393 0.835 1.00 93.56 686 TYR A O 1
ATOM 5311 N N . TYR A 1 687 ? 14.647 -19.432 1.103 1.00 87.75 687 TYR A N 1
ATOM 5312 C CA . TYR A 1 687 ? 14.364 -18.688 -0.124 1.00 87.75 687 TYR A CA 1
ATOM 5313 C C . TYR A 1 687 ? 15.089 -17.337 -0.154 1.00 87.75 687 TYR A C 1
ATOM 5315 O O . TYR A 1 687 ? 15.716 -16.980 -1.151 1.00 87.75 687 TYR A O 1
ATOM 5323 N N . ASN A 1 688 ? 15.064 -16.611 0.963 1.00 82.88 688 ASN A N 1
ATOM 5324 C CA . ASN A 1 688 ? 15.734 -15.321 1.109 1.00 82.88 688 ASN A CA 1
ATOM 5325 C C . ASN A 1 688 ? 17.267 -15.430 1.017 1.00 82.88 688 ASN A C 1
ATOM 5327 O O . ASN A 1 688 ? 17.923 -14.541 0.468 1.00 82.88 688 ASN A O 1
ATOM 5331 N N . LEU A 1 689 ? 17.848 -16.516 1.541 1.00 81.69 689 LEU A N 1
ATOM 5332 C CA . LEU A 1 689 ? 19.284 -16.801 1.430 1.00 81.69 689 LEU A CA 1
ATOM 5333 C C . LEU A 1 689 ? 19.693 -17.215 0.013 1.00 81.69 689 LEU A C 1
ATOM 5335 O O . LEU A 1 689 ? 20.797 -16.876 -0.405 1.00 81.69 689 LEU A O 1
ATOM 5339 N N . ASP A 1 690 ? 18.818 -17.896 -0.722 1.00 76.12 690 ASP A N 1
ATOM 5340 C CA . ASP A 1 690 ? 19.057 -18.283 -2.116 1.00 76.12 690 ASP A CA 1
ATOM 5341 C C . ASP A 1 690 ? 18.821 -17.105 -3.084 1.00 76.12 690 ASP A C 1
ATOM 5343 O O . ASP A 1 690 ? 19.438 -17.030 -4.146 1.00 76.12 690 ASP A O 1
ATOM 5347 N N . SER A 1 691 ? 17.999 -16.129 -2.683 1.00 65.38 691 SER A N 1
ATOM 5348 C CA . SER A 1 691 ? 17.573 -14.976 -3.493 1.00 65.38 691 SER A CA 1
ATOM 5349 C C . SER A 1 691 ? 18.226 -13.659 -3.047 1.00 65.38 691 SER A C 1
ATOM 5351 O O . SER A 1 691 ? 17.563 -12.629 -2.896 1.00 65.38 691 SER A O 1
ATOM 5353 N N . LEU A 1 692 ? 19.547 -13.658 -2.819 1.00 60.06 692 LEU A N 1
ATOM 5354 C CA . LEU A 1 692 ? 20.254 -12.509 -2.220 1.00 60.06 692 LEU A CA 1
ATOM 5355 C C . LEU A 1 692 ? 20.126 -11.192 -3.004 1.00 60.06 692 LEU A C 1
ATOM 5357 O O . LEU A 1 692 ? 20.176 -10.123 -2.397 1.00 60.06 692 LEU A O 1
ATOM 5361 N N . GLY A 1 693 ? 19.994 -11.264 -4.332 1.00 49.22 693 GLY A N 1
ATOM 5362 C CA . GLY A 1 693 ? 19.931 -10.091 -5.211 1.00 49.22 693 GLY A CA 1
ATOM 5363 C C . GLY A 1 693 ? 18.576 -9.377 -5.238 1.00 49.22 693 GLY A C 1
ATOM 5364 O O . GLY A 1 693 ? 18.523 -8.212 -5.627 1.00 49.22 693 GLY A O 1
ATOM 5365 N N . SER A 1 694 ? 17.498 -10.047 -4.822 1.00 55.84 694 SER A N 1
ATOM 5366 C CA . SER A 1 694 ? 16.125 -9.529 -4.873 1.00 55.84 694 SER A CA 1
ATOM 5367 C C . SER A 1 694 ? 15.510 -9.445 -3.476 1.00 55.84 694 SER A C 1
ATOM 5369 O O . SER A 1 694 ? 15.242 -8.350 -2.988 1.00 55.84 694 SER A O 1
ATOM 5371 N N . GLU A 1 695 ? 15.350 -10.580 -2.801 1.00 68.56 695 GLU A N 1
ATOM 5372 C CA . GLU A 1 695 ? 14.841 -10.663 -1.430 1.00 68.56 695 GLU A CA 1
ATOM 5373 C C . GLU A 1 695 ? 15.906 -10.270 -0.412 1.00 68.56 695 GLU A C 1
ATOM 5375 O O . GLU A 1 695 ? 15.624 -9.535 0.526 1.00 68.56 695 GLU A O 1
ATOM 5380 N N . GLY A 1 696 ? 17.145 -10.745 -0.577 1.00 69.00 696 GLY A N 1
ATOM 5381 C CA . GLY A 1 696 ? 18.181 -10.642 0.454 1.00 69.00 696 GLY A CA 1
ATOM 5382 C C . GLY A 1 696 ? 17.875 -11.525 1.670 1.00 69.00 696 GLY A C 1
ATOM 5383 O O . GLY A 1 696 ? 16.728 -11.770 1.992 1.00 69.00 696 GLY A O 1
ATOM 5384 N N . GLY A 1 697 ? 18.883 -11.987 2.400 1.00 76.56 697 GLY A N 1
ATOM 5385 C CA . GLY A 1 697 ? 18.690 -12.698 3.679 1.00 76.56 697 GLY A CA 1
ATOM 5386 C C . GLY A 1 697 ? 19.827 -12.463 4.671 1.00 76.56 697 GLY A C 1
ATOM 5387 O O . GLY A 1 697 ? 19.799 -12.945 5.798 1.00 76.56 697 GLY A O 1
ATOM 5388 N N . LEU A 1 698 ? 20.838 -11.704 4.248 1.00 82.00 698 LEU A N 1
ATOM 5389 C CA . LEU A 1 698 ? 22.029 -11.389 5.019 1.00 82.00 698 LEU A CA 1
ATOM 5390 C C . LEU A 1 698 ? 22.053 -9.886 5.325 1.00 82.00 698 LEU A C 1
ATOM 5392 O O . LEU A 1 698 ? 21.681 -9.089 4.454 1.00 82.00 698 LEU A O 1
ATOM 5396 N N . PRO A 1 699 ? 22.517 -9.482 6.520 1.00 88.06 699 PRO A N 1
ATOM 5397 C CA . PRO A 1 699 ? 22.657 -8.074 6.866 1.00 88.06 699 PRO A CA 1
ATOM 5398 C C . PRO A 1 699 ? 23.511 -7.301 5.851 1.00 88.06 699 PRO A C 1
ATOM 5400 O O . PRO A 1 699 ? 24.541 -7.791 5.386 1.00 88.06 699 PRO A O 1
ATOM 5403 N N . GLY A 1 700 ? 23.088 -6.082 5.519 1.00 76.00 700 GLY A N 1
ATOM 5404 C CA . GLY A 1 700 ? 23.811 -5.166 4.628 1.00 76.00 700 GLY A CA 1
ATOM 5405 C C . GLY A 1 700 ? 23.815 -5.529 3.137 1.00 76.00 700 GLY A C 1
ATOM 5406 O O . GLY A 1 700 ? 24.429 -4.803 2.359 1.00 76.00 700 GLY A O 1
ATOM 5407 N N . VAL A 1 701 ? 23.146 -6.613 2.719 1.00 72.50 701 VAL A N 1
ATOM 5408 C CA . VAL A 1 701 ? 23.089 -7.027 1.303 1.00 72.50 701 VAL A CA 1
ATOM 5409 C C . VAL A 1 701 ? 21.972 -6.311 0.547 1.00 72.50 701 VAL A C 1
ATOM 5411 O O . VAL A 1 701 ? 22.226 -5.700 -0.489 1.00 72.50 701 VAL A O 1
ATOM 5414 N N . ASN A 1 702 ? 20.744 -6.347 1.069 1.00 74.31 702 ASN A N 1
ATOM 5415 C CA . ASN A 1 702 ? 19.625 -5.609 0.490 1.00 74.31 702 ASN A CA 1
ATOM 5416 C C . ASN A 1 702 ? 19.485 -4.261 1.209 1.00 74.31 702 ASN A C 1
ATOM 5418 O O . ASN A 1 702 ? 19.303 -4.205 2.424 1.00 74.31 702 ASN A O 1
ATOM 5422 N N . SER A 1 703 ? 19.536 -3.162 0.455 1.00 72.50 703 SER A N 1
ATOM 5423 C CA . SER A 1 703 ? 19.437 -1.806 1.008 1.00 72.50 703 SER A CA 1
ATOM 5424 C C . SER A 1 703 ? 18.110 -1.503 1.716 1.00 72.50 703 SER A C 1
ATOM 5426 O O . SER A 1 703 ? 18.062 -0.577 2.516 1.00 72.50 703 SER A O 1
ATOM 5428 N N . GLY A 1 704 ? 17.039 -2.243 1.415 1.00 77.12 704 GLY A N 1
ATOM 5429 C CA . GLY A 1 704 ? 15.748 -2.139 2.096 1.00 77.12 704 GLY A CA 1
ATOM 5430 C C . GLY A 1 704 ? 15.601 -3.052 3.312 1.00 77.12 704 GLY A C 1
ATOM 5431 O O . GLY A 1 704 ? 14.692 -2.842 4.107 1.00 77.12 704 GLY A O 1
ATOM 5432 N N . PHE A 1 705 ? 16.516 -4.006 3.507 1.00 85.25 705 PHE A N 1
ATOM 5433 C CA . PHE A 1 705 ? 16.526 -4.940 4.635 1.00 85.25 705 PHE A CA 1
ATOM 5434 C C . PHE A 1 705 ? 17.919 -4.978 5.267 1.00 85.25 705 PHE A C 1
ATOM 5436 O O . PHE A 1 705 ? 18.632 -5.980 5.191 1.00 85.25 705 PHE A O 1
ATOM 5443 N N . LEU A 1 706 ? 18.343 -3.869 5.877 1.00 83.38 706 LEU A N 1
ATOM 5444 C CA . LEU A 1 706 ? 19.697 -3.742 6.421 1.00 83.38 706 LEU A CA 1
ATOM 5445 C C . LEU A 1 706 ? 20.033 -4.800 7.479 1.00 83.38 706 LEU A C 1
ATOM 5447 O O . LEU A 1 706 ? 21.172 -5.263 7.521 1.00 83.38 706 LEU A O 1
ATOM 5451 N N . GLY A 1 707 ? 19.063 -5.200 8.301 1.00 87.06 707 GLY A N 1
ATOM 5452 C CA . GLY A 1 707 ? 19.196 -6.287 9.276 1.00 87.06 707 GLY A CA 1
ATOM 5453 C C . GLY A 1 707 ? 19.098 -7.692 8.670 1.00 87.06 707 GLY A C 1
ATOM 5454 O O . GLY A 1 707 ? 19.395 -8.676 9.342 1.00 87.06 707 GLY A O 1
ATOM 5455 N N . GLY A 1 708 ? 18.742 -7.812 7.388 1.00 91.38 708 GLY A N 1
ATOM 5456 C CA . GLY A 1 708 ? 18.526 -9.087 6.711 1.00 91.38 708 GLY A CA 1
ATOM 5457 C C . GLY A 1 708 ? 17.148 -9.673 7.024 1.00 91.38 708 GLY A C 1
ATOM 5458 O O . GLY A 1 708 ? 16.168 -9.316 6.365 1.00 91.38 708 GLY A O 1
ATOM 5459 N N . GLN A 1 709 ? 17.097 -10.616 7.972 1.00 95.44 709 GLN A N 1
ATOM 5460 C CA . GLN A 1 709 ? 15.889 -11.382 8.328 1.00 95.44 709 GLN A CA 1
ATOM 5461 C C . GLN A 1 709 ? 15.941 -12.009 9.739 1.00 95.44 709 GLN A C 1
ATOM 5463 O O . GLN A 1 709 ? 15.482 -13.131 9.968 1.00 95.44 709 GLN A O 1
ATOM 5468 N N . GLU A 1 710 ? 16.564 -11.335 10.703 1.00 96.12 710 GLU A N 1
ATOM 5469 C CA . GLU A 1 710 ? 16.808 -11.884 12.040 1.00 96.12 710 GLU A CA 1
ATOM 5470 C C . GLU A 1 710 ? 15.526 -12.308 12.770 1.00 96.12 710 GLU A C 1
ATOM 5472 O O . GLU A 1 710 ? 15.530 -13.322 13.467 1.00 96.12 710 GLU A O 1
ATOM 5477 N N . ARG A 1 711 ? 14.403 -11.620 12.539 1.00 97.06 711 ARG A N 1
ATOM 5478 C CA . ARG A 1 711 ? 13.130 -11.965 13.180 1.00 97.06 711 ARG A CA 1
ATOM 5479 C C . ARG A 1 711 ? 12.558 -13.294 12.687 1.00 97.06 711 ARG A C 1
ATOM 5481 O O . ARG A 1 711 ? 11.977 -14.045 13.472 1.00 97.06 711 ARG A O 1
ATOM 5488 N N . PHE A 1 712 ? 12.779 -13.649 11.418 1.00 98.44 712 PHE A N 1
ATOM 5489 C CA . PHE A 1 712 ? 12.430 -14.984 10.924 1.00 98.44 712 PHE A CA 1
ATOM 5490 C C . PHE A 1 712 ? 13.275 -16.061 11.599 1.00 98.44 712 PHE A C 1
ATOM 5492 O O . PHE A 1 712 ? 12.730 -17.078 12.026 1.00 98.44 712 PHE A O 1
ATOM 5499 N N . HIS A 1 713 ? 14.581 -15.829 11.770 1.00 98.44 713 HIS A N 1
ATOM 5500 C CA . HIS A 1 713 ? 15.448 -16.756 12.502 1.00 98.44 713 HIS A CA 1
ATOM 5501 C C . HIS A 1 713 ? 15.016 -16.926 13.964 1.00 98.44 713 HIS A C 1
ATOM 5503 O O . HIS A 1 713 ? 14.977 -18.048 14.470 1.00 98.44 713 HIS A O 1
ATOM 5509 N N . GLU A 1 714 ? 14.663 -15.834 14.640 1.00 98.00 714 GLU A N 1
ATOM 5510 C CA . GLU A 1 714 ? 14.178 -15.856 16.022 1.00 98.00 714 GLU A CA 1
ATOM 5511 C C . GLU A 1 714 ? 12.835 -16.579 16.151 1.00 98.00 714 GLU A C 1
ATOM 5513 O O . GLU A 1 714 ? 12.652 -17.359 17.087 1.00 98.00 714 GLU A O 1
ATOM 5518 N N . SER A 1 715 ? 11.921 -16.381 15.196 1.00 98.56 715 SER A N 1
ATOM 5519 C CA . SER A 1 715 ? 10.666 -17.130 15.127 1.00 98.56 715 SER A CA 1
ATOM 5520 C C . SER A 1 715 ? 10.915 -18.622 14.901 1.00 98.56 715 SER A C 1
ATOM 5522 O O . SER A 1 715 ? 10.419 -19.448 15.670 1.00 98.56 715 SER A O 1
ATOM 5524 N N . ALA A 1 716 ? 11.764 -18.985 13.933 1.00 98.69 716 ALA A N 1
ATOM 5525 C CA . ALA A 1 716 ? 12.158 -20.371 13.671 1.00 98.69 716 ALA A CA 1
ATOM 5526 C C . ALA A 1 716 ? 12.765 -21.051 14.912 1.00 98.69 716 ALA A C 1
ATOM 5528 O O . ALA A 1 716 ? 12.466 -22.210 15.210 1.00 98.69 716 ALA A O 1
ATOM 5529 N N . ALA A 1 717 ? 13.572 -20.319 15.687 1.00 98.50 717 ALA A N 1
ATOM 5530 C CA . ALA A 1 717 ? 14.197 -20.827 16.905 1.00 98.50 717 ALA A CA 1
ATOM 5531 C C . ALA A 1 717 ? 13.183 -21.214 17.996 1.00 98.50 717 ALA A C 1
ATOM 5533 O O . ALA A 1 717 ? 13.475 -22.102 18.801 1.00 98.50 717 ALA A O 1
ATOM 5534 N N . THR A 1 718 ? 11.991 -20.606 18.010 1.00 98.31 718 THR A N 1
ATOM 5535 C CA . THR A 1 718 ? 10.935 -20.960 18.974 1.00 98.31 718 THR A CA 1
ATOM 5536 C C . THR A 1 718 ? 10.319 -22.327 18.720 1.00 98.31 718 THR A C 1
ATOM 5538 O O . THR A 1 718 ? 9.790 -22.941 19.647 1.00 98.31 718 THR A O 1
ATOM 5541 N N . LYS A 1 719 ? 10.350 -22.795 17.463 1.00 98.19 719 LYS A N 1
ATOM 5542 C CA . LYS A 1 719 ? 9.643 -23.999 17.001 1.00 98.19 719 LYS A CA 1
ATOM 5543 C C . LYS A 1 719 ? 8.143 -23.987 17.335 1.00 98.19 719 LYS A C 1
ATOM 5545 O O . LYS A 1 719 ? 7.539 -25.052 17.457 1.00 98.19 719 LYS A O 1
ATOM 5550 N N . GLY A 1 720 ? 7.568 -22.798 17.538 1.00 97.62 720 GLY A N 1
ATOM 5551 C CA . GLY A 1 720 ? 6.170 -22.613 17.920 1.00 97.62 720 GLY A CA 1
ATOM 5552 C C . GLY A 1 720 ? 5.829 -23.075 19.339 1.00 97.62 720 GLY A C 1
ATOM 5553 O O . GLY A 1 720 ? 4.656 -23.309 19.622 1.00 97.62 720 GLY A O 1
ATOM 5554 N N . ILE A 1 721 ? 6.821 -23.254 20.221 1.00 98.38 721 ILE A N 1
ATOM 5555 C CA . ILE A 1 721 ? 6.601 -23.739 21.589 1.00 98.38 721 ILE A CA 1
ATOM 5556 C C . ILE A 1 721 ? 6.027 -22.616 22.465 1.00 98.38 721 ILE A C 1
ATOM 5558 O O . ILE A 1 721 ? 6.687 -21.613 22.726 1.00 98.38 721 ILE A O 1
ATOM 5562 N N . GLU A 1 722 ? 4.818 -22.832 22.979 1.00 98.12 722 GLU A N 1
ATOM 5563 C CA . GLU A 1 722 ? 4.121 -21.940 23.916 1.00 98.12 722 GLU A CA 1
ATOM 5564 C C . GLU A 1 722 ? 4.486 -22.278 25.372 1.00 98.12 722 GLU A C 1
ATOM 5566 O O . GLU A 1 722 ? 3.688 -22.837 26.127 1.00 98.12 722 GLU A O 1
ATOM 5571 N N . ASP A 1 723 ? 5.730 -21.993 25.759 1.00 97.81 723 ASP A N 1
ATOM 5572 C CA . ASP A 1 723 ? 6.257 -22.283 27.098 1.00 97.81 723 ASP A CA 1
ATOM 5573 C C . ASP A 1 723 ? 5.737 -21.329 28.199 1.00 97.81 723 ASP A C 1
ATOM 5575 O O . ASP A 1 723 ? 4.884 -20.463 27.983 1.00 97.81 723 ASP A O 1
ATOM 5579 N N . ASP A 1 724 ? 6.234 -21.485 29.429 1.00 98.00 724 ASP A N 1
ATOM 5580 C CA . ASP A 1 724 ? 5.829 -20.643 30.562 1.00 98.00 724 ASP A CA 1
ATOM 5581 C C . ASP A 1 724 ? 6.188 -19.158 30.372 1.00 98.00 724 ASP A C 1
ATOM 5583 O O . ASP A 1 724 ? 5.485 -18.286 30.899 1.00 98.00 724 ASP A O 1
ATOM 5587 N N . ILE A 1 725 ? 7.252 -18.854 29.616 1.00 97.62 725 ILE A N 1
ATOM 5588 C CA . ILE A 1 725 ? 7.667 -17.480 29.310 1.00 97.62 725 ILE A CA 1
ATOM 5589 C C . ILE A 1 725 ? 6.681 -16.872 28.315 1.00 97.62 725 ILE A C 1
ATOM 5591 O O . ILE A 1 725 ? 6.172 -15.785 28.584 1.00 97.62 725 ILE A O 1
ATOM 5595 N N . TYR A 1 726 ? 6.344 -17.588 27.237 1.00 98.06 726 TYR A N 1
ATOM 5596 C CA . TYR A 1 726 ? 5.297 -17.193 26.291 1.00 98.06 726 TYR A CA 1
ATOM 5597 C C . TYR A 1 726 ? 3.968 -16.945 27.007 1.00 98.06 726 TYR A C 1
ATOM 5599 O O . TYR A 1 726 ? 3.384 -15.872 26.884 1.00 98.06 726 TYR A O 1
ATOM 5607 N N . ASN A 1 727 ? 3.512 -17.897 27.825 1.00 97.81 727 ASN A N 1
ATOM 5608 C CA . ASN A 1 727 ? 2.240 -17.777 28.536 1.00 97.81 727 ASN A CA 1
ATOM 5609 C C . ASN A 1 727 ? 2.234 -16.604 29.529 1.00 97.81 727 ASN A C 1
ATOM 5611 O O . ASN A 1 727 ? 1.195 -15.980 29.753 1.00 97.81 727 ASN A O 1
ATOM 5615 N N . SER A 1 728 ? 3.379 -16.298 30.143 1.00 96.75 728 SER A N 1
ATOM 5616 C CA . SER A 1 728 ? 3.520 -15.139 31.031 1.00 96.75 728 SER A CA 1
ATOM 5617 C C . SER A 1 728 ? 3.533 -13.824 30.259 1.00 96.75 728 SER A C 1
ATOM 5619 O O . SER A 1 728 ? 2.830 -12.903 30.667 1.00 96.75 728 SER A O 1
ATOM 5621 N N . ALA A 1 729 ? 4.234 -13.768 29.124 1.00 95.81 729 ALA A N 1
ATOM 5622 C CA . ALA A 1 729 ? 4.237 -12.618 28.227 1.00 95.81 729 ALA A CA 1
ATOM 5623 C C . ALA A 1 729 ? 2.838 -12.338 27.673 1.00 95.81 729 ALA A C 1
ATOM 5625 O O . ALA A 1 729 ? 2.376 -11.204 27.739 1.00 95.81 729 ALA A O 1
ATOM 5626 N N . LEU A 1 730 ? 2.117 -13.376 27.239 1.00 95.25 730 LEU A N 1
ATOM 5627 C CA . LEU A 1 730 ? 0.743 -13.267 26.756 1.00 95.25 730 LEU A CA 1
ATOM 5628 C C . LEU A 1 730 ? -0.195 -12.702 27.828 1.00 95.25 730 LEU A C 1
ATOM 5630 O O . LEU A 1 730 ? -0.941 -11.761 27.564 1.00 95.25 730 LEU A O 1
ATOM 5634 N N . ARG A 1 731 ? -0.133 -13.230 29.059 1.00 93.50 731 ARG A N 1
ATOM 5635 C CA . ARG A 1 731 ? -0.897 -12.669 30.185 1.00 93.50 731 ARG A CA 1
ATOM 5636 C C . ARG A 1 731 ? -0.497 -11.230 30.473 1.00 93.50 731 ARG A C 1
ATOM 5638 O O . ARG A 1 731 ? -1.370 -10.406 30.698 1.00 93.50 731 ARG A O 1
ATOM 5645 N N . PHE A 1 732 ? 0.793 -10.903 30.439 1.00 90.94 732 PHE A N 1
ATOM 5646 C CA . PHE A 1 732 ? 1.260 -9.538 30.660 1.00 90.94 732 PHE A CA 1
ATOM 5647 C C . PHE A 1 732 ? 0.667 -8.572 29.626 1.00 90.94 732 PHE A C 1
ATOM 5649 O O . PHE A 1 732 ? 0.018 -7.598 30.018 1.00 90.94 732 PHE A O 1
ATOM 5656 N N . ILE A 1 733 ? 0.815 -8.870 28.329 1.00 87.81 733 ILE A N 1
ATOM 5657 C CA . ILE A 1 733 ? 0.310 -8.001 27.260 1.00 87.81 733 ILE A CA 1
ATOM 5658 C C . ILE A 1 733 ? -1.208 -7.975 27.184 1.00 87.81 733 ILE A C 1
ATOM 5660 O O . ILE A 1 733 ? -1.728 -7.019 26.639 1.00 87.81 733 ILE A O 1
ATOM 5664 N N . GLN A 1 734 ? -1.937 -8.967 27.703 1.00 84.44 734 GLN A N 1
ATOM 5665 C CA . GLN A 1 734 ? -3.402 -8.940 27.724 1.00 84.44 734 GLN A CA 1
ATOM 5666 C C . GLN A 1 734 ? -3.952 -8.301 28.999 1.00 84.44 734 GLN A C 1
ATOM 5668 O O . GLN A 1 734 ? -4.903 -7.534 28.926 1.00 84.44 734 GLN A O 1
ATOM 5673 N N . ASP A 1 735 ? -3.382 -8.580 30.167 1.00 82.00 735 ASP A N 1
ATOM 5674 C CA . ASP A 1 735 ? -3.912 -8.092 31.437 1.00 82.00 735 ASP A CA 1
ATOM 5675 C C . ASP A 1 735 ? -3.466 -6.654 31.701 1.00 82.00 735 ASP A C 1
ATOM 5677 O O . ASP A 1 735 ? -4.299 -5.793 31.982 1.00 82.00 735 ASP A O 1
ATOM 5681 N N . ARG A 1 736 ? -2.164 -6.353 31.616 1.00 74.94 736 ARG A N 1
ATOM 5682 C CA . ARG A 1 736 ? -1.637 -5.035 32.024 1.00 74.94 736 ARG A CA 1
ATOM 5683 C C . ARG A 1 736 ? -2.091 -3.935 31.082 1.00 74.94 736 ARG A C 1
ATOM 5685 O O . ARG A 1 736 ? -2.519 -2.880 31.539 1.00 74.94 736 ARG A O 1
ATOM 5692 N N . SER A 1 737 ? -2.072 -4.217 29.786 1.00 67.19 737 SER A N 1
ATOM 5693 C CA . SER A 1 737 ? -2.589 -3.312 28.767 1.00 67.19 737 SER A CA 1
ATOM 5694 C C . SER A 1 737 ? -4.095 -3.072 28.988 1.00 67.19 737 SER A C 1
ATOM 5696 O O . SER A 1 737 ? -4.511 -1.931 29.138 1.00 67.19 737 SER A O 1
ATOM 5698 N N . ARG A 1 738 ? -4.934 -4.104 29.168 1.00 72.00 738 ARG A N 1
ATOM 5699 C CA . ARG A 1 738 ? -6.393 -3.933 29.341 1.00 72.00 738 ARG A CA 1
ATOM 5700 C C . ARG A 1 738 ? -6.801 -3.196 30.615 1.00 72.00 738 ARG A C 1
ATOM 5702 O O . ARG A 1 738 ? -7.840 -2.536 30.594 1.00 72.00 738 ARG A O 1
ATOM 5709 N N . HIS A 1 739 ? -6.012 -3.287 31.686 1.00 60.47 739 HIS A N 1
ATOM 5710 C CA . HIS A 1 739 ? -6.213 -2.482 32.897 1.00 60.47 739 HIS A CA 1
ATOM 5711 C C . HIS A 1 739 ? -5.717 -1.039 32.721 1.00 60.47 739 HIS A C 1
ATOM 5713 O O . HIS A 1 739 ? -6.355 -0.114 33.218 1.00 60.47 739 HIS A O 1
ATOM 5719 N N . GLY A 1 740 ? -4.627 -0.833 31.977 1.00 52.91 740 GLY A N 1
ATOM 5720 C CA . GLY A 1 740 ? -4.053 0.492 31.735 1.00 52.91 740 GLY A CA 1
ATOM 5721 C C . GLY A 1 740 ? -4.803 1.329 30.694 1.00 52.91 740 GLY A C 1
ATOM 5722 O O . GLY A 1 740 ? -4.647 2.545 30.664 1.00 52.91 740 GLY A O 1
ATOM 5723 N N . ILE A 1 741 ? -5.621 0.717 29.836 1.00 53.28 741 ILE A N 1
ATOM 5724 C CA . ILE A 1 741 ? -6.065 1.320 28.577 1.00 53.28 741 ILE A CA 1
ATOM 5725 C C . ILE A 1 741 ? -7.334 2.152 28.678 1.00 53.28 741 ILE A C 1
ATOM 5727 O O . ILE A 1 741 ? -8.462 1.669 28.608 1.00 53.28 741 ILE A O 1
ATOM 5731 N N . ASN A 1 742 ? -7.072 3.454 28.739 1.00 41.31 742 ASN A N 1
ATOM 5732 C CA . ASN A 1 742 ? -7.918 4.550 28.285 1.00 41.31 742 ASN A CA 1
ATOM 5733 C C . ASN A 1 742 ? -7.034 5.731 27.762 1.00 41.31 742 ASN A C 1
ATOM 5735 O O . ASN A 1 742 ? -7.161 6.810 28.329 1.00 41.31 742 ASN A O 1
ATOM 5739 N N . ASN A 1 743 ? -6.112 5.564 26.773 1.00 32.28 743 ASN A N 1
ATOM 5740 C CA . ASN A 1 743 ? -5.789 6.491 25.621 1.00 32.28 743 ASN A CA 1
ATOM 5741 C C . ASN A 1 743 ? -4.332 6.555 24.995 1.00 32.28 743 ASN A C 1
ATOM 5743 O O . ASN A 1 743 ? -3.394 6.523 25.753 1.00 32.28 743 ASN A O 1
ATOM 5747 N N . PHE A 1 744 ? -4.201 6.678 23.637 1.00 42.31 744 PHE A N 1
ATOM 5748 C CA . PHE A 1 744 ? -3.203 7.314 22.656 1.00 42.31 744 PHE A CA 1
ATOM 5749 C C . PHE A 1 744 ? -1.703 6.961 22.331 1.00 42.31 744 PHE A C 1
ATOM 5751 O O . PHE A 1 744 ? -0.957 6.549 23.185 1.00 42.31 744 PHE A O 1
ATOM 5758 N N . GLN A 1 745 ? -1.291 7.161 21.049 1.00 35.81 745 GLN A N 1
ATOM 5759 C CA . GLN A 1 745 ? 0.007 7.089 20.289 1.00 35.81 745 GLN A CA 1
ATOM 5760 C C . GLN A 1 745 ? 1.009 5.932 20.472 1.00 35.81 745 GLN A C 1
ATOM 5762 O O . GLN A 1 745 ? 1.127 5.119 19.560 1.00 35.81 745 GLN A O 1
ATOM 5767 N N . GLN A 1 746 ? 1.654 5.765 21.629 1.00 53.81 746 GLN A N 1
ATOM 5768 C CA . GLN A 1 746 ? 2.080 4.407 22.015 1.00 53.81 746 GLN A CA 1
ATOM 5769 C C . GLN A 1 746 ? 0.865 3.545 22.387 1.00 53.81 746 GLN A C 1
ATOM 5771 O O . GLN A 1 746 ? 0.984 2.361 22.645 1.00 53.81 746 GLN A O 1
ATOM 5776 N N . ALA A 1 747 ? -0.334 4.115 22.325 1.00 55.81 747 ALA A N 1
ATOM 5777 C CA . ALA A 1 747 ? -1.593 3.412 22.216 1.00 55.81 747 ALA A CA 1
ATOM 5778 C C . ALA A 1 747 ? -1.795 2.696 20.918 1.00 55.81 747 ALA A C 1
ATOM 5780 O O . ALA A 1 747 ? -2.697 1.880 20.917 1.00 55.81 747 ALA A O 1
ATOM 5781 N N . ALA A 1 748 ? -1.041 2.950 19.849 1.00 62.81 748 ALA A N 1
ATOM 5782 C CA . ALA A 1 748 ? -1.019 1.950 18.794 1.00 62.81 748 ALA A CA 1
ATOM 5783 C C . ALA A 1 748 ? -0.591 0.610 19.416 1.00 62.81 748 ALA A C 1
ATOM 5785 O O . ALA A 1 748 ? -1.422 -0.290 19.494 1.00 62.81 748 ALA A O 1
ATOM 5786 N N . SER A 1 749 ? 0.588 0.567 20.047 1.00 78.56 749 SER A N 1
ATOM 5787 C CA . SER A 1 749 ? 1.128 -0.617 20.735 1.00 78.56 749 SER A CA 1
ATOM 5788 C C . SER A 1 749 ? 0.280 -1.080 21.900 1.00 78.56 749 SER A C 1
ATOM 5790 O O . SER A 1 749 ? -0.067 -2.247 22.016 1.00 78.56 749 SER A O 1
ATOM 5792 N N . VAL A 1 750 ? -0.138 -0.160 22.755 1.00 82.50 750 VAL A N 1
ATOM 5793 C CA . VAL A 1 750 ? -0.905 -0.497 23.943 1.00 82.50 750 VAL A CA 1
ATOM 5794 C C . VAL A 1 750 ? -2.325 -0.970 23.541 1.00 82.50 750 VAL A C 1
ATOM 5796 O O . VAL A 1 750 ? -2.754 -2.026 24.008 1.00 82.50 750 VAL A O 1
ATOM 5799 N N . ALA A 1 751 ? -3.035 -0.309 22.607 1.00 85.94 751 ALA A N 1
ATOM 5800 C CA . ALA A 1 751 ? -4.314 -0.815 22.069 1.00 85.94 751 ALA A CA 1
ATOM 5801 C C . ALA A 1 751 ? -4.144 -2.134 21.318 1.00 85.94 751 ALA A C 1
ATOM 5803 O O . ALA A 1 751 ? -5.029 -2.988 21.386 1.00 85.94 751 ALA A O 1
ATOM 5804 N N . ALA A 1 752 ? -3.052 -2.281 20.571 1.00 87.94 752 ALA A N 1
ATOM 5805 C CA . ALA A 1 752 ? -2.705 -3.490 19.847 1.00 87.94 752 ALA A CA 1
ATOM 5806 C C . ALA A 1 752 ? -2.548 -4.672 20.805 1.00 87.94 752 ALA A C 1
ATOM 5808 O O . ALA A 1 752 ? -3.315 -5.626 20.693 1.00 87.94 752 ALA A O 1
ATOM 5809 N N . GLN A 1 753 ? -1.678 -4.546 21.810 1.00 87.94 753 GLN A N 1
ATOM 5810 C CA . GLN A 1 753 ? -1.453 -5.538 22.866 1.00 87.94 753 GLN A CA 1
ATOM 5811 C C . GLN A 1 753 ? -2.758 -5.939 23.571 1.00 87.94 753 GLN A C 1
ATOM 5813 O O . GLN A 1 753 ? -3.015 -7.120 23.809 1.00 87.94 753 GLN A O 1
ATOM 5818 N N . ALA A 1 754 ? -3.641 -4.976 23.857 1.00 88.38 754 ALA A N 1
ATOM 5819 C CA . ALA A 1 754 ? -4.940 -5.267 24.469 1.00 88.38 754 ALA A CA 1
ATOM 5820 C C . ALA A 1 754 ? -5.989 -5.851 23.517 1.00 88.38 754 ALA A C 1
ATOM 5822 O O . ALA A 1 754 ? -6.993 -6.413 23.980 1.00 88.38 754 ALA A O 1
ATOM 5823 N N . GLY A 1 755 ? -5.791 -5.694 22.210 1.00 92.31 755 GLY A N 1
ATOM 5824 C CA . GLY A 1 755 ? -6.767 -5.991 21.170 1.00 92.31 755 GLY A CA 1
ATOM 5825 C C . GLY A 1 755 ? -7.934 -4.997 21.112 1.00 92.31 755 GLY A C 1
ATOM 5826 O O . GLY A 1 755 ? -9.029 -5.364 20.696 1.00 92.31 755 GLY A O 1
ATOM 5827 N N . TYR A 1 756 ? -7.737 -3.755 21.550 1.00 93.56 756 TYR A N 1
ATOM 5828 C CA . TYR A 1 756 ? -8.768 -2.715 21.671 1.00 93.56 756 TYR A CA 1
ATOM 5829 C C . TYR A 1 756 ? -8.851 -1.811 20.437 1.00 93.56 756 TYR A C 1
ATOM 5831 O O . TYR A 1 756 ? -7.881 -1.736 19.691 1.00 93.56 756 TYR A O 1
ATOM 5839 N N . PRO A 1 757 ? -9.975 -1.119 20.186 1.00 95.69 757 PRO A N 1
ATOM 5840 C CA . PRO A 1 757 ? -10.120 -0.272 19.016 1.00 95.69 757 PRO A CA 1
ATOM 5841 C C . PRO A 1 757 ? -9.420 1.086 19.175 1.00 95.69 757 PRO A C 1
ATOM 5843 O O . PRO A 1 757 ? -9.395 1.685 20.255 1.00 95.69 757 PRO A O 1
ATOM 5846 N N . LEU A 1 758 ? -8.893 1.590 18.061 1.00 94.31 758 LEU A N 1
ATOM 5847 C CA . LEU A 1 758 ? -8.195 2.867 17.947 1.00 94.31 758 LEU A CA 1
ATOM 5848 C C . LEU A 1 758 ? -8.631 3.563 16.651 1.00 94.31 758 LEU A C 1
ATOM 5850 O O . LEU A 1 758 ? -8.761 2.926 15.603 1.00 94.31 758 LEU A O 1
ATOM 5854 N N . VAL A 1 759 ? -8.860 4.872 16.716 1.00 96.94 759 VAL A N 1
ATOM 5855 C CA . VAL A 1 759 ? -9.120 5.716 15.544 1.00 96.94 759 VAL A CA 1
ATOM 5856 C C . VAL A 1 759 ? -8.124 6.861 15.539 1.00 96.94 759 VAL A C 1
ATOM 5858 O O . VAL A 1 759 ? -7.923 7.490 16.570 1.00 96.94 759 VAL A O 1
ATOM 5861 N N . THR A 1 760 ? -7.521 7.170 14.398 1.00 95.75 760 THR A N 1
ATOM 5862 C CA . THR A 1 760 ? -6.769 8.421 14.224 1.00 95.75 760 THR A CA 1
ATOM 5863 C C . THR A 1 760 ? -7.508 9.349 13.275 1.00 95.75 760 THR A C 1
ATOM 5865 O O . THR A 1 760 ? -8.099 8.888 12.297 1.00 95.75 760 THR A O 1
ATOM 5868 N N . VAL A 1 761 ? -7.513 10.648 13.576 1.00 94.75 761 VAL A N 1
ATOM 5869 C CA . VAL A 1 761 ? -8.024 11.701 12.689 1.00 94.75 761 VAL A CA 1
ATOM 5870 C C . VAL A 1 761 ? -6.908 12.699 12.369 1.00 94.75 761 VAL A C 1
ATOM 5872 O O . VAL A 1 761 ? -6.115 13.017 13.256 1.00 94.75 761 VAL A O 1
ATOM 5875 N N . PRO A 1 762 ? -6.815 13.229 11.138 1.00 93.19 762 PRO A N 1
ATOM 5876 C CA . PRO A 1 762 ? -5.743 14.160 10.783 1.00 93.19 762 PRO A CA 1
ATOM 5877 C C . PRO A 1 762 ? -5.798 15.447 11.605 1.00 93.19 762 PRO A C 1
ATOM 5879 O O . PRO A 1 762 ? -6.839 16.098 11.664 1.00 93.19 762 PRO A O 1
ATOM 5882 N N . ALA A 1 763 ? -4.670 15.834 12.202 1.00 90.44 763 ALA A N 1
ATOM 5883 C CA . ALA A 1 763 ? -4.580 17.007 13.073 1.00 90.44 763 ALA A CA 1
ATOM 5884 C C . ALA A 1 763 ? -3.764 18.157 12.460 1.00 90.44 763 ALA A C 1
ATOM 5886 O O . ALA A 1 763 ? -4.039 19.335 12.721 1.00 90.44 763 ALA A O 1
ATOM 5887 N N . GLY A 1 764 ? -2.764 17.836 11.636 1.00 87.88 764 GLY A N 1
ATOM 5888 C CA . GLY A 1 764 ? -1.939 18.834 10.966 1.00 87.88 764 GLY A CA 1
ATOM 5889 C C . GLY A 1 764 ? -0.748 18.238 10.226 1.00 87.88 764 GLY A C 1
ATOM 5890 O O . GLY A 1 764 ? -0.627 17.024 10.091 1.00 87.88 764 GLY A O 1
ATOM 5891 N N . VAL A 1 765 ? 0.131 19.123 9.749 1.00 87.94 765 VAL A N 1
ATOM 5892 C CA . VAL A 1 765 ? 1.393 18.790 9.075 1.00 87.94 765 VAL A CA 1
ATOM 5893 C C . VAL A 1 765 ? 2.547 19.463 9.803 1.00 87.94 765 VAL A C 1
ATOM 5895 O O . VAL A 1 765 ? 2.449 20.619 10.216 1.00 87.94 765 VAL A O 1
ATOM 5898 N N . ASN A 1 766 ? 3.641 18.731 9.996 1.00 84.31 766 ASN A N 1
ATOM 5899 C CA . ASN A 1 766 ? 4.870 19.255 10.571 1.00 84.31 766 ASN A CA 1
ATOM 5900 C C . ASN A 1 766 ? 5.663 20.010 9.493 1.00 84.31 766 ASN A C 1
ATOM 5902 O O . ASN A 1 766 ? 6.587 19.472 8.891 1.00 84.31 766 ASN A O 1
ATOM 5906 N N . GLU A 1 767 ? 5.277 21.255 9.219 1.00 78.44 767 GLU A N 1
ATOM 5907 C CA . GLU A 1 767 ? 5.886 22.088 8.169 1.00 78.44 767 GLU A CA 1
ATOM 5908 C C . GLU A 1 767 ? 7.370 22.391 8.413 1.00 78.44 767 GLU A C 1
ATOM 5910 O O . GLU A 1 767 ? 8.151 22.502 7.467 1.00 78.44 767 GLU A O 1
ATOM 5915 N N . THR A 1 768 ? 7.759 22.535 9.681 1.00 73.44 768 THR A N 1
ATOM 5916 C CA . THR A 1 768 ? 9.069 23.058 10.090 1.00 73.44 768 THR A CA 1
ATOM 5917 C C . THR A 1 768 ? 10.170 22.005 10.056 1.00 73.44 768 THR A C 1
ATOM 5919 O O . THR A 1 768 ? 11.323 22.351 9.808 1.00 73.44 768 THR A O 1
ATOM 5922 N N . ARG A 1 769 ? 9.839 20.725 10.271 1.00 75.50 769 ARG A N 1
ATOM 5923 C CA . ARG A 1 769 ? 10.825 19.639 10.360 1.00 75.50 769 ARG A CA 1
ATOM 5924 C C . ARG A 1 769 ? 10.718 18.668 9.192 1.00 75.50 769 ARG A C 1
ATOM 5926 O O . ARG A 1 769 ? 11.618 18.596 8.360 1.00 75.50 769 ARG A O 1
ATOM 5933 N N . THR A 1 770 ? 9.627 17.911 9.111 1.00 81.69 770 THR A N 1
ATOM 5934 C CA . THR A 1 770 ? 9.554 16.736 8.225 1.00 81.69 770 THR A CA 1
ATOM 5935 C C . THR A 1 770 ? 8.652 16.928 7.016 1.00 81.69 770 THR A C 1
ATOM 5937 O O . THR A 1 770 ? 8.764 16.169 6.069 1.00 81.69 770 THR A O 1
ATOM 5940 N N . GLY A 1 771 ? 7.755 17.910 6.996 1.00 84.69 771 GLY A N 1
ATOM 5941 C CA . GLY A 1 771 ? 6.671 17.989 6.010 1.00 84.69 771 GLY A CA 1
ATOM 5942 C C . GLY A 1 771 ? 5.650 16.849 6.120 1.00 84.69 771 GLY A C 1
ATOM 5943 O O . GLY A 1 771 ? 4.817 16.709 5.229 1.00 84.69 771 GLY A O 1
ATOM 5944 N N . MET A 1 772 ? 5.711 16.032 7.180 1.00 88.81 772 MET A N 1
ATOM 5945 C CA . MET A 1 772 ? 4.810 14.894 7.364 1.00 88.81 772 MET A CA 1
ATOM 5946 C C . MET A 1 772 ? 3.569 15.266 8.163 1.00 88.81 772 MET A C 1
ATOM 5948 O O . MET A 1 772 ? 3.675 16.046 9.117 1.00 88.81 772 MET A O 1
ATOM 5952 N N . PRO A 1 773 ? 2.405 14.691 7.828 1.00 90.69 773 PRO A N 1
ATOM 5953 C CA . PRO A 1 773 ? 1.223 14.814 8.655 1.00 90.69 773 PRO A CA 1
ATOM 5954 C C . PRO A 1 773 ? 1.346 14.039 9.968 1.00 90.69 773 PRO A C 1
ATOM 5956 O O . PRO A 1 773 ? 2.138 13.104 10.091 1.00 90.69 773 PRO A O 1
ATOM 5959 N N . TYR A 1 774 ? 0.548 14.459 10.943 1.00 89.56 774 TYR A N 1
ATOM 5960 C CA . TYR A 1 774 ? 0.336 13.775 12.214 1.00 89.56 774 TYR A CA 1
ATOM 5961 C C . TYR A 1 774 ? -1.154 13.795 12.573 1.00 89.56 774 TYR A C 1
ATOM 5963 O O . TYR A 1 774 ? -1.915 14.671 12.135 1.00 89.56 774 TYR A O 1
ATOM 5971 N N . GLY A 1 775 ? -1.571 12.813 13.368 1.00 90.19 775 GLY A N 1
ATOM 5972 C CA . GLY A 1 775 ? -2.957 12.635 13.783 1.00 90.19 775 GLY A CA 1
ATOM 5973 C C . GLY A 1 775 ? -3.221 13.005 15.240 1.00 90.19 775 GLY A C 1
ATOM 5974 O O . GLY A 1 775 ? -2.307 13.193 16.043 1.00 90.19 775 GLY A O 1
ATOM 5975 N N . LEU A 1 776 ? -4.507 13.102 15.567 1.00 91.81 776 LEU A N 1
ATOM 5976 C CA . LEU A 1 776 ? -5.031 13.012 16.921 1.00 91.81 776 LEU A CA 1
ATOM 5977 C C . LEU A 1 776 ? -5.682 11.633 17.062 1.00 91.81 776 LEU A C 1
ATOM 5979 O O . LEU A 1 776 ? -6.677 11.336 16.399 1.00 91.81 776 LEU A O 1
ATOM 5983 N N . MET A 1 777 ? -5.108 10.785 17.912 1.00 91.19 777 MET A N 1
ATOM 5984 C CA . MET A 1 777 ? -5.636 9.444 18.155 1.00 91.19 777 MET A CA 1
ATOM 5985 C C . MET A 1 777 ? -6.752 9.455 19.202 1.00 91.19 777 MET A C 1
ATOM 5987 O O . MET A 1 777 ? -6.763 10.286 20.103 1.00 91.19 777 MET A O 1
ATOM 5991 N N . LEU A 1 778 ? -7.662 8.490 19.088 1.00 91.81 778 LEU A N 1
ATOM 5992 C CA . LEU A 1 778 ? -8.819 8.222 19.936 1.00 91.81 778 LEU A CA 1
ATOM 5993 C C . LEU A 1 778 ? -8.825 6.730 20.276 1.00 91.81 778 LEU A C 1
ATOM 5995 O O . LEU A 1 778 ? -9.063 5.915 19.386 1.00 91.81 778 LEU A O 1
ATOM 5999 N N . MET A 1 779 ? -8.556 6.358 21.530 1.00 88.38 779 MET A N 1
ATOM 6000 C CA . MET A 1 779 ? -8.607 4.959 21.973 1.00 88.38 779 MET A CA 1
ATOM 6001 C C . MET A 1 779 ? -9.874 4.710 22.776 1.00 88.38 779 MET A C 1
ATOM 6003 O O . MET A 1 779 ? -10.377 5.597 23.465 1.00 88.38 779 MET A O 1
ATOM 6007 N N . GLY A 1 780 ? -10.383 3.490 22.705 1.00 87.88 780 GLY A N 1
ATOM 6008 C CA . GLY A 1 780 ? -11.483 3.050 23.545 1.00 87.88 780 GLY A CA 1
ATOM 6009 C C . GLY A 1 780 ? -11.265 1.629 24.032 1.00 87.88 780 GLY A C 1
ATOM 6010 O O . GLY A 1 780 ? -10.334 0.950 23.607 1.00 87.88 780 GLY A O 1
ATOM 6011 N N . SER A 1 781 ? -12.130 1.172 24.933 1.00 89.75 781 SER A N 1
ATOM 6012 C CA . SER A 1 781 ? -12.142 -0.222 25.368 1.00 89.75 781 SER A CA 1
ATOM 6013 C C . SER A 1 781 ? -12.645 -1.159 24.264 1.00 89.75 781 SER A C 1
ATOM 6015 O O . SER A 1 781 ? -13.232 -0.705 23.277 1.00 89.75 781 SER A O 1
ATOM 6017 N N . ALA A 1 782 ? -12.441 -2.471 24.409 1.00 91.56 782 ALA A N 1
ATOM 6018 C CA . ALA A 1 782 ? -12.995 -3.453 23.476 1.00 91.56 782 ALA A CA 1
ATOM 6019 C C . ALA A 1 782 ? -14.491 -3.201 23.197 1.00 91.56 782 ALA A C 1
ATOM 6021 O O . ALA A 1 782 ? -15.276 -2.985 24.125 1.00 91.56 782 ALA A O 1
ATOM 6022 N N . TRP A 1 783 ? -14.879 -3.284 21.922 1.00 95.25 783 TRP A N 1
ATOM 6023 C CA . TRP A 1 783 ? -16.255 -3.118 21.427 1.00 95.25 783 TRP A CA 1
ATOM 6024 C C . TRP A 1 783 ? -16.826 -1.691 21.532 1.00 95.25 783 TRP A C 1
ATOM 6026 O O . TRP A 1 783 ? -18.042 -1.493 21.488 1.00 95.25 783 TRP A O 1
ATOM 6036 N N . SER A 1 784 ? -15.968 -0.680 21.695 1.00 95.75 784 SER A N 1
ATOM 6037 C CA . SER A 1 784 ? -16.369 0.730 21.803 1.00 95.75 784 SER A CA 1
ATOM 6038 C C . SER A 1 784 ? -16.340 1.506 20.478 1.00 95.75 784 SER A C 1
ATOM 6040 O O . SER A 1 784 ? -16.487 2.731 20.487 1.00 95.75 784 SER A O 1
ATOM 6042 N N . GLU A 1 785 ? -16.216 0.833 19.329 1.00 97.88 785 GLU A N 1
ATOM 6043 C CA . GLU A 1 785 ? -16.094 1.454 18.001 1.00 97.88 785 GLU A CA 1
ATOM 6044 C C . GLU A 1 785 ? -17.230 2.437 17.707 1.00 97.88 785 GLU A C 1
ATOM 6046 O O . GLU A 1 785 ? -16.987 3.494 17.136 1.00 97.88 785 GLU A O 1
ATOM 6051 N N . ALA A 1 786 ? -18.458 2.147 18.151 1.00 97.38 786 ALA A N 1
ATOM 6052 C CA . ALA A 1 786 ? -19.593 3.060 18.006 1.00 97.38 786 ALA A CA 1
ATOM 6053 C C . ALA A 1 786 ? -19.339 4.425 18.676 1.00 97.38 786 ALA A C 1
ATOM 6055 O O . ALA A 1 786 ? -19.599 5.473 18.083 1.00 97.38 786 ALA A O 1
ATOM 6056 N N . ASN A 1 787 ? -18.783 4.423 19.892 1.00 95.00 787 ASN A N 1
ATOM 6057 C CA . ASN A 1 787 ? -18.418 5.652 20.594 1.00 95.00 787 ASN A CA 1
ATOM 6058 C C . ASN A 1 787 ? -17.204 6.320 19.946 1.00 95.00 787 ASN A C 1
ATOM 6060 O O . ASN A 1 787 ? -17.197 7.539 19.798 1.00 95.00 787 ASN A O 1
ATOM 6064 N N . LEU A 1 788 ? -16.200 5.545 19.525 1.00 95.75 788 LEU A N 1
ATOM 6065 C CA . LEU A 1 788 ? -15.023 6.100 18.857 1.00 95.75 788 LEU A CA 1
ATOM 6066 C C . LEU A 1 788 ? -15.373 6.774 17.537 1.00 95.75 788 LEU A C 1
ATOM 6068 O O . LEU A 1 788 ? -14.908 7.878 17.289 1.00 95.75 788 LEU A O 1
ATOM 6072 N N . ILE A 1 789 ? -16.241 6.173 16.727 1.00 98.50 789 ILE A N 1
ATOM 6073 C CA . ILE A 1 789 ? -16.706 6.757 15.465 1.00 98.50 789 ILE A CA 1
ATOM 6074 C C . ILE A 1 789 ? -17.507 8.030 15.728 1.00 98.50 789 ILE A C 1
ATOM 6076 O O . ILE A 1 789 ? -17.285 9.035 15.048 1.00 98.50 789 ILE A O 1
ATOM 6080 N N . LYS A 1 790 ? -18.373 8.037 16.749 1.00 98.06 790 LYS A N 1
ATOM 6081 C CA . LYS A 1 790 ? -19.087 9.244 17.186 1.00 98.06 790 LYS A CA 1
ATOM 6082 C C . LYS A 1 790 ? -18.126 10.375 17.545 1.00 98.06 790 LYS A C 1
ATOM 6084 O O . LYS A 1 790 ? -18.287 11.490 17.057 1.00 98.06 790 LYS A O 1
ATOM 6089 N N . TRP A 1 791 ? -17.128 10.101 18.380 1.00 97.50 791 TRP A N 1
ATOM 6090 C CA . TRP A 1 791 ? -16.189 11.128 18.828 1.00 97.50 791 TRP A CA 1
ATOM 6091 C C . TRP A 1 791 ? -15.232 11.566 17.728 1.00 97.50 791 TRP A C 1
ATOM 6093 O O . TRP A 1 791 ? -15.062 12.764 17.532 1.00 97.50 791 TRP A O 1
ATOM 6103 N N . ALA A 1 792 ? -14.685 10.631 16.956 1.00 97.44 792 ALA A N 1
ATOM 6104 C CA . ALA A 1 792 ? -13.802 10.929 15.836 1.00 97.44 792 ALA A CA 1
ATOM 6105 C C . ALA A 1 792 ? -14.486 11.811 14.789 1.00 97.44 792 ALA A C 1
ATOM 6107 O O . ALA A 1 792 ? -13.896 12.788 14.347 1.00 97.44 792 ALA A O 1
ATOM 6108 N N . SER A 1 793 ? -15.734 11.510 14.418 1.00 98.12 793 SER A N 1
ATOM 6109 C CA . SER A 1 793 ? -16.476 12.310 13.430 1.00 98.12 793 SER A CA 1
ATOM 6110 C C . SER A 1 793 ? -16.856 13.696 13.956 1.00 98.12 793 SER A C 1
ATOM 6112 O O . SER A 1 793 ? -16.763 14.671 13.216 1.00 98.12 793 SER A O 1
ATOM 6114 N N . ALA A 1 794 ? -17.204 13.816 15.241 1.00 97.75 794 ALA A N 1
ATOM 6115 C CA . ALA A 1 794 ? -17.443 15.117 15.858 1.00 97.75 794 ALA A CA 1
ATOM 6116 C C . ALA A 1 794 ? -16.158 15.965 15.930 1.00 97.75 794 ALA A C 1
ATOM 6118 O O . ALA A 1 794 ? -16.194 17.156 15.637 1.00 97.75 794 ALA A O 1
ATOM 6119 N N . ILE A 1 795 ? -15.017 15.354 16.269 1.00 96.38 795 ILE A N 1
ATOM 6120 C CA . ILE A 1 795 ? -13.700 16.011 16.288 1.00 96.38 795 ILE A CA 1
ATOM 6121 C C . ILE A 1 795 ? -13.271 16.415 14.874 1.00 96.38 795 ILE A C 1
ATOM 6123 O O . ILE A 1 795 ? -12.807 17.534 14.675 1.00 96.38 795 ILE A O 1
ATOM 6127 N N . GLU A 1 796 ? -13.452 15.535 13.889 1.00 96.19 796 GLU A N 1
ATOM 6128 C CA . GLU A 1 796 ? -13.225 15.834 12.474 1.00 96.19 796 GLU A CA 1
ATOM 6129 C C . GLU A 1 796 ? -14.024 17.077 12.051 1.00 96.19 796 GLU A C 1
ATOM 6131 O O . GLU A 1 796 ? -13.451 18.014 11.500 1.00 96.19 796 GLU A O 1
ATOM 6136 N N . ASP A 1 797 ? -15.318 17.133 12.377 1.00 96.00 797 ASP A N 1
ATOM 6137 C CA . ASP A 1 797 ? -16.199 18.272 12.084 1.00 96.00 797 ASP A CA 1
ATOM 6138 C C . ASP A 1 797 ? -15.744 19.575 12.773 1.00 96.00 797 ASP A C 1
ATOM 6140 O O . ASP A 1 797 ? -15.812 20.648 12.168 1.00 96.00 797 ASP A O 1
ATOM 6144 N N . VAL A 1 798 ? -15.211 19.500 14.001 1.00 95.81 798 VAL A N 1
ATOM 6145 C CA . VAL A 1 798 ? -14.575 20.647 14.679 1.00 95.81 798 VAL A CA 1
ATOM 6146 C C . VAL A 1 798 ? -13.327 21.109 13.941 1.00 95.81 798 VAL A C 1
ATOM 6148 O O . VAL A 1 798 ? -13.191 22.298 13.659 1.00 95.81 798 VAL A O 1
ATOM 6151 N N . ILE A 1 799 ? -12.423 20.192 13.593 1.00 92.44 799 ILE A N 1
ATOM 6152 C CA . ILE A 1 799 ? -11.190 20.537 12.878 1.00 92.44 799 ILE A CA 1
ATOM 6153 C C . ILE A 1 799 ? -11.534 21.236 11.558 1.00 92.44 799 ILE A C 1
ATOM 6155 O O . ILE A 1 799 ? -10.984 22.301 11.285 1.00 92.44 799 ILE A O 1
ATOM 6159 N N . PHE A 1 800 ? -12.496 20.707 10.797 1.00 90.94 800 PHE A N 1
ATOM 6160 C CA . PHE A 1 800 ? -12.983 21.345 9.572 1.00 90.94 800 PHE A CA 1
ATOM 6161 C C . PHE A 1 800 ? -13.611 22.724 9.827 1.00 90.94 800 PHE A C 1
ATOM 6163 O O . PHE A 1 800 ? -13.366 23.663 9.076 1.00 90.94 800 PHE A O 1
ATOM 6170 N N . THR A 1 801 ? -14.392 22.876 10.900 1.00 91.69 801 THR A N 1
ATOM 6171 C CA . THR A 1 801 ? -15.025 24.158 11.254 1.00 91.69 801 THR A CA 1
ATOM 6172 C C . THR A 1 801 ? -13.991 25.255 11.519 1.00 91.69 801 THR A C 1
ATOM 6174 O O . THR A 1 801 ? -14.164 26.381 11.057 1.00 91.69 801 THR A O 1
ATOM 6177 N N . TYR A 1 802 ? -12.939 24.950 12.281 1.00 90.38 802 TYR A N 1
ATOM 6178 C CA . TYR A 1 802 ? -11.982 25.957 12.750 1.00 90.38 802 TYR A CA 1
ATOM 6179 C C . TYR A 1 802 ? -10.781 26.141 11.820 1.00 90.38 802 TYR A C 1
ATOM 6181 O O . TYR A 1 802 ? -10.278 27.255 11.686 1.00 90.38 802 TYR A O 1
ATOM 6189 N N . LYS A 1 803 ? -10.299 25.063 11.189 1.00 85.44 803 LYS A N 1
ATOM 6190 C CA . LYS A 1 803 ? -9.109 25.089 10.322 1.00 85.44 803 LYS A CA 1
ATOM 6191 C C . LYS A 1 803 ? -9.446 25.119 8.830 1.00 85.44 803 LYS A C 1
ATOM 6193 O O . LYS A 1 803 ? -8.553 25.367 8.024 1.00 85.44 803 LYS A O 1
ATOM 6198 N N . GLY A 1 804 ? -10.710 24.916 8.459 1.00 81.75 804 GLY A N 1
ATOM 6199 C CA . GLY A 1 804 ? -11.139 24.873 7.067 1.00 81.75 804 GLY A CA 1
ATOM 6200 C C . GLY A 1 804 ? -10.809 23.528 6.429 1.00 81.75 804 GLY A C 1
ATOM 6201 O O . GLY A 1 804 ? -11.282 22.492 6.879 1.00 81.75 804 GLY A O 1
ATOM 6202 N N . GLU A 1 805 ? -10.029 23.534 5.354 1.00 70.12 805 GLU A N 1
ATOM 6203 C CA . GLU A 1 805 ? -9.761 22.332 4.562 1.00 70.12 805 GLU A CA 1
ATOM 6204 C C . GLU A 1 805 ? -8.684 21.427 5.177 1.00 70.12 805 GLU A C 1
ATOM 6206 O O . GLU A 1 805 ? -7.835 21.845 5.968 1.00 70.12 805 GLU A O 1
ATOM 6211 N N . ARG A 1 806 ? -8.699 20.151 4.778 1.00 73.62 806 ARG A N 1
ATOM 6212 C CA . ARG A 1 806 ? -7.626 19.213 5.116 1.00 73.62 806 ARG A CA 1
ATOM 6213 C C . ARG A 1 806 ? -6.333 19.615 4.423 1.00 73.62 806 ARG A C 1
ATOM 6215 O O . ARG A 1 806 ? -6.340 20.060 3.279 1.00 73.62 806 ARG A O 1
ATOM 6222 N N . ALA A 1 807 ? -5.214 19.358 5.094 1.00 75.12 807 ALA A N 1
ATOM 6223 C CA . ALA A 1 807 ? -3.908 19.493 4.472 1.00 75.12 807 ALA A CA 1
ATOM 6224 C C . ALA A 1 807 ? -3.827 18.575 3.249 1.00 75.12 807 ALA A C 1
ATOM 6226 O O . ALA A 1 807 ? -4.021 17.368 3.373 1.00 75.12 807 ALA A O 1
ATOM 6227 N N . LEU A 1 808 ? -3.539 19.143 2.082 1.00 73.94 808 LEU A N 1
ATOM 6228 C CA . LEU A 1 808 ? -3.363 18.385 0.849 1.00 73.94 808 LEU A CA 1
ATOM 6229 C C . LEU A 1 808 ? -1.936 17.827 0.752 1.00 73.94 808 LEU A C 1
ATOM 6231 O O . LEU A 1 808 ? -1.014 18.419 1.328 1.00 73.94 808 LEU A O 1
ATOM 6235 N N . PRO A 1 809 ? -1.733 16.718 0.018 1.00 74.56 809 PRO A N 1
ATOM 6236 C CA . PRO A 1 809 ? -0.398 16.221 -0.269 1.00 74.56 809 PRO A CA 1
ATOM 6237 C C . PRO A 1 809 ? 0.471 17.301 -0.915 1.00 74.56 809 PRO A C 1
ATOM 6239 O O . PRO A 1 809 ? 0.037 18.000 -1.832 1.00 74.56 809 PRO A O 1
ATOM 6242 N N . LYS A 1 810 ? 1.699 17.443 -0.415 1.00 67.38 810 LYS A N 1
ATOM 6243 C CA . LYS A 1 810 ? 2.638 18.489 -0.844 1.00 67.38 810 LYS A CA 1
ATOM 6244 C C . LYS A 1 810 ? 3.696 18.012 -1.824 1.00 67.38 810 LYS A C 1
ATOM 6246 O O . LYS A 1 810 ? 4.425 18.843 -2.353 1.00 67.38 810 LYS A O 1
ATOM 6251 N N . TRP A 1 811 ? 3.812 16.700 -2.024 1.00 66.62 811 TRP A N 1
ATOM 6252 C CA . TRP A 1 811 ? 4.805 16.077 -2.901 1.00 66.62 811 TRP A CA 1
ATOM 6253 C C . TRP A 1 811 ? 6.225 16.578 -2.612 1.00 66.62 811 TRP A C 1
ATOM 6255 O O . TRP A 1 811 ? 7.035 16.775 -3.516 1.00 66.62 811 TRP A O 1
ATOM 6265 N N . LYS A 1 812 ? 6.529 16.833 -1.332 1.00 62.34 812 LYS A N 1
ATOM 6266 C CA . LYS A 1 812 ? 7.812 17.407 -0.934 1.00 62.34 812 LYS A CA 1
ATOM 6267 C C . LYS A 1 812 ? 8.944 16.450 -1.301 1.00 62.34 812 LYS A C 1
ATOM 6269 O O . LYS A 1 812 ? 8.825 15.242 -1.100 1.00 62.34 812 LYS A O 1
ATOM 6274 N N . ASP A 1 813 ? 10.033 17.019 -1.819 1.00 59.53 813 ASP A N 1
ATOM 6275 C CA . ASP A 1 813 ? 11.251 16.300 -2.205 1.00 59.53 813 ASP A CA 1
ATOM 6276 C C . ASP A 1 813 ? 11.012 15.170 -3.231 1.00 59.53 813 ASP A C 1
ATOM 6278 O O . ASP A 1 813 ? 11.791 14.222 -3.326 1.00 59.53 813 ASP A O 1
ATOM 6282 N N . SER A 1 814 ? 9.958 15.297 -4.043 1.00 49.25 814 SER A N 1
ATOM 6283 C CA . SER A 1 814 ? 9.590 14.355 -5.105 1.00 49.25 814 SER A CA 1
ATOM 6284 C C . SER A 1 814 ? 10.710 14.158 -6.145 1.00 49.25 814 SER A C 1
ATOM 6286 O O . SER A 1 814 ? 10.907 13.053 -6.637 1.00 49.25 814 SER A O 1
ATOM 6288 N N . GLY A 1 815 ? 11.529 15.180 -6.410 1.00 36.94 815 GLY A N 1
ATOM 6289 C CA . GLY A 1 815 ? 12.694 15.089 -7.303 1.00 36.94 815 GLY A CA 1
ATOM 6290 C C . GLY A 1 815 ? 13.956 14.444 -6.704 1.00 36.94 815 GLY A C 1
ATOM 6291 O O . GLY A 1 815 ? 14.971 14.355 -7.392 1.00 36.94 815 GLY A O 1
ATOM 6292 N N . ARG A 1 816 ? 13.959 14.025 -5.427 1.00 47.16 816 ARG A N 1
ATOM 6293 C CA . ARG A 1 816 ? 15.146 13.421 -4.790 1.00 47.16 816 ARG A CA 1
ATOM 6294 C C . ARG A 1 816 ? 15.234 11.917 -5.050 1.00 47.16 816 ARG A C 1
ATOM 6296 O O . ARG A 1 816 ? 14.227 11.214 -5.092 1.00 47.16 816 ARG A O 1
ATOM 6303 N N . ARG A 1 817 ? 16.471 11.404 -5.144 1.00 41.25 817 ARG A N 1
ATOM 6304 C CA . ARG A 1 817 ? 16.770 9.978 -5.367 1.00 41.25 817 ARG A CA 1
ATOM 6305 C C . ARG A 1 817 ? 15.990 9.095 -4.391 1.00 41.25 817 ARG A C 1
ATOM 6307 O O . ARG A 1 817 ? 16.140 9.206 -3.175 1.00 41.25 817 ARG A O 1
ATOM 6314 N N . VAL A 1 818 ? 15.210 8.162 -4.929 1.00 49.38 818 VAL A N 1
ATOM 6315 C CA . VAL A 1 818 ? 14.501 7.178 -4.109 1.00 49.38 818 VAL A CA 1
ATOM 6316 C C . VAL A 1 818 ? 15.488 6.106 -3.661 1.00 49.38 818 VAL A C 1
ATOM 6318 O O . VAL A 1 818 ? 15.984 5.310 -4.458 1.00 49.38 818 VAL A O 1
ATOM 6321 N N . LEU A 1 819 ? 15.847 6.139 -2.387 1.00 54.84 819 LEU A N 1
ATOM 6322 C CA . LEU A 1 819 ? 16.518 5.051 -1.687 1.00 54.84 819 LEU A CA 1
ATOM 6323 C C . LEU A 1 819 ? 15.542 4.478 -0.658 1.00 54.84 819 LEU A C 1
ATOM 6325 O O . LEU A 1 819 ? 14.621 5.201 -0.249 1.00 54.84 819 LEU A O 1
ATOM 6329 N N . PRO A 1 820 ? 15.714 3.214 -0.245 1.00 63.09 820 PRO A N 1
ATOM 6330 C CA . PRO A 1 820 ? 15.093 2.749 0.979 1.00 63.09 820 PRO A CA 1
ATOM 6331 C C . PRO A 1 820 ? 15.367 3.752 2.095 1.00 63.09 820 PRO A C 1
ATOM 6333 O O . PRO A 1 820 ? 16.488 4.240 2.258 1.00 63.09 820 PRO A O 1
ATOM 6336 N N . ILE A 1 821 ? 14.298 4.148 2.765 1.00 58.66 821 ILE A N 1
ATOM 6337 C CA . ILE A 1 821 ? 14.335 5.119 3.845 1.00 58.66 821 ILE A CA 1
ATOM 6338 C C . ILE A 1 821 ? 14.643 4.346 5.115 1.00 58.66 821 ILE A C 1
ATOM 6340 O O . ILE A 1 821 ? 13.814 3.570 5.586 1.00 58.66 821 ILE A O 1
ATOM 6344 N N . ILE A 1 822 ? 15.850 4.523 5.625 1.00 55.31 822 ILE A N 1
ATOM 6345 C CA . ILE A 1 822 ? 16.240 3.999 6.928 1.00 55.31 822 ILE A CA 1
ATOM 6346 C C . ILE A 1 822 ? 15.813 5.065 7.935 1.00 55.31 822 ILE A C 1
ATOM 6348 O O . ILE A 1 822 ? 16.050 6.250 7.690 1.00 55.31 822 ILE A O 1
ATOM 6352 N N . ASP A 1 823 ? 15.121 4.670 9.002 1.00 48.25 823 ASP A N 1
ATOM 6353 C CA . ASP A 1 823 ? 14.760 5.610 10.062 1.00 48.25 823 ASP A CA 1
ATOM 6354 C C . ASP A 1 823 ? 16.044 6.168 10.704 1.00 48.25 823 ASP A C 1
ATOM 6356 O O . ASP A 1 823 ? 16.895 5.404 11.164 1.00 48.25 823 ASP A O 1
ATOM 6360 N N . GLU A 1 824 ? 16.194 7.497 10.681 1.00 33.78 824 GLU A N 1
ATOM 6361 C CA . GLU A 1 824 ? 17.182 8.245 11.479 1.00 33.78 824 GLU A CA 1
ATOM 6362 C C . GLU A 1 824 ? 16.578 8.714 12.804 1.00 33.78 824 GLU A C 1
ATOM 6364 O O . GLU A 1 824 ? 15.461 9.297 12.780 1.00 33.78 824 GLU A O 1
#

Sequence (824 aa):
MLSNSGGNSQIPQTIENLDHYDNGAIRSASDSAEVKHGVLDWWLKLRDGDPEHPGRIHVLVPEEHFDIKGPNGTHLCLVFPVQGQSVSAATKRGELESRPLPLHLTKKVAHHVALGLSYSHSLRIVHGDLHPANILLGLPMCTGQSLRGVFKFGGAPRMVDVINVDGSAPDKRAPRYVVASVLGQEFNPDVFTGPVAVADWGSCFSARNPPQQIATLGPYIVPEFNSQAHINEAVDIWMLGCLMFEMLTGRDLFGMKNDPTLKVVNAMMELLGPPPRYLMEDWISYIEDEAMLKVPDRPARPLHDSIWETIRSSHSDSDLSNNDLELIISFIESMLVYEPSQRPKIHEIMRHPFMSCSVQETNPDALLDAQRLDKERSSGKVRGPLHGIPYIVKDNMATYDKMETTAGSWMLMGAKVPRDAFVVSKLREAGAILLGKAALTEWAHMRSSNLSEGYSARGGQVRSPYNFTVNPGGSSSGSAASVASNQCIFSLGTETDGSVIIPAERNALVGIKPTVGLTSRSGVIPETRHQDTVGVLGRTVKDAALALDGIYGIDPRDPMTSQQQGKTPKNGFAQFTAKKDALKNARFGIPWDSFWALNSPDQNLKLLEIVQFLSDEGATIVNGTELEGREVLVNPNGWDWDWRGKLGFPNESEYTVIKVDFYNDIKAYLSELNHTSIRSVEDIIYYNLDSLGSEGGLPGVNSGFLGGQERFHESAATKGIEDDIYNSALRFIQDRSRHGINNFQQAASVAAQAGYPLVTVPAGVNETRTGMPYGLMLMGSAWSEANLIKWASAIEDVIFTYKGERALPKWKDSGRRVLPIIDE

Secondary structure (DSSP, 8-state):
------------TTSSTTTTS---S-----S-HHHHHHHHHHHHHHHHS-TTSGGGGGB---SEEEEEEETTEEEEEEE------BHHHHHEETTTEE-PPPHHHHHHHHHHHHHHHHHHHHTTEE-----GGGEEPPPS--TT--HHHHHHHH-SPEEEE---TTSPPPPTTS-SEEEE--TTSS--GGG--S--EE---TT-EETTB--SS----GGG--TTTT-TTT-STHHHHHHHHHHHHHHHHSS-SSS-TT--HHHHHHHHHHHH-SPPHHHHHHHHHHHS-GGG----SS-SS-HHHHHHHHHHHHTTTS---HHHHHHHHHHHHHH--SSGGGSPPHHHHTTSGGG--SEEEE-TTHHHHHHHHHHHHHTT---STTTT-EEEEETTB--SSSS---TT-GGGTT-B-SS--HHHHHHHHTT-EEEEEEP-SGGGGTS-SSS-TTEETTTEE---SSBTTS---SSSHHHHHHHHTTSSSEEEEEESSSTTHHHHHTTT-EEEE--BTTB--TTB--S-TTT-EEEEEESSHHHHHHHHHHHB---TTSGGGGGGTTTS-TT-SGGG---GGGGTT-EEEE-TTTTGGGS-HHHHHHHHHHHHHHHHTTPEEEE--PPTTHHHHS-TT---TTHHHHTT-GGG-HHHHHHHHHHHHHHHHHHT-BS----SHHHHHHHHHH-TTTT--STTTSTT-TT-SHHHHHHHHHTT---HHHHHHHHHHHHHHHHH-S--TTHHHHHHHHT--EEEEEEEE-TTTT--EEEEEEE--TT-HHHHHHHHHHHHHHHHHHH-SPPPP--BTTTS--------

Foldseek 3Di:
DDDDDDDDDDDDPPPPPPVQPDPLDDDPPLDDPVLVVVLLVLLVLLQVPDPLQQLSQQAWHFPDWDWDQDPSGIDIDGHTDDFFAFQLLQQDDPRPFGAAADLVVLLQQLLNLLSNLVSCVVSQKALLADARRQKTQGFDPCVPPDPVRVCVQQPDWDWAADADPVRDDDDPPDDRTDTDDRRRPDNDPLRRQDRMHGGDSSQMDGQVQADCARPYDKLLDALCRRPRVQDHNLSVLLSSLQRSLCNLQVAGLQRIHRDDPLSNQLSLCLAVAAAPPVSLVSVCVVVVDNVSRDHDNDRVHYNLRSSLVRNCVSQVVDPQDPVNSVLSSVLSVLSSDNRSVSRDDSLQSCLFPSNAQLFLWWASCLVVLLVVLVVCVVVVNQLDPQASFEEEEALQWDAQHPDFRFLQEPQRVPWGFPHGHQLVVLSVSSRHGYTHHGQFDRLFPLFDPFFFGQAGLSRGRHAALLARQARLAARNSSQLNCQQVVVGQKYKWKALFCHQPRNLQQNQWKKKDAFLQQFACGRGQDQFSQQIDIIMTHRALLSRQVSSQSTGDDDPVNVSNVVCVVLADPVGLSVLQAALLLLAAAEAEDQCVQPVVLDDPVVNVLVVVLVVLSVVSHHHYHYPLHFDPSVLLGDSVDDDQCPCVVVVQLLQGNLVQRLLRSQVRNLVSQVSIDPHPDRGLVSVLVVQVVPCQRNRQPAPSDQRHNRRGVSSVSSVVCNSDCDPSNVSNLCNLQPRLLRRDDDDDSCSVSCSSNSWMKIWHWRAAPPPPRSGTGTDMGTDHHSCSSVSSNVRSNSNNSCCVPVNDRDRRPSHPSSDRDTRRGHD

Radius of gyration: 30.23 Å; Cα contacts (8 Å, |Δi|>4): 1694; chains: 1; bounding box: 65×59×102 Å

pLDDT: mean 81.64, std 17.54, range [20.56, 98.88]

InterPro domains:
  IPR000719 Protein kinase domain [PS50011] (1-355)
  IPR000719 Protein kinase domain [SM00220] (21-355)
  IPR011009 Protein kinase-like domain superfamily [SSF56112] (57-359)
  IPR023631 Amidase signature domain [PF01425] (352-623)
  IPR036928 Amidase signature (AS) superfamily [G3DSA:3.90.1300.10] (349-801)
  IPR036928 Amidase signature (AS) superfamily [SSF75304] (358-799)

Nearest PDB structures (foldseek):
  5ac3-assembly1_A  TM=8.622E-01  e=3.765E-36  Stenotrophomonas maltophilia
  1m21-assembly2_B  TM=8.280E-01  e=4.161E-36  Stenotrophomonas maltophilia
  1m22-assembly2_B  TM=8.020E-01  e=2.282E-36  Stenotrophomonas maltophilia
  5ewq-assembly2_B  TM=8.365E-01  e=9.780E-32  Bacillus anthracis
  5ewq-assembly3_C  TM=8.170E-01  e=5.643E-31  Bacillus anthracis